Protein AF-A0A0D2VGU2-F1 (afdb_monomer_lite)

Secondary structure (DSSP, 8-state):
----------HHHHHHHHHHHHHHTT-S-GGGHHHHHHHHHHHHHHHHHHHHHHHHHHHHHHSS-HHHHHHHHHHHHT---SSHHHHHHHHHHHHHH---TTSHHHHHHHHHHHHHHHHHHHHHHHHHHHHHHHHHHHTT-HHHHHHHHHHHHHHHHHHHHHHHHHHHHHHHHHHHHHHHHHHHHHHHHHGGGHHHHHHHT--S-S-HHHIIIIIHHHHHHHHHHHHHHHHHHHHHHHHHHHHHHHHHHHHH-TTTTHHHHHHHHHHHHHHHHHHHHH---HHHHHHHHHHHHHHHHHHHHHHHHTHHHHHHTT-HHHHHHHHHHHHHHHHHHHHHHHHHHHHHHHHHHIIIIIIHHHHHHHHHHHHHHHHHHHHHHHHHHHHHTHHHHHHHHHH---TT-TTTT--HHHHHHHHHHHHHHHHHHHHHHHHHHHHHHHHHHHHHHHHHHHHHHHHHHHHHTT----TT--GGG--GGGG---EEEE-SS--EEEEEEEEE-TTS-EEEEEEEEEE-TT--EEEE--SSSSHHHHHHHHHTSS--SSSEEEE--GGGEEEE-SS----SS-HHHHHHTTS-HHHHHHTT--HHHHHHHHHHTT-HHHHHHTTSTT----HHHHS-HHHHHHHHHHHHHHH--SEEEEESTTTTS-HHHHHHHHHHHHHTT-EEEEE---GGGGGG-SEEEEE-SSS-EEEEE--HHHHHHHHHHHHHHHHHHHTHHHHHHHHHHHHHHHT---HHHHTT-----------------------------------------------------EEE-PPPP-TTTS---TTPPP-EEEEEE-GGGT-SS-EEEEE--TT-SSEEE-GGGGSTTS--GGGS-HHHHEEEEEEEE-----S-SEE-HHHHHHHHHHTT----TT-EEEEE-THHHHHHHHHHHHHHHTSS---TTSPPPPPPTT--EE-HHHHHHHHHTT-SEEEESSS-SS-TT-TT-HHHHHHHHTT-EEEES---TTPPSEEEEEEEEE---TT-S-EEEEEEEE-

Structure (mmCIF, N/CA/C/O backbone):
data_AF-A0A0D2VGU2-F1
#
_entry.id   AF-A0A0D2VGU2-F1
#
loop_
_atom_site.group_PDB
_atom_site.id
_atom_site.type_symbol
_atom_site.label_atom_id
_atom_site.label_alt_id
_atom_site.label_comp_id
_atom_site.label_asym_id
_atom_site.label_entity_id
_atom_site.label_seq_id
_atom_site.pdbx_PDB_ins_code
_atom_site.Cartn_x
_atom_site.Cartn_y
_atom_site.Cartn_z
_atom_site.occupancy
_atom_site.B_iso_or_equiv
_atom_site.auth_seq_id
_atom_site.auth_comp_id
_atom_site.auth_asym_id
_atom_site.auth_atom_id
_atom_site.pdbx_PDB_model_num
ATOM 1 N N . MET A 1 1 ? -22.601 -14.716 -42.408 1.00 27.61 1 MET A N 1
ATOM 2 C CA . MET A 1 1 ? -22.752 -15.948 -43.217 1.00 27.61 1 MET A CA 1
ATOM 3 C C . MET A 1 1 ? -21.428 -16.699 -43.242 1.00 27.61 1 MET A C 1
ATOM 5 O O . MET A 1 1 ? -20.413 -16.058 -43.013 1.00 27.61 1 MET A O 1
ATOM 9 N N . THR A 1 2 ? -21.481 -18.016 -43.488 1.00 24.22 2 THR A N 1
ATOM 10 C CA . THR A 1 2 ? -20.373 -18.913 -43.898 1.00 24.22 2 THR A CA 1
ATOM 11 C C . THR A 1 2 ? -19.020 -18.762 -43.188 1.00 24.22 2 THR A C 1
ATOM 13 O O . THR A 1 2 ? -18.230 -17.866 -43.468 1.00 24.22 2 THR A O 1
ATOM 16 N N . THR A 1 3 ? -18.720 -19.731 -42.324 1.00 30.38 3 THR A N 1
ATOM 17 C CA . THR A 1 3 ? -17.390 -19.982 -41.755 1.00 30.38 3 THR A CA 1
ATOM 18 C C . THR A 1 3 ? -16.368 -20.338 -42.834 1.00 30.38 3 THR A C 1
ATOM 20 O O . THR A 1 3 ? -16.624 -21.258 -43.609 1.00 30.38 3 THR A O 1
ATOM 23 N N . ASP A 1 4 ? -15.183 -19.726 -42.806 1.00 23.09 4 ASP A N 1
ATOM 24 C CA . ASP A 1 4 ? -14.045 -20.178 -43.614 1.00 23.09 4 ASP A CA 1
ATOM 25 C C . ASP A 1 4 ? -12.882 -20.633 -42.713 1.00 23.09 4 ASP A C 1
ATOM 27 O O . ASP A 1 4 ? -12.227 -19.847 -42.019 1.00 23.09 4 ASP A O 1
ATOM 31 N N . THR A 1 5 ? -12.675 -21.949 -42.642 1.00 28.80 5 THR A N 1
ATOM 32 C CA . THR A 1 5 ? -11.722 -22.576 -41.718 1.00 28.80 5 THR A CA 1
ATOM 33 C C . THR A 1 5 ? -10.333 -22.649 -42.341 1.00 28.80 5 THR A C 1
ATOM 35 O O . THR A 1 5 ? -9.947 -23.672 -42.915 1.00 28.80 5 THR A O 1
ATOM 38 N N . VAL A 1 6 ? -9.550 -21.576 -42.188 1.00 26.03 6 VAL A N 1
ATOM 39 C CA . VAL A 1 6 ? -8.157 -21.514 -42.660 1.00 26.03 6 VAL A CA 1
ATOM 40 C C . VAL A 1 6 ? -7.295 -22.560 -41.937 1.00 26.03 6 VAL A C 1
ATOM 42 O O . VAL A 1 6 ? -6.731 -22.322 -40.864 1.00 26.03 6 VAL A O 1
ATOM 45 N N . ARG A 1 7 ? -7.175 -23.743 -42.553 1.00 25.23 7 ARG A N 1
ATOM 46 C CA . ARG A 1 7 ? -6.260 -24.818 -42.141 1.00 25.23 7 ARG A CA 1
ATOM 47 C C . ARG A 1 7 ? -4.834 -24.253 -41.994 1.00 25.23 7 ARG A C 1
ATOM 49 O O . ARG A 1 7 ? -4.437 -23.413 -42.804 1.00 25.23 7 ARG A O 1
ATOM 56 N N . PRO A 1 8 ? -4.007 -24.739 -41.045 1.00 31.03 8 PRO A N 1
ATOM 57 C CA . PRO A 1 8 ? -2.614 -24.306 -40.879 1.00 31.03 8 PRO A CA 1
ATOM 58 C C . PRO A 1 8 ? -1.697 -24.871 -41.987 1.00 31.03 8 PRO A C 1
ATOM 60 O O . PRO A 1 8 ? -0.778 -25.652 -41.740 1.00 31.03 8 PRO A O 1
ATOM 63 N N . GLY A 1 9 ? -1.971 -24.481 -43.233 1.00 31.92 9 GLY A N 1
ATOM 64 C CA . GLY A 1 9 ? -1.325 -24.970 -44.441 1.00 31.92 9 GLY A CA 1
ATOM 65 C C . GLY A 1 9 ? 0.093 -24.433 -44.634 1.00 31.92 9 GLY A C 1
ATOM 66 O O . GLY A 1 9 ? 0.329 -23.233 -44.745 1.00 31.92 9 GLY A O 1
ATOM 67 N N . ASN A 1 10 ? 1.037 -25.363 -44.727 1.00 33.69 10 ASN A N 1
ATOM 68 C CA . ASN A 1 10 ? 2.235 -25.312 -45.568 1.00 33.69 10 ASN A CA 1
ATOM 69 C C . ASN A 1 10 ? 3.218 -24.115 -45.497 1.00 33.69 10 ASN A C 1
ATOM 71 O O . ASN A 1 10 ? 4.128 -24.042 -46.325 1.00 33.69 10 ASN A O 1
ATOM 75 N N . ARG A 1 11 ? 3.163 -23.239 -44.478 1.00 40.03 11 ARG A N 1
ATOM 76 C CA . ARG A 1 11 ? 4.191 -22.185 -44.260 1.00 40.03 11 ARG A CA 1
ATOM 77 C C . ARG A 1 11 ? 5.633 -22.730 -44.187 1.00 40.03 11 ARG A C 1
ATOM 79 O O . ARG A 1 11 ? 6.579 -22.004 -44.474 1.00 40.03 11 ARG A O 1
ATOM 86 N N . SER A 1 12 ? 5.820 -24.013 -43.861 1.00 38.97 12 SER A N 1
ATOM 87 C CA . SER A 1 12 ? 7.127 -24.684 -43.890 1.00 38.97 12 SER A CA 1
ATOM 88 C C . SER A 1 12 ? 7.652 -25.028 -45.289 1.00 38.97 12 SER A C 1
ATOM 90 O O . SER A 1 12 ? 8.868 -25.110 -45.449 1.00 38.97 12 SER A O 1
ATOM 92 N N . ALA A 1 13 ? 6.789 -25.228 -46.293 1.00 37.56 13 ALA A N 1
ATOM 93 C CA . ALA A 1 13 ? 7.238 -25.479 -47.666 1.00 37.56 13 ALA A CA 1
ATOM 94 C C . ALA A 1 13 ? 7.803 -24.206 -48.305 1.00 37.56 13 ALA A C 1
ATOM 96 O O . ALA A 1 13 ? 8.857 -24.261 -48.933 1.00 37.56 13 ALA A O 1
ATOM 97 N N . GLY A 1 14 ? 7.171 -23.051 -48.057 1.00 39.88 14 GLY A N 1
ATOM 98 C CA . GLY A 1 14 ? 7.682 -21.749 -48.498 1.00 39.88 14 GLY A CA 1
ATOM 99 C C . GLY A 1 14 ? 9.111 -21.488 -48.011 1.00 39.88 14 GLY A C 1
ATOM 100 O O . GLY A 1 14 ? 9.971 -21.140 -48.812 1.00 39.88 14 GLY A O 1
ATOM 101 N N . ALA A 1 15 ? 9.401 -21.759 -46.733 1.00 38.84 15 ALA A N 1
ATOM 102 C CA . ALA A 1 15 ? 10.747 -21.618 -46.170 1.00 38.84 15 ALA A CA 1
ATOM 103 C C . ALA A 1 15 ? 11.781 -22.574 -46.806 1.00 38.84 15 ALA A C 1
ATOM 105 O O . ALA A 1 15 ? 12.908 -22.165 -47.079 1.00 38.84 15 ALA A O 1
ATOM 106 N N . ALA A 1 16 ? 11.406 -23.828 -47.088 1.00 41.06 16 ALA A N 1
ATOM 107 C CA . ALA A 1 16 ? 12.286 -24.783 -47.770 1.00 41.06 16 ALA A CA 1
ATOM 108 C C . ALA A 1 16 ? 12.549 -24.397 -49.241 1.00 41.06 16 ALA A C 1
ATOM 110 O O . ALA A 1 16 ? 13.663 -24.564 -49.740 1.00 41.06 16 ALA A O 1
ATOM 111 N N . LEU A 1 17 ? 11.545 -23.833 -49.922 1.00 42.44 17 LEU A N 1
ATOM 112 C CA . LEU A 1 17 ? 11.673 -23.302 -51.279 1.00 42.44 17 LEU A CA 1
ATOM 113 C C . LEU A 1 17 ? 12.572 -22.053 -51.312 1.00 42.44 17 LEU A C 1
ATOM 115 O O . LEU A 1 17 ? 13.407 -21.927 -52.206 1.00 42.44 17 LEU A O 1
ATOM 119 N N . LEU A 1 18 ? 12.450 -21.170 -50.315 1.00 41.59 18 LEU A N 1
ATOM 120 C CA . LEU A 1 18 ? 13.308 -19.993 -50.140 1.00 41.59 18 LEU A CA 1
ATOM 121 C C . LEU A 1 18 ? 14.766 -20.393 -49.884 1.00 41.59 18 LEU A C 1
ATOM 123 O O . LEU A 1 18 ? 15.657 -19.856 -50.533 1.00 41.59 18 LEU A O 1
ATOM 127 N N . ALA A 1 19 ? 15.010 -21.390 -49.026 1.00 43.78 19 ALA A N 1
ATOM 128 C CA . ALA A 1 19 ? 16.350 -21.936 -48.802 1.00 43.78 19 ALA A CA 1
ATOM 129 C C . ALA A 1 19 ? 16.962 -22.525 -50.090 1.00 43.78 19 ALA A C 1
ATOM 131 O O . ALA A 1 19 ? 18.112 -22.230 -50.407 1.00 43.78 19 ALA A O 1
ATOM 132 N N . LYS A 1 20 ? 16.187 -23.285 -50.883 1.00 44.25 20 LYS A N 1
ATOM 133 C CA . LYS A 1 20 ? 16.639 -23.777 -52.200 1.00 44.25 20 LYS A CA 1
ATOM 134 C C . LYS A 1 20 ? 16.921 -22.643 -53.196 1.00 44.25 20 LYS A C 1
ATOM 136 O O . LYS A 1 20 ? 17.911 -22.723 -53.916 1.00 44.25 20 LYS A O 1
ATOM 141 N N . ARG A 1 21 ? 16.099 -21.586 -53.236 1.00 43.69 21 ARG A N 1
ATOM 142 C CA . ARG A 1 21 ? 16.325 -20.421 -54.117 1.00 43.69 21 ARG A CA 1
ATOM 143 C C . ARG A 1 21 ? 17.538 -19.584 -53.697 1.00 43.69 21 ARG A C 1
ATOM 145 O O . ARG A 1 21 ? 18.281 -19.145 -54.566 1.00 43.69 21 ARG A O 1
ATOM 152 N N . LEU A 1 22 ? 17.775 -19.418 -52.395 1.00 38.75 22 LEU A N 1
ATOM 153 C CA . LEU A 1 22 ? 18.978 -18.762 -51.869 1.00 38.75 22 LEU A CA 1
ATOM 154 C C . LEU A 1 22 ? 20.247 -19.565 -52.188 1.00 38.75 22 LEU A C 1
ATOM 156 O O . LEU A 1 22 ? 21.227 -18.978 -52.627 1.00 38.75 22 LEU A O 1
ATOM 160 N N . LEU A 1 23 ? 20.215 -20.896 -52.055 1.00 40.88 23 LEU A N 1
ATOM 161 C CA . LEU A 1 23 ? 21.324 -21.763 -52.475 1.00 40.88 23 LEU A CA 1
ATOM 162 C C . LEU A 1 23 ? 21.588 -21.683 -53.988 1.00 40.88 23 LEU A C 1
ATOM 164 O O . LEU A 1 23 ? 22.741 -21.578 -54.395 1.00 40.88 23 LEU A O 1
ATOM 168 N N . ALA A 1 24 ? 20.542 -21.664 -54.821 1.00 40.88 24 ALA A N 1
ATOM 169 C CA . ALA A 1 24 ? 20.688 -21.515 -56.272 1.00 40.88 24 ALA A CA 1
ATOM 170 C C . ALA A 1 24 ? 21.311 -20.162 -56.681 1.00 40.88 24 ALA A C 1
ATOM 172 O O . ALA A 1 24 ? 22.107 -20.108 -57.614 1.00 40.88 24 ALA A O 1
ATOM 173 N N . LEU A 1 25 ? 21.010 -19.081 -55.951 1.00 38.47 25 LEU A N 1
ATOM 174 C CA . LEU A 1 25 ? 21.585 -17.743 -56.168 1.00 38.47 25 LEU A CA 1
ATOM 175 C C . LEU A 1 25 ? 23.074 -17.616 -55.787 1.00 38.47 25 LEU A C 1
ATOM 177 O O . LEU A 1 25 ? 23.706 -16.624 -56.146 1.00 38.47 25 LEU A O 1
ATOM 181 N N . VAL A 1 26 ? 23.648 -18.601 -55.090 1.00 38.66 26 VAL A N 1
ATOM 182 C CA . VAL A 1 26 ? 25.068 -18.622 -54.678 1.00 38.66 26 VAL A CA 1
ATOM 183 C C . VAL A 1 26 ? 25.960 -19.359 -55.700 1.00 38.66 26 VAL A C 1
ATOM 185 O O . VAL A 1 26 ? 27.179 -19.387 -55.560 1.00 38.66 26 VAL A O 1
ATOM 188 N N . GLY A 1 27 ? 25.384 -19.891 -56.784 1.00 33.94 27 GLY A N 1
ATOM 189 C CA . GLY A 1 27 ? 26.057 -20.700 -57.811 1.00 33.94 27 GLY A CA 1
ATOM 190 C C . GLY A 1 27 ? 27.073 -19.999 -58.733 1.00 33.94 27 GLY A C 1
ATOM 191 O O . GLY A 1 27 ? 27.205 -20.416 -59.879 1.00 33.94 27 GLY A O 1
ATOM 192 N N . SER A 1 28 ? 27.790 -18.954 -58.297 1.00 41.56 28 SER A N 1
ATOM 193 C CA . SER A 1 28 ? 28.973 -18.450 -59.022 1.00 41.56 28 SER A CA 1
ATOM 194 C C . SER A 1 28 ? 29.969 -17.685 -58.136 1.00 41.56 28 SER A C 1
ATOM 196 O O . SER A 1 28 ? 29.587 -16.929 -57.243 1.00 41.56 28 SER A O 1
ATOM 198 N N . THR A 1 29 ? 31.262 -17.812 -58.469 1.00 38.66 29 THR A N 1
ATOM 199 C CA . THR A 1 29 ? 32.455 -17.200 -57.828 1.00 38.66 29 THR A CA 1
ATOM 200 C C . THR A 1 29 ? 32.750 -17.645 -56.377 1.00 38.66 29 THR A C 1
ATOM 202 O O . THR A 1 29 ? 32.014 -17.356 -55.437 1.00 38.66 29 THR A O 1
ATOM 205 N N . GLN A 1 30 ? 33.897 -18.313 -56.182 1.00 35.97 30 GLN A N 1
ATOM 206 C CA . GLN A 1 30 ? 34.287 -19.014 -54.941 1.00 35.97 30 GLN A CA 1
ATOM 207 C C . GLN A 1 30 ? 34.548 -18.113 -53.709 1.00 35.97 30 GLN A C 1
ATOM 209 O O . GLN A 1 30 ? 34.692 -18.622 -52.602 1.00 35.97 30 GLN A O 1
ATOM 214 N N . GLY A 1 31 ? 34.571 -16.784 -53.854 1.00 38.88 31 GLY A N 1
ATOM 215 C CA . GLY A 1 31 ? 34.934 -15.849 -52.775 1.00 38.88 31 GLY A CA 1
ATOM 216 C C . GLY A 1 31 ? 33.842 -15.522 -51.740 1.00 38.88 31 GLY A C 1
ATOM 217 O O . GLY A 1 31 ? 34.089 -14.721 -50.844 1.00 38.88 31 GLY A O 1
ATOM 218 N N . LYS A 1 32 ? 32.625 -16.077 -51.852 1.00 41.69 32 LYS A N 1
ATOM 219 C CA . LYS A 1 32 ? 31.432 -15.620 -51.091 1.00 41.69 32 LYS A CA 1
ATOM 220 C C . LYS A 1 32 ? 30.928 -16.591 -50.009 1.00 41.69 32 LYS A C 1
ATOM 222 O O . LYS A 1 32 ? 29.834 -16.417 -49.476 1.00 41.69 32 LYS A O 1
ATOM 227 N N . ILE A 1 33 ? 31.702 -17.628 -49.693 1.00 37.12 33 ILE A N 1
ATOM 228 C CA . ILE A 1 33 ? 31.207 -18.812 -48.967 1.00 37.12 33 ILE A CA 1
ATOM 229 C C . ILE A 1 33 ? 31.015 -18.562 -47.455 1.00 37.12 33 ILE A C 1
ATOM 231 O O . ILE A 1 33 ? 30.037 -19.038 -46.879 1.00 37.12 33 ILE A O 1
ATOM 235 N N . ALA A 1 34 ? 31.890 -17.781 -46.810 1.00 37.25 34 ALA A N 1
ATOM 236 C CA . ALA A 1 34 ? 31.902 -17.635 -45.349 1.00 37.25 34 ALA A CA 1
ATOM 237 C C . ALA A 1 34 ? 30.657 -16.925 -44.772 1.00 37.25 34 ALA A C 1
ATOM 239 O O . ALA A 1 34 ? 29.967 -17.470 -43.910 1.00 37.25 34 ALA A O 1
ATOM 240 N N . THR A 1 35 ? 30.332 -15.719 -45.247 1.00 38.25 35 THR A N 1
ATOM 241 C CA . THR A 1 35 ? 29.247 -14.895 -44.676 1.00 38.25 35 THR A CA 1
ATOM 242 C C . THR A 1 35 ? 27.852 -15.417 -45.020 1.00 38.25 35 THR A C 1
ATOM 244 O O . THR A 1 35 ? 26.972 -15.417 -44.158 1.00 38.25 35 THR A O 1
ATOM 247 N N . ALA A 1 36 ? 27.644 -15.927 -46.238 1.00 41.72 36 ALA A N 1
ATOM 248 C CA . ALA A 1 36 ? 26.374 -16.540 -46.632 1.00 41.72 36 ALA A CA 1
ATOM 249 C C . ALA A 1 36 ? 26.084 -17.832 -45.842 1.00 41.72 36 ALA A C 1
ATOM 251 O O . ALA A 1 36 ? 24.945 -18.059 -45.423 1.00 41.72 36 ALA A O 1
ATOM 252 N N . GLY A 1 37 ? 27.118 -18.645 -45.581 1.00 43.56 37 GLY A N 1
ATOM 253 C CA . GLY A 1 37 ? 27.012 -19.869 -44.784 1.00 43.56 37 GLY A CA 1
ATOM 254 C C . GLY A 1 37 ? 26.533 -19.613 -43.353 1.00 43.56 37 GLY A C 1
ATOM 255 O O . GLY A 1 37 ? 25.635 -20.310 -42.879 1.00 43.56 37 GLY A O 1
ATOM 256 N N . VAL A 1 38 ? 27.051 -18.572 -42.689 1.00 44.44 38 VAL A N 1
ATOM 257 C CA . VAL A 1 38 ? 26.635 -18.195 -41.324 1.00 44.44 38 VAL A CA 1
ATOM 258 C C . VAL A 1 38 ? 25.156 -17.801 -41.272 1.00 44.44 38 VAL A C 1
ATOM 260 O O . VAL A 1 38 ? 24.425 -18.307 -40.421 1.00 44.44 38 VAL A O 1
ATOM 263 N N . VAL A 1 39 ? 24.675 -16.963 -42.199 1.00 46.88 39 VAL A N 1
ATOM 264 C CA . VAL A 1 39 ? 23.255 -16.556 -42.230 1.00 46.88 39 VAL A CA 1
ATOM 265 C C . VAL A 1 39 ? 22.342 -17.763 -42.472 1.00 46.88 39 VAL A C 1
ATOM 267 O O . VAL A 1 39 ? 21.345 -17.935 -41.765 1.00 46.88 39 VAL A O 1
ATOM 270 N N . ALA A 1 40 ? 22.700 -18.642 -43.414 1.00 52.78 40 ALA A N 1
ATOM 271 C CA . ALA A 1 40 ? 21.948 -19.867 -43.681 1.00 52.78 40 ALA A CA 1
ATOM 272 C C . ALA A 1 40 ? 21.919 -20.810 -42.461 1.00 52.78 40 ALA A C 1
ATOM 274 O O . ALA A 1 40 ? 20.856 -21.334 -42.119 1.00 52.78 40 ALA A O 1
ATOM 275 N N . ALA A 1 41 ? 23.050 -20.980 -41.768 1.00 51.81 41 ALA A N 1
ATOM 276 C CA . ALA A 1 41 ? 23.155 -21.805 -40.565 1.00 51.81 41 ALA A CA 1
ATOM 277 C C . ALA A 1 41 ? 22.332 -21.243 -39.392 1.00 51.81 41 ALA A C 1
ATOM 279 O O . ALA A 1 41 ? 21.603 -21.997 -38.744 1.00 51.81 41 ALA A O 1
ATOM 280 N N . VAL A 1 42 ? 22.373 -19.926 -39.150 1.00 50.56 42 VAL A N 1
ATOM 281 C CA . VAL A 1 42 ? 21.576 -19.261 -38.102 1.00 50.56 42 VAL A CA 1
ATOM 282 C C . VAL A 1 42 ? 20.078 -19.400 -38.381 1.00 50.56 42 VAL A C 1
ATOM 284 O O . VAL A 1 42 ? 19.323 -19.806 -37.493 1.00 50.56 42 VAL A O 1
ATOM 287 N N . VAL A 1 43 ? 19.632 -19.150 -39.617 1.00 57.03 43 VAL A N 1
ATOM 288 C CA . VAL A 1 43 ? 18.220 -19.331 -40.002 1.00 57.03 43 VAL A CA 1
ATOM 289 C C . VAL A 1 43 ? 17.796 -20.798 -39.858 1.00 57.03 43 VAL A C 1
ATOM 291 O O . VAL A 1 43 ? 16.737 -21.073 -39.287 1.00 57.03 43 VAL A O 1
ATOM 294 N N . ALA A 1 44 ? 18.624 -21.755 -40.290 1.00 61.03 44 ALA A N 1
ATOM 295 C CA . ALA A 1 44 ? 18.348 -23.183 -40.132 1.00 61.03 44 ALA A CA 1
ATOM 296 C C . ALA A 1 44 ? 18.256 -23.606 -38.652 1.00 61.03 44 ALA A C 1
ATOM 298 O O . ALA A 1 44 ? 17.327 -24.328 -38.281 1.00 61.03 44 ALA A O 1
ATOM 299 N N . ALA A 1 45 ? 19.155 -23.115 -37.793 1.00 59.56 45 ALA A N 1
ATOM 300 C CA . ALA A 1 45 ? 19.149 -23.387 -36.356 1.00 59.56 45 ALA A CA 1
ATOM 301 C C . ALA A 1 45 ? 17.899 -22.815 -35.662 1.00 59.56 45 ALA A C 1
ATOM 303 O O . ALA A 1 45 ? 17.241 -23.521 -34.893 1.00 59.56 45 ALA A O 1
ATOM 304 N N . VAL A 1 46 ? 17.505 -21.575 -35.981 1.00 55.84 46 VAL A N 1
ATOM 305 C CA . VAL A 1 46 ? 16.272 -20.958 -35.456 1.00 55.84 46 VAL A CA 1
ATOM 306 C C . VAL A 1 46 ? 15.028 -21.724 -35.923 1.00 55.84 46 VAL A C 1
ATOM 308 O O . VAL A 1 46 ? 14.130 -21.988 -35.118 1.00 55.84 46 VAL A O 1
ATOM 311 N N . VAL A 1 47 ? 14.973 -22.153 -37.190 1.00 67.25 47 VAL A N 1
ATOM 312 C CA . VAL A 1 47 ? 13.865 -22.968 -37.723 1.00 67.25 47 VAL A CA 1
ATOM 313 C C . VAL A 1 47 ? 13.817 -24.361 -37.078 1.00 67.25 47 VAL A C 1
ATOM 315 O O . VAL A 1 47 ? 12.723 -24.838 -36.759 1.00 67.25 47 VAL A O 1
ATOM 318 N N . LYS A 1 48 ? 14.968 -24.996 -36.813 1.00 71.50 48 LYS A N 1
ATOM 319 C CA . LYS A 1 48 ? 15.062 -26.271 -36.078 1.00 71.50 48 LYS A CA 1
ATOM 320 C C . LYS A 1 48 ? 14.538 -26.123 -34.641 1.00 71.50 48 LYS A C 1
ATOM 322 O O . LYS A 1 48 ? 13.567 -26.796 -34.290 1.00 71.50 48 LYS A O 1
ATOM 327 N N . LYS A 1 49 ? 15.050 -25.148 -33.877 1.00 65.56 49 LYS A N 1
ATOM 328 C CA . LYS A 1 49 ? 14.611 -24.840 -32.497 1.00 65.56 49 LYS A CA 1
ATOM 329 C C . LYS A 1 49 ? 13.111 -24.502 -32.426 1.00 65.56 49 LYS A C 1
ATOM 331 O O . LYS A 1 49 ? 12.422 -24.883 -31.478 1.00 65.56 49 LYS A O 1
ATOM 336 N N . ARG A 1 50 ? 12.561 -23.827 -33.451 1.00 63.56 50 ARG A N 1
ATOM 337 C CA . ARG A 1 50 ? 11.109 -23.581 -33.591 1.00 63.56 50 ARG A CA 1
ATOM 338 C C . ARG A 1 50 ? 10.311 -24.864 -33.851 1.00 63.56 50 ARG A C 1
ATOM 340 O O . ARG A 1 50 ? 9.258 -25.031 -33.239 1.00 63.56 50 ARG A O 1
ATOM 347 N N . ARG A 1 51 ? 10.787 -25.780 -34.707 1.00 67.56 51 ARG A N 1
ATOM 348 C CA . ARG A 1 51 ? 10.140 -27.092 -34.939 1.00 67.56 51 ARG A CA 1
ATOM 349 C C . ARG A 1 51 ? 10.126 -27.958 -33.677 1.00 67.56 51 ARG A C 1
ATOM 351 O O . ARG A 1 51 ? 9.105 -28.574 -33.386 1.00 67.56 51 ARG A O 1
ATOM 358 N N . GLU A 1 52 ? 11.218 -27.972 -32.920 1.00 70.19 52 GLU A N 1
ATOM 359 C CA . GLU A 1 52 ? 11.338 -28.718 -31.659 1.00 70.19 52 GLU A CA 1
ATOM 360 C C . GLU A 1 52 ? 10.371 -28.178 -30.598 1.00 70.19 52 GLU A C 1
ATOM 362 O O . GLU A 1 52 ? 9.568 -28.937 -30.054 1.00 70.19 52 GLU A O 1
ATOM 367 N N . ARG A 1 53 ? 10.323 -26.853 -30.397 1.00 61.41 53 ARG A N 1
ATOM 368 C CA . ARG A 1 53 ? 9.319 -26.220 -29.521 1.00 61.41 53 ARG A CA 1
ATOM 369 C C . ARG A 1 53 ? 7.880 -26.456 -29.982 1.00 61.41 53 ARG A C 1
ATOM 371 O O . ARG A 1 53 ? 7.007 -26.649 -29.142 1.00 61.41 53 ARG A O 1
ATOM 378 N N . ALA A 1 54 ? 7.620 -26.476 -31.289 1.00 63.22 54 ALA A N 1
ATOM 379 C CA . ALA A 1 54 ? 6.296 -26.786 -31.825 1.00 63.22 54 ALA A CA 1
ATOM 380 C C . ALA A 1 54 ? 5.893 -28.257 -31.600 1.00 63.22 54 ALA A C 1
ATOM 382 O O . ALA A 1 54 ? 4.713 -28.523 -31.379 1.00 63.22 54 ALA A O 1
ATOM 383 N N . LYS A 1 55 ? 6.845 -29.205 -31.604 1.00 71.12 55 LYS A N 1
ATOM 384 C CA . LYS A 1 55 ? 6.604 -30.590 -31.160 1.00 71.12 55 LYS A CA 1
ATOM 385 C C . LYS A 1 55 ? 6.310 -30.646 -29.658 1.00 71.12 55 LYS A C 1
ATOM 387 O O . LYS A 1 55 ? 5.271 -31.175 -29.283 1.00 71.12 55 LYS A O 1
ATOM 392 N N . ALA A 1 56 ? 7.160 -30.049 -28.819 1.00 67.81 56 ALA A N 1
ATOM 393 C CA . ALA A 1 56 ? 6.989 -30.059 -27.362 1.00 67.81 56 ALA A CA 1
ATOM 394 C C . ALA A 1 56 ? 5.654 -29.428 -26.918 1.00 67.81 56 ALA A C 1
ATOM 396 O O . ALA A 1 56 ? 4.926 -30.007 -26.119 1.00 67.81 56 ALA A O 1
ATOM 397 N N . HIS A 1 57 ? 5.269 -28.289 -27.505 1.00 64.69 57 HIS A N 1
ATOM 398 C CA . HIS A 1 57 ? 3.977 -27.650 -27.236 1.00 64.69 57 HIS A CA 1
ATOM 399 C C . HIS A 1 57 ? 2.785 -28.489 -27.738 1.00 64.69 57 HIS A C 1
ATOM 401 O O . HIS A 1 57 ? 1.701 -28.402 -27.167 1.00 64.69 57 HIS A O 1
ATOM 407 N N . ARG A 1 58 ? 2.940 -29.302 -28.794 1.00 70.44 58 ARG A N 1
ATOM 408 C CA . ARG A 1 58 ? 1.888 -30.244 -29.222 1.00 70.44 58 ARG A CA 1
ATOM 409 C C . ARG A 1 58 ? 1.762 -31.431 -28.271 1.00 70.44 58 ARG A C 1
ATOM 411 O O . ARG A 1 58 ? 0.638 -31.797 -27.968 1.00 70.44 58 ARG A O 1
ATOM 418 N N . ALA A 1 59 ? 2.876 -31.976 -27.781 1.00 72.81 59 ALA A N 1
ATOM 419 C CA . ALA A 1 59 ? 2.863 -33.031 -26.768 1.00 72.81 59 ALA A CA 1
ATOM 420 C C . ALA A 1 59 ? 2.183 -32.547 -25.475 1.00 72.81 59 ALA A C 1
ATOM 422 O O . ALA A 1 59 ? 1.234 -33.173 -25.021 1.00 72.81 59 ALA A O 1
ATOM 423 N N . LEU A 1 60 ? 2.569 -31.368 -24.970 1.00 71.56 60 LEU A N 1
ATOM 424 C CA . LEU A 1 60 ? 1.937 -30.752 -23.797 1.00 71.56 60 LEU A CA 1
ATOM 425 C C . LEU A 1 60 ? 0.437 -30.477 -24.008 1.00 71.56 60 LEU A C 1
ATOM 427 O O . LEU A 1 60 ? -0.363 -30.711 -23.118 1.00 71.56 60 LEU A O 1
ATOM 431 N N . MET A 1 61 ? 0.024 -30.009 -25.191 1.00 66.19 61 MET A N 1
ATOM 432 C CA . MET A 1 61 ? -1.403 -29.797 -25.497 1.00 66.19 61 MET A CA 1
ATOM 433 C C . MET A 1 61 ? -2.192 -31.103 -25.681 1.00 66.19 61 MET A C 1
ATOM 435 O O . MET A 1 61 ? -3.418 -31.065 -25.646 1.00 66.19 61 MET A O 1
ATOM 439 N N . ALA A 1 62 ? -1.519 -32.239 -25.884 1.00 74.50 62 ALA A N 1
ATOM 440 C CA . ALA A 1 62 ? -2.148 -33.555 -25.942 1.00 74.50 62 ALA A CA 1
ATOM 441 C C . ALA A 1 62 ? -2.283 -34.208 -24.553 1.00 74.50 62 ALA A C 1
ATOM 443 O O . ALA A 1 62 ? -3.179 -35.025 -24.374 1.00 74.50 62 ALA A O 1
ATOM 444 N N . SER A 1 63 ? -1.445 -33.832 -23.578 1.00 73.56 63 SER A N 1
ATOM 445 C CA . SER A 1 63 ? -1.450 -34.384 -22.213 1.00 73.56 63 SER A CA 1
ATOM 446 C C . SER A 1 63 ? -2.340 -33.634 -21.210 1.00 73.56 63 SER A C 1
ATOM 448 O O . SER A 1 63 ? -2.322 -33.976 -20.035 1.00 73.56 63 SER A O 1
ATOM 450 N N . LEU A 1 64 ? -3.062 -32.596 -21.643 1.00 76.56 64 LEU A N 1
ATOM 451 C CA . LEU A 1 64 ? -3.950 -31.778 -20.803 1.00 76.56 64 LEU A CA 1
ATOM 452 C C . LEU A 1 64 ? -5.419 -32.201 -20.970 1.00 76.56 64 LEU A C 1
ATOM 454 O O . LEU A 1 64 ? -5.818 -32.638 -22.057 1.00 76.56 64 LEU A O 1
ATOM 458 N N . SER A 1 65 ? -6.238 -32.023 -19.934 1.00 81.12 65 SER A N 1
ATOM 459 C CA . SER A 1 65 ? -7.688 -32.270 -19.982 1.00 81.12 65 SER A CA 1
ATOM 460 C C . SER A 1 65 ? -8.418 -31.276 -20.902 1.00 81.12 65 SER A C 1
ATOM 462 O O . SER A 1 65 ? -7.862 -30.246 -21.296 1.00 81.12 65 SER A O 1
ATOM 464 N N . GLU A 1 66 ? -9.672 -31.559 -21.274 1.00 71.50 66 GLU A N 1
ATOM 465 C CA . GLU A 1 66 ? -10.465 -30.611 -22.078 1.00 71.50 66 GLU A CA 1
ATOM 466 C C . GLU A 1 66 ? -10.811 -29.323 -21.321 1.00 71.50 66 GLU A C 1
ATOM 468 O O . GLU A 1 66 ? -10.848 -28.254 -21.932 1.00 71.50 66 GLU A O 1
ATOM 473 N N . ASP A 1 67 ? -10.946 -29.363 -19.995 1.00 60.28 67 ASP A N 1
ATOM 474 C CA . ASP A 1 67 ? -11.180 -28.152 -19.202 1.00 60.28 67 ASP A CA 1
ATOM 475 C C . ASP A 1 67 ? -9.889 -27.349 -18.972 1.00 60.28 67 ASP A C 1
ATOM 477 O O . ASP A 1 67 ? -9.908 -26.119 -19.049 1.00 60.28 67 ASP A O 1
ATOM 481 N N . GLU A 1 68 ? -8.728 -28.005 -18.861 1.00 62.47 68 GLU A N 1
ATOM 482 C CA . GLU A 1 68 ? -7.429 -27.323 -18.940 1.00 62.47 68 GLU A CA 1
ATOM 483 C C . GLU A 1 68 ? -7.219 -26.671 -20.317 1.00 62.47 68 GLU A C 1
ATOM 485 O O . GLU A 1 68 ? -6.759 -25.526 -20.403 1.00 62.47 68 GLU A O 1
ATOM 490 N N . LYS A 1 69 ? -7.602 -27.351 -21.409 1.00 64.88 69 LYS A N 1
ATOM 491 C CA . LYS A 1 69 ? -7.583 -26.793 -22.773 1.00 64.88 69 LYS A CA 1
ATOM 492 C C . LYS A 1 69 ? -8.557 -25.617 -22.913 1.00 64.88 69 LYS A C 1
ATOM 494 O O . LYS A 1 69 ? -8.149 -24.588 -23.464 1.00 64.88 69 LYS A O 1
ATOM 499 N N . LYS A 1 70 ? -9.785 -25.695 -22.374 1.00 60.62 70 LYS A N 1
ATOM 500 C CA . LYS A 1 70 ? -10.725 -24.555 -22.282 1.00 60.62 70 LYS A CA 1
ATOM 501 C C . LYS A 1 70 ? -10.076 -23.388 -21.542 1.00 60.62 70 LYS A C 1
ATOM 503 O O . LYS A 1 70 ? -9.987 -22.302 -22.119 1.00 60.62 70 LYS A O 1
ATOM 508 N N . ALA A 1 71 ? -9.561 -23.603 -20.331 1.00 53.66 71 ALA A N 1
ATOM 509 C CA . ALA A 1 71 ? -8.940 -22.571 -19.501 1.00 53.66 71 ALA A CA 1
ATOM 510 C C . ALA A 1 71 ? -7.720 -21.924 -20.185 1.00 53.66 71 ALA A C 1
ATOM 512 O O . ALA A 1 71 ? -7.563 -20.699 -20.176 1.00 53.66 71 ALA A O 1
ATOM 513 N N . LEU A 1 72 ? -6.885 -22.717 -20.865 1.00 53.56 72 LEU A N 1
ATOM 514 C CA . LEU A 1 72 ? -5.768 -22.227 -21.678 1.00 53.56 72 LEU A CA 1
ATOM 515 C C . LEU A 1 72 ? -6.224 -21.493 -22.947 1.00 53.56 72 LEU A C 1
ATOM 517 O O . LEU A 1 72 ? -5.530 -20.573 -23.390 1.00 53.56 72 LEU A O 1
ATOM 521 N N . SER A 1 73 ? -7.380 -21.845 -23.518 1.00 51.75 73 SER A N 1
ATOM 522 C CA . SER A 1 73 ? -7.990 -21.122 -24.642 1.00 51.75 73 SER A CA 1
ATOM 523 C C . SER A 1 73 ? -8.577 -19.771 -24.207 1.00 51.75 73 SER A C 1
ATOM 525 O O . SER A 1 73 ? -8.351 -18.771 -24.889 1.00 51.75 73 SER A O 1
ATOM 527 N N . LEU A 1 74 ? -9.208 -19.701 -23.029 1.00 51.53 74 LEU A N 1
ATOM 528 C CA . LEU A 1 74 ? -9.697 -18.473 -22.391 1.00 51.53 74 LEU A CA 1
ATOM 529 C C . LEU A 1 74 ? -8.531 -17.538 -22.039 1.00 51.53 74 LEU A C 1
ATOM 531 O O . LEU A 1 74 ? -8.474 -16.408 -22.529 1.00 51.53 74 LEU A O 1
ATOM 535 N N . ARG A 1 75 ? -7.501 -18.051 -21.346 1.00 49.69 75 ARG A N 1
ATOM 536 C CA . ARG A 1 75 ? -6.217 -17.349 -21.123 1.00 49.69 75 ARG A CA 1
ATOM 537 C C . ARG A 1 75 ? -5.501 -16.937 -22.417 1.00 49.69 75 ARG A C 1
ATOM 539 O O . ARG A 1 75 ? -4.585 -16.119 -22.366 1.00 49.69 75 ARG A O 1
ATOM 546 N N . ARG A 1 76 ? -5.861 -17.505 -23.575 1.00 49.38 76 ARG A N 1
ATOM 547 C CA . ARG A 1 76 ? -5.315 -17.138 -24.892 1.00 49.38 76 ARG A CA 1
ATOM 548 C C . ARG A 1 76 ? -6.187 -16.129 -25.645 1.00 49.38 76 ARG A C 1
ATOM 550 O O . ARG A 1 76 ? -5.604 -15.336 -26.379 1.00 49.38 76 ARG A O 1
ATOM 557 N N . LYS A 1 77 ? -7.514 -16.125 -25.459 1.00 46.03 77 LYS A N 1
ATOM 558 C CA . LYS A 1 77 ? -8.408 -15.045 -25.917 1.00 46.03 77 LYS A CA 1
ATOM 559 C C . LYS A 1 77 ? -8.060 -13.733 -25.213 1.00 46.03 77 LYS A C 1
ATOM 561 O O . LYS A 1 77 ? -7.823 -12.741 -25.888 1.00 46.03 77 LYS A O 1
ATOM 566 N N . ASN A 1 78 ? -7.892 -13.762 -23.891 1.00 47.12 78 ASN A N 1
ATOM 567 C CA . ASN A 1 78 ? -7.612 -12.571 -23.080 1.00 47.12 78 ASN A CA 1
ATOM 568 C C . ASN A 1 78 ? -6.137 -12.105 -23.152 1.00 47.12 78 ASN A C 1
ATOM 570 O O . ASN A 1 78 ? -5.653 -11.419 -22.252 1.00 47.12 78 ASN A O 1
ATOM 574 N N . ARG A 1 79 ? -5.378 -12.473 -24.200 1.00 53.16 79 ARG A N 1
ATOM 575 C CA . ARG A 1 79 ? -4.012 -11.961 -24.391 1.00 53.16 79 ARG A CA 1
ATOM 576 C C . ARG A 1 79 ? -4.022 -10.620 -25.105 1.00 53.16 79 ARG A C 1
ATOM 578 O O . ARG A 1 79 ? -4.311 -10.543 -26.297 1.00 53.16 79 ARG A O 1
ATOM 585 N N . VAL A 1 80 ? -3.573 -9.598 -24.385 1.00 54.91 80 VAL A N 1
ATOM 586 C CA . VAL A 1 80 ? -3.254 -8.286 -24.945 1.00 54.91 80 VAL A CA 1
ATOM 587 C C . VAL A 1 80 ? -2.202 -8.426 -26.050 1.00 54.91 80 VAL A C 1
ATOM 589 O O . VAL A 1 80 ? -1.126 -8.990 -25.843 1.00 54.91 80 VAL A O 1
ATOM 592 N N . ALA A 1 81 ? -2.534 -7.919 -27.234 1.00 61.34 81 ALA A N 1
ATOM 593 C CA . ALA A 1 81 ? -1.682 -7.884 -28.416 1.00 61.34 81 ALA A CA 1
ATOM 594 C C . ALA A 1 81 ? -2.089 -6.700 -29.310 1.00 61.34 81 ALA A C 1
ATOM 596 O O . ALA A 1 81 ? -3.168 -6.126 -29.140 1.00 61.34 81 ALA A O 1
ATOM 597 N N . VAL A 1 82 ? -1.237 -6.349 -30.277 1.00 67.50 82 VAL A N 1
ATOM 598 C CA . VAL A 1 82 ? -1.450 -5.241 -31.226 1.00 67.50 82 VAL A CA 1
ATOM 599 C C . VAL A 1 82 ? -2.485 -5.645 -32.292 1.00 67.50 82 VAL A C 1
ATOM 601 O O . VAL A 1 82 ? -2.164 -5.914 -33.446 1.00 67.50 82 VAL A O 1
ATOM 604 N N . ASN A 1 83 ? -3.744 -5.740 -31.863 1.00 76.94 83 ASN A N 1
ATOM 605 C CA . ASN A 1 83 ? -4.906 -6.142 -32.658 1.00 76.94 83 ASN A CA 1
ATOM 606 C C . ASN A 1 83 ? -5.777 -4.921 -33.020 1.00 76.94 83 ASN A C 1
ATOM 608 O O . ASN A 1 83 ? -5.593 -3.830 -32.482 1.00 76.94 83 ASN A O 1
ATOM 612 N N . SER A 1 84 ? -6.802 -5.105 -33.859 1.00 79.06 84 SER A N 1
ATOM 613 C CA . SER A 1 84 ? -7.821 -4.071 -34.140 1.00 79.06 84 SER A CA 1
ATOM 614 C C . SER A 1 84 ? -8.489 -3.519 -32.870 1.00 79.06 84 SER A C 1
ATOM 616 O O . SER A 1 84 ? -8.798 -2.331 -32.787 1.00 79.06 84 SER A O 1
ATOM 618 N N . GLU A 1 85 ? -8.658 -4.361 -31.850 1.00 79.88 85 GLU A N 1
ATOM 619 C CA . GLU A 1 85 ? -9.180 -3.961 -30.545 1.00 79.88 85 GLU A CA 1
ATOM 620 C C . GLU A 1 85 ? -8.232 -3.024 -29.780 1.00 79.88 85 GLU A C 1
ATOM 622 O O . GLU A 1 85 ? -8.700 -2.067 -29.171 1.00 79.88 85 GLU A O 1
ATOM 627 N N . PHE A 1 86 ? -6.909 -3.223 -29.861 1.00 84.44 86 PHE A N 1
ATOM 628 C CA . PHE A 1 86 ? -5.938 -2.298 -29.262 1.00 84.44 86 PHE A CA 1
ATOM 629 C C . PHE A 1 86 ? -6.095 -0.892 -29.851 1.00 84.44 86 PHE A C 1
ATOM 631 O O . PHE A 1 86 ? -6.163 0.071 -29.093 1.00 84.44 86 PHE A O 1
ATOM 638 N N . PHE A 1 87 ? -6.248 -0.767 -31.173 1.00 88.50 87 PHE A N 1
ATOM 639 C CA . PHE A 1 87 ? -6.485 0.533 -31.808 1.00 88.50 87 PHE A CA 1
ATOM 640 C C . PHE A 1 87 ? -7.819 1.164 -31.383 1.00 88.50 87 PHE A C 1
ATOM 642 O O . PHE A 1 87 ? -7.865 2.373 -31.172 1.00 88.50 87 PHE A O 1
ATOM 649 N N . ARG A 1 88 ? -8.881 0.368 -31.177 1.00 90.50 88 ARG A N 1
ATOM 650 C CA . ARG A 1 88 ? -10.157 0.858 -30.621 1.00 90.50 88 ARG A CA 1
ATOM 651 C C . ARG A 1 88 ? -9.985 1.374 -29.186 1.00 90.50 88 ARG A C 1
ATOM 653 O O . ARG A 1 88 ? -10.402 2.495 -28.896 1.00 90.50 88 ARG A O 1
ATOM 660 N N . ARG A 1 89 ? -9.338 0.590 -28.311 1.00 91.81 89 ARG A N 1
ATOM 661 C CA . ARG A 1 89 ? -9.070 0.973 -26.914 1.00 91.81 89 ARG A CA 1
ATOM 662 C C . ARG A 1 89 ? -8.178 2.224 -26.841 1.00 91.81 89 ARG A C 1
ATOM 664 O O . ARG A 1 89 ? -8.468 3.147 -26.083 1.00 91.81 89 ARG A O 1
ATOM 671 N N . LEU A 1 90 ? -7.148 2.300 -27.688 1.00 93.06 90 LEU A N 1
ATOM 672 C CA . LEU A 1 90 ? -6.261 3.460 -27.806 1.00 93.06 90 LEU A CA 1
ATOM 673 C C . LEU A 1 90 ? -7.007 4.701 -28.310 1.00 93.06 90 LEU A C 1
ATOM 675 O O . LEU A 1 90 ? -6.832 5.772 -27.743 1.00 93.06 90 LEU A O 1
ATOM 679 N N . GLN A 1 91 ? -7.867 4.578 -29.328 1.00 93.31 91 GLN A N 1
ATOM 680 C CA . GLN A 1 91 ? -8.655 5.701 -29.851 1.00 93.31 91 GLN A CA 1
ATOM 681 C C . GLN A 1 91 ? -9.616 6.275 -28.797 1.00 93.31 91 GLN A C 1
ATOM 683 O O . GLN A 1 91 ? -9.812 7.490 -28.749 1.00 93.31 91 GLN A O 1
ATOM 688 N N . TYR A 1 92 ? -10.188 5.428 -27.937 1.00 93.94 92 TYR A N 1
ATOM 689 C CA . TYR A 1 92 ? -11.004 5.868 -26.804 1.00 93.94 92 TYR A CA 1
ATOM 690 C C . TYR A 1 92 ? -10.182 6.687 -25.794 1.00 93.94 92 TYR A C 1
ATOM 692 O O . TYR A 1 92 ? -10.547 7.825 -25.497 1.00 93.94 92 TYR A O 1
ATOM 700 N N . LEU A 1 93 ? -9.028 6.174 -25.343 1.00 94.44 93 LEU A N 1
ATOM 701 C CA . LEU A 1 93 ? -8.141 6.912 -24.430 1.00 94.44 93 LEU A CA 1
ATOM 702 C C . LEU A 1 93 ? -7.587 8.199 -25.069 1.00 94.44 93 LEU A C 1
ATOM 704 O O . LEU A 1 93 ? -7.521 9.236 -24.410 1.00 94.44 93 LEU A O 1
ATOM 708 N N . LEU A 1 94 ? -7.269 8.178 -26.367 1.00 93.00 94 LEU A N 1
ATOM 709 C CA . LEU A 1 94 ? -6.833 9.360 -27.114 1.00 93.00 94 LEU A CA 1
ATOM 710 C C . LEU A 1 94 ? -7.898 10.460 -27.161 1.00 93.00 94 LEU A C 1
ATOM 712 O O . LEU A 1 94 ? -7.522 11.622 -27.119 1.00 93.00 94 LEU A O 1
ATOM 716 N N . ARG A 1 95 ? -9.202 10.148 -27.183 1.00 92.81 95 ARG A N 1
ATOM 717 C CA . ARG A 1 95 ? -10.265 11.175 -27.098 1.00 92.81 95 ARG A CA 1
ATOM 718 C C . ARG A 1 95 ? -10.348 11.842 -25.722 1.00 92.81 95 ARG A C 1
ATOM 720 O O . ARG A 1 95 ? -10.763 12.994 -25.635 1.00 92.81 95 ARG A O 1
ATOM 727 N N . ILE A 1 96 ? -9.950 11.142 -24.657 1.00 92.25 96 ILE A N 1
ATOM 728 C CA . ILE A 1 96 ? -9.863 11.709 -23.301 1.00 92.25 96 ILE A CA 1
ATOM 729 C C . ILE A 1 96 ? -8.629 12.619 -23.205 1.00 92.25 96 ILE A C 1
ATOM 731 O O . ILE A 1 96 ? -8.728 13.746 -22.722 1.00 92.25 96 ILE A O 1
ATOM 735 N N . VAL A 1 97 ? -7.485 12.141 -23.708 1.00 93.38 97 VAL A N 1
ATOM 736 C CA . VAL A 1 97 ? -6.165 12.799 -23.649 1.00 93.38 97 VAL A CA 1
ATOM 737 C C . VAL A 1 97 ? -6.028 13.984 -24.626 1.00 93.38 97 VAL A C 1
ATOM 739 O O . VAL A 1 97 ? -5.425 15.000 -24.288 1.00 93.38 97 VAL A O 1
ATOM 742 N N . LEU A 1 98 ? -6.614 13.877 -25.819 1.00 91.75 98 LEU A N 1
ATOM 743 C CA . LEU A 1 98 ? -6.661 14.889 -26.876 1.00 91.75 98 LEU A CA 1
ATOM 744 C C . LEU A 1 98 ? -8.138 15.140 -27.251 1.00 91.75 98 LEU A C 1
ATOM 746 O O . LEU A 1 98 ? -8.657 14.506 -28.172 1.00 91.75 98 LEU A O 1
ATOM 750 N N . PRO A 1 99 ? -8.838 16.068 -26.570 1.00 85.56 99 PRO A N 1
ATOM 751 C CA . PRO A 1 99 ? -10.268 16.308 -26.793 1.00 85.56 99 PRO A CA 1
ATOM 752 C C . PRO A 1 99 ? -10.543 17.003 -28.136 1.00 85.56 99 PRO A C 1
ATOM 754 O O . PRO A 1 99 ? -11.661 16.972 -28.642 1.00 85.56 99 PRO A O 1
ATOM 757 N N . GLY A 1 100 ? -9.533 17.667 -28.705 1.00 88.94 100 GLY A N 1
ATOM 758 C CA . GLY A 1 100 ? -9.631 18.372 -29.973 1.00 88.94 100 GLY A CA 1
ATOM 759 C C . GLY A 1 100 ? -8.476 19.342 -30.216 1.00 88.94 100 GLY A C 1
ATOM 760 O O . GLY A 1 100 ? -7.780 19.773 -29.304 1.00 88.94 100 GLY A O 1
ATOM 761 N N . TRP A 1 101 ? -8.331 19.727 -31.479 1.00 85.94 101 TRP A N 1
ATOM 762 C CA . TRP A 1 101 ? -7.339 20.643 -32.053 1.00 85.94 101 TRP A CA 1
ATOM 763 C C . TRP A 1 101 ? -7.065 21.975 -31.325 1.00 85.94 101 TRP A C 1
ATOM 765 O O . TRP A 1 101 ? -5.978 22.520 -31.489 1.00 85.94 101 TRP A O 1
ATOM 775 N N . ARG A 1 102 ? -7.995 22.501 -30.514 1.00 87.19 102 ARG A N 1
ATOM 776 C CA . ARG A 1 102 ? -7.802 23.738 -29.720 1.00 87.19 102 ARG A CA 1
ATOM 777 C C . ARG A 1 102 ? -7.296 23.503 -28.286 1.00 87.19 102 ARG A C 1
ATOM 779 O O . ARG A 1 102 ? -7.249 24.443 -27.499 1.00 87.19 102 ARG A O 1
ATOM 786 N N . SER A 1 103 ? -6.964 22.268 -27.912 1.00 92.44 103 SER A N 1
ATOM 787 C CA . SER A 1 103 ? -6.518 21.943 -26.554 1.00 92.44 103 SER A CA 1
ATOM 788 C C . SER A 1 103 ? -5.031 22.267 -26.326 1.00 92.44 103 SER A C 1
ATOM 790 O O . SER A 1 103 ? -4.239 22.334 -27.269 1.00 92.44 103 SER A O 1
ATOM 792 N N . LYS A 1 104 ? -4.625 22.454 -25.060 1.00 90.62 104 LYS A N 1
ATOM 793 C CA . LYS A 1 104 ? -3.223 22.747 -24.688 1.00 90.62 104 LYS A CA 1
ATOM 794 C C . LYS A 1 104 ? -2.287 21.609 -25.115 1.00 90.62 104 LYS A C 1
ATOM 796 O O . LYS A 1 104 ? -1.170 21.835 -25.565 1.00 90.62 104 LYS A O 1
ATOM 801 N N . GLU A 1 105 ? -2.783 20.385 -25.000 1.00 92.44 105 GLU A N 1
ATOM 802 C CA . GLU A 1 105 ? -2.132 19.132 -25.364 1.00 92.44 105 GLU A CA 1
ATOM 803 C C . GLU A 1 105 ? -1.951 19.022 -26.890 1.00 92.44 105 GLU A C 1
ATOM 805 O O . GLU A 1 105 ? -0.874 18.649 -27.353 1.00 92.44 105 GLU A O 1
ATOM 810 N N . ALA A 1 106 ? -2.954 19.428 -27.680 1.00 92.12 106 ALA A N 1
ATOM 811 C CA . ALA A 1 106 ? -2.852 19.498 -29.140 1.00 92.12 106 ALA A CA 1
ATOM 812 C C . ALA A 1 106 ? -1.849 20.573 -29.605 1.00 92.12 106 ALA A C 1
ATOM 814 O O . ALA A 1 106 ? -1.068 20.327 -30.525 1.00 92.12 106 ALA A O 1
ATOM 815 N N . MET A 1 107 ? -1.806 21.734 -28.940 1.00 93.06 107 MET A N 1
ATOM 816 C CA . MET A 1 107 ? -0.806 22.775 -29.216 1.00 93.06 107 MET A CA 1
ATOM 817 C C . MET A 1 107 ? 0.623 22.300 -28.902 1.00 93.06 107 MET A C 1
ATOM 819 O O . MET A 1 107 ? 1.528 22.517 -29.708 1.00 93.06 107 MET A O 1
ATOM 823 N N . LEU A 1 108 ? 0.829 21.604 -27.776 1.00 93.69 108 LEU A N 1
ATOM 824 C CA . LEU A 1 108 ? 2.119 20.987 -27.437 1.00 93.69 108 LEU A CA 1
ATOM 825 C C . LEU A 1 108 ? 2.528 19.915 -28.458 1.00 93.69 108 LEU A C 1
ATOM 827 O O . LEU A 1 108 ? 3.691 19.869 -28.853 1.00 93.69 108 LEU A O 1
ATOM 831 N N . LEU A 1 109 ? 1.583 19.097 -28.935 1.00 93.56 109 LEU A N 1
ATOM 832 C CA . LEU A 1 109 ? 1.834 18.090 -29.969 1.00 93.56 109 LEU A CA 1
ATOM 833 C C . LEU A 1 109 ? 2.246 18.728 -31.309 1.00 93.56 109 LEU A C 1
ATOM 835 O O . LEU A 1 109 ? 3.185 18.254 -31.950 1.00 93.56 109 LEU A O 1
ATOM 839 N N . LEU A 1 110 ? 1.590 19.818 -31.722 1.00 93.00 110 LEU A N 1
ATOM 840 C CA . LEU A 1 110 ? 1.948 20.576 -32.929 1.00 93.00 110 LEU A CA 1
ATOM 841 C C . LEU A 1 110 ? 3.335 21.226 -32.812 1.00 93.00 110 LEU A C 1
ATOM 843 O O . LEU A 1 110 ? 4.120 21.156 -33.757 1.00 93.00 110 LEU A O 1
ATOM 847 N N . LEU A 1 111 ? 3.664 21.794 -31.647 1.00 94.50 111 LEU A N 1
ATOM 848 C CA . LEU A 1 111 ? 4.983 22.372 -31.376 1.00 94.50 111 LEU A CA 1
ATOM 849 C C . LEU A 1 111 ? 6.086 21.300 -31.361 1.00 94.50 111 LEU A C 1
ATOM 851 O O . LEU A 1 111 ? 7.144 21.496 -31.949 1.00 94.50 111 LEU A O 1
ATOM 855 N N . HIS A 1 112 ? 5.832 20.135 -30.759 1.00 94.00 112 HIS A N 1
ATOM 856 C CA . HIS A 1 112 ? 6.755 18.995 -30.828 1.00 94.00 112 HIS A CA 1
ATOM 857 C C . HIS A 1 112 ? 6.968 18.548 -32.279 1.00 94.00 112 HIS A C 1
ATOM 859 O O . HIS A 1 112 ? 8.101 18.382 -32.726 1.00 94.00 112 HIS A O 1
ATOM 865 N N . SER A 1 113 ? 5.882 18.450 -33.052 1.00 93.62 113 SER A N 1
ATOM 866 C CA . SER A 1 113 ? 5.916 18.061 -34.467 1.00 93.62 113 SER A CA 1
ATOM 867 C C . SER A 1 113 ? 6.768 19.002 -35.322 1.00 93.62 113 SER A C 1
ATOM 869 O O . SER A 1 113 ? 7.562 18.524 -36.133 1.00 93.62 113 SER A O 1
ATOM 871 N N . SER A 1 114 ? 6.664 20.323 -35.136 1.00 93.19 114 SER A N 1
ATOM 872 C CA . SER A 1 114 ? 7.484 21.274 -35.899 1.00 93.19 114 SER A CA 1
ATOM 873 C C . SER A 1 114 ? 8.971 21.166 -35.544 1.00 93.19 114 SER A C 1
ATOM 875 O O . SER A 1 114 ? 9.806 21.178 -36.448 1.00 93.19 114 SER A O 1
ATOM 877 N N . PHE A 1 115 ? 9.319 20.943 -34.272 1.00 93.56 115 PHE A N 1
ATOM 878 C CA . PHE A 1 115 ? 10.705 20.685 -33.865 1.00 93.56 115 PHE A CA 1
ATOM 879 C C . PHE A 1 115 ? 11.263 19.362 -34.425 1.00 93.56 115 PHE A C 1
ATOM 881 O O . PHE A 1 115 ? 12.427 19.331 -34.836 1.00 93.56 115 PHE A O 1
ATOM 888 N N . LEU A 1 116 ? 10.456 18.294 -34.522 1.00 90.00 116 LEU A N 1
ATOM 889 C CA . LEU A 1 116 ? 10.858 17.061 -35.219 1.00 90.00 116 LEU A CA 1
ATOM 890 C C . LEU A 1 116 ? 11.150 17.330 -36.708 1.00 90.00 116 LEU A C 1
ATOM 892 O O . LEU A 1 116 ? 12.193 16.907 -37.208 1.00 90.00 116 LEU A O 1
ATOM 896 N N . VAL A 1 117 ? 10.282 18.084 -37.395 1.00 90.81 117 VAL A N 1
ATOM 897 C CA . VAL A 1 117 ? 10.446 18.436 -38.818 1.00 90.81 117 VAL A CA 1
ATOM 898 C C . VAL A 1 117 ? 11.707 19.269 -39.059 1.00 90.81 117 VAL A C 1
ATOM 900 O O . VAL A 1 117 ? 12.525 18.914 -39.911 1.00 90.81 117 VAL A O 1
ATOM 903 N N . VAL A 1 118 ? 11.916 20.336 -38.278 1.00 92.44 118 VAL A N 1
ATOM 904 C CA . VAL A 1 118 ? 13.125 21.176 -38.371 1.00 92.44 118 VAL A CA 1
ATOM 905 C C . VAL A 1 118 ? 14.386 20.344 -38.110 1.00 92.44 118 VAL A C 1
ATOM 907 O O . VAL A 1 118 ? 15.391 20.524 -38.798 1.00 92.44 118 VAL A O 1
ATOM 910 N N . ARG A 1 119 ? 14.337 19.369 -37.189 1.00 89.38 119 ARG A N 1
ATOM 911 C CA . ARG A 1 119 ? 15.471 18.470 -36.937 1.00 89.38 119 ARG A CA 1
ATOM 912 C C . ARG A 1 119 ? 15.827 17.600 -38.139 1.00 89.38 119 ARG A C 1
ATOM 914 O O . ARG A 1 119 ? 17.016 17.440 -38.404 1.00 89.38 119 ARG A O 1
ATOM 921 N N . THR A 1 120 ? 14.853 17.024 -38.844 1.00 87.81 120 THR A N 1
ATOM 922 C CA . THR A 1 120 ? 15.146 16.193 -40.025 1.00 87.81 120 THR A CA 1
ATOM 923 C C . THR A 1 120 ? 15.746 17.034 -41.154 1.00 87.81 120 THR A C 1
ATOM 925 O O . THR A 1 120 ? 16.737 16.613 -41.749 1.00 87.81 120 THR A O 1
ATOM 928 N N . PHE A 1 121 ? 15.253 18.257 -41.388 1.00 89.00 121 PHE A N 1
ATOM 929 C CA . PHE A 1 121 ? 15.896 19.186 -42.329 1.00 89.00 121 PHE A CA 1
ATOM 930 C C . PHE A 1 121 ? 17.332 19.546 -41.925 1.00 89.00 121 PHE A C 1
ATOM 932 O O . PHE A 1 121 ? 18.212 19.599 -42.784 1.00 89.00 121 PHE A O 1
ATOM 939 N N . LEU A 1 122 ? 17.603 19.727 -40.630 1.00 88.38 122 LEU A N 1
ATOM 940 C CA . LEU A 1 122 ? 18.955 20.013 -40.152 1.00 88.38 122 LEU A CA 1
ATOM 941 C C . LEU A 1 122 ? 19.898 18.807 -40.312 1.00 88.38 122 LEU A C 1
ATOM 943 O O . LEU A 1 122 ? 21.047 18.985 -40.705 1.00 88.38 122 LEU A O 1
ATOM 947 N N . SER A 1 123 ? 19.410 17.580 -40.091 1.00 84.62 123 SER A N 1
ATOM 948 C CA . SER A 1 123 ? 20.167 16.351 -40.376 1.00 84.62 123 SER A CA 1
ATOM 949 C C . SER A 1 123 ? 20.489 16.187 -41.869 1.00 84.62 123 SER A C 1
ATOM 951 O O . SER A 1 123 ? 21.607 15.800 -42.196 1.00 84.62 123 SER A O 1
ATOM 953 N N . LEU A 1 124 ? 19.565 16.540 -42.773 1.00 84.06 124 LEU A N 1
ATOM 954 C CA . LEU A 1 124 ? 19.838 16.575 -44.219 1.00 84.06 124 LEU A CA 1
ATOM 955 C C . LEU A 1 124 ? 20.928 17.596 -44.576 1.00 84.06 124 LEU A C 1
ATOM 957 O O . LEU A 1 124 ? 21.795 17.308 -45.399 1.00 84.06 124 LEU A O 1
ATOM 961 N N . TYR A 1 125 ? 20.897 18.779 -43.958 1.00 87.38 125 TYR A N 1
ATOM 962 C CA . TYR A 1 125 ? 21.878 19.829 -44.230 1.00 87.38 125 TYR A CA 1
ATOM 963 C C . TYR A 1 125 ? 23.284 19.440 -43.745 1.00 87.38 125 TYR A C 1
ATOM 965 O O . TYR A 1 125 ? 24.241 19.570 -44.509 1.00 87.38 125 TYR A O 1
ATOM 973 N N . VAL A 1 126 ? 23.408 18.859 -42.544 1.00 87.25 126 VAL A N 1
ATOM 974 C CA . VAL A 1 126 ? 24.682 18.299 -42.049 1.00 87.25 126 VAL A CA 1
ATOM 975 C C . VAL A 1 126 ? 25.223 17.231 -43.006 1.00 87.25 126 VAL A C 1
ATOM 977 O O . VAL A 1 126 ? 26.367 17.342 -43.432 1.00 87.25 126 VAL A O 1
ATOM 980 N N . ALA A 1 127 ? 24.391 16.280 -43.451 1.00 82.12 127 ALA A N 1
ATOM 981 C CA . ALA A 1 127 ? 24.819 15.234 -44.386 1.00 82.12 127 ALA A CA 1
ATOM 982 C C . ALA A 1 127 ? 25.311 15.776 -45.747 1.00 82.12 127 ALA A C 1
ATOM 984 O O . ALA A 1 127 ? 26.139 15.134 -46.391 1.00 82.12 127 ALA A O 1
ATOM 985 N N . SER A 1 128 ? 24.834 16.951 -46.183 1.00 83.12 128 SER A N 1
ATOM 986 C CA . SER A 1 128 ? 25.360 17.636 -47.376 1.00 83.12 128 SER A CA 1
ATOM 987 C C . SER A 1 128 ? 26.685 18.370 -47.122 1.00 83.12 128 SER A C 1
ATOM 989 O O . SER A 1 128 ? 27.568 18.355 -47.978 1.00 83.12 128 SER A O 1
ATOM 991 N N . LEU A 1 129 ? 26.865 18.952 -45.930 1.00 85.50 129 LEU A N 1
ATOM 992 C CA . LEU A 1 129 ? 28.115 19.610 -45.534 1.00 85.50 129 LEU A CA 1
ATOM 993 C C . LEU A 1 129 ? 29.244 18.602 -45.297 1.00 85.50 129 LEU A C 1
ATOM 995 O O . LEU A 1 129 ? 30.372 18.871 -45.699 1.00 85.50 129 LEU A O 1
ATOM 999 N N . ASP A 1 130 ? 28.947 17.426 -44.735 1.00 84.69 130 ASP A N 1
ATOM 1000 C CA . ASP A 1 130 ? 29.909 16.321 -44.617 1.00 84.69 130 ASP A CA 1
ATOM 1001 C C . ASP A 1 130 ? 30.516 15.970 -45.995 1.00 84.69 130 ASP A C 1
ATOM 1003 O O . ASP A 1 130 ? 31.727 15.777 -46.122 1.00 84.69 130 ASP A O 1
ATOM 1007 N N . GLY A 1 131 ? 29.689 15.948 -47.050 1.00 82.94 131 GLY A N 1
ATOM 1008 C CA . GLY A 1 131 ? 30.132 15.747 -48.433 1.00 82.94 131 GLY A CA 1
ATOM 1009 C C . GLY A 1 131 ? 31.015 16.884 -48.960 1.00 82.94 131 GLY A C 1
ATOM 1010 O O . GLY A 1 131 ? 32.087 16.621 -49.510 1.00 82.94 131 GLY A O 1
ATOM 1011 N N . ALA A 1 132 ? 30.605 18.141 -48.754 1.00 85.06 132 ALA A N 1
ATOM 1012 C CA . ALA A 1 132 ? 31.348 19.328 -49.195 1.00 85.06 132 ALA A CA 1
ATOM 1013 C C . ALA A 1 132 ? 32.717 19.482 -48.495 1.00 85.06 132 ALA A C 1
ATOM 1015 O O . ALA A 1 132 ? 33.712 19.856 -49.125 1.00 85.06 132 ALA A O 1
ATOM 1016 N N . ILE A 1 133 ? 32.799 19.124 -47.208 1.00 87.44 133 ILE A N 1
ATOM 1017 C CA . ILE A 1 133 ? 34.055 19.072 -46.447 1.00 87.44 133 ILE A CA 1
ATOM 1018 C C . ILE A 1 133 ? 35.009 18.045 -47.074 1.00 87.44 133 ILE A C 1
ATOM 1020 O O . ILE A 1 133 ? 36.175 18.361 -47.316 1.00 87.44 133 ILE A O 1
ATOM 1024 N N . VAL A 1 134 ? 34.527 16.839 -47.408 1.00 84.94 134 VAL A N 1
ATOM 1025 C CA . VAL A 1 134 ? 35.364 15.816 -48.062 1.00 84.94 134 VAL A CA 1
ATOM 1026 C C . VAL A 1 134 ? 35.773 16.232 -49.480 1.00 84.94 134 VAL A C 1
ATOM 1028 O O . VAL A 1 134 ? 36.918 15.987 -49.863 1.00 84.94 134 VAL A O 1
ATOM 1031 N N . LYS A 1 135 ? 34.909 16.919 -50.240 1.00 84.00 135 LYS A N 1
ATOM 1032 C CA . LYS A 1 135 ? 35.281 17.515 -51.537 1.00 84.00 135 LYS A CA 1
ATOM 1033 C C . LYS A 1 135 ? 36.457 18.482 -51.399 1.00 84.00 135 LYS A C 1
ATOM 1035 O O . LYS A 1 135 ? 37.469 18.287 -52.067 1.00 84.00 135 LYS A O 1
ATOM 1040 N N . SER A 1 136 ? 36.368 19.426 -50.459 1.00 85.12 136 SER A N 1
ATOM 1041 C CA . SER A 1 136 ? 37.432 20.407 -50.187 1.00 85.12 136 SER A CA 1
ATOM 1042 C C . SER A 1 136 ? 38.769 19.737 -49.822 1.00 85.12 136 SER A C 1
ATOM 1044 O O . SER A 1 136 ? 39.833 20.226 -50.195 1.00 85.12 136 SER A O 1
ATOM 1046 N N . ILE A 1 137 ? 38.735 18.589 -49.127 1.00 85.56 137 ILE A N 1
ATOM 1047 C CA . ILE A 1 137 ? 39.929 17.782 -48.813 1.00 85.56 137 ILE A CA 1
ATOM 1048 C C . ILE A 1 137 ? 40.515 17.131 -50.079 1.00 85.56 137 ILE A C 1
ATOM 1050 O O . ILE A 1 137 ? 41.728 17.185 -50.288 1.00 85.56 137 ILE A O 1
ATOM 1054 N N . VAL A 1 138 ? 39.678 16.531 -50.934 1.00 83.75 138 VAL A N 1
ATOM 1055 C CA . VAL A 1 138 ? 40.111 15.867 -52.182 1.00 83.75 138 VAL A CA 1
ATOM 1056 C C . VAL A 1 138 ? 40.671 16.871 -53.195 1.00 83.75 138 VAL A C 1
ATOM 1058 O O . VAL A 1 138 ? 41.685 16.594 -53.836 1.00 83.75 138 VAL A O 1
ATOM 1061 N N . GLU A 1 139 ? 40.051 18.045 -53.304 1.00 85.06 139 GLU A N 1
ATOM 1062 C CA . GLU A 1 139 ? 40.462 19.140 -54.197 1.00 85.06 139 GLU A CA 1
ATOM 1063 C C . GLU A 1 139 ? 41.584 20.009 -53.588 1.00 85.06 139 GLU A C 1
ATOM 1065 O O . GLU A 1 139 ? 42.166 20.846 -54.273 1.00 85.06 139 GLU A O 1
ATOM 1070 N N . ARG A 1 140 ? 41.978 19.725 -52.333 1.00 84.19 140 ARG A N 1
ATOM 1071 C CA . ARG A 1 140 ? 43.068 20.366 -51.567 1.00 84.19 140 ARG A CA 1
ATOM 1072 C C . ARG A 1 140 ? 42.843 21.854 -51.256 1.00 84.19 140 ARG A C 1
ATOM 1074 O O . ARG A 1 140 ? 43.787 22.575 -50.923 1.00 84.19 140 ARG A O 1
ATOM 1081 N N . GLU A 1 141 ? 41.596 22.315 -51.289 1.00 88.50 141 GLU A N 1
ATOM 1082 C CA . GLU A 1 141 ? 41.221 23.706 -51.027 1.00 88.50 141 GLU A CA 1
ATOM 1083 C C . GLU A 1 141 ? 41.121 24.013 -49.523 1.00 88.50 141 GLU A C 1
ATOM 1085 O O . GLU A 1 141 ? 40.040 24.132 -48.946 1.00 88.50 141 GLU A O 1
ATOM 1090 N N . GLY A 1 142 ? 42.271 24.203 -48.867 1.00 85.31 142 GLY A N 1
ATOM 1091 C CA . GLY A 1 142 ? 42.342 24.455 -47.418 1.00 85.31 142 GLY A CA 1
ATOM 1092 C C . GLY A 1 142 ? 41.509 25.649 -46.913 1.00 85.31 142 GLY A C 1
ATOM 1093 O O . GLY A 1 142 ? 41.023 25.619 -45.783 1.00 85.31 142 GLY A O 1
ATOM 1094 N N . ARG A 1 143 ? 41.284 26.679 -47.747 1.00 89.69 143 ARG A N 1
ATOM 1095 C CA . ARG A 1 143 ? 40.392 27.811 -47.416 1.00 89.69 143 ARG A CA 1
ATOM 1096 C C . ARG A 1 143 ? 38.912 27.417 -47.443 1.00 89.69 143 ARG A C 1
ATOM 1098 O O . ARG A 1 143 ? 38.177 27.808 -46.540 1.00 89.69 143 ARG A O 1
ATOM 1105 N N . GLN A 1 144 ? 38.489 26.644 -48.444 1.00 87.56 144 GLN A N 1
ATOM 1106 C CA . GLN A 1 144 ? 37.115 26.148 -48.552 1.00 87.56 144 GLN A CA 1
ATOM 1107 C C . GLN A 1 144 ? 36.821 25.153 -47.423 1.00 87.56 144 GLN A C 1
ATOM 1109 O O . GLN A 1 144 ? 35.831 25.312 -46.715 1.00 87.56 144 GLN A O 1
ATOM 1114 N N . PHE A 1 145 ? 37.747 24.225 -47.159 1.00 90.88 145 PHE A N 1
ATOM 1115 C CA . PHE A 1 145 ? 37.671 23.291 -46.033 1.00 90.88 145 PHE A CA 1
ATOM 1116 C C . PHE A 1 145 ? 37.433 24.006 -44.693 1.00 90.88 145 PHE A C 1
ATOM 1118 O O . PHE A 1 145 ? 36.519 23.637 -43.957 1.00 90.88 145 PHE A O 1
ATOM 1125 N N . LEU A 1 146 ? 38.206 25.059 -44.390 1.00 92.38 146 LEU A N 1
ATOM 1126 C CA . LEU A 1 146 ? 38.048 25.824 -43.148 1.00 92.38 146 LEU A CA 1
ATOM 1127 C C . LEU A 1 146 ? 36.681 26.526 -43.065 1.00 92.38 146 LEU A C 1
ATOM 1129 O O . LEU A 1 146 ? 36.089 26.597 -41.987 1.00 92.38 146 LEU A O 1
ATOM 1133 N N . TRP A 1 147 ? 36.157 27.018 -44.190 1.00 92.69 147 TRP A N 1
ATOM 1134 C CA . TRP A 1 147 ? 34.838 27.649 -44.259 1.00 92.69 147 TRP A CA 1
ATOM 1135 C C . TRP A 1 147 ? 33.697 26.645 -44.039 1.00 92.69 147 TRP A C 1
ATOM 1137 O O . TRP A 1 147 ? 32.843 26.874 -43.180 1.00 92.69 147 TRP A O 1
ATOM 1147 N N . GLU A 1 148 ? 33.706 25.503 -44.732 1.00 89.25 148 GLU A N 1
ATOM 1148 C CA . GLU A 1 148 ? 32.683 24.461 -44.558 1.00 89.25 148 GLU A CA 1
ATOM 1149 C C . GLU A 1 148 ? 32.734 23.830 -43.153 1.00 89.25 148 GLU A C 1
ATOM 1151 O O . GLU A 1 148 ? 31.689 23.636 -42.528 1.00 89.25 148 GLU A O 1
ATOM 1156 N N . LEU A 1 149 ? 33.933 23.620 -42.593 1.00 90.50 149 LEU A N 1
ATOM 1157 C CA . LEU A 1 149 ? 34.112 23.185 -41.203 1.00 90.50 149 LEU A CA 1
ATOM 1158 C C . LEU A 1 149 ? 33.557 24.214 -40.201 1.00 90.50 149 LEU A C 1
ATOM 1160 O O . LEU A 1 149 ? 32.907 23.839 -39.225 1.00 90.50 149 LEU A O 1
ATOM 1164 N N . THR A 1 150 ? 33.751 25.513 -40.454 1.00 93.06 150 THR A N 1
ATOM 1165 C CA . THR A 1 150 ? 33.206 26.584 -39.600 1.00 93.06 150 THR A CA 1
ATOM 1166 C C . THR A 1 150 ? 31.673 26.591 -39.621 1.00 93.06 150 THR A C 1
ATOM 1168 O O . THR A 1 150 ? 31.052 26.702 -38.562 1.00 93.06 150 THR A O 1
ATOM 1171 N N . LYS A 1 151 ? 31.039 26.389 -40.790 1.00 92.44 151 LYS A N 1
ATOM 1172 C CA . LYS A 1 151 ? 29.574 26.211 -40.882 1.00 92.44 151 LYS A CA 1
ATOM 1173 C C . LYS A 1 151 ? 29.108 24.996 -40.081 1.00 92.44 151 LYS A C 1
ATOM 1175 O O . LYS A 1 151 ? 28.153 25.106 -39.316 1.00 92.44 151 LYS A O 1
ATOM 1180 N N . TRP A 1 152 ? 29.784 23.857 -40.241 1.00 91.38 152 TRP A N 1
ATOM 1181 C CA . TRP A 1 152 ? 29.457 22.597 -39.566 1.00 91.38 152 TRP A CA 1
ATOM 1182 C C . TRP A 1 152 ? 29.480 22.749 -38.037 1.00 91.38 152 TRP A C 1
ATOM 1184 O O . TRP A 1 152 ? 28.516 22.381 -37.364 1.00 91.38 152 TRP A O 1
ATOM 1194 N N . ILE A 1 153 ? 30.517 23.398 -37.492 1.00 92.88 153 ILE A N 1
ATOM 1195 C CA . ILE A 1 153 ? 30.612 23.718 -36.058 1.00 92.88 153 ILE A CA 1
ATOM 1196 C C . ILE A 1 153 ? 29.496 24.690 -35.639 1.00 92.88 153 ILE A C 1
ATOM 1198 O O . ILE A 1 153 ? 28.829 24.458 -34.630 1.00 92.88 153 ILE A O 1
ATOM 1202 N N . GLY A 1 154 ? 29.227 25.738 -36.426 1.00 92.62 154 GLY A N 1
ATOM 1203 C CA . GLY A 1 154 ? 28.147 26.694 -36.147 1.00 92.62 154 GLY A CA 1
ATOM 1204 C C . GLY A 1 154 ? 26.753 26.052 -36.078 1.00 92.62 154 GLY A C 1
ATOM 1205 O O . GLY A 1 154 ? 25.922 26.457 -35.267 1.00 92.62 154 GLY A O 1
ATOM 1206 N N . ILE A 1 155 ? 26.510 25.003 -36.868 1.00 93.69 155 ILE A N 1
ATOM 1207 C CA . ILE A 1 155 ? 25.248 24.241 -36.904 1.00 93.69 155 ILE A CA 1
ATOM 1208 C C . ILE A 1 155 ? 25.057 23.350 -35.666 1.00 93.69 155 ILE A C 1
ATOM 1210 O O . ILE A 1 155 ? 23.916 23.049 -35.299 1.00 93.69 155 ILE A O 1
ATOM 1214 N N . ALA A 1 156 ? 26.129 22.979 -34.959 1.00 89.25 156 ALA A N 1
ATOM 1215 C CA . ALA A 1 156 ? 26.028 22.187 -33.732 1.00 89.25 156 ALA A CA 1
ATOM 1216 C C . ALA A 1 156 ? 25.215 22.900 -32.630 1.00 89.25 156 ALA A C 1
ATOM 1218 O O . ALA A 1 156 ? 24.522 22.240 -31.851 1.00 89.25 156 ALA A O 1
ATOM 1219 N N . ILE A 1 157 ? 25.227 24.238 -32.591 1.00 90.88 157 ILE A N 1
ATOM 1220 C CA . ILE A 1 157 ? 24.487 25.044 -31.604 1.00 90.88 157 ILE A CA 1
ATOM 1221 C C . ILE A 1 157 ? 22.957 24.908 -31.786 1.00 90.88 157 ILE A C 1
ATOM 1223 O O . ILE A 1 157 ? 22.298 24.410 -30.869 1.00 90.88 157 ILE A O 1
ATOM 1227 N N . PRO A 1 158 ? 22.344 25.241 -32.944 1.00 93.44 158 PRO A N 1
ATOM 1228 C CA . PRO A 1 158 ? 20.918 24.988 -33.150 1.00 93.44 158 PRO A CA 1
ATOM 1229 C C . PRO A 1 158 ? 20.579 23.489 -33.119 1.00 93.44 158 PRO A C 1
ATOM 1231 O O . PRO A 1 158 ? 19.522 23.126 -32.604 1.00 93.44 158 PRO A O 1
ATOM 1234 N N . ALA A 1 159 ? 21.462 22.597 -33.588 1.00 89.75 159 ALA A N 1
ATOM 1235 C CA . ALA A 1 159 ? 21.213 21.152 -33.554 1.00 89.75 159 ALA A CA 1
ATOM 1236 C C . ALA A 1 159 ? 21.092 20.591 -32.126 1.00 89.75 159 ALA A C 1
ATOM 1238 O O . ALA A 1 159 ? 20.199 19.780 -31.852 1.00 89.75 159 ALA A O 1
ATOM 1239 N N . THR A 1 160 ? 21.953 21.034 -31.205 1.00 93.06 160 THR A N 1
ATOM 1240 C CA . THR A 1 160 ? 21.885 20.646 -29.787 1.00 93.06 160 THR A CA 1
ATOM 1241 C C . THR A 1 160 ? 20.673 21.266 -29.093 1.00 93.06 160 THR A C 1
ATOM 1243 O O . THR A 1 160 ? 19.956 20.539 -28.402 1.00 93.06 160 THR A O 1
ATOM 1246 N N . TYR A 1 161 ? 20.359 22.541 -29.353 1.00 95.38 161 TYR A N 1
ATOM 1247 C CA . TYR A 1 161 ? 19.135 23.184 -28.857 1.00 95.38 161 TYR A CA 1
ATOM 1248 C C . TYR A 1 161 ? 17.865 22.434 -29.292 1.00 95.38 161 TYR A C 1
ATOM 1250 O O . TYR A 1 161 ? 17.049 22.064 -28.449 1.00 95.38 161 TYR A O 1
ATOM 1258 N N . ILE A 1 162 ? 17.723 22.129 -30.587 1.00 93.94 162 ILE A N 1
ATOM 1259 C CA . ILE A 1 162 ? 16.576 21.386 -31.134 1.00 93.94 162 ILE A CA 1
ATOM 1260 C C . ILE A 1 162 ? 16.481 19.985 -30.511 1.00 93.94 162 ILE A C 1
ATOM 1262 O O . ILE A 1 162 ? 15.393 19.550 -30.137 1.00 93.94 162 ILE A O 1
ATOM 1266 N N . ASN A 1 163 ? 17.606 19.279 -30.343 1.00 90.88 163 ASN A N 1
ATOM 1267 C CA . ASN A 1 163 ? 17.626 17.972 -29.679 1.00 90.88 163 ASN A CA 1
ATOM 1268 C C . ASN A 1 163 ? 17.131 18.034 -28.223 1.00 90.88 163 ASN A C 1
ATOM 1270 O O . ASN A 1 163 ? 16.361 17.166 -27.807 1.00 90.88 163 ASN A O 1
ATOM 1274 N N . SER A 1 164 ? 17.562 19.041 -27.465 1.00 94.31 164 SER A N 1
ATOM 1275 C CA . SER A 1 164 ? 17.143 19.240 -26.075 1.00 94.31 164 SER A CA 1
ATOM 1276 C C . SER A 1 164 ? 15.681 19.682 -25.976 1.00 94.31 164 SER A C 1
ATOM 1278 O O . SER A 1 164 ? 14.945 19.160 -25.140 1.00 94.31 164 SER A O 1
ATOM 1280 N N . MET A 1 165 ? 15.227 20.565 -26.872 1.00 94.88 165 MET A N 1
ATOM 1281 C CA . MET A 1 165 ? 13.837 21.025 -26.914 1.00 94.88 165 MET A CA 1
ATOM 1282 C C . MET A 1 165 ? 12.864 19.886 -27.242 1.00 94.88 165 MET A C 1
ATOM 1284 O O . MET A 1 165 ? 11.825 19.784 -26.604 1.00 94.88 165 MET A O 1
ATOM 1288 N N . ILE A 1 166 ? 13.221 18.967 -28.148 1.00 92.94 166 ILE A N 1
ATOM 1289 C CA . ILE A 1 166 ? 12.427 17.754 -28.422 1.00 92.94 166 ILE A CA 1
ATOM 1290 C C . ILE A 1 166 ? 12.241 16.922 -27.145 1.00 92.94 166 ILE A C 1
ATOM 1292 O O . ILE A 1 166 ? 11.114 16.582 -26.802 1.00 92.94 166 ILE A O 1
ATOM 1296 N N . ARG A 1 167 ? 13.312 16.655 -26.383 1.00 92.31 167 ARG A N 1
ATOM 1297 C CA . ARG A 1 167 ? 13.213 15.904 -25.113 1.00 92.31 167 ARG A CA 1
ATOM 1298 C C . ARG A 1 167 ? 12.360 16.628 -24.064 1.00 92.31 167 ARG A C 1
ATOM 1300 O O . ARG A 1 167 ? 11.606 15.987 -23.330 1.00 92.31 167 ARG A O 1
ATOM 1307 N N . PHE A 1 168 ? 12.459 17.956 -23.999 1.00 95.44 168 PHE A N 1
ATOM 1308 C CA . PHE A 1 168 ? 11.639 18.780 -23.108 1.00 95.44 168 PHE A CA 1
ATOM 1309 C C . PHE A 1 168 ? 10.154 18.750 -23.501 1.00 95.44 168 PHE A C 1
ATOM 1311 O O . PHE A 1 168 ? 9.304 18.515 -22.643 1.00 95.44 168 PHE A O 1
ATOM 1318 N N . LEU A 1 169 ? 9.837 18.941 -24.785 1.00 94.69 169 LEU A N 1
ATOM 1319 C CA . LEU A 1 169 ? 8.467 18.934 -25.304 1.00 94.69 169 LEU A CA 1
ATOM 1320 C C . LEU A 1 169 ? 7.815 17.555 -25.165 1.00 94.69 169 LEU A C 1
ATOM 1322 O O . LEU A 1 169 ? 6.674 17.481 -24.720 1.00 94.69 169 LEU A O 1
ATOM 1326 N N . GLU A 1 170 ? 8.548 16.474 -25.432 1.00 94.56 170 GLU A N 1
ATOM 1327 C CA . GLU A 1 170 ? 8.121 15.089 -25.193 1.00 94.56 170 GLU A CA 1
ATOM 1328 C C . GLU A 1 170 ? 7.748 14.856 -23.718 1.00 94.56 170 GLU A C 1
ATOM 1330 O O . GLU A 1 170 ? 6.649 14.388 -23.413 1.00 94.56 170 GLU A O 1
ATOM 1335 N N . SER A 1 171 ? 8.612 15.284 -22.792 1.00 94.88 171 SER A N 1
ATOM 1336 C CA . SER A 1 171 ? 8.364 15.197 -21.343 1.00 94.88 171 SER A CA 1
ATOM 1337 C C . SER A 1 171 ? 7.171 16.058 -20.903 1.00 94.88 171 SER A C 1
ATOM 1339 O O . SER A 1 171 ? 6.365 15.650 -20.063 1.00 94.88 171 SER A O 1
ATOM 1341 N N . LYS A 1 172 ? 7.019 17.257 -21.483 1.00 95.38 172 LYS A N 1
ATOM 1342 C CA . LYS A 1 172 ? 5.915 18.180 -21.178 1.00 95.38 172 LYS A CA 1
ATOM 1343 C C . LYS A 1 172 ? 4.578 17.667 -21.720 1.00 95.38 172 LYS A C 1
ATOM 1345 O O . LYS A 1 172 ? 3.558 17.824 -21.050 1.00 95.38 172 LYS A O 1
ATOM 1350 N N . LEU A 1 173 ? 4.593 17.027 -22.889 1.00 95.00 173 LEU A N 1
ATOM 1351 C CA . LEU A 1 173 ? 3.452 16.361 -23.511 1.00 95.00 173 LEU A CA 1
ATOM 1352 C C . LEU A 1 173 ? 3.001 15.155 -22.675 1.00 95.00 173 LEU A C 1
ATOM 1354 O O . LEU A 1 173 ? 1.821 15.059 -22.347 1.00 95.00 173 LEU A O 1
ATOM 1358 N N . ALA A 1 174 ? 3.938 14.300 -22.246 1.00 95.25 174 ALA A N 1
ATOM 1359 C CA . ALA A 1 174 ? 3.663 13.171 -21.354 1.00 95.25 174 ALA A CA 1
ATOM 1360 C C . ALA A 1 174 ? 3.001 13.616 -20.037 1.00 95.25 174 ALA A C 1
ATOM 1362 O O . ALA A 1 174 ? 1.996 13.041 -19.612 1.00 95.25 174 ALA A O 1
ATOM 1363 N N . LEU A 1 175 ? 3.514 14.690 -19.421 1.00 95.25 175 LEU A N 1
ATOM 1364 C CA . LEU A 1 175 ? 2.924 15.277 -18.217 1.00 95.25 175 LEU A CA 1
ATOM 1365 C C . LEU A 1 175 ? 1.514 15.828 -18.474 1.00 95.25 175 LEU A C 1
ATOM 1367 O O . LEU A 1 175 ? 0.616 15.562 -17.679 1.00 95.25 175 LEU A O 1
ATOM 1371 N N . ALA A 1 176 ? 1.301 16.554 -19.576 1.00 94.88 176 ALA A N 1
ATOM 1372 C CA . ALA A 1 176 ? -0.011 17.101 -19.927 1.00 94.88 176 ALA A CA 1
ATOM 1373 C C . ALA A 1 176 ? -1.050 15.988 -20.170 1.00 94.88 176 ALA A C 1
ATOM 1375 O O . ALA A 1 176 ? -2.162 16.057 -19.644 1.00 94.88 176 ALA A O 1
ATOM 1376 N N . PHE A 1 177 ? -0.659 14.923 -20.880 1.00 95.25 177 PHE A N 1
ATOM 1377 C CA . PHE A 1 177 ? -1.475 13.720 -21.058 1.00 95.25 177 PHE A CA 1
ATOM 1378 C C . PHE A 1 177 ? -1.822 13.066 -19.712 1.00 95.25 177 PHE A C 1
ATOM 1380 O O . PHE A 1 177 ? -2.980 12.719 -19.475 1.00 95.25 177 PHE A O 1
ATOM 1387 N N . ARG A 1 178 ? -0.837 12.920 -18.810 1.00 95.44 178 ARG A N 1
ATOM 1388 C CA . ARG A 1 178 ? -1.023 12.324 -17.477 1.00 95.44 178 ARG A CA 1
ATOM 1389 C C . ARG A 1 178 ? -1.983 13.141 -16.617 1.00 95.44 178 ARG A C 1
ATOM 1391 O O . ARG A 1 178 ? -2.943 12.566 -16.123 1.00 95.44 178 ARG A O 1
ATOM 1398 N N . SER A 1 179 ? -1.767 14.449 -16.465 1.00 94.62 179 SER A N 1
ATOM 1399 C CA . SER A 1 179 ? -2.637 15.313 -15.650 1.00 94.62 179 SER A CA 1
ATOM 1400 C C . SER A 1 179 ? -4.099 15.216 -16.086 1.00 94.62 179 SER A C 1
ATOM 1402 O O . SER A 1 179 ? -4.974 15.005 -15.253 1.00 94.62 179 SER A O 1
ATOM 1404 N N . ARG A 1 180 ? -4.351 15.287 -17.399 1.00 93.81 180 ARG A N 1
ATOM 1405 C CA . ARG A 1 180 ? -5.700 15.223 -17.967 1.00 93.81 180 ARG A CA 1
ATOM 1406 C C . ARG A 1 180 ? -6.374 13.861 -17.775 1.00 93.81 180 ARG A C 1
ATOM 1408 O O . ARG A 1 180 ? -7.562 13.796 -17.465 1.00 93.81 180 ARG A O 1
ATOM 1415 N N . LEU A 1 181 ? -5.629 12.771 -17.973 1.00 94.69 181 LEU A N 1
ATOM 1416 C CA . LEU A 1 181 ? -6.165 11.419 -17.822 1.00 94.69 181 LEU A CA 1
ATOM 1417 C C . LEU A 1 181 ? -6.431 11.081 -16.348 1.00 94.69 181 LEU A C 1
ATOM 1419 O O . LEU A 1 181 ? -7.483 10.526 -16.048 1.00 94.69 181 LEU A O 1
ATOM 1423 N N . VAL A 1 182 ? -5.537 11.480 -15.436 1.00 94.56 182 VAL A N 1
ATOM 1424 C CA . VAL A 1 182 ? -5.736 11.345 -13.982 1.00 94.56 182 VAL A CA 1
ATOM 1425 C C . VAL A 1 182 ? -6.971 12.125 -13.524 1.00 94.56 182 VAL A C 1
ATOM 1427 O O . VAL A 1 182 ? -7.801 11.559 -12.823 1.00 94.56 182 VAL A O 1
ATOM 1430 N N . GLU A 1 183 ? -7.156 13.372 -13.972 1.00 94.00 183 GLU A N 1
ATOM 1431 C CA . GLU A 1 183 ? -8.341 14.174 -13.626 1.00 94.00 183 GLU A CA 1
ATOM 1432 C C . GLU A 1 183 ? -9.653 13.500 -14.074 1.00 94.00 183 GLU A C 1
ATOM 1434 O O . GLU A 1 183 ? -10.616 13.442 -13.310 1.00 94.00 183 GLU A O 1
ATOM 1439 N N . HIS A 1 184 ? -9.692 12.929 -15.287 1.00 93.31 184 HIS A N 1
ATOM 1440 C CA . HIS A 1 184 ? -10.86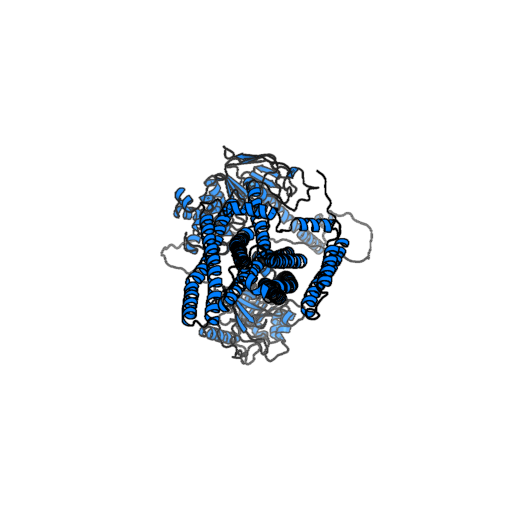2 12.178 -15.756 1.00 93.31 184 HIS A CA 1
ATOM 1441 C C . HIS A 1 184 ? -11.107 10.909 -14.928 1.00 93.31 184 HIS A C 1
ATOM 1443 O O . HIS A 1 184 ? -12.240 10.646 -14.533 1.00 93.31 184 HIS A O 1
ATOM 1449 N N . VAL A 1 185 ? -10.051 10.139 -14.651 1.00 93.25 185 VAL A N 1
ATOM 1450 C CA . VAL A 1 185 ? -10.119 8.890 -13.878 1.00 93.25 185 VAL A CA 1
ATOM 1451 C C . VAL A 1 185 ? -10.595 9.152 -12.448 1.00 93.25 185 VAL A C 1
ATOM 1453 O O . VAL A 1 185 ? -11.512 8.477 -11.991 1.00 93.25 185 VAL A O 1
ATOM 1456 N N . TYR A 1 186 ? -10.036 10.157 -11.766 1.00 93.62 186 TYR A N 1
ATOM 1457 C CA . TYR A 1 186 ? -10.432 10.534 -10.405 1.00 93.62 186 TYR A CA 1
ATOM 1458 C C . TYR A 1 186 ? -11.897 10.979 -10.351 1.00 93.62 186 TYR A C 1
ATOM 1460 O O . TYR A 1 186 ? -12.620 10.592 -9.436 1.00 93.62 186 TYR A O 1
ATOM 1468 N N . ARG A 1 187 ? -12.358 11.737 -11.357 1.00 92.94 187 ARG A N 1
ATOM 1469 C CA . ARG A 1 187 ? -13.746 12.208 -11.432 1.00 92.94 187 ARG A CA 1
ATOM 1470 C C . ARG A 1 187 ? -14.755 11.059 -11.529 1.00 92.94 187 ARG A C 1
ATOM 1472 O O . ARG A 1 187 ? -15.781 11.130 -10.869 1.00 92.94 187 ARG A O 1
ATOM 1479 N N . VAL A 1 188 ? -14.467 10.016 -12.314 1.00 91.75 188 VAL A N 1
ATOM 1480 C CA . VAL A 1 188 ? -15.340 8.825 -12.404 1.00 91.75 188 VAL A CA 1
ATOM 1481 C C . VAL A 1 188 ? -15.218 7.967 -11.137 1.00 91.75 188 VAL A C 1
ATOM 1483 O O . VAL A 1 188 ? -16.224 7.550 -10.579 1.00 91.75 188 VAL A O 1
ATOM 1486 N N . TYR A 1 189 ? -13.998 7.750 -10.634 1.00 91.88 189 TYR A N 1
ATOM 1487 C CA . TYR A 1 189 ? -13.737 6.909 -9.457 1.00 91.88 189 TYR A CA 1
ATOM 1488 C C . TYR A 1 189 ? -14.402 7.420 -8.167 1.00 91.88 189 TYR A C 1
ATOM 1490 O O . TYR A 1 189 ? -14.888 6.627 -7.361 1.00 91.88 189 TYR A O 1
ATOM 1498 N N . MET A 1 190 ? -14.445 8.742 -7.976 1.00 90.88 190 MET A N 1
ATOM 1499 C CA . MET A 1 190 ? -15.074 9.364 -6.806 1.00 90.88 190 MET A CA 1
ATOM 1500 C C . MET A 1 190 ? -16.588 9.584 -6.963 1.00 90.88 190 MET A C 1
ATOM 1502 O O . MET A 1 190 ? -17.264 9.835 -5.967 1.00 90.88 190 MET A O 1
ATOM 1506 N N . ASN A 1 191 ? -17.146 9.482 -8.176 1.00 89.81 191 ASN A N 1
ATOM 1507 C CA . ASN A 1 191 ? -18.584 9.657 -8.386 1.00 89.81 191 ASN A CA 1
ATOM 1508 C C . ASN A 1 191 ? -19.379 8.425 -7.918 1.00 89.81 191 ASN A C 1
ATOM 1510 O O . ASN A 1 191 ? -18.909 7.295 -8.036 1.00 89.81 191 ASN A O 1
ATOM 1514 N N . ASN A 1 192 ? -20.603 8.635 -7.422 1.00 85.31 192 ASN A N 1
ATOM 1515 C CA . ASN A 1 192 ? -21.570 7.580 -7.076 1.00 85.31 192 ASN A CA 1
ATOM 1516 C C . ASN A 1 192 ? -20.983 6.409 -6.241 1.00 85.31 192 ASN A C 1
ATOM 1518 O O . ASN A 1 192 ? -21.228 5.249 -6.551 1.00 85.31 192 ASN A O 1
ATOM 1522 N N . GLU A 1 193 ? -20.154 6.691 -5.225 1.00 88.06 193 GLU A N 1
ATOM 1523 C CA . GLU A 1 193 ? -19.441 5.682 -4.402 1.00 88.06 193 GLU A CA 1
ATOM 1524 C C . GLU A 1 193 ? -18.621 4.634 -5.194 1.00 88.06 193 GLU A C 1
ATOM 1526 O O . GLU A 1 193 ? -18.325 3.550 -4.683 1.00 88.06 193 GLU A O 1
ATOM 1531 N N . THR A 1 194 ? -18.231 4.932 -6.436 1.00 88.19 194 THR A N 1
ATOM 1532 C CA . THR A 1 194 ? -17.601 3.970 -7.357 1.00 88.19 194 THR A CA 1
ATOM 1533 C C . THR A 1 194 ? -16.345 3.323 -6.756 1.00 88.19 194 THR A C 1
ATOM 1535 O O . THR A 1 194 ? -16.186 2.106 -6.854 1.00 88.19 194 THR A O 1
ATOM 1538 N N . TYR A 1 195 ? -15.530 4.081 -6.014 1.00 88.75 195 TYR A N 1
ATOM 1539 C CA . TYR A 1 195 ? -14.388 3.581 -5.236 1.00 88.75 195 TYR A CA 1
ATOM 1540 C C . TYR A 1 195 ? -14.726 2.420 -4.276 1.00 88.75 195 TYR A C 1
ATOM 1542 O O . TYR A 1 195 ? -13.974 1.449 -4.198 1.00 88.75 195 TYR A O 1
ATOM 1550 N N . TYR A 1 196 ? -15.865 2.473 -3.574 1.00 87.94 196 TYR A N 1
ATOM 1551 C CA . TYR A 1 196 ? -16.316 1.398 -2.682 1.00 87.94 196 TYR A CA 1
ATOM 1552 C C . TYR A 1 196 ? -16.811 0.192 -3.485 1.00 87.94 196 TYR A C 1
ATOM 1554 O O . TYR A 1 196 ? -16.530 -0.960 -3.139 1.00 87.94 196 TYR A O 1
ATOM 1562 N N . ARG A 1 197 ? -17.558 0.460 -4.562 1.00 86.88 197 ARG A N 1
ATOM 1563 C CA . ARG A 1 197 ? -18.234 -0.565 -5.364 1.00 86.88 197 ARG A CA 1
ATOM 1564 C C . ARG A 1 197 ? -17.254 -1.401 -6.194 1.00 86.88 197 ARG A C 1
ATOM 1566 O O . ARG A 1 197 ? -17.440 -2.611 -6.281 1.00 86.88 197 ARG A O 1
ATOM 1573 N N . ILE A 1 198 ? -16.178 -0.804 -6.718 1.00 85.62 198 ILE A N 1
ATOM 1574 C CA . ILE A 1 198 ? -15.111 -1.539 -7.425 1.00 85.62 198 ILE A CA 1
ATOM 1575 C C . ILE A 1 198 ? -14.433 -2.556 -6.500 1.00 85.62 198 ILE A C 1
ATOM 1577 O O . ILE A 1 198 ? -14.198 -3.681 -6.921 1.00 85.62 198 ILE A O 1
ATOM 1581 N N . GLY A 1 199 ? -14.126 -2.179 -5.253 1.00 79.81 199 GLY A N 1
ATOM 1582 C CA . GLY A 1 199 ? -13.422 -3.065 -4.320 1.00 79.81 199 GLY A CA 1
ATOM 1583 C C . GLY A 1 199 ? -14.294 -4.171 -3.713 1.00 79.81 199 GLY A C 1
ATOM 1584 O O . GLY A 1 199 ? -13.777 -5.237 -3.388 1.00 79.81 199 GLY A O 1
ATOM 1585 N N . ASN A 1 200 ? -15.601 -3.927 -3.546 1.00 82.25 200 ASN A N 1
ATOM 1586 C CA . ASN A 1 200 ? -16.485 -4.808 -2.767 1.00 82.25 200 ASN A CA 1
ATOM 1587 C C . ASN A 1 200 ? -17.596 -5.508 -3.568 1.00 82.25 200 ASN A C 1
ATOM 1589 O O . ASN A 1 200 ? -18.124 -6.506 -3.081 1.00 82.25 200 ASN A O 1
ATOM 1593 N N . LEU A 1 201 ? -17.981 -5.003 -4.748 1.00 78.38 201 LEU A N 1
ATOM 1594 C CA . LEU A 1 201 ? -19.073 -5.562 -5.565 1.00 78.38 201 LEU A CA 1
ATOM 1595 C C . LEU A 1 201 ? -18.571 -6.161 -6.888 1.00 78.38 201 LEU A C 1
ATOM 1597 O O . LEU A 1 201 ? -19.045 -7.217 -7.302 1.00 78.38 201 LEU A O 1
ATOM 1601 N N . ASP A 1 202 ? -17.609 -5.511 -7.545 1.00 80.62 202 ASP A N 1
ATOM 1602 C CA . ASP A 1 202 ? -17.055 -5.967 -8.823 1.00 80.62 202 ASP A CA 1
ATOM 1603 C C . ASP A 1 202 ? -15.818 -6.872 -8.632 1.00 80.62 202 ASP A C 1
ATOM 1605 O O . ASP A 1 202 ? -15.051 -6.735 -7.683 1.00 80.62 202 ASP A O 1
ATOM 1609 N N . GLY A 1 203 ? -15.625 -7.845 -9.526 1.00 72.88 203 GLY A N 1
ATOM 1610 C CA . GLY A 1 203 ? -14.506 -8.796 -9.505 1.00 72.88 203 GLY A CA 1
ATOM 1611 C C . GLY A 1 203 ? -13.592 -8.718 -10.730 1.00 72.88 203 GLY A C 1
ATOM 1612 O O . GLY A 1 203 ? -12.770 -9.619 -10.954 1.00 72.88 203 GLY A O 1
ATOM 1613 N N . ARG A 1 204 ? -13.740 -7.701 -11.586 1.00 78.94 204 ARG A N 1
ATOM 1614 C CA . ARG A 1 204 ? -12.966 -7.571 -12.828 1.00 78.94 204 ARG A CA 1
ATOM 1615 C C . ARG A 1 204 ? -11.538 -7.101 -12.560 1.00 78.94 204 ARG A C 1
ATOM 1617 O O . ARG A 1 204 ? -10.621 -7.711 -13.118 1.00 78.94 204 ARG A O 1
ATOM 1624 N N . ILE A 1 205 ? -11.345 -6.136 -11.658 1.00 76.31 205 ILE A N 1
ATOM 1625 C CA . ILE A 1 205 ? -10.062 -5.463 -11.385 1.00 76.31 205 ILE A CA 1
ATOM 1626 C C . ILE A 1 205 ? -9.652 -5.648 -9.921 1.00 76.31 205 ILE A C 1
ATOM 1628 O O . ILE A 1 205 ? -10.389 -5.259 -9.029 1.00 76.31 205 ILE A O 1
ATOM 1632 N N . ALA A 1 206 ? -8.454 -6.192 -9.681 1.00 62.78 206 ALA A N 1
ATOM 1633 C CA . ALA A 1 206 ? -7.909 -6.365 -8.328 1.00 62.78 206 ALA A CA 1
ATOM 1634 C C . ALA A 1 206 ? -7.107 -5.145 -7.826 1.00 62.78 206 ALA A C 1
ATOM 1636 O O . ALA A 1 206 ? -7.226 -4.775 -6.665 1.00 62.78 206 ALA A O 1
ATOM 1637 N N . ASN A 1 207 ? -6.322 -4.503 -8.703 1.00 72.00 207 ASN A N 1
ATOM 1638 C CA . ASN A 1 207 ? -5.377 -3.434 -8.343 1.00 72.00 207 ASN A CA 1
ATOM 1639 C C . ASN A 1 207 ? -5.775 -2.110 -9.030 1.00 72.00 207 ASN A C 1
ATOM 1641 O O . ASN A 1 207 ? -5.110 -1.650 -9.967 1.00 72.00 207 ASN A O 1
ATOM 1645 N N . ALA A 1 208 ? -6.921 -1.538 -8.648 1.00 78.38 208 ALA A N 1
ATOM 1646 C CA . ALA A 1 208 ? -7.409 -0.283 -9.235 1.00 78.38 208 ALA A CA 1
ATOM 1647 C C . ALA A 1 208 ? -6.464 0.896 -8.923 1.00 78.38 208 ALA A C 1
ATOM 1649 O O . ALA A 1 208 ? -6.115 1.669 -9.813 1.00 78.38 208 ALA A O 1
ATOM 1650 N N . ASP A 1 209 ? -5.975 0.952 -7.686 1.00 79.62 209 ASP A N 1
ATOM 1651 C CA . ASP A 1 209 ? -4.953 1.860 -7.157 1.00 79.62 209 ASP A CA 1
ATOM 1652 C C . ASP A 1 209 ? -3.667 1.886 -8.010 1.00 79.62 209 ASP A C 1
ATOM 1654 O O . ASP A 1 209 ? -3.218 2.951 -8.451 1.00 79.62 209 ASP A O 1
ATOM 1658 N N . GLN A 1 210 ? -3.106 0.712 -8.320 1.00 78.62 210 GLN A N 1
ATOM 1659 C CA . GLN A 1 210 ? -1.902 0.573 -9.137 1.00 78.62 210 GLN A CA 1
ATOM 1660 C C . GLN A 1 210 ? -2.176 1.021 -10.576 1.00 78.62 210 GLN A C 1
ATOM 1662 O O . GLN A 1 210 ? -1.325 1.647 -11.215 1.00 78.62 210 GLN A O 1
ATOM 1667 N N . CYS A 1 211 ? -3.372 0.737 -11.098 1.00 81.94 211 CYS A N 1
ATOM 1668 C CA . CYS A 1 211 ? -3.729 1.144 -12.450 1.00 81.94 211 CYS A CA 1
ATOM 1669 C C . CYS A 1 211 ? -3.868 2.677 -12.562 1.00 81.94 211 CYS A C 1
ATOM 1671 O O . CYS A 1 211 ? -3.335 3.281 -13.499 1.00 81.94 211 CYS A O 1
ATOM 1673 N N . MET A 1 212 ? -4.492 3.314 -11.564 1.00 86.94 212 MET A N 1
ATOM 1674 C CA . MET A 1 212 ? -4.661 4.770 -11.465 1.00 86.94 212 MET A CA 1
ATOM 1675 C C . MET A 1 212 ? -3.332 5.522 -11.300 1.00 86.94 212 MET A C 1
ATOM 1677 O O . MET A 1 212 ? -3.168 6.605 -11.864 1.00 86.94 212 MET A O 1
ATOM 1681 N N . THR A 1 213 ? -2.385 4.968 -10.538 1.00 84.50 213 THR A N 1
ATOM 1682 C CA . THR A 1 213 ? -1.114 5.631 -10.193 1.00 84.50 213 THR A CA 1
ATOM 1683 C C . THR A 1 213 ? 0.021 5.293 -11.163 1.00 84.50 213 THR A C 1
ATOM 1685 O O . THR A 1 213 ? 0.642 6.189 -11.744 1.00 84.50 213 THR A O 1
ATOM 1688 N N . GLU A 1 214 ? 0.294 4.004 -11.369 1.00 86.56 214 GLU A N 1
ATOM 1689 C CA . GLU A 1 214 ? 1.442 3.516 -12.130 1.00 86.56 214 GLU A CA 1
ATOM 1690 C C . GLU A 1 214 ? 1.110 3.343 -13.617 1.00 86.56 214 GLU A C 1
ATOM 1692 O O . GLU A 1 214 ? 1.830 3.879 -14.463 1.00 86.56 214 GLU A O 1
ATOM 1697 N N . ASP A 1 215 ? 0.028 2.641 -13.970 1.00 88.56 215 ASP A N 1
ATOM 1698 C CA . ASP A 1 215 ? -0.252 2.329 -15.380 1.00 88.56 215 ASP A CA 1
ATOM 1699 C C . ASP A 1 215 ? -0.718 3.537 -16.193 1.00 88.56 215 ASP A C 1
ATOM 1701 O O . ASP A 1 215 ? -0.298 3.670 -17.341 1.00 88.56 215 ASP A O 1
ATOM 1705 N N . VAL A 1 216 ? -1.507 4.452 -15.620 1.00 92.81 216 VAL A N 1
ATOM 1706 C CA . VAL A 1 216 ? -1.836 5.743 -16.261 1.00 92.81 216 VAL A CA 1
ATOM 1707 C C . VAL A 1 216 ? -0.567 6.565 -16.523 1.00 92.81 216 VAL A C 1
ATOM 1709 O O . VAL A 1 216 ? -0.401 7.124 -17.609 1.00 92.81 216 VAL A O 1
ATOM 1712 N N . SER A 1 217 ? 0.367 6.599 -15.567 1.00 93.12 217 SER A N 1
ATOM 1713 C CA . SER A 1 217 ? 1.651 7.297 -15.720 1.00 93.12 217 SER A CA 1
ATOM 1714 C C . SER A 1 217 ? 2.519 6.647 -16.806 1.00 93.12 217 SER A C 1
ATOM 1716 O O . SER A 1 217 ? 2.979 7.318 -17.736 1.00 93.12 217 SER A O 1
ATOM 1718 N N . ARG A 1 218 ? 2.673 5.316 -16.757 1.00 90.94 218 ARG A N 1
ATOM 1719 C CA . ARG A 1 218 ? 3.406 4.536 -17.762 1.00 90.94 218 ARG A CA 1
ATOM 1720 C C . ARG A 1 218 ? 2.771 4.673 -19.151 1.00 90.94 218 ARG A C 1
ATOM 1722 O O . ARG A 1 218 ? 3.517 4.899 -20.100 1.00 90.94 218 ARG A O 1
ATOM 1729 N N . PHE A 1 219 ? 1.444 4.610 -19.278 1.00 93.94 219 PHE A N 1
ATOM 1730 C CA . PHE A 1 219 ? 0.709 4.815 -20.534 1.00 93.94 219 PHE A CA 1
ATOM 1731 C C . PHE A 1 219 ? 1.043 6.170 -21.166 1.00 93.94 219 PHE A C 1
ATOM 1733 O O . PHE A 1 219 ? 1.489 6.206 -22.311 1.00 93.94 219 PHE A O 1
ATOM 1740 N N . CYS A 1 220 ? 0.896 7.272 -20.423 1.00 95.06 220 CYS A N 1
ATOM 1741 C CA . CYS A 1 220 ? 1.144 8.615 -20.953 1.00 95.06 220 CYS A CA 1
ATOM 1742 C C . CYS A 1 220 ? 2.611 8.833 -21.356 1.00 95.06 220 CYS A C 1
ATOM 1744 O O . CYS A 1 220 ? 2.870 9.418 -22.410 1.00 95.06 220 CYS A O 1
ATOM 1746 N N . ASN A 1 221 ? 3.560 8.303 -20.577 1.00 94.00 221 ASN A N 1
ATOM 1747 C CA . ASN A 1 221 ? 4.986 8.357 -20.905 1.00 94.00 221 ASN A CA 1
ATOM 1748 C C . ASN A 1 221 ? 5.313 7.548 -22.175 1.00 94.00 221 ASN A C 1
ATOM 1750 O O . ASN A 1 221 ? 5.950 8.077 -23.083 1.00 94.00 221 ASN A O 1
ATOM 1754 N N . HIS A 1 222 ? 4.835 6.300 -22.285 1.00 91.94 222 HIS A N 1
ATOM 1755 C CA . HIS A 1 222 ? 5.067 5.472 -23.479 1.00 91.94 222 HIS A CA 1
ATOM 1756 C C . HIS A 1 222 ? 4.362 6.045 -24.716 1.00 91.94 222 HIS A C 1
ATOM 1758 O O . HIS A 1 222 ? 4.904 5.949 -25.810 1.00 91.94 222 HIS A O 1
ATOM 1764 N N . LEU A 1 223 ? 3.187 6.667 -24.569 1.00 93.50 223 LEU A N 1
ATOM 1765 C CA . LEU A 1 223 ? 2.456 7.289 -25.675 1.00 93.50 223 LEU A CA 1
ATOM 1766 C C . LEU A 1 223 ? 3.206 8.500 -26.257 1.00 93.50 223 LEU A C 1
ATOM 1768 O O . LEU A 1 223 ? 3.327 8.615 -27.477 1.00 93.50 223 LEU A O 1
ATOM 1772 N N . ALA A 1 224 ? 3.731 9.381 -25.401 1.00 93.19 224 ALA A N 1
ATOM 1773 C CA . ALA A 1 224 ? 4.519 10.538 -25.830 1.00 93.19 224 ALA A CA 1
ATOM 1774 C C . ALA A 1 224 ? 5.884 10.127 -26.415 1.00 93.19 224 ALA A C 1
ATOM 1776 O O . ALA A 1 224 ? 6.257 10.609 -27.488 1.00 93.19 224 ALA A O 1
ATOM 1777 N N . HIS A 1 225 ? 6.582 9.188 -25.763 1.00 91.06 225 HIS A N 1
ATOM 1778 C CA . HIS A 1 225 ? 7.843 8.628 -26.256 1.00 91.06 225 HIS A CA 1
ATOM 1779 C C . HIS A 1 225 ? 7.658 7.972 -27.625 1.00 91.06 225 HIS A C 1
ATOM 1781 O O . HIS A 1 225 ? 8.318 8.364 -28.583 1.00 91.06 225 HIS A O 1
ATOM 1787 N N . LEU A 1 226 ? 6.695 7.051 -27.763 1.00 90.44 226 LEU A N 1
ATOM 1788 C CA . LEU A 1 226 ? 6.424 6.344 -29.017 1.00 90.44 226 LEU A CA 1
ATOM 1789 C C . LEU A 1 226 ? 6.052 7.308 -30.153 1.00 90.44 226 LEU A C 1
ATOM 1791 O O . LEU A 1 226 ? 6.475 7.097 -31.287 1.00 90.44 226 LEU A O 1
ATOM 1795 N N . TYR A 1 227 ? 5.311 8.388 -29.874 1.00 90.44 227 TYR A N 1
ATOM 1796 C CA . TYR A 1 227 ? 5.049 9.422 -30.880 1.00 90.44 227 TYR A CA 1
ATOM 1797 C C . TYR A 1 227 ? 6.355 10.042 -31.403 1.00 90.44 227 TYR A C 1
ATOM 1799 O O . TYR A 1 227 ? 6.545 10.146 -32.617 1.00 90.44 227 TYR A O 1
ATOM 1807 N N . SER A 1 228 ? 7.268 10.400 -30.498 1.00 85.88 228 SER A N 1
ATOM 1808 C CA . SER A 1 228 ? 8.598 10.941 -30.808 1.00 85.88 228 SER A CA 1
ATOM 1809 C C . SER A 1 228 ? 9.473 9.929 -31.572 1.00 85.88 228 SER A C 1
ATOM 1811 O O . SER A 1 228 ? 10.051 10.249 -32.616 1.00 85.88 228 SER A O 1
ATOM 1813 N N . HIS A 1 229 ? 9.506 8.681 -31.092 1.00 84.69 229 HIS A N 1
ATOM 1814 C CA . HIS A 1 229 ? 10.311 7.571 -31.609 1.00 84.69 229 HIS A CA 1
ATOM 1815 C C . HIS A 1 229 ? 9.807 6.976 -32.931 1.00 84.69 229 HIS A C 1
ATOM 1817 O O . HIS A 1 229 ? 10.610 6.403 -33.662 1.00 84.69 229 HIS A O 1
ATOM 1823 N N . LEU A 1 230 ? 8.526 7.134 -33.280 1.00 86.06 230 LEU A N 1
ATOM 1824 C CA . LEU A 1 230 ? 7.996 6.765 -34.598 1.00 86.06 230 LEU A CA 1
ATOM 1825 C C . LEU A 1 230 ? 8.039 7.932 -35.587 1.00 86.06 230 LEU A C 1
ATOM 1827 O O . LEU A 1 230 ? 8.532 7.774 -36.705 1.00 86.06 230 LEU A O 1
ATOM 1831 N N . SER A 1 231 ? 7.522 9.103 -35.201 1.00 86.12 231 SER A N 1
ATOM 1832 C CA . SER A 1 231 ? 7.255 10.189 -36.155 1.00 86.12 231 SER A CA 1
ATOM 1833 C C . SER A 1 231 ? 8.529 10.748 -36.780 1.00 86.12 231 SER A C 1
ATOM 1835 O O . SER A 1 231 ? 8.536 11.018 -37.981 1.00 86.12 231 SER A O 1
ATOM 1837 N N . LYS A 1 232 ? 9.626 10.864 -36.010 1.00 83.56 232 LYS A N 1
ATOM 1838 C CA . LYS A 1 232 ? 10.915 11.265 -36.589 1.00 83.56 232 LYS A CA 1
ATOM 1839 C C . LYS A 1 232 ? 11.450 10.204 -37.569 1.00 83.56 232 LYS A C 1
ATOM 1841 O O . LYS A 1 232 ? 11.637 10.565 -38.725 1.00 83.56 232 LYS A O 1
ATOM 1846 N N . PRO A 1 233 ? 11.670 8.927 -37.200 1.00 84.56 233 PRO A N 1
ATOM 1847 C CA . PRO A 1 233 ? 12.182 7.935 -38.145 1.00 84.56 233 PRO A CA 1
ATOM 1848 C C . PRO A 1 233 ? 11.334 7.734 -39.406 1.00 84.56 233 PRO A C 1
ATOM 1850 O O . PRO A 1 233 ? 11.902 7.540 -40.478 1.00 84.56 233 PRO A O 1
ATOM 1853 N N . PHE A 1 234 ? 10.001 7.840 -39.333 1.00 83.38 234 PHE A N 1
ATOM 1854 C CA . PHE A 1 234 ? 9.169 7.831 -40.544 1.00 83.38 234 PHE A CA 1
ATOM 1855 C C . PHE A 1 234 ? 9.436 9.043 -41.449 1.00 83.38 234 PHE A C 1
ATOM 1857 O O . PHE A 1 234 ? 9.537 8.878 -42.666 1.00 83.38 234 PHE A O 1
ATOM 1864 N N . LEU A 1 235 ? 9.594 10.242 -40.877 1.00 84.38 235 LEU A N 1
ATOM 1865 C CA . LEU A 1 235 ? 9.943 11.449 -41.628 1.00 84.38 235 LEU A CA 1
ATOM 1866 C C . LEU A 1 235 ? 11.370 11.383 -42.198 1.00 84.38 235 LEU A C 1
ATOM 1868 O O . LEU A 1 235 ? 11.577 11.742 -43.357 1.00 84.38 235 LEU A O 1
ATOM 1872 N N . ASP A 1 236 ? 12.330 10.882 -41.417 1.00 82.25 236 ASP A N 1
ATOM 1873 C CA . ASP A 1 236 ? 13.707 10.646 -41.854 1.00 82.25 236 ASP A CA 1
ATOM 1874 C C . ASP A 1 236 ? 13.717 9.691 -43.056 1.00 82.25 236 ASP A C 1
ATOM 1876 O O . ASP A 1 236 ? 14.220 10.059 -44.111 1.00 82.25 236 ASP A O 1
ATOM 1880 N N . VAL A 1 237 ? 13.102 8.504 -42.954 1.00 78.25 237 VAL A N 1
ATOM 1881 C CA . VAL A 1 237 ? 13.041 7.527 -44.060 1.00 78.25 237 VAL A CA 1
ATOM 1882 C C . VAL A 1 237 ? 12.364 8.119 -45.298 1.00 78.25 237 VAL A C 1
ATOM 1884 O O . VAL A 1 237 ? 12.879 7.947 -46.406 1.00 78.25 237 VAL A O 1
ATOM 1887 N N . LEU A 1 238 ? 11.254 8.846 -45.135 1.00 79.56 238 LEU A N 1
ATOM 1888 C CA . LEU A 1 238 ? 10.541 9.488 -46.243 1.00 79.56 238 LEU A CA 1
ATOM 1889 C C . LEU A 1 238 ? 11.424 10.516 -46.972 1.00 79.56 238 LEU A C 1
ATOM 1891 O O . LEU A 1 238 ? 11.515 10.492 -48.202 1.00 79.56 238 LEU A O 1
ATOM 1895 N N . LEU A 1 239 ? 12.105 11.391 -46.227 1.00 79.94 239 LEU A N 1
ATOM 1896 C CA . LEU A 1 239 ? 12.922 12.462 -46.799 1.00 79.94 239 LEU A CA 1
ATOM 1897 C C . LEU A 1 239 ? 14.299 11.977 -47.290 1.00 79.94 239 LEU A C 1
ATOM 1899 O O . LEU A 1 239 ? 14.727 12.423 -48.356 1.00 79.94 239 LEU A O 1
ATOM 1903 N N . MET A 1 240 ? 14.949 11.020 -46.610 1.00 74.69 240 MET A N 1
ATOM 1904 C CA . MET A 1 240 ? 16.167 10.359 -47.111 1.00 74.69 240 MET A CA 1
ATOM 1905 C C . MET A 1 240 ? 15.874 9.657 -48.442 1.00 74.69 240 MET A C 1
ATOM 1907 O O . MET A 1 240 ? 16.606 9.843 -49.413 1.00 74.69 240 MET A O 1
ATOM 1911 N N . THR A 1 241 ? 14.774 8.895 -48.523 1.00 72.38 241 THR A N 1
ATOM 1912 C CA . THR A 1 241 ? 14.362 8.215 -49.764 1.00 72.38 241 THR A CA 1
ATOM 1913 C C . THR A 1 241 ? 14.073 9.237 -50.866 1.00 72.38 241 THR A C 1
ATOM 1915 O O . THR A 1 241 ? 14.550 9.080 -51.988 1.00 72.38 241 THR A O 1
ATOM 1918 N N . GLY A 1 242 ? 13.374 10.331 -50.543 1.00 73.44 242 GLY A N 1
ATOM 1919 C CA . GLY A 1 242 ? 13.126 11.437 -51.471 1.00 73.44 242 GLY A CA 1
ATOM 1920 C C . GLY A 1 242 ? 14.401 12.103 -52.009 1.00 73.44 242 GLY A C 1
ATOM 1921 O O . GLY A 1 242 ? 14.462 12.419 -53.199 1.00 73.44 242 GLY A O 1
ATOM 1922 N N . GLN A 1 243 ? 15.438 12.285 -51.182 1.00 73.44 243 GLN A N 1
ATOM 1923 C CA . GLN A 1 243 ? 16.731 12.808 -51.643 1.00 73.44 243 GLN A CA 1
ATOM 1924 C C . GLN A 1 243 ? 17.526 11.790 -52.466 1.00 73.44 243 GLN A C 1
ATOM 1926 O O . GLN A 1 243 ? 18.019 12.143 -53.537 1.00 73.44 243 GLN A O 1
ATOM 1931 N N . LEU A 1 244 ? 17.612 10.530 -52.029 1.00 67.69 244 LEU A N 1
ATOM 1932 C CA . LEU A 1 244 ? 18.308 9.469 -52.766 1.00 67.69 244 LEU A CA 1
ATOM 1933 C C . LEU A 1 244 ? 17.692 9.245 -54.159 1.00 67.69 244 LEU A C 1
ATOM 1935 O O . LEU A 1 244 ? 18.424 9.049 -55.129 1.00 67.69 244 LEU A O 1
ATOM 1939 N N . LEU A 1 245 ? 16.365 9.368 -54.288 1.00 65.94 245 LEU A N 1
ATOM 1940 C CA . LEU A 1 245 ? 15.673 9.376 -55.582 1.00 65.94 245 LEU A CA 1
ATOM 1941 C C . LEU A 1 245 ? 16.108 10.557 -56.465 1.00 65.94 245 LEU A C 1
ATOM 1943 O O . LEU A 1 245 ? 16.430 10.349 -57.634 1.00 65.94 245 LEU A O 1
ATOM 1947 N N . ARG A 1 246 ? 16.167 11.784 -55.925 1.00 69.06 246 ARG A N 1
ATOM 1948 C CA . ARG A 1 246 ? 16.611 12.976 -56.678 1.00 69.06 246 ARG A CA 1
ATOM 1949 C C . ARG A 1 246 ? 18.062 12.846 -57.152 1.00 69.06 246 ARG A C 1
ATOM 1951 O O . ARG A 1 246 ? 18.320 13.045 -58.337 1.00 69.06 246 ARG A O 1
ATOM 1958 N N . LEU A 1 247 ? 18.973 12.434 -56.267 1.00 64.62 247 LEU A N 1
ATOM 1959 C CA . LEU A 1 247 ? 20.386 12.198 -56.590 1.00 64.62 247 LEU A CA 1
ATOM 1960 C C . LEU A 1 247 ? 20.553 11.100 -57.657 1.00 64.62 247 LEU A C 1
ATOM 1962 O O . LEU A 1 247 ? 21.336 11.259 -58.596 1.00 64.62 247 LEU A O 1
ATOM 1966 N N . GLY A 1 248 ? 19.781 10.011 -57.560 1.00 60.34 248 GLY A N 1
ATOM 1967 C CA . GLY A 1 248 ? 19.783 8.923 -58.542 1.00 60.34 248 GLY A CA 1
ATOM 1968 C C . GLY A 1 248 ? 19.277 9.344 -59.926 1.00 60.34 248 GLY A C 1
ATOM 1969 O O . GLY A 1 248 ? 19.861 8.950 -60.936 1.00 60.34 248 GLY A O 1
ATOM 1970 N N . VAL A 1 249 ? 18.233 10.179 -59.992 1.00 59.47 249 VAL A N 1
ATOM 1971 C CA . VAL A 1 249 ? 17.737 10.755 -61.256 1.00 59.47 249 VAL A CA 1
ATOM 1972 C C . VAL A 1 249 ? 18.769 11.703 -61.871 1.00 59.47 249 VAL A C 1
ATOM 1974 O O . VAL A 1 249 ? 19.054 11.587 -63.063 1.00 59.47 249 VAL A O 1
ATOM 1977 N N . GLN A 1 250 ? 19.367 12.589 -61.066 1.00 58.75 250 GLN A N 1
ATOM 1978 C CA . GLN A 1 250 ? 20.374 13.558 -61.518 1.00 58.75 250 GLN A CA 1
ATOM 1979 C C . GLN A 1 250 ? 21.663 12.901 -62.035 1.00 58.75 250 GLN A C 1
ATOM 1981 O O . GLN A 1 250 ? 22.266 13.420 -62.965 1.00 58.75 250 GLN A O 1
ATOM 1986 N N . THR A 1 251 ? 22.085 11.771 -61.457 1.00 54.50 251 THR A N 1
ATOM 1987 C CA . THR A 1 251 ? 23.404 11.173 -61.752 1.00 54.50 251 THR A CA 1
ATOM 1988 C C . THR A 1 251 ? 23.370 10.106 -62.858 1.00 54.50 251 THR A C 1
ATOM 1990 O O . THR A 1 251 ? 24.405 9.817 -63.449 1.00 54.50 251 THR A O 1
ATOM 1993 N N . ALA A 1 252 ? 22.209 9.501 -63.150 1.00 51.41 252 ALA A N 1
ATOM 1994 C CA . ALA A 1 252 ? 22.117 8.355 -64.073 1.00 51.41 252 ALA A CA 1
ATOM 1995 C C . ALA A 1 252 ? 21.066 8.491 -65.195 1.00 51.41 252 ALA A C 1
ATOM 1997 O O . ALA A 1 252 ? 20.989 7.627 -66.071 1.00 51.41 252 ALA A O 1
ATOM 1998 N N . GLY A 1 253 ? 20.243 9.545 -65.177 1.00 51.78 253 GLY A N 1
ATOM 1999 C CA . GLY A 1 253 ? 19.153 9.736 -66.135 1.00 51.78 253 GLY A CA 1
ATOM 2000 C C . GLY A 1 253 ? 17.986 8.750 -65.956 1.00 51.78 253 GLY A C 1
ATOM 2001 O O . GLY A 1 253 ? 18.117 7.647 -65.421 1.00 51.78 253 GLY A O 1
ATOM 2002 N N . ALA A 1 254 ? 16.804 9.145 -66.438 1.00 44.09 254 ALA A N 1
ATOM 2003 C CA . ALA A 1 254 ? 15.528 8.492 -66.115 1.00 44.09 254 ALA A CA 1
ATOM 2004 C C . ALA A 1 254 ? 15.370 7.027 -66.587 1.00 44.09 254 ALA A C 1
ATOM 2006 O O . ALA A 1 254 ? 14.409 6.365 -66.200 1.00 44.09 254 ALA A O 1
ATOM 2007 N N . LYS A 1 255 ? 16.284 6.502 -67.418 1.00 47.28 255 LYS A N 1
ATOM 2008 C CA . LYS A 1 255 ? 16.237 5.115 -67.923 1.00 47.28 255 LYS A CA 1
ATOM 2009 C C . LYS A 1 255 ? 17.060 4.117 -67.096 1.00 47.28 255 LYS A C 1
ATOM 2011 O O . LYS A 1 255 ? 16.819 2.921 -67.213 1.00 47.28 255 LYS A O 1
ATOM 2016 N N . SER A 1 256 ? 17.984 4.576 -66.244 1.00 53.28 256 SER A N 1
ATOM 2017 C CA . SER A 1 256 ? 18.841 3.695 -65.426 1.00 53.28 256 SER A CA 1
ATOM 2018 C C . SER A 1 256 ? 18.420 3.614 -63.949 1.00 53.28 256 SER A C 1
ATOM 2020 O O . SER A 1 256 ? 18.918 2.768 -63.204 1.00 53.28 256 SER A O 1
ATOM 2022 N N . THR A 1 257 ? 17.506 4.480 -63.499 1.00 50.38 257 THR A N 1
ATOM 2023 C CA . THR A 1 257 ? 17.203 4.704 -62.071 1.00 50.38 257 THR A CA 1
ATOM 2024 C C . THR A 1 257 ? 16.563 3.500 -61.359 1.00 50.38 257 THR A C 1
ATOM 2026 O O . THR A 1 257 ? 16.644 3.395 -60.137 1.00 50.38 257 THR A O 1
ATOM 2029 N N . PHE A 1 258 ? 15.967 2.555 -62.095 1.00 52.03 258 PHE A N 1
ATOM 2030 C CA . PHE A 1 258 ? 15.297 1.379 -61.522 1.00 52.03 258 PHE A CA 1
ATOM 2031 C C . PHE A 1 258 ? 16.239 0.413 -60.778 1.00 52.03 258 PHE A C 1
ATOM 2033 O O . PHE A 1 258 ? 15.804 -0.234 -59.826 1.00 52.03 258 PHE A O 1
ATOM 2040 N N . GLY A 1 259 ? 17.519 0.327 -61.164 1.00 58.78 259 GLY A N 1
ATOM 2041 C CA . GLY A 1 259 ? 18.479 -0.615 -60.570 1.00 58.78 259 GLY A CA 1
ATOM 2042 C C . GLY A 1 259 ? 18.724 -0.381 -59.069 1.00 58.78 259 GLY A C 1
ATOM 2043 O O . GLY A 1 259 ? 18.413 -1.263 -58.265 1.00 58.78 259 GLY A O 1
ATOM 2044 N N . PRO A 1 260 ? 19.229 0.800 -58.657 1.00 55.06 260 PRO A N 1
ATOM 2045 C CA . PRO A 1 260 ? 19.480 1.109 -57.246 1.00 55.06 260 PRO A CA 1
ATOM 2046 C C . PRO A 1 260 ? 18.223 1.041 -56.367 1.00 55.06 260 PRO A C 1
ATOM 2048 O O . PRO A 1 260 ? 18.286 0.534 -55.248 1.00 55.06 260 PRO A O 1
ATOM 2051 N N . ILE A 1 261 ? 17.070 1.488 -56.883 1.00 56.75 261 ILE A N 1
ATOM 2052 C CA . ILE A 1 261 ? 15.784 1.432 -56.167 1.00 56.75 261 ILE A CA 1
ATOM 2053 C C . ILE A 1 261 ? 15.362 -0.026 -55.933 1.00 56.75 261 ILE A C 1
ATOM 2055 O O . ILE A 1 261 ? 14.959 -0.381 -54.825 1.00 56.75 261 ILE A O 1
ATOM 2059 N N . GLY A 1 262 ? 15.496 -0.887 -56.949 1.00 61.53 262 GLY A N 1
ATOM 2060 C CA . GLY A 1 262 ? 15.199 -2.315 -56.836 1.00 61.53 262 GLY A CA 1
ATOM 2061 C C . GLY A 1 262 ? 16.070 -3.014 -55.790 1.00 61.53 262 GLY A C 1
ATOM 2062 O O . GLY A 1 262 ? 15.552 -3.777 -54.977 1.00 61.53 262 GLY A O 1
ATOM 2063 N N . ILE A 1 263 ? 17.370 -2.703 -55.747 1.00 63.31 263 ILE A N 1
ATOM 2064 C CA . ILE A 1 263 ? 18.303 -3.245 -54.744 1.00 63.31 263 ILE A CA 1
ATOM 2065 C C . ILE A 1 263 ? 17.889 -2.825 -53.328 1.00 63.31 263 ILE A C 1
ATOM 2067 O O . ILE A 1 263 ? 17.803 -3.683 -52.450 1.00 63.31 263 ILE A O 1
ATOM 2071 N N . ALA A 1 264 ? 17.563 -1.545 -53.112 1.00 59.78 264 ALA A N 1
ATOM 2072 C CA . ALA A 1 264 ? 17.075 -1.060 -51.821 1.00 59.78 264 ALA A CA 1
ATOM 2073 C C . ALA A 1 264 ? 15.772 -1.762 -51.399 1.00 59.78 264 ALA A C 1
ATOM 2075 O O . ALA A 1 264 ? 15.684 -2.293 -50.293 1.00 59.78 264 ALA A O 1
ATOM 2076 N N . ALA A 1 265 ? 14.779 -1.833 -52.291 1.00 62.16 265 ALA A N 1
ATOM 2077 C CA . ALA A 1 265 ? 13.492 -2.470 -52.011 1.00 62.16 265 ALA A CA 1
ATOM 2078 C C . ALA A 1 265 ? 13.629 -3.973 -51.695 1.00 62.16 265 ALA A C 1
ATOM 2080 O O . ALA A 1 265 ? 12.963 -4.478 -50.789 1.00 62.16 265 ALA A O 1
ATOM 2081 N N . ILE A 1 266 ? 14.525 -4.682 -52.392 1.00 65.56 266 ILE A N 1
ATOM 2082 C CA . ILE A 1 266 ? 14.837 -6.093 -52.123 1.00 65.56 266 ILE A CA 1
ATOM 2083 C C . ILE A 1 266 ? 15.561 -6.242 -50.777 1.00 65.56 266 ILE A C 1
ATOM 2085 O O . ILE A 1 266 ? 15.171 -7.094 -49.980 1.00 65.56 266 ILE A O 1
ATOM 2089 N N . ALA A 1 267 ? 16.557 -5.402 -50.473 1.00 63.91 267 ALA A N 1
ATOM 2090 C CA . ALA A 1 267 ? 17.278 -5.444 -49.198 1.00 63.91 267 ALA A CA 1
ATOM 2091 C C . ALA A 1 267 ? 16.349 -5.182 -47.996 1.00 63.91 267 ALA A C 1
ATOM 2093 O O . ALA A 1 267 ? 16.371 -5.944 -47.024 1.00 63.91 267 ALA A O 1
ATOM 2094 N N . VAL A 1 268 ? 15.476 -4.172 -48.093 1.00 66.00 268 VAL A N 1
ATOM 2095 C CA . VAL A 1 268 ? 14.422 -3.869 -47.107 1.00 66.00 268 VAL A CA 1
ATOM 2096 C C . VAL A 1 268 ? 13.459 -5.052 -46.969 1.00 66.00 268 VAL A C 1
ATOM 2098 O O . VAL A 1 268 ? 13.245 -5.550 -45.863 1.00 66.00 268 VAL A O 1
ATOM 2101 N N . GLY A 1 269 ? 12.903 -5.540 -48.084 1.00 64.81 269 GLY A N 1
ATOM 2102 C CA . GLY A 1 269 ? 11.900 -6.608 -48.095 1.00 64.81 269 GLY A CA 1
ATOM 2103 C C . GLY A 1 269 ? 12.422 -7.939 -47.550 1.00 64.81 269 GLY A C 1
ATOM 2104 O O . GLY A 1 269 ? 11.759 -8.573 -46.726 1.00 64.81 269 GLY A O 1
ATOM 2105 N N . CYS A 1 270 ? 13.632 -8.346 -47.942 1.00 67.88 270 CYS A N 1
ATOM 2106 C CA . CYS A 1 270 ? 14.284 -9.540 -47.408 1.00 67.88 270 CYS A CA 1
ATOM 2107 C C . CYS A 1 270 ? 14.627 -9.385 -45.920 1.00 67.88 270 CYS A C 1
ATOM 2109 O O . CYS A 1 270 ? 14.353 -10.304 -45.150 1.00 67.88 270 CYS A O 1
ATOM 2111 N N . THR A 1 271 ? 15.147 -8.227 -45.492 1.00 69.00 271 THR A N 1
ATOM 2112 C CA . THR A 1 271 ? 15.423 -7.942 -44.069 1.00 69.00 271 THR A CA 1
ATOM 2113 C C . THR A 1 271 ? 14.150 -8.051 -43.228 1.00 69.00 271 THR A C 1
ATOM 2115 O O . THR A 1 271 ? 14.130 -8.773 -42.229 1.00 69.00 271 THR A O 1
ATOM 2118 N N . ALA A 1 272 ? 13.058 -7.418 -43.668 1.00 65.38 272 ALA A N 1
ATOM 2119 C CA . ALA A 1 272 ? 11.767 -7.468 -42.988 1.00 65.38 272 ALA A CA 1
ATOM 2120 C C . ALA A 1 272 ? 11.211 -8.901 -42.897 1.00 65.38 272 ALA A C 1
ATOM 2122 O O . ALA A 1 272 ? 10.790 -9.325 -41.820 1.00 65.38 272 ALA A O 1
ATOM 2123 N N . GLN A 1 273 ? 11.260 -9.682 -43.984 1.00 68.50 273 GLN A N 1
ATOM 2124 C CA . GLN A 1 273 ? 10.810 -11.081 -43.967 1.00 68.50 273 GLN A CA 1
ATOM 2125 C C . GLN A 1 273 ? 11.668 -11.962 -43.046 1.00 68.50 273 GLN A C 1
ATOM 2127 O O . GLN A 1 273 ? 11.119 -12.761 -42.287 1.00 68.50 273 GLN A O 1
ATOM 2132 N N . ILE A 1 274 ? 12.997 -11.813 -43.065 1.00 72.38 274 ILE A N 1
ATOM 2133 C CA . ILE A 1 274 ? 13.910 -12.585 -42.204 1.00 72.38 274 ILE A CA 1
ATOM 2134 C C . ILE A 1 274 ? 13.657 -12.269 -40.722 1.00 72.38 274 ILE A C 1
ATOM 2136 O O . ILE A 1 274 ? 13.554 -13.194 -39.909 1.00 72.38 274 ILE A O 1
ATOM 2140 N N . LEU A 1 275 ? 13.492 -10.992 -40.364 1.00 69.38 275 LEU A N 1
ATOM 2141 C CA . LEU A 1 275 ? 13.208 -10.586 -38.985 1.00 69.38 275 LEU A CA 1
ATOM 2142 C C . LEU A 1 275 ? 11.808 -11.028 -38.534 1.00 69.38 275 LEU A C 1
ATOM 2144 O O . LEU A 1 275 ? 11.684 -11.607 -37.457 1.00 69.38 275 LEU A O 1
ATOM 2148 N N . GLN A 1 276 ? 10.768 -10.906 -39.365 1.00 67.75 276 GLN A N 1
ATOM 2149 C CA . GLN A 1 276 ? 9.430 -11.435 -39.045 1.00 67.75 276 GLN A CA 1
ATOM 2150 C C . GLN A 1 276 ? 9.413 -12.966 -38.864 1.00 67.75 276 GLN A C 1
ATOM 2152 O O . GLN A 1 276 ? 8.712 -13.486 -37.992 1.00 67.75 276 GLN A O 1
ATOM 2157 N N . LEU A 1 277 ? 10.198 -13.712 -39.651 1.00 68.38 277 LEU A N 1
ATOM 2158 C CA . LEU A 1 277 ? 10.288 -15.174 -39.545 1.00 68.38 277 LEU A CA 1
ATOM 2159 C C . LEU A 1 277 ? 11.071 -15.646 -38.309 1.00 68.38 277 LEU A C 1
ATOM 2161 O O . LEU A 1 277 ? 10.805 -16.744 -37.807 1.00 68.38 277 LEU A O 1
ATOM 2165 N N . THR A 1 278 ? 12.011 -14.842 -37.805 1.00 71.00 278 THR A N 1
ATOM 2166 C CA . THR A 1 278 ? 12.876 -15.189 -36.662 1.00 71.00 278 THR A CA 1
ATOM 2167 C C . THR A 1 278 ? 12.410 -14.602 -35.327 1.00 71.00 278 THR A C 1
ATOM 2169 O O . THR A 1 278 ? 12.604 -15.262 -34.301 1.00 71.00 278 THR A O 1
ATOM 2172 N N . SER A 1 279 ? 11.718 -13.456 -35.331 1.00 66.19 279 SER A N 1
ATOM 2173 C CA . SER A 1 279 ? 11.272 -12.701 -34.146 1.00 66.19 279 SER A CA 1
ATOM 2174 C C . SER A 1 279 ? 10.496 -13.556 -33.126 1.00 66.19 279 SER A C 1
ATOM 2176 O O . SER A 1 279 ? 9.439 -14.113 -33.463 1.00 66.19 279 SER A O 1
ATOM 2178 N N . PRO A 1 280 ? 11.022 -13.739 -31.897 1.00 69.50 280 PRO A N 1
ATOM 2179 C CA . PRO A 1 280 ? 10.327 -14.406 -30.797 1.00 69.50 280 PRO A CA 1
ATOM 2180 C C . PRO A 1 280 ? 8.974 -13.755 -30.444 1.00 69.50 280 PRO A C 1
ATOM 2182 O O . PRO A 1 280 ? 8.761 -12.575 -30.714 1.00 69.50 280 PRO A O 1
ATOM 2185 N N . PRO A 1 281 ? 8.055 -14.475 -29.770 1.00 68.88 281 PRO A N 1
ATOM 2186 C CA . PRO A 1 281 ? 6.784 -13.919 -29.303 1.00 68.88 281 PRO A CA 1
ATOM 2187 C C . PRO A 1 281 ? 6.984 -13.017 -28.067 1.00 68.88 281 PRO A C 1
ATOM 2189 O O . PRO A 1 281 ? 6.465 -13.306 -26.986 1.00 68.88 281 PRO A O 1
ATOM 2192 N N . PHE A 1 282 ? 7.748 -11.928 -28.213 1.00 67.12 282 PHE A N 1
ATOM 2193 C CA . PHE A 1 282 ? 8.152 -11.040 -27.118 1.00 67.12 282 PHE A CA 1
ATOM 2194 C C . PHE A 1 282 ? 6.964 -10.517 -26.305 1.00 67.12 282 PHE A C 1
ATOM 2196 O O . PHE A 1 282 ? 7.034 -10.544 -25.083 1.00 67.12 282 PHE A O 1
ATOM 2203 N N . GLY A 1 283 ? 5.846 -10.154 -26.944 1.00 60.09 283 GLY A N 1
ATOM 2204 C CA . GLY A 1 283 ? 4.639 -9.708 -26.235 1.00 60.09 283 GLY A CA 1
ATOM 2205 C C . GLY A 1 283 ? 4.068 -10.738 -25.256 1.00 60.09 283 GLY A C 1
ATOM 2206 O O . GLY A 1 283 ? 3.642 -10.364 -24.168 1.00 60.09 283 GLY A O 1
ATOM 2207 N N . LYS A 1 284 ? 4.150 -12.043 -25.569 1.00 65.44 284 LYS A N 1
ATOM 2208 C CA . LYS A 1 284 ? 3.803 -13.089 -24.593 1.00 65.44 284 LYS A CA 1
ATOM 2209 C C . LYS A 1 284 ? 4.791 -13.068 -23.427 1.00 65.44 284 LYS A C 1
ATOM 2211 O O . LYS A 1 284 ? 4.368 -13.062 -22.281 1.00 65.44 284 LYS A O 1
ATOM 2216 N N . LEU A 1 285 ? 6.093 -13.057 -23.716 1.00 70.44 285 LEU A N 1
ATOM 2217 C CA . LEU A 1 285 ? 7.127 -13.133 -22.681 1.00 70.44 285 LEU A CA 1
ATOM 2218 C C . LEU A 1 285 ? 7.092 -11.924 -21.729 1.00 70.44 285 LEU A C 1
ATOM 2220 O O . LEU A 1 285 ? 7.275 -12.106 -20.529 1.00 70.44 285 LEU A O 1
ATOM 2224 N N . VAL A 1 286 ? 6.813 -10.725 -22.251 1.00 65.88 286 VAL A N 1
ATOM 2225 C CA . VAL A 1 286 ? 6.662 -9.479 -21.480 1.00 65.88 286 VAL A CA 1
ATOM 2226 C C . VAL A 1 286 ? 5.360 -9.470 -20.671 1.00 65.88 286 VAL A C 1
ATOM 2228 O O . VAL A 1 286 ? 5.382 -9.072 -19.510 1.00 65.88 286 VAL A O 1
ATOM 2231 N N . ALA A 1 287 ? 4.244 -9.976 -21.210 1.00 61.12 287 ALA A N 1
ATOM 2232 C CA . ALA A 1 287 ? 3.012 -10.151 -20.431 1.00 61.12 287 ALA A CA 1
ATOM 2233 C C . ALA A 1 287 ? 3.194 -11.172 -19.288 1.00 61.12 287 ALA A C 1
ATOM 2235 O O . ALA A 1 287 ? 2.826 -10.902 -18.146 1.00 61.12 287 ALA A O 1
ATOM 2236 N N . ASP A 1 288 ? 3.839 -12.309 -19.575 1.00 70.44 288 ASP A N 1
ATOM 2237 C CA . ASP A 1 288 ? 4.198 -13.325 -18.580 1.00 70.44 288 ASP A CA 1
ATOM 2238 C C . ASP A 1 288 ? 5.195 -12.763 -17.525 1.00 70.44 288 ASP A C 1
ATOM 2240 O O . ASP A 1 288 ? 5.179 -13.209 -16.380 1.00 70.44 288 ASP A O 1
ATOM 2244 N N . GLN A 1 289 ? 6.042 -11.776 -17.870 1.00 78.25 289 GLN A N 1
ATOM 2245 C CA . GLN A 1 289 ? 6.914 -11.051 -16.925 1.00 78.25 289 GLN A CA 1
ATOM 2246 C C . GLN A 1 289 ? 6.114 -10.096 -16.032 1.00 78.25 289 GLN A C 1
ATOM 2248 O O . GLN A 1 289 ? 6.241 -10.167 -14.812 1.00 78.25 289 GLN A O 1
ATOM 2253 N N . ALA A 1 290 ? 5.278 -9.232 -16.617 1.00 66.62 290 ALA A N 1
ATOM 2254 C CA . ALA A 1 290 ? 4.466 -8.266 -15.874 1.00 66.62 290 ALA A CA 1
ATOM 2255 C C . ALA A 1 290 ? 3.521 -8.957 -14.873 1.00 66.62 290 ALA A C 1
ATOM 2257 O O . ALA A 1 290 ? 3.342 -8.482 -13.756 1.00 66.62 290 ALA A O 1
ATOM 2258 N N . SER A 1 291 ? 2.992 -10.132 -15.234 1.00 73.50 291 SER A N 1
ATOM 2259 C CA . SER A 1 291 ? 2.192 -10.964 -14.329 1.00 73.50 291 SER A CA 1
ATOM 2260 C C . SER A 1 291 ? 2.976 -11.477 -13.111 1.00 73.50 291 SER A C 1
ATOM 2262 O O . SER A 1 291 ? 2.380 -11.649 -12.051 1.00 73.50 291 SER A O 1
ATOM 2264 N N . ARG A 1 292 ? 4.287 -11.738 -13.238 1.00 82.50 292 ARG A N 1
ATOM 2265 C CA . ARG A 1 292 ? 5.143 -12.184 -12.120 1.00 82.50 292 ARG A CA 1
ATOM 2266 C C . ARG A 1 292 ? 5.626 -11.016 -11.257 1.00 82.50 292 ARG A C 1
ATOM 2268 O O . ARG A 1 292 ? 5.685 -11.167 -10.044 1.00 82.50 292 ARG A O 1
ATOM 2275 N N . ASP A 1 293 ? 5.902 -9.862 -11.868 1.00 78.00 293 ASP A N 1
ATOM 2276 C CA . ASP A 1 293 ? 6.192 -8.598 -11.167 1.00 78.00 293 ASP A CA 1
ATOM 2277 C C . ASP A 1 293 ? 4.997 -8.182 -10.286 1.00 78.00 293 ASP A C 1
ATOM 2279 O O . ASP A 1 293 ? 5.143 -8.004 -9.079 1.00 78.00 293 ASP A O 1
ATOM 2283 N N . GLY A 1 294 ? 3.780 -8.175 -10.847 1.00 71.88 294 GLY A N 1
ATOM 2284 C CA . GLY A 1 294 ? 2.549 -7.925 -10.086 1.00 71.88 294 GLY A CA 1
ATOM 2285 C C . GLY A 1 294 ? 2.328 -8.902 -8.923 1.00 71.88 294 GLY A C 1
ATOM 2286 O O . GLY A 1 294 ? 1.949 -8.479 -7.835 1.00 71.88 294 GLY A O 1
ATOM 2287 N N . HIS A 1 295 ? 2.618 -10.195 -9.110 1.00 80.38 295 HIS A N 1
ATOM 2288 C CA . HIS A 1 295 ? 2.489 -11.186 -8.035 1.00 80.38 295 HIS A CA 1
ATOM 2289 C C . HIS A 1 295 ? 3.510 -10.978 -6.901 1.00 80.38 295 HIS A C 1
ATOM 2291 O O . HIS A 1 295 ? 3.133 -11.051 -5.735 1.00 80.38 295 HIS A O 1
ATOM 2297 N N . LEU A 1 296 ? 4.772 -10.666 -7.217 1.00 86.75 296 LEU A N 1
ATOM 2298 C CA . LEU A 1 296 ? 5.791 -10.349 -6.208 1.00 86.75 296 LEU A CA 1
ATOM 2299 C C . LEU A 1 296 ? 5.390 -9.127 -5.364 1.00 86.75 296 LEU A C 1
ATOM 2301 O O . LEU A 1 296 ? 5.485 -9.161 -4.138 1.00 86.75 296 LEU A O 1
ATOM 2305 N N . ARG A 1 297 ? 4.882 -8.074 -6.013 1.00 80.19 297 ARG A N 1
ATOM 2306 C CA . ARG A 1 297 ? 4.375 -6.870 -5.334 1.00 80.19 297 ARG A CA 1
ATOM 2307 C C . ARG A 1 297 ? 3.163 -7.162 -4.454 1.00 80.19 297 ARG A C 1
ATOM 2309 O O . ARG A 1 297 ? 3.087 -6.626 -3.358 1.00 80.19 297 ARG A O 1
ATOM 2316 N N . TYR A 1 298 ? 2.252 -8.032 -4.895 1.00 82.56 298 TYR A N 1
ATOM 2317 C CA . TYR A 1 298 ? 1.117 -8.480 -4.083 1.00 82.56 298 TYR A CA 1
ATOM 2318 C C . TYR A 1 298 ? 1.573 -9.187 -2.794 1.00 82.56 298 TYR A C 1
ATOM 2320 O O . TYR A 1 298 ? 1.053 -8.878 -1.724 1.00 82.56 298 TYR A O 1
ATOM 2328 N N . VAL A 1 299 ? 2.582 -10.069 -2.861 1.00 86.31 299 VAL A N 1
ATOM 2329 C CA . VAL A 1 299 ? 3.138 -10.723 -1.657 1.00 86.31 299 VAL A CA 1
ATOM 2330 C C . VAL A 1 299 ? 3.780 -9.692 -0.718 1.00 86.31 299 VAL A C 1
ATOM 2332 O O . VAL A 1 299 ? 3.509 -9.727 0.479 1.00 86.31 299 VAL A O 1
ATOM 2335 N N . HIS A 1 300 ? 4.546 -8.727 -1.243 1.00 89.06 300 HIS A N 1
ATOM 2336 C CA . HIS A 1 300 ? 5.070 -7.612 -0.438 1.00 89.06 300 HIS A CA 1
ATOM 2337 C C . HIS A 1 300 ? 3.962 -6.761 0.198 1.00 89.06 300 HIS A C 1
ATOM 2339 O O . HIS A 1 300 ? 4.054 -6.437 1.378 1.00 89.06 300 HIS A O 1
ATOM 2345 N N . SER A 1 301 ? 2.911 -6.417 -0.553 1.00 82.19 301 SER A N 1
ATOM 2346 C CA . SER A 1 301 ? 1.789 -5.629 -0.035 1.00 82.19 301 SER A CA 1
ATOM 2347 C C . SER A 1 301 ? 1.074 -6.365 1.093 1.00 82.19 301 SER A C 1
ATOM 2349 O O . SER A 1 301 ? 0.820 -5.762 2.126 1.00 82.19 301 SER A O 1
ATOM 2351 N N . ARG A 1 302 ? 0.810 -7.670 0.934 1.00 88.56 302 ARG A N 1
ATOM 2352 C CA . ARG A 1 302 ? 0.203 -8.505 1.981 1.00 88.56 302 ARG A CA 1
ATOM 2353 C C . ARG A 1 302 ? 1.057 -8.535 3.250 1.00 88.56 302 ARG A C 1
ATOM 2355 O O . ARG A 1 302 ? 0.503 -8.426 4.336 1.00 88.56 302 ARG A O 1
ATOM 2362 N N . LEU A 1 303 ? 2.380 -8.663 3.110 1.00 88.50 303 LEU A N 1
ATOM 2363 C CA . LEU A 1 303 ? 3.309 -8.640 4.244 1.00 88.50 303 LEU A CA 1
ATOM 2364 C C . LEU A 1 303 ? 3.236 -7.299 4.985 1.00 88.50 303 LEU A C 1
ATOM 2366 O O . LEU A 1 303 ? 3.145 -7.299 6.202 1.00 88.50 303 LEU A O 1
ATOM 2370 N N . ILE A 1 304 ? 3.207 -6.172 4.265 1.00 84.44 304 ILE A N 1
ATOM 2371 C CA . ILE A 1 304 ? 3.079 -4.834 4.869 1.00 84.44 304 ILE A CA 1
ATOM 2372 C C . ILE A 1 304 ? 1.715 -4.659 5.556 1.00 84.44 304 ILE A C 1
ATOM 2374 O O . ILE A 1 304 ? 1.661 -4.170 6.678 1.00 84.44 304 ILE A O 1
ATOM 2378 N N . THR A 1 305 ? 0.618 -5.080 4.915 1.00 78.94 305 THR A N 1
ATOM 2379 C CA . THR A 1 305 ? -0.749 -4.964 5.459 1.00 78.94 305 THR A CA 1
ATOM 2380 C C . THR A 1 305 ? -0.976 -5.798 6.723 1.00 78.94 305 THR A C 1
ATOM 2382 O O . THR A 1 305 ? -1.837 -5.431 7.513 1.00 78.94 305 THR A O 1
ATOM 2385 N N . HIS A 1 306 ? -0.212 -6.878 6.915 1.00 87.75 306 HIS A N 1
ATOM 2386 C CA . HIS A 1 306 ? -0.314 -7.771 8.075 1.00 87.75 306 HIS A CA 1
ATOM 2387 C C . HIS A 1 306 ? 0.988 -7.843 8.889 1.00 87.75 306 HIS A C 1
ATOM 2389 O O . HIS A 1 306 ? 1.298 -8.870 9.494 1.00 87.75 306 HIS A O 1
ATOM 2395 N N . ALA A 1 307 ? 1.812 -6.790 8.840 1.00 85.75 307 ALA A N 1
ATOM 2396 C CA . ALA A 1 307 ? 3.157 -6.811 9.416 1.00 85.75 307 ALA A CA 1
ATOM 2397 C C . ALA A 1 307 ? 3.142 -7.026 10.938 1.00 85.75 307 ALA A C 1
ATOM 2399 O O . ALA A 1 307 ? 4.023 -7.702 11.467 1.00 85.75 307 ALA A O 1
ATOM 2400 N N . GLU A 1 308 ? 2.129 -6.489 11.620 1.00 82.69 308 GLU A N 1
ATOM 2401 C CA . GLU A 1 308 ? 1.927 -6.631 13.061 1.00 82.69 308 GLU A CA 1
ATOM 2402 C C . GLU A 1 308 ? 1.517 -8.067 13.424 1.00 82.69 308 GLU A C 1
ATOM 2404 O O . GLU A 1 308 ? 2.167 -8.696 14.259 1.00 82.69 308 GLU A O 1
ATOM 2409 N N . GLU A 1 309 ? 0.525 -8.650 12.741 1.00 90.12 309 GLU A N 1
ATOM 2410 C CA . GLU A 1 309 ? 0.114 -10.041 12.974 1.00 90.12 309 GLU A CA 1
ATOM 2411 C C . GLU A 1 309 ? 1.241 -11.032 12.632 1.00 90.12 309 GLU A C 1
ATOM 2413 O O . GLU A 1 309 ? 1.499 -11.972 13.382 1.00 90.12 309 GLU A O 1
ATOM 2418 N N . ILE A 1 310 ? 1.958 -10.811 11.523 1.00 88.12 310 ILE A N 1
ATOM 2419 C CA . ILE A 1 310 ? 3.107 -11.637 11.116 1.00 88.12 310 ILE A CA 1
ATOM 2420 C C . ILE A 1 310 ? 4.235 -11.552 12.156 1.00 88.12 310 ILE A C 1
ATOM 2422 O O . ILE A 1 310 ? 4.876 -12.571 12.425 1.00 88.12 310 ILE A O 1
ATOM 2426 N N . ALA A 1 311 ? 4.465 -10.381 12.760 1.00 88.00 311 ALA A N 1
ATOM 2427 C CA . ALA A 1 311 ? 5.433 -10.215 13.841 1.00 88.00 311 ALA A CA 1
ATOM 2428 C C . ALA A 1 311 ? 4.985 -10.929 15.128 1.00 88.00 311 ALA A C 1
ATOM 2430 O O . ALA A 1 311 ? 5.776 -11.684 15.693 1.00 88.00 311 ALA A O 1
ATOM 2431 N N . PHE A 1 312 ? 3.720 -10.778 15.545 1.00 85.12 312 PHE A N 1
ATOM 2432 C CA . PHE A 1 312 ? 3.161 -11.483 16.708 1.00 85.12 312 PHE A CA 1
ATOM 2433 C C . PHE A 1 312 ? 3.239 -13.013 16.579 1.00 85.12 312 PHE A C 1
ATOM 2435 O O . PHE A 1 312 ? 3.505 -13.693 17.567 1.00 85.12 312 PHE A O 1
ATOM 2442 N N . TYR A 1 313 ? 3.052 -13.563 15.374 1.00 90.50 313 TYR A N 1
ATOM 2443 C CA . TYR A 1 313 ? 3.177 -15.004 15.117 1.00 90.50 313 TYR A CA 1
ATOM 2444 C C . TYR A 1 313 ? 4.610 -15.483 14.810 1.00 90.50 313 TYR A C 1
ATOM 2446 O O . TYR A 1 313 ? 4.805 -16.678 14.586 1.00 90.50 313 TYR A O 1
ATOM 2454 N N . GLY A 1 314 ? 5.612 -14.597 14.742 1.00 91.06 314 GLY A N 1
ATOM 2455 C CA . GLY A 1 314 ? 6.976 -14.971 14.339 1.00 91.06 314 GLY A CA 1
ATOM 2456 C C . GLY A 1 314 ? 7.060 -15.555 12.917 1.00 91.06 314 GLY A C 1
ATOM 2457 O O . GLY A 1 314 ? 7.853 -16.457 12.651 1.00 91.06 314 GLY A O 1
ATOM 2458 N N . GLY A 1 315 ? 6.217 -15.080 11.993 1.00 92.69 315 GLY A N 1
ATOM 2459 C CA . GLY A 1 315 ? 6.031 -15.652 10.651 1.00 92.69 315 GLY A CA 1
ATOM 2460 C C . GLY A 1 315 ? 7.127 -15.332 9.620 1.00 92.69 315 GLY A C 1
ATOM 2461 O O . GLY A 1 315 ? 6.969 -15.662 8.440 1.00 92.69 315 GLY A O 1
ATOM 2462 N N . ASP A 1 316 ? 8.228 -14.699 10.032 1.00 93.06 316 ASP A N 1
ATOM 2463 C CA . ASP A 1 316 ? 9.267 -14.122 9.165 1.00 93.06 316 ASP A CA 1
ATOM 2464 C C . ASP A 1 316 ? 9.840 -15.131 8.149 1.00 93.06 316 ASP A C 1
ATOM 2466 O O . ASP A 1 316 ? 9.894 -14.861 6.945 1.00 93.06 316 ASP A O 1
ATOM 2470 N N . LYS A 1 317 ? 10.189 -16.337 8.615 1.00 94.81 317 LYS A N 1
ATOM 2471 C CA . LYS A 1 317 ? 10.780 -17.418 7.809 1.00 94.81 317 LYS A CA 1
ATOM 2472 C C . LYS A 1 317 ? 9.825 -17.919 6.725 1.00 94.81 317 LYS A C 1
ATOM 2474 O O . LYS A 1 317 ? 10.261 -18.269 5.625 1.00 94.81 317 LYS A O 1
ATOM 2479 N N . ILE A 1 318 ? 8.523 -17.942 7.015 1.00 94.12 318 ILE A N 1
ATOM 2480 C CA . ILE A 1 318 ? 7.483 -18.394 6.083 1.00 94.12 318 ILE A CA 1
ATOM 2481 C C . ILE A 1 318 ? 7.240 -17.337 5.001 1.00 94.12 318 ILE A C 1
ATOM 2483 O O . ILE A 1 318 ? 7.240 -17.666 3.810 1.00 94.12 318 ILE A O 1
ATOM 2487 N N . GLU A 1 319 ? 7.121 -16.068 5.388 1.00 95.19 319 GLU A N 1
ATOM 2488 C CA . GLU A 1 319 ? 6.903 -14.959 4.455 1.00 95.19 319 GLU A CA 1
ATOM 2489 C C . GLU A 1 319 ? 8.132 -14.677 3.578 1.00 95.19 319 GLU A C 1
ATOM 2491 O O . GLU A 1 319 ? 7.995 -14.520 2.360 1.00 95.19 319 GLU A O 1
ATOM 2496 N N . MET A 1 320 ? 9.345 -14.764 4.136 1.00 95.81 320 MET A N 1
ATOM 2497 C CA . MET A 1 320 ? 10.592 -14.801 3.361 1.00 95.81 320 MET A CA 1
ATOM 2498 C C . MET A 1 320 ? 10.584 -15.962 2.352 1.00 95.81 320 MET A C 1
ATOM 2500 O O . MET A 1 320 ? 10.958 -15.792 1.188 1.00 95.81 320 MET A O 1
ATOM 2504 N N . GLY A 1 321 ? 10.080 -17.132 2.757 1.00 94.75 321 GLY A N 1
ATOM 2505 C CA . GLY A 1 321 ? 9.886 -18.287 1.884 1.00 94.75 321 GLY A CA 1
ATOM 2506 C C . GLY A 1 321 ? 8.919 -18.035 0.719 1.00 94.75 321 GLY A C 1
ATOM 2507 O O . GLY A 1 321 ? 9.148 -18.555 -0.377 1.00 94.75 321 GLY A O 1
ATOM 2508 N N . TYR A 1 322 ? 7.863 -17.236 0.904 1.00 93.81 322 TYR A N 1
ATOM 2509 C CA . TYR A 1 322 ? 6.959 -16.826 -0.181 1.00 93.81 322 TYR A CA 1
ATOM 2510 C C . TYR A 1 322 ? 7.588 -15.766 -1.096 1.00 93.81 322 TYR A C 1
ATOM 2512 O O . TYR A 1 322 ? 7.551 -15.925 -2.322 1.00 93.81 322 TYR A O 1
ATOM 2520 N N . LEU A 1 323 ? 8.229 -14.739 -0.529 1.00 94.75 323 LEU A N 1
ATOM 2521 C CA . LEU A 1 323 ? 8.931 -13.696 -1.286 1.00 94.75 323 LEU A CA 1
ATOM 2522 C C . LEU A 1 323 ? 10.046 -14.274 -2.166 1.00 94.75 323 LEU A C 1
ATOM 2524 O O . LEU A 1 323 ? 10.108 -13.974 -3.361 1.00 94.75 323 LEU A O 1
ATOM 2528 N N . ALA A 1 324 ? 10.877 -15.166 -1.619 1.00 96.25 324 ALA A N 1
ATOM 2529 C CA . ALA A 1 324 ? 11.946 -15.825 -2.362 1.00 96.25 324 ALA A CA 1
ATOM 2530 C C . ALA A 1 324 ? 11.407 -16.628 -3.561 1.00 96.25 324 ALA A C 1
ATOM 2532 O O . ALA A 1 324 ? 11.945 -16.518 -4.665 1.00 96.25 324 ALA A O 1
ATOM 2533 N N . LYS A 1 325 ? 10.305 -17.375 -3.386 1.00 95.19 325 LYS A N 1
ATOM 2534 C CA . LYS A 1 325 ? 9.641 -18.120 -4.475 1.00 95.19 325 LYS A CA 1
ATOM 2535 C C . LYS A 1 325 ? 9.111 -17.178 -5.563 1.00 95.19 325 LYS A C 1
ATOM 2537 O O . LYS A 1 325 ? 9.356 -17.418 -6.749 1.00 95.19 325 LYS A O 1
ATOM 2542 N N . ALA A 1 326 ? 8.433 -16.092 -5.183 1.00 90.38 326 ALA A N 1
ATOM 2543 C CA . ALA A 1 326 ? 7.904 -15.106 -6.127 1.00 90.38 326 ALA A CA 1
ATOM 2544 C C . ALA A 1 326 ? 9.026 -14.389 -6.908 1.00 90.38 326 ALA A C 1
ATOM 2546 O O . ALA A 1 326 ? 8.947 -14.251 -8.134 1.00 90.38 326 ALA A O 1
ATOM 2547 N N . TYR A 1 327 ? 10.116 -14.011 -6.233 1.00 96.31 327 TYR A N 1
ATOM 2548 C CA . TYR A 1 327 ? 11.268 -13.369 -6.865 1.00 96.31 327 TYR A CA 1
ATOM 2549 C C . TYR A 1 327 ? 12.032 -14.321 -7.799 1.00 96.31 327 TYR A C 1
ATOM 2551 O O . TYR A 1 327 ? 12.313 -13.962 -8.944 1.00 96.31 327 TYR A O 1
ATOM 2559 N N . GLN A 1 328 ? 12.289 -15.569 -7.393 1.00 95.44 328 GLN A N 1
ATOM 2560 C CA . GLN A 1 328 ? 12.898 -16.585 -8.268 1.00 95.44 328 GLN A CA 1
ATOM 2561 C C . GLN A 1 328 ? 12.030 -16.872 -9.509 1.00 95.44 328 GLN A C 1
ATOM 2563 O O . GLN A 1 328 ? 12.547 -17.025 -10.626 1.00 95.44 328 GLN A O 1
ATOM 2568 N N . ALA A 1 329 ? 10.700 -16.870 -9.361 1.00 89.75 329 ALA A N 1
ATOM 2569 C CA . ALA A 1 329 ? 9.787 -16.955 -10.495 1.00 89.75 329 ALA A CA 1
ATOM 2570 C C . ALA A 1 329 ? 9.952 -15.756 -11.450 1.00 89.75 329 ALA A C 1
ATOM 2572 O O . ALA A 1 329 ? 10.022 -15.958 -12.666 1.00 89.75 329 ALA A O 1
ATOM 2573 N N . LEU A 1 330 ? 10.079 -14.523 -10.955 1.00 90.94 330 LEU A N 1
ATOM 2574 C CA . LEU A 1 330 ? 10.349 -13.352 -11.800 1.00 90.94 330 LEU A CA 1
ATOM 2575 C C . LEU A 1 330 ? 11.726 -13.438 -12.493 1.00 90.94 330 LEU A C 1
ATOM 2577 O O . LEU A 1 330 ? 11.814 -13.300 -13.717 1.00 90.94 330 LEU A O 1
ATOM 2581 N N . VAL A 1 331 ? 12.788 -13.756 -11.746 1.00 93.62 331 VAL A N 1
ATOM 2582 C CA . VAL A 1 331 ? 14.171 -13.876 -12.249 1.00 93.62 331 VAL A CA 1
ATOM 2583 C C . VAL A 1 331 ? 14.299 -14.946 -13.340 1.00 93.62 331 VAL A C 1
ATOM 2585 O O . VAL A 1 331 ? 14.973 -14.723 -14.350 1.00 93.62 331 VAL A O 1
ATOM 2588 N N . SER A 1 332 ? 13.625 -16.094 -13.204 1.00 91.25 332 SER A N 1
ATOM 2589 C CA . SER A 1 332 ? 13.632 -17.138 -14.245 1.00 91.25 332 SER A CA 1
ATOM 2590 C C . SER A 1 332 ? 12.988 -16.675 -15.562 1.00 91.25 332 SER A C 1
ATOM 2592 O O . SER A 1 332 ? 13.480 -17.019 -16.640 1.00 91.25 332 SER A O 1
ATOM 2594 N N . GLN A 1 333 ? 11.948 -15.833 -15.501 1.00 90.31 333 GLN A N 1
ATOM 2595 C CA . GLN A 1 333 ? 11.299 -15.257 -16.684 1.00 90.31 333 GLN A CA 1
ATOM 2596 C C . GLN A 1 333 ? 12.171 -14.189 -17.360 1.00 90.31 333 GLN A C 1
ATOM 2598 O O . GLN A 1 333 ? 12.296 -14.182 -18.586 1.00 90.31 333 GLN A O 1
ATOM 2603 N N . ILE A 1 334 ? 12.821 -13.323 -16.578 1.00 85.19 334 ILE A N 1
ATOM 2604 C CA . ILE A 1 334 ? 13.750 -12.304 -17.095 1.00 85.19 334 ILE A CA 1
ATOM 2605 C C . ILE A 1 334 ? 14.941 -12.976 -17.800 1.00 85.19 334 ILE A C 1
ATOM 2607 O O . ILE A 1 334 ? 15.273 -12.630 -18.935 1.00 85.19 334 ILE A O 1
ATOM 2611 N N . ASN A 1 335 ? 15.516 -14.022 -17.197 1.00 90.31 335 ASN A N 1
ATOM 2612 C CA . ASN A 1 335 ? 16.591 -14.805 -17.813 1.00 90.31 335 ASN A CA 1
ATOM 2613 C C . ASN A 1 335 ? 16.157 -15.522 -19.106 1.00 90.31 335 ASN A C 1
ATOM 2615 O O . ASN A 1 335 ? 16.941 -15.605 -20.056 1.00 90.31 335 ASN A O 1
ATOM 2619 N N . LEU A 1 336 ? 14.910 -16.005 -19.190 1.00 85.25 336 LEU A N 1
ATOM 2620 C CA . LEU A 1 336 ? 14.350 -16.551 -20.432 1.00 85.25 336 LEU A CA 1
ATOM 2621 C C . LEU A 1 336 ? 14.253 -15.477 -21.532 1.00 85.25 336 LEU A C 1
ATOM 2623 O O . LEU A 1 336 ? 14.614 -15.746 -22.680 1.00 85.25 336 LEU A O 1
ATOM 2627 N N . ILE A 1 337 ? 13.819 -14.260 -21.185 1.00 78.94 337 ILE A N 1
ATOM 2628 C CA . ILE A 1 337 ? 13.740 -13.122 -22.116 1.00 78.94 337 ILE A CA 1
ATOM 2629 C C . ILE A 1 337 ? 15.126 -12.742 -22.639 1.00 78.94 337 ILE A C 1
ATOM 2631 O O . ILE A 1 337 ? 15.286 -12.584 -23.849 1.00 78.94 337 ILE A O 1
ATOM 2635 N N . TYR A 1 338 ? 16.136 -12.640 -21.771 1.00 83.69 338 TYR A N 1
ATOM 2636 C CA . TYR A 1 338 ? 17.504 -12.312 -22.185 1.00 83.69 338 TYR A CA 1
ATOM 2637 C C . TYR A 1 338 ? 18.092 -13.375 -23.125 1.00 83.69 338 TYR A C 1
ATOM 2639 O O . TYR A 1 338 ? 18.576 -13.033 -24.206 1.00 83.69 338 TYR A O 1
ATOM 2647 N N . ARG A 1 339 ? 17.961 -14.667 -22.784 1.00 84.00 339 ARG A N 1
ATOM 2648 C CA . ARG A 1 339 ? 18.448 -15.788 -23.615 1.00 84.00 339 ARG A CA 1
ATOM 2649 C C . ARG A 1 339 ? 17.814 -15.832 -25.010 1.00 84.00 339 ARG A C 1
ATOM 2651 O O . ARG A 1 339 ? 18.477 -16.227 -25.965 1.00 84.00 339 ARG A O 1
ATOM 2658 N N . GLU A 1 340 ? 16.550 -15.431 -25.149 1.00 77.94 340 GLU A N 1
ATOM 2659 C CA . GLU A 1 340 ? 15.872 -15.367 -26.453 1.00 77.94 340 GLU A CA 1
ATOM 2660 C C . GLU A 1 340 ? 16.113 -14.042 -27.198 1.00 77.94 340 GLU A C 1
ATOM 2662 O O . GLU A 1 340 ? 16.098 -14.032 -28.429 1.00 77.94 340 GLU A O 1
ATOM 2667 N N . ARG A 1 341 ? 16.384 -12.936 -26.487 1.00 80.69 341 ARG A N 1
ATOM 2668 C CA . ARG A 1 341 ? 16.689 -11.628 -27.092 1.00 80.69 341 ARG A CA 1
ATOM 2669 C C . ARG A 1 341 ? 18.043 -11.615 -27.804 1.00 80.69 341 ARG A C 1
ATOM 2671 O O . ARG A 1 341 ? 18.109 -11.069 -28.900 1.00 80.69 341 ARG A O 1
ATOM 2678 N N . ILE A 1 342 ? 19.088 -12.215 -27.224 1.00 80.06 342 ILE A N 1
ATOM 2679 C CA . ILE A 1 342 ? 20.470 -12.147 -27.750 1.00 80.06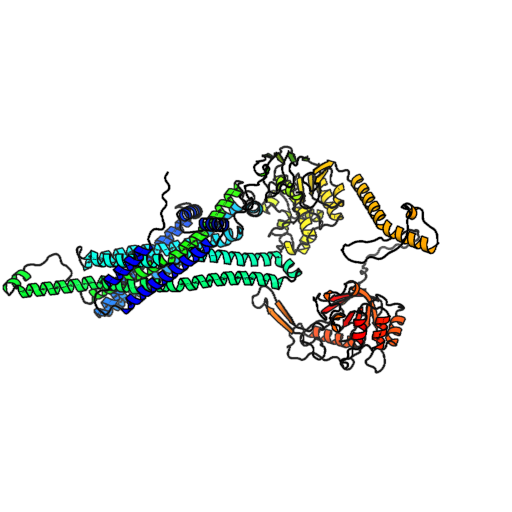 342 ILE A CA 1
ATOM 2680 C C . ILE A 1 342 ? 20.543 -12.561 -29.229 1.00 80.06 342 ILE A C 1
ATOM 2682 O O . ILE A 1 342 ? 21.001 -11.781 -30.060 1.00 80.06 342 ILE A O 1
ATOM 2686 N N . LEU A 1 343 ? 20.027 -13.744 -29.582 1.00 77.88 343 LEU A N 1
ATOM 2687 C CA . LEU A 1 343 ? 20.088 -14.257 -30.960 1.00 77.88 343 LEU A CA 1
ATOM 2688 C C . LEU A 1 343 ? 19.289 -13.407 -31.961 1.00 77.88 343 LEU A C 1
ATOM 2690 O O . LEU A 1 343 ? 19.681 -13.306 -33.121 1.00 77.88 343 LEU A O 1
ATOM 2694 N N . TYR A 1 344 ? 18.180 -12.801 -31.524 1.00 79.12 344 TYR A N 1
ATOM 2695 C CA . TYR A 1 344 ? 17.394 -11.897 -32.363 1.00 79.12 344 TYR A CA 1
ATOM 2696 C C . TYR A 1 344 ? 18.142 -10.577 -32.601 1.00 79.12 344 TYR A C 1
ATOM 2698 O O . TYR A 1 344 ? 18.316 -10.181 -33.750 1.00 79.12 344 TYR A O 1
ATOM 2706 N N . VAL A 1 345 ? 18.659 -9.948 -31.539 1.00 77.81 345 VAL A N 1
ATOM 2707 C CA . VAL A 1 345 ? 19.390 -8.672 -31.632 1.00 77.81 345 VAL A CA 1
ATOM 2708 C C . VAL A 1 345 ? 20.681 -8.825 -32.440 1.00 77.81 345 VAL A C 1
ATOM 2710 O O . VAL A 1 345 ? 20.987 -7.959 -33.250 1.00 77.81 345 VAL A O 1
ATOM 2713 N N . MET A 1 346 ? 21.411 -9.939 -32.312 1.00 79.62 346 MET A N 1
ATOM 2714 C CA . MET A 1 346 ? 22.588 -10.203 -33.156 1.00 79.62 346 MET A CA 1
ATOM 2715 C C . MET A 1 346 ? 22.237 -10.255 -34.652 1.00 79.62 346 MET A C 1
ATOM 2717 O O . MET A 1 346 ? 22.970 -9.704 -35.472 1.00 79.62 346 MET A O 1
ATOM 2721 N N . LEU A 1 347 ? 21.114 -10.885 -35.016 1.00 79.38 347 LEU A N 1
ATOM 2722 C CA . LEU A 1 347 ? 20.645 -10.957 -36.404 1.00 79.38 347 LEU A CA 1
ATOM 2723 C C . LEU A 1 347 ? 20.144 -9.595 -36.914 1.00 79.38 347 LEU A C 1
ATOM 2725 O O . LEU A 1 347 ? 20.443 -9.214 -38.042 1.00 79.38 347 LEU A O 1
ATOM 2729 N N . GLU A 1 348 ? 19.412 -8.859 -36.080 1.00 77.06 348 GLU A N 1
ATOM 2730 C CA . GLU A 1 348 ? 18.917 -7.506 -36.353 1.00 77.06 348 GLU A CA 1
ATOM 2731 C C . GLU A 1 348 ? 20.072 -6.531 -36.613 1.00 77.06 348 GLU A C 1
ATOM 2733 O O . GLU A 1 348 ? 20.139 -5.936 -37.687 1.00 77.06 348 GLU A O 1
ATOM 2738 N N . GLN A 1 349 ? 21.045 -6.459 -35.701 1.00 77.31 349 GLN A N 1
ATOM 2739 C CA . GLN A 1 349 ? 22.246 -5.632 -35.849 1.00 77.31 349 GLN A CA 1
ATOM 2740 C C . GLN A 1 349 ? 23.081 -6.038 -37.076 1.00 77.31 349 GLN A C 1
ATOM 2742 O O . GLN A 1 349 ? 23.572 -5.170 -37.798 1.00 77.31 349 GLN A O 1
ATOM 2747 N N . PHE A 1 350 ? 23.210 -7.341 -37.364 1.00 80.12 350 PHE A N 1
ATOM 2748 C CA . PHE A 1 350 ? 23.917 -7.810 -38.560 1.00 80.12 350 PHE A CA 1
ATOM 2749 C C . PHE A 1 350 ? 23.263 -7.305 -39.857 1.00 80.12 350 PHE A C 1
ATOM 2751 O O . PHE A 1 350 ? 23.945 -6.776 -40.741 1.00 80.12 350 PHE A O 1
ATOM 2758 N N . LEU A 1 351 ? 21.936 -7.435 -39.964 1.00 74.06 351 LEU A N 1
ATOM 2759 C CA . LEU A 1 351 ? 21.184 -6.996 -41.139 1.00 74.06 351 LEU A CA 1
ATOM 2760 C C . LEU A 1 351 ? 21.217 -5.464 -41.284 1.00 74.06 351 LEU A C 1
ATOM 2762 O O . LEU A 1 351 ? 21.576 -4.972 -42.356 1.00 74.06 351 LEU A O 1
ATOM 2766 N N . MET A 1 352 ? 20.915 -4.718 -40.216 1.00 70.94 352 MET A N 1
ATOM 2767 C CA . MET A 1 352 ? 20.811 -3.252 -40.267 1.00 70.94 352 MET A CA 1
ATOM 2768 C C . MET A 1 352 ? 22.157 -2.543 -40.456 1.00 70.94 352 MET A C 1
ATOM 2770 O O . MET A 1 352 ? 22.198 -1.516 -41.126 1.00 70.94 352 MET A O 1
ATOM 2774 N N . LYS A 1 353 ? 23.271 -3.072 -39.925 1.00 71.50 353 LYS A N 1
ATOM 2775 C CA . LYS A 1 353 ? 24.574 -2.376 -39.995 1.00 71.50 353 LYS A CA 1
ATOM 2776 C C . LYS A 1 353 ? 25.468 -2.857 -41.131 1.00 71.50 353 LYS A C 1
ATOM 2778 O O . LYS A 1 353 ? 26.109 -2.034 -41.781 1.00 71.50 353 LYS A O 1
ATOM 2783 N N . TYR A 1 354 ? 25.486 -4.156 -41.433 1.00 75.69 354 TYR A N 1
ATOM 2784 C CA . TYR A 1 354 ? 26.398 -4.703 -42.446 1.00 75.69 354 TYR A CA 1
ATOM 2785 C C . TYR A 1 354 ? 25.711 -4.941 -43.792 1.00 75.69 354 TYR A C 1
ATOM 2787 O O . TYR A 1 354 ? 26.232 -4.509 -44.820 1.00 75.69 354 TYR A O 1
ATOM 2795 N N . VAL A 1 355 ? 24.528 -5.569 -43.814 1.00 72.12 355 VAL A N 1
ATOM 2796 C CA . VAL A 1 355 ? 23.840 -5.885 -45.083 1.00 72.12 355 VAL A CA 1
ATOM 2797 C C . VAL A 1 355 ? 23.287 -4.626 -45.758 1.00 72.12 355 VAL A C 1
ATOM 2799 O O . VAL A 1 355 ? 23.442 -4.475 -46.971 1.00 72.12 355 VAL A O 1
ATOM 2802 N N . TRP A 1 356 ? 22.725 -3.682 -44.998 1.00 69.88 356 TRP A N 1
ATOM 2803 C CA . TRP A 1 356 ? 22.321 -2.372 -45.531 1.00 69.88 356 TRP A CA 1
ATOM 2804 C C . TRP A 1 356 ? 23.508 -1.544 -46.038 1.00 69.88 356 TRP A C 1
ATOM 2806 O O . TRP A 1 356 ? 23.451 -1.035 -47.154 1.00 69.88 356 TRP A O 1
ATOM 2816 N N . SER A 1 357 ? 24.604 -1.458 -45.277 1.00 67.06 357 SER A N 1
ATOM 2817 C CA . SER A 1 357 ? 25.808 -0.717 -45.690 1.00 67.06 357 SER A CA 1
ATOM 2818 C C . SER A 1 357 ? 26.414 -1.287 -46.981 1.00 67.06 357 SER A C 1
ATOM 2820 O O . SER A 1 357 ? 26.674 -0.544 -47.929 1.00 67.06 357 SER A O 1
ATOM 2822 N N . ALA A 1 358 ? 26.522 -2.618 -47.089 1.00 69.94 358 ALA A N 1
ATOM 2823 C CA . ALA A 1 358 ? 26.948 -3.290 -48.318 1.00 69.94 358 ALA A CA 1
ATOM 2824 C C . ALA A 1 358 ? 25.973 -3.064 -49.491 1.00 69.94 358 ALA A C 1
ATOM 2826 O O . ALA A 1 358 ? 26.410 -2.828 -50.620 1.00 69.94 358 ALA A O 1
ATOM 2827 N N . SER A 1 359 ? 24.658 -3.081 -49.236 1.00 66.38 359 SER A N 1
ATOM 2828 C CA . SER A 1 359 ? 23.637 -2.775 -50.252 1.00 66.38 359 SER A CA 1
ATOM 2829 C C . SER A 1 359 ? 23.771 -1.337 -50.761 1.00 66.38 359 SER A C 1
ATOM 2831 O O . SER A 1 359 ? 23.737 -1.111 -51.968 1.00 66.38 359 SER A O 1
ATOM 2833 N N . GLY A 1 360 ? 24.021 -0.381 -49.861 1.00 63.53 360 GLY A N 1
ATOM 2834 C CA . GLY A 1 360 ? 24.283 1.018 -50.190 1.00 63.53 360 GLY A CA 1
ATOM 2835 C C . GLY A 1 360 ? 25.541 1.219 -51.039 1.00 63.53 360 GLY A C 1
ATOM 2836 O O . GLY A 1 360 ? 25.505 1.945 -52.031 1.00 63.53 360 GLY A O 1
ATOM 2837 N N . MET A 1 361 ? 26.630 0.509 -50.726 1.00 66.25 361 MET A N 1
ATOM 2838 C CA . MET A 1 361 ? 27.825 0.492 -51.582 1.00 66.25 361 MET A CA 1
ATOM 2839 C C . MET A 1 361 ? 27.504 -0.052 -52.982 1.00 66.25 361 MET A C 1
ATOM 2841 O O . MET A 1 361 ? 27.923 0.542 -53.973 1.00 66.25 361 MET A O 1
ATOM 2845 N N . CYS A 1 362 ? 26.709 -1.123 -53.087 1.00 64.69 362 CYS A N 1
ATOM 2846 C CA . CYS A 1 362 ? 26.284 -1.673 -54.379 1.00 64.69 362 CYS A CA 1
ATOM 2847 C C . CYS A 1 362 ? 25.401 -0.695 -55.176 1.00 64.69 362 CYS A C 1
ATOM 2849 O O . CYS A 1 362 ? 25.588 -0.561 -56.385 1.00 64.69 362 CYS A O 1
ATOM 2851 N N . MET A 1 363 ? 24.484 0.023 -54.515 1.00 61.09 363 MET A N 1
ATOM 2852 C CA . MET A 1 363 ? 23.614 1.028 -55.147 1.00 61.09 363 MET A CA 1
ATOM 2853 C C . MET A 1 363 ? 24.395 2.157 -55.831 1.00 61.09 363 MET A C 1
ATOM 2855 O O . MET A 1 363 ? 23.941 2.652 -56.860 1.00 61.09 363 MET A O 1
ATOM 2859 N N . ILE A 1 364 ? 25.550 2.553 -55.282 1.00 60.09 364 ILE A N 1
ATOM 2860 C CA . ILE A 1 364 ? 26.403 3.613 -55.845 1.00 60.09 364 ILE A CA 1
ATOM 2861 C C . ILE A 1 364 ? 27.422 3.031 -56.843 1.00 60.09 364 ILE A C 1
ATOM 2863 O O . ILE A 1 364 ? 27.663 3.615 -57.899 1.00 60.09 364 ILE A O 1
ATOM 2867 N N . ALA A 1 365 ? 27.992 1.858 -56.548 1.00 62.12 365 ALA A N 1
ATOM 2868 C CA . ALA A 1 365 ? 28.999 1.225 -57.398 1.00 62.12 365 ALA A CA 1
ATOM 2869 C C . ALA A 1 365 ? 28.435 0.725 -58.737 1.00 62.12 365 ALA A C 1
ATOM 2871 O O . ALA A 1 365 ? 29.109 0.845 -59.756 1.00 62.12 365 ALA A O 1
ATOM 2872 N N . ILE A 1 366 ? 27.210 0.184 -58.770 1.00 65.25 366 ILE A N 1
ATOM 2873 C CA . ILE A 1 366 ? 26.641 -0.399 -59.997 1.00 65.25 366 ILE A CA 1
ATOM 2874 C C . ILE A 1 366 ? 26.467 0.648 -61.115 1.00 65.25 366 ILE A C 1
ATOM 2876 O O . ILE A 1 366 ? 26.965 0.387 -62.209 1.00 65.25 366 ILE A O 1
ATOM 2880 N N . PRO A 1 367 ? 25.873 1.840 -60.889 1.00 57.84 367 PRO A N 1
ATOM 2881 C CA . PRO A 1 367 ? 25.838 2.901 -61.901 1.00 57.84 367 PRO A CA 1
ATOM 2882 C C . PRO A 1 367 ? 27.229 3.366 -62.361 1.00 57.84 367 PRO A C 1
ATOM 2884 O O . PRO A 1 367 ? 27.431 3.581 -63.554 1.00 57.84 367 PRO A O 1
ATOM 2887 N N . ALA A 1 368 ? 28.199 3.478 -61.445 1.00 58.66 368 ALA A N 1
ATOM 2888 C CA . ALA A 1 368 ? 29.560 3.928 -61.760 1.00 58.66 368 ALA A CA 1
ATOM 2889 C C . ALA A 1 368 ? 30.385 2.892 -62.553 1.00 58.66 368 ALA A C 1
ATOM 2891 O O . ALA A 1 368 ? 31.224 3.254 -63.378 1.00 58.66 368 ALA A O 1
ATOM 2892 N N . LEU A 1 369 ? 30.144 1.598 -62.327 1.00 59.75 369 LEU A N 1
ATOM 2893 C CA . LEU A 1 369 ? 30.745 0.511 -63.104 1.00 59.75 369 LEU A CA 1
ATOM 2894 C C . LEU A 1 369 ? 30.041 0.334 -64.456 1.00 59.75 369 LEU A C 1
ATOM 2896 O O . LEU A 1 369 ? 30.709 0.109 -65.464 1.00 59.75 369 LEU A O 1
ATOM 2900 N N . ALA A 1 370 ? 28.714 0.488 -64.500 1.00 58.25 370 ALA A N 1
ATOM 2901 C CA . ALA A 1 370 ? 27.939 0.427 -65.737 1.00 58.25 370 ALA A CA 1
ATOM 2902 C C . ALA A 1 370 ? 28.292 1.574 -66.697 1.00 58.25 370 ALA A C 1
ATOM 2904 O O . ALA A 1 370 ? 28.450 1.331 -67.892 1.00 58.25 370 ALA A O 1
ATOM 2905 N N . SER A 1 371 ? 28.487 2.801 -66.198 1.00 55.97 371 SER A N 1
ATOM 2906 C CA . SER A 1 371 ? 28.927 3.920 -67.041 1.00 55.97 371 SER A CA 1
ATOM 2907 C C . SER A 1 371 ? 30.334 3.696 -67.601 1.00 55.97 371 SER A C 1
ATOM 2909 O O . SER A 1 371 ? 30.540 3.906 -68.794 1.00 55.97 371 SER A O 1
ATOM 2911 N N . LYS A 1 372 ? 31.280 3.172 -66.803 1.00 55.22 372 LYS A N 1
ATOM 2912 C CA . LYS A 1 372 ? 32.610 2.765 -67.295 1.00 55.22 372 LYS A CA 1
ATOM 2913 C C . LYS A 1 372 ? 32.515 1.688 -68.382 1.00 55.22 372 LYS A C 1
ATOM 2915 O O . LYS A 1 372 ? 33.152 1.838 -69.419 1.00 55.22 372 LYS A O 1
ATOM 2920 N N . ALA A 1 373 ? 31.683 0.664 -68.191 1.00 54.84 373 ALA A N 1
ATOM 2921 C CA . ALA A 1 373 ? 31.480 -0.389 -69.187 1.00 54.84 373 ALA A CA 1
ATOM 2922 C C . ALA A 1 373 ? 30.858 0.145 -70.493 1.00 54.84 373 ALA A C 1
ATOM 2924 O O . ALA A 1 373 ? 31.297 -0.234 -71.576 1.00 54.84 373 ALA A O 1
ATOM 2925 N N . MET A 1 374 ? 29.889 1.069 -70.416 1.00 54.84 374 MET A N 1
ATOM 2926 C CA . MET A 1 374 ? 29.339 1.729 -71.608 1.00 54.84 374 MET A CA 1
ATOM 2927 C C . MET A 1 374 ? 30.378 2.601 -72.323 1.00 54.84 374 MET A C 1
ATOM 2929 O O . MET A 1 374 ? 30.420 2.599 -73.549 1.00 54.84 374 MET A O 1
ATOM 2933 N N . LEU A 1 375 ? 31.247 3.296 -71.584 1.00 53.62 375 LEU A N 1
ATOM 2934 C CA . LEU A 1 375 ? 32.336 4.094 -72.158 1.00 53.62 375 LEU A CA 1
ATOM 2935 C C . LEU A 1 375 ? 33.393 3.221 -72.843 1.00 53.62 375 LEU A C 1
ATOM 2937 O O . LEU A 1 375 ? 33.833 3.551 -73.940 1.00 53.62 375 LEU A O 1
ATOM 2941 N N . GLU A 1 376 ? 33.758 2.086 -72.247 1.00 58.22 376 GLU A N 1
ATOM 2942 C CA . GLU A 1 376 ? 34.659 1.101 -72.860 1.00 58.22 376 GLU A CA 1
ATOM 2943 C C . GLU A 1 376 ? 34.029 0.474 -74.113 1.00 58.22 376 GLU A C 1
ATOM 2945 O O . GLU A 1 376 ? 34.700 0.332 -75.135 1.00 58.22 376 GLU A O 1
ATOM 2950 N N . GLN A 1 377 ? 32.721 0.197 -74.091 1.00 57.19 377 GLN A N 1
ATOM 2951 C CA . GLN A 1 377 ? 31.977 -0.291 -75.254 1.00 57.19 377 GLN A CA 1
ATOM 2952 C C . GLN A 1 377 ? 31.863 0.764 -76.372 1.00 57.19 377 GLN A C 1
ATOM 2954 O O . GLN A 1 377 ? 31.999 0.424 -77.547 1.00 57.19 377 GLN A O 1
ATOM 2959 N N . GLN A 1 378 ? 31.666 2.044 -76.035 1.00 52.06 378 GLN A N 1
ATOM 2960 C CA . GLN A 1 378 ? 31.654 3.145 -77.007 1.00 52.06 378 GLN A CA 1
ATOM 2961 C C . GLN A 1 378 ? 33.050 3.430 -77.578 1.00 52.06 378 GLN A C 1
ATOM 2963 O O . GLN A 1 378 ? 33.171 3.666 -78.778 1.00 52.06 378 GLN A O 1
ATOM 2968 N N . ALA A 1 379 ? 34.107 3.347 -76.765 1.00 53.22 379 ALA A N 1
ATOM 2969 C CA . ALA A 1 379 ? 35.489 3.472 -77.227 1.00 53.22 379 ALA A CA 1
ATOM 2970 C C . ALA A 1 379 ? 35.879 2.319 -78.170 1.00 53.22 379 ALA A C 1
ATOM 2972 O O . ALA A 1 379 ? 36.468 2.562 -79.223 1.00 53.22 379 ALA A O 1
ATOM 2973 N N . ALA A 1 380 ? 35.486 1.081 -77.849 1.00 56.34 380 ALA A N 1
ATOM 2974 C CA . ALA A 1 380 ? 35.681 -0.074 -78.726 1.00 56.34 380 ALA A CA 1
ATOM 2975 C C . ALA A 1 380 ? 34.903 0.061 -80.050 1.00 56.34 380 ALA A C 1
ATOM 2977 O O . ALA A 1 380 ? 35.451 -0.215 -81.116 1.00 56.34 380 ALA A O 1
ATOM 2978 N N . ALA A 1 381 ? 33.656 0.546 -80.005 1.00 54.59 381 ALA A N 1
ATOM 2979 C CA . ALA A 1 381 ? 32.861 0.809 -81.206 1.00 54.59 381 ALA A CA 1
ATOM 2980 C C . ALA A 1 381 ? 33.463 1.926 -82.081 1.00 54.59 381 ALA A C 1
ATOM 2982 O O . ALA A 1 381 ? 33.483 1.800 -83.304 1.00 54.59 381 ALA A O 1
ATOM 2983 N N . ALA A 1 382 ? 34.002 2.989 -81.473 1.00 50.69 382 ALA A N 1
ATOM 2984 C CA . ALA A 1 382 ? 34.695 4.057 -82.192 1.00 50.69 382 ALA A CA 1
ATOM 2985 C C . ALA A 1 382 ? 36.005 3.567 -82.837 1.00 50.69 382 ALA A C 1
ATOM 2987 O O . ALA A 1 382 ? 36.276 3.891 -83.992 1.00 50.69 382 ALA A O 1
ATOM 2988 N N . ALA A 1 383 ? 36.783 2.734 -82.135 1.00 54.47 383 ALA A N 1
ATOM 2989 C CA . ALA A 1 383 ? 38.001 2.126 -82.674 1.00 54.47 383 ALA A CA 1
ATOM 2990 C C . ALA A 1 383 ? 37.719 1.194 -83.870 1.00 54.47 383 ALA A C 1
ATOM 2992 O O . ALA A 1 383 ? 38.499 1.157 -84.820 1.00 54.47 383 ALA A O 1
ATOM 2993 N N . ALA A 1 384 ? 36.584 0.487 -83.862 1.00 55.62 384 ALA A N 1
ATOM 2994 C CA . ALA A 1 384 ? 36.164 -0.390 -84.956 1.00 55.62 384 ALA A CA 1
ATOM 2995 C C . ALA A 1 384 ? 35.669 0.354 -86.218 1.00 55.62 384 ALA A C 1
ATOM 2997 O O . ALA A 1 384 ? 35.574 -0.257 -87.281 1.00 55.62 384 ALA A O 1
ATOM 2998 N N . ALA A 1 385 ? 35.355 1.653 -86.131 1.00 53.00 385 ALA A N 1
ATOM 2999 C CA . ALA A 1 385 ? 34.742 2.422 -87.224 1.00 53.00 385 ALA A CA 1
ATOM 3000 C C . ALA A 1 385 ? 35.740 3.021 -88.242 1.00 53.00 385 ALA A C 1
ATOM 3002 O O . ALA A 1 385 ? 35.326 3.553 -89.274 1.00 53.00 385 ALA A O 1
ATOM 3003 N N . GLY A 1 386 ? 37.048 2.949 -87.969 1.00 51.16 386 GLY A N 1
ATOM 3004 C CA . GLY A 1 386 ? 38.099 3.466 -88.852 1.00 51.16 386 GLY A CA 1
ATOM 3005 C C . GLY A 1 386 ? 38.128 4.998 -88.996 1.00 51.16 386 GLY A C 1
ATOM 3006 O O . GLY A 1 386 ? 37.317 5.731 -88.428 1.00 51.16 386 GLY A O 1
ATOM 3007 N N . ALA A 1 387 ? 39.087 5.505 -89.779 1.00 49.88 387 ALA A N 1
ATOM 3008 C CA . ALA A 1 387 ? 39.386 6.941 -89.858 1.00 49.88 387 ALA A CA 1
ATOM 3009 C C . ALA A 1 387 ? 38.211 7.814 -90.352 1.00 49.88 387 ALA A C 1
ATOM 3011 O O . ALA A 1 387 ? 38.076 8.957 -89.918 1.00 49.88 387 ALA A O 1
ATOM 3012 N N . GLY A 1 388 ? 37.325 7.278 -91.201 1.00 48.62 388 GLY A N 1
ATOM 3013 C CA . GLY A 1 388 ? 36.113 7.983 -91.642 1.00 48.62 388 GLY A CA 1
ATOM 3014 C C . GLY A 1 388 ? 35.073 8.175 -90.528 1.00 48.62 388 GLY A C 1
ATOM 3015 O O . GLY A 1 388 ? 34.373 9.187 -90.505 1.00 48.62 388 GLY A O 1
ATOM 3016 N N . GLY A 1 389 ? 35.004 7.250 -89.563 1.00 47.62 389 GLY A N 1
ATOM 3017 C CA . GLY A 1 389 ? 34.077 7.332 -88.431 1.00 47.62 389 GLY A CA 1
ATOM 3018 C C . GLY A 1 389 ? 34.411 8.456 -87.445 1.00 47.62 389 GLY A C 1
ATOM 3019 O O . GLY A 1 389 ? 33.504 9.025 -86.839 1.00 47.62 389 GLY A O 1
ATOM 3020 N N . ALA A 1 390 ? 35.689 8.832 -87.323 1.00 43.62 390 ALA A N 1
ATOM 3021 C CA . ALA A 1 390 ? 36.142 9.859 -86.382 1.00 43.62 390 ALA A CA 1
ATOM 3022 C C . ALA A 1 390 ? 35.526 11.245 -86.662 1.00 43.62 390 ALA A C 1
ATOM 3024 O O . ALA A 1 390 ? 35.113 11.937 -85.731 1.00 43.62 390 ALA A O 1
ATOM 3025 N N . ALA A 1 391 ? 35.396 11.628 -87.938 1.00 41.72 391 ALA A N 1
ATOM 3026 C CA . ALA A 1 391 ? 34.773 12.894 -88.328 1.00 41.72 391 ALA A CA 1
ATOM 3027 C C . ALA A 1 391 ? 33.258 12.912 -88.043 1.00 41.72 391 ALA A C 1
ATOM 3029 O O . ALA A 1 391 ? 32.731 13.907 -87.545 1.00 41.72 391 ALA A O 1
ATOM 3030 N N . ALA A 1 392 ? 32.563 11.796 -88.293 1.00 43.88 392 ALA A N 1
ATOM 3031 C CA . ALA A 1 392 ? 31.136 11.665 -87.999 1.00 43.88 392 ALA A CA 1
ATOM 3032 C C . ALA A 1 392 ? 30.857 11.697 -86.484 1.00 43.88 392 ALA A C 1
ATOM 3034 O O . ALA A 1 392 ? 29.968 12.423 -86.038 1.00 43.88 392 ALA A O 1
ATOM 3035 N N . ALA A 1 393 ? 31.662 10.984 -85.688 1.00 46.16 393 ALA A N 1
ATOM 3036 C CA . ALA A 1 393 ? 31.557 10.964 -84.229 1.00 46.16 393 ALA A CA 1
ATOM 3037 C C . ALA A 1 393 ? 31.838 12.338 -83.587 1.00 46.16 393 ALA A C 1
ATOM 3039 O O . ALA A 1 393 ? 31.209 12.689 -82.589 1.00 46.16 393 ALA A O 1
ATOM 3040 N N . ALA A 1 394 ? 32.738 13.137 -84.173 1.00 44.72 394 ALA A N 1
ATOM 3041 C CA . ALA A 1 394 ? 32.993 14.513 -83.741 1.00 44.72 394 ALA A CA 1
ATOM 3042 C C . ALA A 1 394 ? 31.845 15.484 -84.096 1.00 44.72 394 ALA A C 1
ATOM 3044 O O . ALA A 1 394 ? 31.607 16.448 -83.367 1.00 44.72 394 ALA A O 1
ATOM 3045 N N . ALA A 1 395 ? 31.121 15.233 -85.193 1.00 41.19 395 ALA A N 1
ATOM 3046 C CA . ALA A 1 395 ? 29.989 16.054 -85.624 1.00 41.19 395 ALA A CA 1
ATOM 3047 C C . ALA A 1 395 ? 28.699 15.768 -84.828 1.00 41.19 395 ALA A C 1
ATOM 3049 O O . ALA A 1 395 ? 27.926 16.687 -84.545 1.00 41.19 395 ALA A O 1
ATOM 3050 N N . SER A 1 396 ? 28.465 14.516 -84.421 1.00 41.38 396 SER A N 1
ATOM 3051 C CA . SER A 1 396 ? 27.274 14.114 -83.665 1.00 41.38 396 SER A CA 1
ATOM 3052 C C . SER A 1 396 ? 27.363 14.472 -82.172 1.00 41.38 396 SER A C 1
ATOM 3054 O O . SER A 1 396 ? 27.471 13.587 -81.323 1.00 41.38 396 SER A O 1
ATOM 3056 N N . LYS A 1 397 ? 27.280 15.765 -81.824 1.00 35.12 397 LYS A N 1
ATOM 3057 C CA . LYS A 1 397 ? 27.087 16.204 -80.426 1.00 35.12 397 LYS A CA 1
ATOM 3058 C C . LYS A 1 397 ? 25.791 15.598 -79.852 1.00 35.12 397 LYS A C 1
ATOM 3060 O O . LYS A 1 397 ? 24.715 15.986 -80.310 1.00 35.12 397 LYS A O 1
ATOM 3065 N N . PRO A 1 398 ? 25.835 14.737 -78.815 1.00 33.62 398 PRO A N 1
ATOM 3066 C CA . PRO A 1 398 ? 24.632 14.251 -78.152 1.00 33.62 398 PRO A CA 1
ATOM 3067 C C . PRO A 1 398 ? 24.150 15.330 -77.175 1.00 33.62 398 PRO A C 1
ATOM 3069 O O . PRO A 1 398 ? 24.586 15.396 -76.024 1.00 33.62 398 PRO A O 1
ATOM 3072 N N . SER A 1 399 ? 23.254 16.203 -77.632 1.00 32.59 399 SER A N 1
ATOM 3073 C CA . SER A 1 399 ? 22.685 17.329 -76.872 1.00 32.59 399 SER A CA 1
ATOM 3074 C C . SER A 1 399 ? 21.679 16.898 -75.785 1.00 32.59 399 SER A C 1
ATOM 3076 O O . SER A 1 399 ? 20.622 17.501 -75.619 1.00 32.59 399 SER A O 1
ATOM 3078 N N . SER A 1 400 ? 22.006 15.849 -75.023 1.00 34.62 400 SER A N 1
ATOM 3079 C CA . SER A 1 400 ? 21.172 15.318 -73.935 1.00 34.62 400 SER A CA 1
ATOM 3080 C C . SER A 1 400 ? 21.935 14.588 -72.813 1.00 34.62 400 SER A C 1
ATOM 3082 O O . SER A 1 400 ? 21.297 13.915 -72.006 1.00 34.62 400 SER A O 1
ATOM 3084 N N . VAL A 1 401 ? 23.273 14.676 -72.742 1.00 37.69 401 VAL A N 1
ATOM 3085 C CA . VAL A 1 401 ? 24.075 14.059 -71.658 1.00 37.69 401 VAL A CA 1
ATOM 3086 C C . VAL A 1 401 ? 25.014 15.087 -71.016 1.00 37.69 401 VAL A C 1
ATOM 3088 O O . VAL A 1 401 ? 26.222 15.099 -71.242 1.00 37.69 401 VAL A O 1
ATOM 3091 N N . GLN A 1 402 ? 24.446 15.965 -70.185 1.00 33.81 402 GLN A N 1
ATOM 3092 C CA . GLN A 1 402 ? 25.229 16.703 -69.189 1.00 33.81 402 GLN A CA 1
ATOM 3093 C C . GLN A 1 402 ? 25.716 15.707 -68.124 1.00 33.81 402 GLN A C 1
ATOM 3095 O O . GLN A 1 402 ? 24.915 14.952 -67.580 1.00 33.81 402 GLN A O 1
ATOM 3100 N N . GLY A 1 403 ? 27.026 15.676 -67.862 1.00 37.12 403 GLY A N 1
ATOM 3101 C CA . GLY A 1 403 ? 27.650 14.736 -66.916 1.00 37.12 403 GLY A CA 1
ATOM 3102 C C . GLY A 1 403 ? 29.152 14.528 -67.142 1.00 37.12 403 GLY A C 1
ATOM 3103 O O . GLY A 1 403 ? 29.891 14.245 -66.202 1.00 37.12 403 GLY A O 1
ATOM 3104 N N . PHE A 1 404 ? 29.648 14.755 -68.365 1.00 31.25 404 PHE A N 1
ATOM 3105 C CA . PHE A 1 404 ? 31.089 14.792 -68.647 1.00 31.25 404 PHE A CA 1
ATOM 3106 C C . PHE A 1 404 ? 31.718 16.137 -68.252 1.00 31.25 404 PHE A C 1
ATOM 3108 O O . PHE A 1 404 ? 32.073 16.962 -69.088 1.00 31.25 404 PHE A O 1
ATOM 3115 N N . GLY A 1 405 ? 31.828 16.334 -66.939 1.00 38.97 405 GLY A N 1
ATOM 3116 C CA . GLY A 1 405 ? 32.531 17.455 -66.309 1.00 38.97 405 GLY A CA 1
ATOM 3117 C C . GLY A 1 405 ? 32.914 17.221 -64.842 1.00 38.97 405 GLY A C 1
ATOM 3118 O O . GLY A 1 405 ? 33.626 18.042 -64.278 1.00 38.97 405 GLY A O 1
ATOM 3119 N N . GLU A 1 406 ? 32.476 16.116 -64.224 1.00 54.31 406 GLU A N 1
ATOM 3120 C CA . GLU A 1 406 ? 32.553 15.952 -62.768 1.00 54.31 406 GLU A CA 1
ATOM 3121 C C . GLU A 1 406 ? 33.957 15.595 -62.259 1.00 54.31 406 GLU A C 1
ATOM 3123 O O . GLU A 1 406 ? 34.574 14.585 -62.644 1.00 54.31 406 GLU A O 1
ATOM 3128 N N . THR A 1 407 ? 34.448 16.416 -61.330 1.00 60.88 407 THR A N 1
ATOM 3129 C CA . THR A 1 407 ? 35.786 16.281 -60.743 1.00 60.88 407 THR A CA 1
ATOM 3130 C C . THR A 1 407 ? 35.932 14.987 -59.923 1.00 60.88 407 THR A C 1
ATOM 3132 O O . THR A 1 407 ? 34.988 14.214 -59.709 1.00 60.88 407 THR A O 1
ATOM 3135 N N . ALA A 1 408 ? 37.149 14.709 -59.448 1.00 66.31 408 ALA A N 1
ATOM 3136 C CA . ALA A 1 408 ? 37.351 13.679 -58.426 1.00 66.31 408 ALA A CA 1
ATOM 3137 C C . ALA A 1 408 ? 36.690 14.069 -57.086 1.00 66.31 408 ALA A C 1
ATOM 3139 O O . ALA A 1 408 ? 36.193 13.194 -56.372 1.00 66.31 408 ALA A O 1
ATOM 3140 N N . GLY A 1 409 ? 36.630 15.371 -56.777 1.00 65.25 409 GLY A N 1
ATOM 3141 C CA . GLY A 1 409 ? 35.930 15.908 -55.615 1.00 65.25 409 GLY A CA 1
ATOM 3142 C C . GLY A 1 409 ? 34.426 15.660 -55.682 1.00 65.25 409 GLY A C 1
ATOM 3143 O O . GLY A 1 409 ? 33.885 15.050 -54.772 1.00 65.25 409 GLY A O 1
ATOM 3144 N N . GLU A 1 410 ? 33.760 16.010 -56.783 1.00 66.62 410 GLU A N 1
ATOM 3145 C CA . GLU A 1 410 ? 32.299 15.887 -56.958 1.00 66.62 410 GLU A CA 1
ATOM 3146 C C . GLU A 1 410 ? 31.792 14.447 -56.916 1.00 66.62 410 GLU A C 1
ATOM 3148 O O . GLU A 1 410 ? 30.763 14.147 -56.306 1.00 66.62 410 GLU A O 1
ATOM 3153 N N . ARG A 1 411 ? 32.546 13.515 -57.504 1.00 68.19 411 ARG A N 1
ATOM 3154 C CA . ARG A 1 411 ? 32.222 12.087 -57.393 1.00 68.19 411 ARG A CA 1
ATOM 3155 C C . ARG A 1 411 ? 32.409 11.565 -55.966 1.00 68.19 411 ARG A C 1
ATOM 3157 O O . ARG A 1 411 ? 31.657 10.684 -55.548 1.00 68.19 411 ARG A O 1
ATOM 3164 N N . THR A 1 412 ? 33.342 12.134 -55.200 1.00 70.69 412 THR A N 1
ATOM 3165 C CA . THR A 1 412 ? 33.530 11.801 -53.777 1.00 70.69 412 THR A CA 1
ATOM 3166 C C . THR A 1 412 ? 32.469 12.466 -52.891 1.00 70.69 412 THR A C 1
ATOM 3168 O O . THR A 1 412 ? 31.938 11.812 -51.999 1.00 70.69 412 THR A O 1
ATOM 3171 N N . GLU A 1 413 ? 32.090 13.714 -53.179 1.00 74.00 413 GLU A N 1
ATOM 3172 C CA . GLU A 1 413 ? 31.006 14.472 -52.540 1.00 74.00 413 GLU A CA 1
ATOM 3173 C C . GLU A 1 413 ? 29.699 13.674 -52.588 1.00 74.00 413 GLU A C 1
ATOM 3175 O O . GLU A 1 413 ? 29.147 13.296 -51.554 1.00 74.00 413 GLU A O 1
ATOM 3180 N N . LYS A 1 414 ? 29.254 13.316 -53.801 1.00 69.19 414 LYS A N 1
ATOM 3181 C CA . LYS A 1 414 ? 28.033 12.531 -54.023 1.00 69.19 414 LYS A CA 1
ATOM 3182 C C . LYS A 1 414 ? 28.096 11.160 -53.349 1.00 69.19 414 LYS A C 1
ATOM 3184 O O . LYS A 1 414 ? 27.094 10.721 -52.786 1.00 69.19 414 LYS A O 1
ATOM 3189 N N . PHE A 1 415 ? 29.255 10.494 -53.372 1.00 71.19 415 PHE A N 1
ATOM 3190 C CA . PHE A 1 415 ? 29.458 9.212 -52.692 1.00 71.19 415 PHE A CA 1
ATOM 3191 C C . PHE A 1 415 ? 29.313 9.338 -51.166 1.00 71.19 415 PHE A C 1
ATOM 3193 O O . PHE A 1 415 ? 28.601 8.538 -50.557 1.00 71.19 415 PHE A O 1
ATOM 3200 N N . MET A 1 416 ? 29.942 10.343 -50.546 1.00 73.25 416 MET A N 1
ATOM 3201 C CA . MET A 1 416 ? 29.892 10.542 -49.093 1.00 73.25 416 MET A CA 1
ATOM 3202 C C . MET A 1 416 ? 28.511 11.001 -48.622 1.00 73.25 416 MET A C 1
ATOM 3204 O O . MET A 1 416 ? 27.987 10.428 -47.666 1.00 73.25 416 MET A O 1
ATOM 3208 N N . THR A 1 417 ? 27.873 11.932 -49.334 1.00 73.56 417 THR A N 1
ATOM 3209 C CA . THR A 1 417 ? 26.494 12.356 -49.050 1.00 73.56 417 THR A CA 1
ATOM 3210 C C . THR A 1 417 ? 25.527 11.175 -49.171 1.00 73.56 417 THR A C 1
ATOM 3212 O O . THR A 1 417 ? 24.771 10.904 -48.239 1.00 73.56 417 THR A O 1
ATOM 3215 N N . ALA A 1 418 ? 25.591 10.388 -50.254 1.00 69.56 418 ALA A N 1
ATOM 3216 C CA . ALA A 1 418 ? 24.744 9.201 -50.410 1.00 69.56 418 ALA A CA 1
ATOM 3217 C C . ALA A 1 418 ? 24.996 8.153 -49.309 1.00 69.56 418 ALA A C 1
ATOM 3219 O O . ALA A 1 418 ? 24.039 7.612 -48.753 1.00 69.56 418 ALA A O 1
ATOM 3220 N N . ARG A 1 419 ? 26.260 7.906 -48.935 1.00 72.44 419 ARG A N 1
ATOM 3221 C CA . ARG A 1 419 ? 26.637 7.032 -47.809 1.00 72.44 419 ARG A CA 1
ATOM 3222 C C . ARG A 1 419 ? 26.058 7.527 -46.476 1.00 72.44 419 ARG A C 1
ATOM 3224 O O . ARG A 1 419 ? 25.533 6.711 -45.720 1.00 72.44 419 ARG A O 1
ATOM 3231 N N . SER A 1 420 ? 26.131 8.829 -46.193 1.00 74.81 420 SER A N 1
ATOM 3232 C CA . SER A 1 420 ? 25.612 9.436 -44.956 1.00 74.81 420 SER A CA 1
ATOM 3233 C C . SER A 1 420 ? 24.080 9.349 -44.878 1.00 74.81 420 SER A C 1
ATOM 3235 O O . SER A 1 420 ? 23.527 8.880 -43.878 1.00 74.81 420 SER A O 1
ATOM 3237 N N . LEU A 1 421 ? 23.383 9.665 -45.978 1.00 74.56 421 LEU A N 1
ATOM 3238 C CA . LEU A 1 421 ? 21.928 9.504 -46.106 1.00 74.56 421 LEU A CA 1
ATOM 3239 C C . LEU A 1 421 ? 21.488 8.038 -45.927 1.00 74.56 421 LEU A C 1
ATOM 3241 O O . LEU A 1 421 ? 20.511 7.771 -45.229 1.00 74.56 421 LEU A O 1
ATOM 3245 N N . LEU A 1 422 ? 22.217 7.080 -46.511 1.00 71.69 422 LEU A N 1
ATOM 3246 C CA . LEU A 1 422 ? 21.929 5.645 -46.382 1.00 71.69 422 LEU A CA 1
ATOM 3247 C C . LEU A 1 422 ? 22.169 5.119 -44.958 1.00 71.69 422 LEU A C 1
ATOM 3249 O O . LEU A 1 422 ? 21.364 4.328 -44.468 1.00 71.69 422 LEU A O 1
ATOM 3253 N N . SER A 1 423 ? 23.217 5.585 -44.269 1.00 71.62 423 SER A N 1
ATOM 3254 C CA . SER A 1 423 ? 23.447 5.256 -42.854 1.00 71.62 423 SER A CA 1
ATOM 3255 C C . SER A 1 423 ? 22.341 5.831 -41.962 1.00 71.62 423 SER A C 1
ATOM 3257 O O . SER A 1 423 ? 21.804 5.128 -41.111 1.00 71.62 423 SER A O 1
ATOM 3259 N N . THR A 1 424 ? 21.935 7.080 -42.210 1.00 75.62 424 THR A N 1
ATOM 3260 C CA . THR A 1 424 ? 20.843 7.748 -41.481 1.00 75.62 424 THR A CA 1
ATOM 3261 C C . THR A 1 424 ? 19.501 7.036 -41.697 1.00 75.62 424 THR A C 1
ATOM 3263 O O . THR A 1 424 ? 18.722 6.871 -40.758 1.00 75.62 424 THR A O 1
ATOM 3266 N N . ALA A 1 425 ? 19.235 6.555 -42.917 1.00 73.38 425 ALA A N 1
ATOM 3267 C CA . ALA A 1 425 ? 18.049 5.759 -43.227 1.00 73.38 425 ALA A CA 1
ATOM 3268 C C . ALA A 1 425 ? 18.065 4.376 -42.544 1.00 73.38 425 ALA A C 1
ATOM 3270 O O . ALA A 1 425 ? 17.022 3.931 -42.064 1.00 73.38 425 ALA A O 1
ATOM 3271 N N . ALA A 1 426 ? 19.227 3.718 -42.453 1.00 71.56 426 ALA A N 1
ATOM 3272 C CA . ALA A 1 426 ? 19.376 2.454 -41.728 1.00 71.56 426 ALA A CA 1
ATOM 3273 C C . ALA A 1 426 ? 19.112 2.632 -40.220 1.00 71.56 426 ALA A C 1
ATOM 3275 O O . ALA A 1 426 ? 18.295 1.906 -39.657 1.00 71.56 426 ALA A O 1
ATOM 3276 N N . ASP A 1 427 ? 19.703 3.657 -39.593 1.00 75.62 427 ASP A N 1
ATOM 3277 C CA . ASP A 1 427 ? 19.460 4.014 -38.185 1.00 75.62 427 ASP A CA 1
ATOM 3278 C C . ASP A 1 427 ? 17.981 4.335 -37.906 1.00 75.62 427 ASP A C 1
ATOM 3280 O O . ASP A 1 427 ? 17.457 4.024 -36.832 1.00 75.62 427 ASP A O 1
ATOM 3284 N N . ALA A 1 428 ? 17.286 4.964 -38.858 1.00 78.56 428 ALA A N 1
ATOM 3285 C CA . ALA A 1 428 ? 15.856 5.234 -38.754 1.00 78.56 428 ALA A CA 1
ATOM 3286 C C . ALA A 1 428 ? 15.020 3.940 -38.849 1.00 78.56 428 ALA A C 1
ATOM 3288 O O . ALA A 1 428 ? 14.105 3.737 -38.050 1.00 78.56 428 ALA A O 1
ATOM 3289 N N . VAL A 1 429 ? 15.359 3.015 -39.752 1.00 73.00 429 VAL A N 1
ATOM 3290 C CA . VAL A 1 429 ? 14.677 1.710 -39.848 1.00 73.00 429 VAL A CA 1
ATOM 3291 C C . VAL A 1 429 ? 14.979 0.805 -38.643 1.00 73.00 429 VAL A C 1
ATOM 3293 O O . VAL A 1 429 ? 14.072 0.117 -38.174 1.00 73.00 429 VAL A O 1
ATOM 3296 N N . GLU A 1 430 ? 16.185 0.855 -38.065 1.00 72.94 430 GLU A N 1
ATOM 3297 C CA . GLU A 1 430 ? 16.523 0.174 -36.801 1.00 72.94 430 GLU A CA 1
ATOM 3298 C C . GLU A 1 430 ? 15.626 0.666 -35.646 1.00 72.94 430 GLU A C 1
ATOM 3300 O O . GLU A 1 430 ? 15.103 -0.143 -34.872 1.00 72.94 430 GLU A O 1
ATOM 3305 N N . ARG A 1 431 ? 15.345 1.978 -35.572 1.00 78.25 431 ARG A N 1
ATOM 3306 C CA . ARG A 1 431 ? 14.394 2.560 -34.601 1.00 78.25 431 ARG A CA 1
ATOM 3307 C C . ARG A 1 431 ? 12.954 2.106 -34.850 1.00 78.25 431 ARG A C 1
ATOM 3309 O O . ARG A 1 431 ? 12.282 1.694 -33.910 1.00 78.25 431 ARG A O 1
ATOM 3316 N N . ILE A 1 432 ? 12.488 2.103 -36.103 1.00 78.25 432 ILE A N 1
ATOM 3317 C CA . ILE A 1 432 ? 11.130 1.635 -36.445 1.00 78.25 432 ILE A CA 1
ATOM 3318 C C . ILE A 1 432 ? 10.954 0.150 -36.083 1.00 78.25 432 ILE A C 1
ATOM 3320 O O . ILE A 1 432 ? 9.925 -0.219 -35.520 1.00 78.25 432 ILE A O 1
ATOM 3324 N N . MET A 1 433 ? 11.955 -0.699 -36.327 1.00 68.38 433 MET A N 1
ATOM 3325 C CA . MET A 1 433 ? 11.884 -2.125 -35.978 1.00 68.38 433 MET A CA 1
ATOM 3326 C C . MET A 1 433 ? 11.940 -2.369 -34.463 1.00 68.38 433 MET A C 1
ATOM 3328 O O . MET A 1 433 ? 11.118 -3.121 -33.933 1.00 68.38 433 MET A O 1
ATOM 3332 N N . SER A 1 434 ? 12.839 -1.693 -33.744 1.00 68.50 434 SER A N 1
ATOM 3333 C CA . SER A 1 434 ? 12.946 -1.824 -32.281 1.00 68.50 434 SER A CA 1
ATOM 3334 C C . SER A 1 434 ? 11.734 -1.244 -31.533 1.00 68.50 434 SER A C 1
ATOM 3336 O O . SER A 1 434 ? 11.313 -1.818 -30.522 1.00 68.50 434 SER A O 1
ATOM 3338 N N . SER A 1 435 ? 11.083 -0.206 -32.075 1.00 75.25 435 SER A N 1
ATOM 3339 C CA . SER A 1 435 ? 9.847 0.373 -31.521 1.00 75.25 435 SER A CA 1
ATOM 3340 C C . SER A 1 435 ? 8.677 -0.619 -31.431 1.00 75.25 435 SER A C 1
ATOM 3342 O O . SER A 1 435 ? 7.764 -0.408 -30.636 1.00 75.25 435 SER A O 1
ATOM 3344 N N . TYR A 1 436 ? 8.702 -1.754 -32.146 1.00 69.50 436 TYR A N 1
ATOM 3345 C CA . TYR A 1 436 ? 7.695 -2.815 -31.988 1.00 69.50 436 TYR A CA 1
ATOM 3346 C C . TYR A 1 436 ? 7.573 -3.302 -30.529 1.00 69.50 436 TYR A C 1
ATOM 3348 O O . TYR A 1 436 ? 6.478 -3.648 -30.073 1.00 69.50 436 TYR A O 1
ATOM 3356 N N . LYS A 1 437 ? 8.678 -3.278 -29.766 1.00 67.62 437 LYS A N 1
ATOM 3357 C CA . LYS A 1 437 ? 8.664 -3.517 -28.314 1.00 67.62 437 LYS A CA 1
ATOM 3358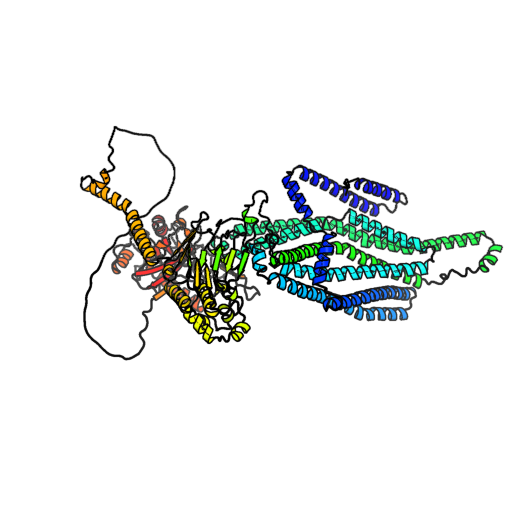 C C . LYS A 1 437 ? 7.836 -2.450 -27.589 1.00 67.62 437 LYS A C 1
ATOM 3360 O O . LYS A 1 437 ? 6.940 -2.810 -26.832 1.00 67.62 437 LYS A O 1
ATOM 3365 N N . GLU A 1 438 ? 8.099 -1.172 -27.861 1.00 76.81 438 GLU A N 1
ATOM 3366 C CA . GLU A 1 438 ? 7.393 -0.031 -27.262 1.00 76.81 438 GLU A CA 1
ATOM 3367 C C . GLU A 1 438 ? 5.889 -0.057 -27.586 1.00 76.81 438 GLU A C 1
ATOM 3369 O O . GLU A 1 438 ? 5.070 0.114 -26.688 1.00 76.81 438 GLU A O 1
ATOM 3374 N N . VAL A 1 439 ? 5.504 -0.366 -28.834 1.00 80.88 439 VAL A N 1
ATOM 3375 C CA . VAL A 1 439 ? 4.092 -0.548 -29.240 1.00 80.88 439 VAL A CA 1
ATOM 3376 C C . VAL A 1 439 ? 3.438 -1.701 -28.469 1.00 80.88 439 VAL A C 1
ATOM 3378 O O . VAL A 1 439 ? 2.285 -1.601 -28.050 1.00 80.88 439 VAL A O 1
ATOM 3381 N N . THR A 1 440 ? 4.166 -2.800 -28.254 1.00 72.19 440 THR A N 1
ATOM 3382 C CA . THR A 1 440 ? 3.663 -3.973 -27.519 1.00 72.19 440 THR A CA 1
ATOM 3383 C C . THR A 1 440 ? 3.493 -3.679 -26.023 1.00 72.19 440 THR A C 1
ATOM 3385 O O . THR A 1 440 ? 2.513 -4.109 -25.414 1.00 72.19 440 THR A O 1
ATOM 3388 N N . GLU A 1 441 ? 4.411 -2.917 -25.428 1.00 74.38 441 GLU A N 1
ATOM 3389 C CA . GLU A 1 441 ? 4.322 -2.456 -24.038 1.00 74.38 441 GLU A CA 1
ATOM 3390 C C . GLU A 1 441 ? 3.194 -1.425 -23.870 1.00 74.38 441 GLU A C 1
ATOM 3392 O O . GLU A 1 441 ? 2.365 -1.573 -22.969 1.00 74.38 441 GLU A O 1
ATOM 3397 N N . LEU A 1 442 ? 3.068 -0.466 -24.798 1.00 84.75 442 LEU A N 1
ATOM 3398 C CA . LEU A 1 442 ? 1.947 0.474 -24.858 1.00 84.75 442 LEU A CA 1
ATOM 3399 C C . LEU A 1 442 ? 0.604 -0.252 -24.987 1.00 84.75 442 LEU A C 1
ATOM 3401 O O . LEU A 1 442 ? -0.344 0.141 -24.312 1.00 84.75 442 LEU A O 1
ATOM 3405 N N . ALA A 1 443 ? 0.503 -1.318 -25.788 1.00 80.88 443 ALA A N 1
ATOM 3406 C CA . ALA A 1 443 ? -0.713 -2.129 -25.864 1.00 80.88 443 ALA A CA 1
ATOM 3407 C C . ALA A 1 443 ? -1.075 -2.747 -24.503 1.00 80.88 443 ALA A C 1
ATOM 3409 O O . ALA A 1 443 ? -2.245 -2.725 -24.121 1.00 80.88 443 ALA A O 1
ATOM 3410 N N . GLY A 1 444 ? -0.073 -3.204 -23.742 1.00 76.88 444 GLY A N 1
ATOM 3411 C CA . GLY A 1 444 ? -0.215 -3.659 -22.357 1.00 76.88 444 GLY A CA 1
ATOM 3412 C C . GLY A 1 444 ? -0.861 -2.617 -21.438 1.00 76.88 444 GLY A C 1
ATOM 3413 O O . GLY A 1 444 ? -1.856 -2.922 -20.780 1.00 76.88 444 GLY A O 1
ATOM 3414 N N . TYR A 1 445 ? -0.327 -1.391 -21.414 1.00 84.44 445 TYR A N 1
ATOM 3415 C CA . TYR A 1 445 ? -0.877 -0.299 -20.597 1.00 84.44 445 TYR A CA 1
ATOM 3416 C C . TYR A 1 445 ? -2.244 0.178 -21.109 1.00 84.44 445 TYR A C 1
ATOM 3418 O O . TYR A 1 445 ? -3.174 0.335 -20.324 1.00 84.44 445 TYR A O 1
ATOM 3426 N N . THR A 1 446 ? -2.403 0.317 -22.430 1.00 89.44 446 THR A N 1
ATOM 3427 C CA . THR A 1 446 ? -3.668 0.691 -23.093 1.00 89.44 446 THR A CA 1
ATOM 3428 C C . THR A 1 446 ? -4.798 -0.258 -22.711 1.00 89.44 446 THR A C 1
ATOM 3430 O O . THR A 1 446 ? -5.913 0.189 -22.459 1.00 89.44 446 THR A O 1
ATOM 3433 N N . ALA A 1 447 ? -4.525 -1.566 -22.661 1.00 83.56 447 ALA A N 1
ATOM 3434 C CA . ALA A 1 447 ? -5.526 -2.555 -22.292 1.00 83.56 447 ALA A CA 1
ATOM 3435 C C . ALA A 1 447 ? -6.019 -2.355 -20.854 1.00 83.56 447 ALA A C 1
ATOM 3437 O O . ALA A 1 447 ? -7.229 -2.245 -20.679 1.00 83.56 447 ALA A O 1
ATOM 3438 N N . ARG A 1 448 ? -5.104 -2.237 -19.876 1.00 83.50 448 ARG A N 1
ATOM 3439 C CA . ARG A 1 448 ? -5.442 -2.087 -18.447 1.00 83.50 448 ARG A CA 1
ATOM 3440 C C . ARG A 1 448 ? -6.088 -0.740 -18.130 1.00 83.50 448 ARG A C 1
ATOM 3442 O O . ARG A 1 448 ? -7.133 -0.710 -17.494 1.00 83.50 448 ARG A O 1
ATOM 3449 N N . VAL A 1 449 ? -5.537 0.361 -18.646 1.00 90.69 449 VAL A N 1
ATOM 3450 C CA . VAL A 1 449 ? -6.094 1.711 -18.437 1.00 90.69 449 VAL A CA 1
ATOM 3451 C C . VAL A 1 449 ? -7.471 1.856 -19.095 1.00 90.69 449 VAL A C 1
ATOM 3453 O O . VAL A 1 449 ? -8.354 2.492 -18.526 1.00 90.69 449 VAL A O 1
ATOM 3456 N N . HIS A 1 450 ? -7.704 1.236 -20.259 1.00 92.06 450 HIS A N 1
ATOM 3457 C CA . HIS A 1 450 ? -9.052 1.178 -20.830 1.00 92.06 450 HIS A CA 1
ATOM 3458 C C . HIS A 1 450 ? -9.988 0.321 -19.979 1.00 92.06 450 HIS A C 1
ATOM 3460 O O . HIS A 1 450 ? -11.094 0.761 -19.702 1.00 92.06 450 HIS A O 1
ATOM 3466 N N . GLU A 1 451 ? -9.567 -0.887 -19.595 1.00 88.25 451 GLU A N 1
ATOM 3467 C CA . GLU A 1 451 ? -10.356 -1.833 -18.793 1.00 88.25 451 GLU A CA 1
ATOM 3468 C C . GLU A 1 451 ? -10.816 -1.189 -17.479 1.00 88.25 451 GLU A C 1
ATOM 3470 O O . GLU A 1 451 ? -12.010 -1.198 -17.191 1.00 88.25 451 GLU A O 1
ATOM 3475 N N . MET A 1 452 ? -9.909 -0.487 -16.793 1.00 90.81 452 MET A N 1
ATOM 3476 C CA . MET A 1 452 ? -10.194 0.397 -15.660 1.00 90.81 452 MET A CA 1
ATOM 3477 C C . MET A 1 452 ? -11.272 1.440 -15.974 1.00 90.81 452 MET A C 1
ATOM 3479 O O . MET A 1 452 ? -12.305 1.464 -15.311 1.00 90.81 452 MET A O 1
ATOM 3483 N N . VAL A 1 453 ? -11.088 2.272 -17.004 1.00 91.62 453 VAL A N 1
ATOM 3484 C CA . VAL A 1 453 ? -12.056 3.338 -17.328 1.00 91.62 453 VAL A CA 1
ATOM 3485 C C . VAL A 1 453 ? -13.412 2.789 -17.811 1.00 91.62 453 VAL A C 1
ATOM 3487 O O . VAL A 1 453 ? -14.416 3.478 -17.644 1.00 91.62 453 VAL A O 1
ATOM 3490 N N . SER A 1 454 ? -13.480 1.582 -18.386 1.00 90.69 454 SER A N 1
ATOM 3491 C CA . SER A 1 454 ? -14.761 0.911 -18.670 1.00 90.69 454 SER A CA 1
ATOM 3492 C C . SER A 1 454 ? -15.426 0.386 -17.399 1.00 90.69 454 SER A C 1
ATOM 3494 O O . SER A 1 454 ? -16.542 0.798 -17.113 1.00 90.69 454 SER A O 1
ATOM 3496 N N . VAL A 1 455 ? -14.729 -0.414 -16.581 1.00 88.81 455 VAL A N 1
ATOM 3497 C CA . VAL A 1 455 ? -15.298 -0.995 -15.349 1.00 88.81 455 VAL A CA 1
ATOM 3498 C C . VAL A 1 455 ? -15.771 0.098 -14.392 1.00 88.81 455 VAL A C 1
ATOM 3500 O O . VAL A 1 455 ? -16.841 -0.030 -13.809 1.00 88.81 455 VAL A O 1
ATOM 3503 N N . PHE A 1 456 ? -15.036 1.209 -14.278 1.00 91.06 456 PHE A N 1
ATOM 3504 C CA . PHE A 1 456 ? -15.447 2.341 -13.442 1.00 91.06 456 PHE A CA 1
ATOM 3505 C C . PHE A 1 456 ? -16.791 2.935 -13.908 1.00 91.06 456 PHE A C 1
ATOM 3507 O O . PHE A 1 456 ? -17.604 3.299 -13.069 1.00 91.06 456 PHE A O 1
ATOM 3514 N N . LYS A 1 457 ? -17.054 2.993 -15.223 1.00 89.50 457 LYS A N 1
ATOM 3515 C CA . LYS A 1 457 ? -18.318 3.505 -15.791 1.00 89.50 457 LYS A CA 1
ATOM 3516 C C . LYS A 1 457 ? -19.458 2.494 -15.722 1.00 89.50 457 LYS A C 1
ATOM 3518 O O . LYS A 1 457 ? -20.596 2.873 -15.456 1.00 89.50 457 LYS A O 1
ATOM 3523 N N . ASP A 1 458 ? -19.155 1.215 -15.916 1.00 87.88 458 ASP A N 1
ATOM 3524 C CA . ASP A 1 458 ? -20.123 0.136 -15.725 1.00 87.88 458 ASP A CA 1
ATOM 3525 C C . ASP A 1 458 ? -20.633 0.166 -14.270 1.00 87.88 458 ASP A C 1
ATOM 3527 O O . ASP A 1 458 ? -21.838 0.260 -14.038 1.00 87.88 458 ASP A O 1
ATOM 3531 N N 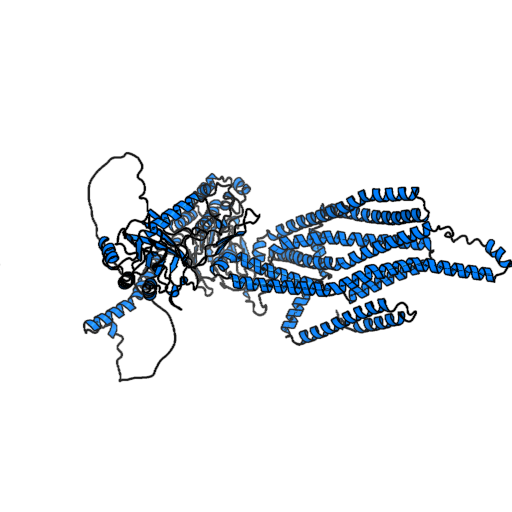. VAL A 1 459 ? -19.714 0.238 -13.300 1.00 86.31 459 VAL A N 1
ATOM 3532 C CA . VAL A 1 459 ? -19.997 0.334 -11.858 1.00 86.31 459 VAL A CA 1
ATOM 3533 C C . VAL A 1 459 ? -20.697 1.648 -11.472 1.00 86.31 459 VAL A C 1
ATOM 3535 O O . VAL A 1 459 ? -21.642 1.623 -10.680 1.00 86.31 459 VAL A O 1
ATOM 3538 N N . GLU A 1 460 ? -20.298 2.785 -12.056 1.00 83.62 460 GLU A N 1
ATOM 3539 C CA . GLU A 1 460 ? -20.980 4.087 -11.911 1.00 83.62 460 GLU A CA 1
ATOM 3540 C C . GLU A 1 460 ? -22.454 4.001 -12.351 1.00 83.62 460 GLU A C 1
ATOM 3542 O O . GLU A 1 460 ? -23.324 4.591 -11.706 1.00 83.62 460 GLU A O 1
ATOM 3547 N N . SER A 1 461 ? -22.735 3.218 -13.403 1.00 81.94 461 SER A N 1
ATOM 3548 C CA . SER A 1 461 ? -24.080 2.950 -13.937 1.00 81.94 461 SER A CA 1
ATOM 3549 C C . SER A 1 461 ? -24.846 1.811 -13.242 1.00 81.94 461 SER A C 1
ATOM 3551 O O . SER A 1 461 ? -25.972 1.518 -13.638 1.00 81.94 461 SER A O 1
ATOM 3553 N N . GLY A 1 462 ? -24.266 1.170 -12.219 1.00 75.25 462 GLY A N 1
ATOM 3554 C CA . GLY A 1 462 ? -24.898 0.082 -11.460 1.00 75.25 462 GLY A CA 1
ATOM 3555 C C . GLY A 1 462 ? -24.740 -1.328 -12.048 1.00 75.25 462 GLY A C 1
ATOM 3556 O O . GLY A 1 462 ? -25.408 -2.247 -11.583 1.00 75.25 462 GLY A O 1
ATOM 3557 N N . HIS A 1 463 ? -23.865 -1.523 -13.040 1.00 79.38 463 HIS A N 1
ATOM 3558 C CA . HIS A 1 463 ? -23.556 -2.836 -13.612 1.00 79.38 463 HIS A CA 1
ATOM 3559 C C . HIS A 1 463 ? -22.308 -3.438 -12.947 1.00 79.38 463 HIS A C 1
ATOM 3561 O O . HIS A 1 463 ? -21.198 -2.918 -13.093 1.00 79.38 463 HIS A O 1
ATOM 3567 N N . PHE A 1 464 ? -22.484 -4.560 -12.245 1.00 79.50 464 PHE A N 1
ATOM 3568 C CA . PHE A 1 464 ? -21.427 -5.268 -11.514 1.00 79.50 464 PHE A CA 1
ATOM 3569 C C . PHE A 1 464 ? -21.187 -6.656 -12.127 1.00 79.50 464 PHE A C 1
ATOM 3571 O O . PHE A 1 464 ? -22.141 -7.396 -12.359 1.00 79.50 464 PHE A O 1
ATOM 3578 N N . GLU A 1 465 ? -19.928 -7.046 -12.348 1.00 70.69 465 GLU A N 1
ATOM 3579 C CA . GLU A 1 465 ? -19.579 -8.419 -12.749 1.00 70.69 465 GLU A CA 1
ATOM 3580 C C . GLU A 1 465 ? -18.632 -9.057 -11.729 1.00 70.69 465 GLU A C 1
ATOM 3582 O O . GLU A 1 465 ? -17.556 -8.520 -11.451 1.00 70.69 465 GLU A O 1
ATOM 3587 N N . ARG A 1 466 ? -18.961 -10.256 -11.228 1.00 66.94 466 ARG A N 1
ATOM 3588 C CA . ARG A 1 466 ? -18.096 -10.990 -10.293 1.00 66.94 466 ARG A CA 1
ATOM 3589 C C . ARG A 1 466 ? -17.805 -12.409 -10.778 1.00 66.94 466 ARG A C 1
ATOM 3591 O O . ARG A 1 466 ? -18.702 -13.212 -10.996 1.00 66.94 466 ARG A O 1
ATOM 3598 N N . LYS A 1 467 ? -16.514 -12.734 -10.915 1.00 55.84 467 LYS A N 1
ATOM 3599 C CA . LYS A 1 467 ? -15.987 -13.973 -11.534 1.00 55.84 467 LYS A CA 1
ATOM 3600 C C . LYS A 1 467 ? -16.192 -15.265 -10.712 1.00 55.84 467 LYS A C 1
ATOM 3602 O O . LYS A 1 467 ? -15.514 -16.247 -10.990 1.00 55.84 467 LYS A O 1
ATOM 3607 N N . SER A 1 468 ? -17.038 -15.247 -9.680 1.00 47.88 468 SER A N 1
ATOM 3608 C CA . SER A 1 468 ? -17.156 -16.326 -8.682 1.00 47.88 468 SER A CA 1
ATOM 3609 C C . SER A 1 468 ? -18.508 -17.045 -8.686 1.00 47.88 468 SER A C 1
ATOM 3611 O O . SER A 1 468 ? -18.715 -17.929 -7.862 1.00 47.88 468 SER A O 1
ATOM 3613 N N . LEU A 1 469 ? -19.426 -16.660 -9.576 1.00 48.25 469 LEU A N 1
ATOM 3614 C CA . LEU A 1 469 ? -20.713 -17.326 -9.745 1.00 48.25 469 LEU A CA 1
ATOM 3615 C C . LEU A 1 469 ? -20.615 -18.311 -10.912 1.00 48.25 469 LEU A C 1
ATOM 3617 O O . LEU A 1 469 ? -20.617 -17.900 -12.075 1.00 48.25 469 LEU A O 1
ATOM 3621 N N . ASP A 1 470 ? -20.554 -19.607 -10.602 1.00 42.12 470 ASP A N 1
ATOM 3622 C CA . ASP A 1 470 ? -20.849 -20.651 -11.582 1.00 42.12 470 ASP A CA 1
ATOM 3623 C C . ASP A 1 470 ? -22.342 -20.560 -11.929 1.00 42.12 470 ASP A C 1
ATOM 3625 O O . ASP A 1 470 ? -23.223 -20.928 -11.152 1.00 42.12 470 ASP A O 1
ATOM 3629 N N . VAL A 1 471 ? -22.615 -19.991 -13.107 1.00 49.72 471 VAL A N 1
ATOM 3630 C CA . VAL A 1 471 ? -23.935 -19.478 -13.530 1.00 49.72 471 VAL A CA 1
ATOM 3631 C C . VAL A 1 471 ? -25.033 -20.556 -13.551 1.00 49.72 471 VAL A C 1
ATOM 3633 O O . VAL A 1 471 ? -26.217 -20.234 -13.540 1.00 49.72 471 VAL A O 1
ATOM 3636 N N . GLU A 1 472 ? -24.657 -21.834 -13.531 1.00 44.75 472 GLU A N 1
ATOM 3637 C CA . GLU A 1 472 ? -25.569 -22.982 -13.560 1.00 44.75 472 GLU A CA 1
ATOM 3638 C C . GLU A 1 472 ? -26.334 -23.213 -12.234 1.00 44.75 472 GLU A C 1
ATOM 3640 O O . GLU A 1 472 ? -27.295 -23.977 -12.239 1.00 44.75 472 GLU A O 1
ATOM 3645 N N . HIS A 1 473 ? -25.962 -22.552 -11.122 1.00 47.59 473 HIS A N 1
ATOM 3646 C CA . HIS A 1 473 ? -26.579 -22.750 -9.791 1.00 47.59 473 HIS A CA 1
ATOM 3647 C C . HIS A 1 473 ? -26.958 -21.453 -9.032 1.00 47.59 473 HIS A C 1
ATOM 3649 O O . HIS A 1 473 ? -27.117 -21.471 -7.812 1.00 47.59 473 HIS A O 1
ATOM 3655 N N . ALA A 1 474 ? -27.116 -20.313 -9.712 1.00 53.97 474 ALA A N 1
ATOM 3656 C CA . ALA A 1 474 ? -27.502 -19.054 -9.057 1.00 53.97 474 ALA A CA 1
ATOM 3657 C C . ALA A 1 474 ? -28.956 -19.081 -8.514 1.00 53.97 474 ALA A C 1
ATOM 3659 O O . ALA A 1 474 ? -29.887 -19.346 -9.276 1.00 53.97 474 ALA A O 1
ATOM 3660 N N . ASP A 1 475 ? -29.162 -18.763 -7.223 1.00 57.84 475 ASP A N 1
ATOM 3661 C CA . ASP A 1 475 ? -30.503 -18.642 -6.608 1.00 57.84 475 ASP A CA 1
ATOM 3662 C C . ASP A 1 475 ? -31.334 -17.578 -7.373 1.00 57.84 475 ASP A C 1
ATOM 3664 O O . ASP A 1 475 ? -30.814 -16.486 -7.632 1.00 57.84 475 ASP A O 1
ATOM 3668 N N . PRO A 1 476 ? -32.605 -17.847 -7.746 1.00 60.34 476 PRO A N 1
ATOM 3669 C CA . PRO A 1 476 ? -33.459 -16.900 -8.472 1.00 60.34 476 PRO A CA 1
ATOM 3670 C C . PRO A 1 476 ? -33.570 -15.504 -7.844 1.00 60.34 476 PRO A C 1
ATOM 3672 O O . PRO A 1 476 ? -33.779 -14.531 -8.569 1.00 60.34 476 PRO A O 1
ATOM 3675 N N . ILE A 1 477 ? -33.383 -15.380 -6.523 1.00 61.81 477 ILE A N 1
ATOM 3676 C CA . ILE A 1 477 ? -33.339 -14.093 -5.810 1.00 61.81 477 ILE A CA 1
ATOM 3677 C C . ILE A 1 477 ? -32.269 -13.158 -6.404 1.00 61.81 477 ILE A C 1
ATOM 3679 O O . ILE A 1 477 ? -32.481 -11.951 -6.458 1.00 61.81 477 ILE A O 1
ATOM 3683 N N . LEU A 1 478 ? -31.157 -13.694 -6.919 1.00 60.06 478 LEU A N 1
ATOM 3684 C CA . LEU A 1 478 ? -30.047 -12.922 -7.497 1.00 60.06 478 LEU A CA 1
ATOM 3685 C C . LEU A 1 478 ? -30.381 -12.246 -8.841 1.00 60.06 478 LEU A C 1
ATOM 3687 O O . LEU A 1 478 ? -29.583 -11.448 -9.330 1.00 60.06 478 LEU A O 1
ATOM 3691 N N . GLN A 1 479 ? -31.527 -12.565 -9.453 1.00 59.69 479 GLN A N 1
ATOM 3692 C CA . GLN A 1 479 ? -31.954 -12.016 -10.750 1.00 59.69 479 GLN A CA 1
ATOM 3693 C C . GLN A 1 479 ? -32.982 -10.879 -10.624 1.00 59.69 479 GLN A C 1
ATOM 3695 O O . GLN A 1 479 ? -33.337 -10.261 -11.628 1.00 59.69 479 GLN A O 1
ATOM 3700 N N . GLY A 1 480 ? -33.485 -10.608 -9.416 1.00 61.38 480 GLY A N 1
ATOM 3701 C CA . GLY A 1 480 ? -34.469 -9.556 -9.177 1.00 61.38 480 GLY A CA 1
ATOM 3702 C C . GLY A 1 480 ? -33.859 -8.153 -9.068 1.00 61.38 480 GLY A C 1
ATOM 3703 O O . GLY A 1 480 ? -32.674 -7.971 -8.786 1.00 61.38 480 GLY A O 1
ATOM 3704 N N . THR A 1 481 ? -34.703 -7.139 -9.260 1.00 69.88 481 THR A N 1
ATOM 3705 C CA . THR A 1 481 ? -34.369 -5.721 -9.056 1.00 69.88 481 THR A CA 1
ATOM 3706 C C . THR A 1 481 ? -35.355 -5.109 -8.067 1.00 69.88 481 THR A C 1
ATOM 3708 O O . THR A 1 481 ? -36.544 -5.011 -8.373 1.00 69.88 481 THR A O 1
ATOM 3711 N N . GLY A 1 482 ? -34.883 -4.699 -6.889 1.00 78.62 482 GLY A N 1
ATOM 3712 C CA . GLY A 1 482 ? -35.703 -3.984 -5.908 1.00 78.62 482 GLY A CA 1
ATOM 3713 C C . GLY A 1 482 ? -35.838 -2.490 -6.223 1.00 78.62 482 GLY A C 1
ATOM 3714 O O . GLY A 1 482 ? -35.030 -1.918 -6.958 1.00 78.62 482 GLY A O 1
ATOM 3715 N N . THR A 1 483 ? -36.836 -1.834 -5.631 1.00 84.19 483 THR A N 1
ATOM 3716 C CA . THR A 1 483 ? -37.099 -0.392 -5.807 1.00 84.19 483 THR A CA 1
ATOM 3717 C C . THR A 1 483 ? -36.738 0.425 -4.566 1.00 84.19 483 THR A C 1
ATOM 3719 O O . THR A 1 483 ? -37.165 0.100 -3.460 1.00 84.19 483 THR A O 1
ATOM 3722 N N . VAL A 1 484 ? -35.974 1.511 -4.735 1.00 85.44 484 VAL A N 1
ATOM 3723 C CA . VAL A 1 484 ? -35.681 2.482 -3.662 1.00 85.44 484 VAL A CA 1
ATOM 3724 C C . VAL A 1 484 ? -36.589 3.701 -3.820 1.00 85.44 484 VAL A C 1
ATOM 3726 O O . VAL A 1 484 ? -36.671 4.269 -4.907 1.00 85.44 484 VAL A O 1
ATOM 3729 N N . ILE A 1 485 ? -37.236 4.115 -2.733 1.00 88.12 485 ILE A N 1
ATOM 3730 C CA . ILE A 1 485 ? -38.126 5.277 -2.655 1.00 88.12 485 ILE A CA 1
ATOM 3731 C C . ILE A 1 485 ? -37.567 6.241 -1.599 1.00 88.12 485 ILE A C 1
ATOM 3733 O O . ILE A 1 485 ? -37.269 5.832 -0.473 1.00 88.12 485 ILE A O 1
ATOM 3737 N N . GLU A 1 486 ? -37.425 7.524 -1.940 1.00 85.62 486 GLU A N 1
ATOM 3738 C CA . GLU A 1 486 ? -37.142 8.555 -0.935 1.00 85.62 486 GLU A CA 1
ATOM 3739 C C . GLU A 1 486 ? -38.428 8.907 -0.177 1.00 85.62 486 GLU A C 1
ATOM 3741 O O . GLU A 1 486 ? -39.459 9.211 -0.775 1.00 85.62 486 GLU A O 1
ATOM 3746 N N . SER A 1 487 ? -38.372 8.850 1.151 1.00 83.19 487 SER A N 1
ATOM 3747 C CA . SER A 1 487 ? -39.469 9.236 2.031 1.00 83.19 487 SER A CA 1
ATOM 3748 C C . SER A 1 487 ? -39.555 10.754 2.161 1.00 83.19 487 SER A C 1
ATOM 3750 O O . SER A 1 487 ? -38.539 11.429 2.333 1.00 83.19 487 SER A O 1
ATOM 3752 N N . HIS A 1 488 ? -40.780 11.275 2.140 1.00 75.12 488 HIS A N 1
ATOM 3753 C CA . HIS A 1 488 ? -41.071 12.664 2.492 1.00 75.12 488 HIS A CA 1
ATOM 3754 C C . HIS A 1 488 ? -41.297 12.861 4.000 1.00 75.12 488 HIS A C 1
ATOM 3756 O O . HIS A 1 488 ? -41.008 13.940 4.509 1.00 75.12 488 HIS A O 1
ATOM 3762 N N . ASP A 1 489 ? -41.730 11.815 4.710 1.00 79.69 489 ASP A N 1
ATOM 3763 C CA . ASP A 1 489 ? -42.109 11.851 6.132 1.00 79.69 489 ASP A CA 1
ATOM 3764 C C . ASP A 1 489 ? -40.987 11.334 7.061 1.00 79.69 489 ASP A C 1
ATOM 3766 O O . ASP A 1 489 ? -41.246 10.884 8.176 1.00 79.69 489 ASP A O 1
ATOM 3770 N N . ASP A 1 490 ? -39.737 11.326 6.575 1.00 81.06 490 ASP A N 1
ATOM 3771 C CA . ASP A 1 490 ? -38.564 10.736 7.242 1.00 81.06 490 ASP A CA 1
ATOM 3772 C C . ASP A 1 490 ? -38.815 9.287 7.746 1.00 81.06 490 ASP A C 1
ATOM 3774 O O . ASP A 1 490 ? -38.318 8.867 8.790 1.00 81.06 490 ASP A O 1
ATOM 3778 N N . LEU A 1 491 ? -39.569 8.478 6.990 1.00 89.88 491 LEU A N 1
ATOM 3779 C CA . LEU A 1 491 ? -39.846 7.069 7.302 1.00 89.88 491 LEU A CA 1
ATOM 3780 C C . LEU A 1 491 ? -38.753 6.129 6.766 1.00 89.88 491 LEU A C 1
ATOM 3782 O O . LEU A 1 491 ? -38.394 6.198 5.587 1.00 89.88 491 LEU A O 1
ATOM 3786 N N . VAL A 1 492 ? -38.304 5.179 7.595 1.00 91.62 492 VAL A N 1
ATOM 3787 C CA . VAL A 1 492 ? -37.521 4.009 7.163 1.00 91.62 492 VAL A CA 1
ATOM 3788 C C . VAL A 1 492 ? -38.441 2.787 7.134 1.00 91.62 492 VAL A C 1
ATOM 3790 O O . VAL A 1 492 ? -38.907 2.334 8.176 1.00 91.62 492 VAL A O 1
ATOM 3793 N N . LYS A 1 493 ? -38.685 2.213 5.953 1.00 93.38 493 LYS A N 1
ATOM 3794 C CA . LYS A 1 493 ? -39.436 0.960 5.794 1.00 93.38 493 LYS A CA 1
ATOM 3795 C C . LYS A 1 493 ? -38.725 0.025 4.819 1.00 93.38 493 LYS A C 1
ATOM 3797 O O . LYS A 1 493 ? -38.421 0.408 3.690 1.00 93.38 493 LYS A O 1
ATOM 3802 N N . LEU A 1 494 ? -38.521 -1.216 5.247 1.00 93.19 494 LEU A N 1
ATOM 3803 C CA . LEU A 1 494 ? -38.153 -2.330 4.380 1.00 93.19 494 LEU A CA 1
ATOM 3804 C C . LEU A 1 494 ? -39.420 -3.143 4.108 1.00 93.19 494 LEU A C 1
ATOM 3806 O O . LEU A 1 494 ? -40.153 -3.472 5.041 1.00 93.19 494 LEU A O 1
ATOM 3810 N N . ASP A 1 495 ? -39.675 -3.461 2.844 1.00 92.75 495 ASP A N 1
ATOM 3811 C CA . ASP A 1 495 ? -40.800 -4.292 2.422 1.00 92.75 495 ASP A CA 1
ATOM 3812 C C . ASP A 1 495 ? -40.283 -5.437 1.545 1.00 92.75 495 ASP A C 1
ATOM 3814 O O . ASP A 1 495 ? -39.866 -5.226 0.405 1.00 92.75 495 ASP A O 1
ATOM 3818 N N . ASN A 1 496 ? -40.257 -6.643 2.110 1.00 90.75 496 ASN A N 1
ATOM 3819 C CA . ASN A 1 496 ? -39.839 -7.890 1.472 1.00 90.75 496 ASN A CA 1
ATOM 3820 C C . ASN A 1 496 ? -38.445 -7.864 0.807 1.00 90.75 496 ASN A C 1
ATOM 3822 O O . ASN A 1 496 ? -38.257 -8.381 -0.296 1.00 90.75 496 ASN A O 1
ATOM 3826 N N . ILE A 1 497 ? -37.451 -7.264 1.472 1.00 90.50 497 ILE A N 1
ATOM 3827 C CA . ILE A 1 497 ? -36.092 -7.124 0.925 1.00 90.50 497 ILE A CA 1
ATOM 3828 C C . ILE A 1 497 ? -35.237 -8.364 1.250 1.00 90.50 497 ILE A C 1
ATOM 3830 O O . ILE A 1 497 ? -35.060 -8.669 2.431 1.00 90.50 497 ILE A O 1
ATOM 3834 N N . PRO A 1 498 ? -34.637 -9.053 0.262 1.00 90.44 498 PRO A N 1
ATOM 3835 C CA . PRO A 1 498 ? -33.631 -10.079 0.519 1.00 90.44 498 PRO A CA 1
ATOM 3836 C C . PRO A 1 498 ? -32.290 -9.436 0.913 1.00 90.44 498 PRO A C 1
ATOM 3838 O O . PRO A 1 498 ? -31.785 -8.548 0.221 1.00 90.44 498 PRO A O 1
ATOM 3841 N N . VAL A 1 499 ? -31.675 -9.903 2.003 1.00 88.69 499 VAL A N 1
ATOM 3842 C CA . VAL A 1 499 ? -30.324 -9.480 2.409 1.00 88.69 499 VAL A CA 1
ATOM 3843 C C . VAL A 1 499 ? -29.317 -10.457 1.816 1.00 88.69 499 VAL A C 1
ATOM 3845 O O . VAL A 1 499 ? -29.170 -11.575 2.303 1.00 88.69 499 VAL A O 1
ATOM 3848 N N . VAL A 1 500 ? -28.619 -10.031 0.765 1.00 86.94 500 VAL A N 1
ATOM 3849 C CA . VAL A 1 500 ? -27.651 -10.850 0.018 1.00 86.94 500 VAL A CA 1
ATOM 3850 C C . VAL A 1 500 ? -26.251 -10.250 0.153 1.00 86.94 500 VAL A C 1
ATOM 3852 O O . VAL A 1 500 ? -26.097 -9.029 0.084 1.00 86.94 500 VAL A O 1
ATOM 3855 N N . THR A 1 501 ? -25.218 -11.074 0.342 1.00 84.56 501 THR A N 1
ATOM 3856 C CA . THR A 1 501 ? -23.824 -10.608 0.265 1.00 84.56 501 THR A CA 1
ATOM 3857 C C . THR A 1 501 ? -23.423 -10.310 -1.184 1.00 84.56 501 THR A C 1
ATOM 3859 O O . THR A 1 501 ? -23.957 -10.905 -2.121 1.00 84.56 501 THR A O 1
ATOM 3862 N N . PRO A 1 502 ? -22.383 -9.492 -1.412 1.00 75.31 502 PRO A N 1
ATOM 3863 C CA . PRO A 1 502 ? -21.776 -9.360 -2.732 1.00 75.31 502 PRO A CA 1
ATOM 3864 C C . PRO A 1 502 ? -21.206 -10.668 -3.307 1.00 75.31 502 PRO A C 1
ATOM 3866 O O . PRO A 1 502 ? -20.815 -10.686 -4.474 1.00 75.31 502 PRO A O 1
ATOM 3869 N N . ASN A 1 503 ? -21.065 -11.744 -2.516 1.00 72.75 503 ASN A N 1
ATOM 3870 C CA . ASN A 1 503 ? -20.629 -13.057 -3.013 1.00 72.75 503 ASN A CA 1
ATOM 3871 C C . ASN A 1 503 ? -21.783 -13.836 -3.671 1.00 72.75 503 ASN A C 1
ATOM 3873 O O . ASN A 1 503 ? -21.513 -14.744 -4.450 1.00 72.75 503 ASN A O 1
ATOM 3877 N N . GLY A 1 504 ? -23.036 -13.478 -3.362 1.00 74.50 504 GLY A N 1
ATOM 3878 C CA . GLY A 1 504 ? -24.240 -14.238 -3.708 1.00 74.50 504 GLY A CA 1
ATOM 3879 C C . GLY A 1 504 ? -24.872 -14.986 -2.525 1.00 74.50 504 GLY A C 1
ATOM 3880 O O . GLY A 1 504 ? -25.915 -15.608 -2.706 1.00 74.50 504 GLY A O 1
ATOM 3881 N N . ASP A 1 505 ? -24.292 -14.916 -1.319 1.00 82.56 505 ASP A N 1
ATOM 3882 C CA . ASP A 1 505 ? -24.827 -15.611 -0.140 1.00 82.56 505 ASP A CA 1
ATOM 3883 C C . ASP A 1 505 ? -26.111 -14.910 0.341 1.00 82.56 505 ASP A C 1
ATOM 3885 O O . ASP A 1 505 ? -26.078 -13.739 0.733 1.00 82.56 505 ASP A O 1
ATOM 3889 N N . VAL A 1 506 ? -27.250 -15.606 0.339 1.00 86.06 506 VAL A N 1
ATOM 3890 C CA . VAL A 1 506 ? -28.515 -15.073 0.874 1.00 86.06 506 VAL A CA 1
ATOM 3891 C C . VAL A 1 506 ? -28.514 -15.225 2.397 1.00 86.06 506 VAL A C 1
ATOM 3893 O O . VAL A 1 506 ? -28.687 -16.326 2.910 1.00 86.06 506 VAL A O 1
ATOM 3896 N N . LEU A 1 507 ? -28.323 -14.118 3.120 1.00 88.50 507 LEU A N 1
ATOM 3897 C CA . LEU A 1 507 ? -28.298 -14.087 4.589 1.00 88.50 507 LEU A CA 1
ATOM 3898 C C . LEU A 1 507 ? -29.704 -14.069 5.198 1.00 88.50 507 LEU A C 1
ATOM 3900 O O . LEU A 1 507 ? -29.915 -14.639 6.259 1.00 88.50 507 LEU A O 1
ATOM 3904 N N . VAL A 1 508 ? -30.657 -13.396 4.542 1.00 89.38 508 VAL A N 1
ATOM 3905 C CA . VAL A 1 508 ? -32.073 -13.321 4.947 1.00 89.38 508 VAL A CA 1
ATOM 3906 C C . VAL A 1 508 ? -32.924 -13.305 3.680 1.00 89.38 508 VAL A C 1
ATOM 3908 O O . VAL A 1 508 ? -32.693 -12.472 2.802 1.00 89.38 508 VAL A O 1
ATOM 3911 N N . ARG A 1 509 ? -33.906 -14.209 3.560 1.00 86.69 509 ARG A N 1
ATOM 3912 C CA . ARG A 1 509 ? -34.699 -14.355 2.318 1.00 86.69 509 ARG A CA 1
ATOM 3913 C C . ARG A 1 509 ? -35.718 -13.234 2.090 1.00 86.69 509 ARG A C 1
ATOM 3915 O O . ARG A 1 509 ? -35.971 -12.881 0.945 1.00 86.69 509 ARG A O 1
ATOM 3922 N N . SER A 1 510 ? -36.292 -12.682 3.156 1.00 90.00 510 SER A N 1
ATOM 3923 C CA . SER A 1 510 ? -37.190 -11.523 3.112 1.00 90.00 510 SER A CA 1
ATOM 3924 C C . SER A 1 510 ? -37.158 -10.810 4.462 1.00 90.00 510 SER A C 1
ATOM 3926 O O . SER A 1 510 ? -37.440 -11.428 5.484 1.00 90.00 510 SER A O 1
ATOM 3928 N N . LEU A 1 511 ? -36.802 -9.526 4.471 1.00 91.81 511 LEU A N 1
ATOM 3929 C CA . LEU A 1 511 ? -36.737 -8.667 5.650 1.00 91.81 511 LEU A CA 1
ATOM 3930 C C . LEU A 1 511 ? -37.749 -7.525 5.495 1.00 91.81 511 LEU A C 1
ATOM 3932 O O . LEU A 1 511 ? -37.689 -6.768 4.523 1.00 91.81 511 LEU A O 1
ATOM 3936 N N . SER A 1 512 ? -38.679 -7.418 6.448 1.00 93.75 512 SER A N 1
ATOM 3937 C CA . SER A 1 512 ? -39.765 -6.432 6.438 1.00 93.75 512 SER A CA 1
ATOM 3938 C C . SER A 1 512 ? -39.951 -5.813 7.823 1.00 93.75 512 SER A C 1
ATOM 3940 O O . SER A 1 512 ? -40.270 -6.519 8.776 1.00 93.75 512 SER A O 1
ATOM 3942 N N . PHE A 1 513 ? -39.759 -4.500 7.946 1.00 93.56 513 PHE A N 1
ATOM 3943 C CA . PHE A 1 513 ? -40.042 -3.745 9.173 1.00 93.56 513 PHE A CA 1
ATOM 3944 C C . PHE A 1 513 ? -40.169 -2.242 8.882 1.00 93.56 513 PHE A C 1
ATOM 3946 O O . PHE A 1 513 ? -39.712 -1.757 7.845 1.00 93.56 513 PHE A O 1
ATOM 3953 N N . GLU A 1 514 ? -40.778 -1.501 9.808 1.00 93.62 514 GLU A N 1
ATOM 3954 C CA . GLU A 1 514 ? -41.015 -0.057 9.714 1.00 93.62 514 GLU A CA 1
ATOM 3955 C C . GLU A 1 514 ? -40.489 0.651 10.972 1.00 93.62 514 GLU A C 1
ATOM 3957 O O . GLU A 1 514 ? -40.782 0.225 12.088 1.00 93.62 514 GLU A O 1
ATOM 3962 N N . ILE A 1 515 ? -39.720 1.727 10.786 1.00 93.56 515 ILE A N 1
ATOM 3963 C CA . ILE A 1 515 ? -39.181 2.601 11.834 1.00 93.56 515 ILE A CA 1
ATOM 3964 C C . ILE A 1 515 ? -39.552 4.047 11.494 1.00 93.56 515 ILE A C 1
ATOM 3966 O O . ILE A 1 515 ? -39.232 4.555 10.416 1.00 93.56 515 ILE A O 1
ATOM 3970 N N . ARG A 1 516 ? -40.220 4.707 12.439 1.00 91.81 516 ARG A N 1
ATOM 3971 C CA . ARG A 1 516 ? -40.600 6.125 12.393 1.00 91.81 516 ARG A CA 1
ATOM 3972 C C . ARG A 1 516 ? -39.637 6.955 13.255 1.00 91.81 516 ARG A C 1
ATOM 3974 O O . ARG A 1 516 ? -38.937 6.380 14.095 1.00 91.81 516 ARG A O 1
ATOM 3981 N N . PRO A 1 517 ? -39.619 8.293 13.121 1.00 90.31 517 PRO A N 1
ATOM 3982 C CA . PRO A 1 517 ? -38.857 9.147 14.025 1.00 90.31 517 PRO A CA 1
ATOM 3983 C C . PRO A 1 517 ? -39.150 8.833 15.501 1.00 90.31 517 PRO A C 1
ATOM 3985 O O . PRO A 1 517 ? -40.288 8.551 15.876 1.00 90.31 517 PRO A O 1
ATOM 3988 N N . HIS A 1 518 ? -38.104 8.848 16.330 1.00 88.44 518 HIS A N 1
ATOM 3989 C CA . HIS A 1 518 ? -38.099 8.456 17.750 1.00 88.44 518 HIS A CA 1
ATOM 3990 C C . HIS A 1 518 ? -38.338 6.958 18.060 1.00 88.44 518 HIS A C 1
ATOM 3992 O O . HIS A 1 518 ? -38.209 6.557 19.219 1.00 88.44 518 HIS A O 1
ATOM 3998 N N . MET A 1 519 ? -38.578 6.085 17.070 1.00 93.12 519 MET A N 1
ATOM 3999 C CA . MET A 1 519 ? -38.542 4.626 17.278 1.00 93.12 519 MET A CA 1
ATOM 4000 C C . MET A 1 519 ? -37.089 4.129 17.320 1.00 93.12 519 MET A C 1
ATOM 4002 O O . MET A 1 519 ? -36.519 3.694 16.323 1.00 93.12 519 MET A O 1
ATOM 4006 N N . HIS A 1 520 ? -36.461 4.199 18.493 1.00 95.06 520 HIS A N 1
ATOM 4007 C CA . HIS A 1 520 ? -35.096 3.704 18.693 1.00 95.06 520 HIS A CA 1
ATOM 4008 C C . HIS A 1 520 ? -35.055 2.165 18.587 1.00 95.06 520 HIS A C 1
ATOM 4010 O O . HIS A 1 520 ? -35.710 1.482 19.382 1.00 95.06 520 HIS A O 1
ATOM 4016 N N . LEU A 1 521 ? -34.274 1.625 17.649 1.00 95.44 521 LEU A N 1
ATOM 4017 C CA . LEU A 1 521 ? -34.163 0.203 17.318 1.00 95.44 521 LEU A CA 1
ATOM 4018 C C . LEU A 1 521 ? -32.832 -0.399 17.785 1.00 95.44 521 LEU A C 1
ATOM 4020 O O . LEU A 1 521 ? -31.761 0.021 17.349 1.00 95.44 521 LEU A O 1
ATOM 4024 N N . LEU A 1 522 ? -32.909 -1.451 18.594 1.00 94.94 522 LEU A N 1
ATOM 4025 C CA . LEU A 1 522 ? -31.786 -2.328 18.905 1.00 94.94 522 LEU A CA 1
ATOM 4026 C C . LEU A 1 522 ? -31.737 -3.492 17.905 1.00 94.94 522 LEU A C 1
ATOM 4028 O O . LEU A 1 522 ? -32.753 -4.139 17.664 1.00 94.94 522 LEU A O 1
ATOM 4032 N N . ILE A 1 523 ? -30.561 -3.798 17.362 1.00 94.81 523 ILE A N 1
ATOM 4033 C CA . ILE A 1 523 ? -30.331 -4.902 16.425 1.00 94.81 523 ILE A CA 1
ATOM 4034 C C . ILE A 1 523 ? -29.357 -5.906 17.050 1.00 94.81 523 ILE A C 1
ATOM 4036 O O . ILE A 1 523 ? -28.251 -5.550 17.462 1.00 94.81 523 ILE A O 1
ATOM 4040 N N . THR A 1 524 ? -29.754 -7.178 17.109 1.00 92.19 524 THR A N 1
ATOM 4041 C CA . THR A 1 524 ? -28.962 -8.255 17.719 1.00 92.19 524 THR A CA 1
ATOM 4042 C C . THR A 1 524 ? -29.138 -9.591 16.983 1.00 92.19 524 THR A C 1
ATOM 4044 O O . THR A 1 524 ? -29.961 -9.707 16.078 1.00 92.19 524 THR A O 1
ATOM 4047 N N . GLY A 1 525 ? -28.339 -10.594 17.344 1.00 90.38 525 GLY A N 1
ATOM 4048 C CA . GLY A 1 525 ? -28.283 -11.909 16.687 1.00 90.38 525 GLY A CA 1
ATOM 4049 C C . GLY A 1 525 ? -26.838 -12.379 16.466 1.00 90.38 525 GLY A C 1
ATOM 4050 O O . GLY A 1 525 ? -25.914 -11.606 16.749 1.00 90.38 525 GLY A O 1
ATOM 4051 N N . PRO A 1 526 ? -26.607 -13.614 15.981 1.00 87.44 526 PRO A N 1
ATOM 4052 C CA . PRO A 1 526 ? -25.266 -14.195 15.841 1.00 87.44 526 PRO A CA 1
ATOM 4053 C C . PRO A 1 526 ? -24.297 -13.410 14.941 1.00 87.44 526 PRO A C 1
ATOM 4055 O O . PRO A 1 526 ? -24.646 -12.428 14.277 1.00 87.44 526 PRO A O 1
ATOM 4058 N N . ASN A 1 527 ? -23.042 -13.845 14.891 1.00 86.94 527 ASN A N 1
ATOM 4059 C CA . ASN A 1 527 ? -22.086 -13.312 13.920 1.00 86.94 527 ASN A CA 1
ATOM 4060 C C . ASN A 1 527 ? -22.387 -13.873 12.519 1.00 86.94 527 ASN A C 1
ATOM 4062 O O . ASN A 1 527 ? -22.894 -14.979 12.381 1.00 86.94 527 ASN A O 1
ATOM 4066 N N . GLY A 1 528 ? -22.152 -13.074 11.475 1.00 82.94 528 GLY A N 1
ATOM 4067 C CA . GLY A 1 528 ? -22.454 -13.442 10.082 1.00 82.94 528 GLY A CA 1
ATOM 4068 C C . GLY A 1 528 ? -23.903 -13.218 9.613 1.00 82.94 528 GLY A C 1
ATOM 4069 O O . GLY A 1 528 ? -24.092 -12.926 8.437 1.00 82.94 528 GLY A O 1
ATOM 4070 N N . CYS A 1 529 ? -24.911 -13.228 10.498 1.00 87.62 529 CYS A N 1
ATOM 4071 C CA . CYS A 1 529 ? -26.352 -13.219 10.145 1.00 87.62 529 CYS A CA 1
ATOM 4072 C C . CYS A 1 529 ? -26.918 -11.965 9.425 1.00 87.62 529 CYS A C 1
ATOM 4074 O O . CYS A 1 529 ? -28.126 -11.839 9.262 1.00 87.62 529 CYS A O 1
ATOM 4076 N N . GLY A 1 530 ? -26.082 -11.014 8.994 1.00 86.44 530 GLY A N 1
ATOM 4077 C CA . GLY A 1 530 ? -26.520 -9.876 8.174 1.00 86.44 530 GLY A CA 1
ATOM 4078 C C . GLY A 1 530 ? -26.823 -8.562 8.905 1.00 86.44 530 GLY A C 1
ATOM 4079 O O . GLY A 1 530 ? -27.275 -7.620 8.253 1.00 86.44 530 GLY A O 1
ATOM 4080 N N . LYS A 1 531 ? -26.502 -8.438 10.204 1.00 91.50 531 LYS A N 1
ATOM 4081 C CA . LYS A 1 531 ? -26.665 -7.195 10.999 1.00 91.50 531 LYS A CA 1
ATOM 4082 C C . LYS A 1 531 ? -26.118 -5.950 10.268 1.00 91.50 531 LYS A C 1
ATOM 4084 O O . LYS A 1 531 ? -26.883 -5.124 9.774 1.00 91.50 531 LYS A O 1
ATOM 4089 N N . SER A 1 532 ? -24.799 -5.872 10.076 1.00 91.00 532 SER A N 1
ATOM 4090 C CA . SER A 1 532 ? -24.134 -4.767 9.363 1.00 91.00 532 SER A CA 1
ATOM 4091 C C . SER A 1 532 ? -24.427 -4.752 7.853 1.00 91.00 532 SER A C 1
ATOM 4093 O O . SER A 1 532 ? -24.311 -3.716 7.202 1.00 91.00 532 SER A O 1
ATOM 4095 N N . SER A 1 533 ? -24.838 -5.883 7.266 1.00 91.38 533 SER A N 1
ATOM 4096 C CA . SER A 1 533 ? -25.302 -5.953 5.869 1.00 91.38 533 SER A CA 1
ATOM 4097 C C . SER A 1 533 ? -26.605 -5.171 5.670 1.00 91.38 533 SER A C 1
ATOM 4099 O O . SER A 1 533 ? -26.747 -4.457 4.679 1.00 91.38 533 SER A O 1
ATOM 4101 N N . THR A 1 534 ? -27.508 -5.211 6.653 1.00 90.88 534 THR A N 1
ATOM 4102 C CA . THR A 1 534 ? -28.746 -4.414 6.672 1.00 90.88 534 THR A CA 1
ATOM 4103 C C . THR A 1 534 ? -28.433 -2.913 6.659 1.00 90.88 534 THR A C 1
ATOM 4105 O O . THR A 1 534 ? -29.048 -2.159 5.908 1.00 90.88 534 THR A O 1
ATOM 4108 N N . PHE A 1 535 ? -27.405 -2.466 7.391 1.00 92.38 535 PHE A N 1
ATOM 4109 C CA . PHE A 1 535 ? -26.935 -1.076 7.327 1.00 92.38 535 PHE A CA 1
ATOM 4110 C C . PHE A 1 535 ? -26.303 -0.699 5.978 1.00 92.38 535 PHE A C 1
ATOM 4112 O O . PHE A 1 535 ? -26.510 0.419 5.504 1.00 92.38 535 PHE A O 1
ATOM 4119 N N . ARG A 1 536 ? -25.600 -1.620 5.303 1.00 90.75 536 ARG A N 1
ATOM 4120 C CA . ARG A 1 536 ? -25.067 -1.381 3.945 1.00 90.75 536 ARG A CA 1
ATOM 4121 C C . ARG A 1 536 ? -26.180 -1.233 2.903 1.00 90.75 536 ARG A C 1
ATOM 4123 O O . ARG A 1 536 ? -26.038 -0.410 1.999 1.00 90.75 536 ARG A O 1
ATOM 4130 N N . LEU A 1 537 ? -27.296 -1.949 3.061 1.00 89.56 537 LEU A N 1
ATOM 4131 C CA . LEU A 1 537 ? -28.509 -1.753 2.257 1.00 89.56 537 LEU A CA 1
ATOM 4132 C C . LEU A 1 537 ? -29.184 -0.408 2.574 1.00 89.56 537 LEU A C 1
ATOM 4134 O O . LEU A 1 537 ? -29.431 0.372 1.659 1.00 89.56 537 LEU A O 1
ATOM 4138 N N . LEU A 1 538 ? -29.395 -0.074 3.855 1.00 89.00 538 LEU A N 1
ATOM 4139 C CA . LEU A 1 538 ? -29.999 1.206 4.263 1.00 89.00 538 LEU A CA 1
ATOM 4140 C C . LEU A 1 538 ? -29.191 2.430 3.792 1.00 89.00 538 LEU A C 1
ATOM 4142 O O . LEU A 1 538 ? -29.772 3.392 3.286 1.00 89.00 538 LEU A O 1
ATOM 4146 N N . GLY A 1 539 ? -27.857 2.382 3.872 1.00 86.06 539 GLY A N 1
ATOM 4147 C CA . GLY A 1 539 ? -26.969 3.406 3.304 1.00 86.06 539 GLY A CA 1
ATOM 4148 C C . GLY A 1 539 ? -26.955 3.433 1.766 1.00 86.06 539 GLY A C 1
ATOM 4149 O O . GLY A 1 539 ? -26.655 4.463 1.151 1.00 86.06 539 GLY A O 1
ATOM 4150 N N . GLY A 1 540 ? -27.365 2.347 1.106 1.00 85.69 540 GLY A N 1
ATOM 4151 C CA . GLY A 1 540 ? -27.304 2.180 -0.351 1.00 85.69 540 GLY A CA 1
ATOM 4152 C C . GLY A 1 540 ? -25.889 1.910 -0.870 1.00 85.69 540 GLY A C 1
ATOM 4153 O O . GLY A 1 540 ? -25.572 2.285 -1.993 1.00 85.69 540 GLY A O 1
ATOM 4154 N N . LEU A 1 541 ? -25.032 1.309 -0.039 1.00 86.44 541 LEU A N 1
ATOM 4155 C CA . LEU A 1 541 ? -23.714 0.807 -0.440 1.00 86.44 541 LEU A CA 1
ATOM 4156 C C . LEU A 1 541 ? -23.826 -0.525 -1.195 1.00 86.44 541 LEU A C 1
ATOM 4158 O O . LEU A 1 541 ? -22.978 -0.827 -2.033 1.00 86.44 541 LEU A O 1
ATOM 4162 N N . TRP A 1 542 ? -24.853 -1.322 -0.884 1.00 87.00 542 TRP A N 1
ATOM 4163 C CA . TRP A 1 542 ? -25.200 -2.565 -1.580 1.00 87.00 542 TRP A CA 1
ATOM 4164 C C . TRP A 1 542 ? -26.509 -2.378 -2.371 1.00 87.00 542 TRP A C 1
ATOM 4166 O O . TRP A 1 542 ? -27.401 -1.674 -1.888 1.00 87.00 542 TRP A O 1
ATOM 4176 N N . PRO A 1 543 ? -26.646 -2.985 -3.566 1.00 83.25 543 PRO A N 1
ATOM 4177 C CA . PRO A 1 543 ? -27.893 -2.976 -4.328 1.00 83.25 543 PRO A CA 1
ATOM 4178 C C . PRO A 1 543 ? -28.963 -3.862 -3.670 1.00 83.25 543 PRO A C 1
ATOM 4180 O O . PRO A 1 543 ? -28.644 -4.791 -2.929 1.00 83.25 543 PRO A O 1
ATOM 4183 N N . ILE A 1 544 ? -30.236 -3.598 -3.979 1.00 85.38 544 ILE A N 1
ATOM 4184 C CA . ILE A 1 544 ? -31.373 -4.433 -3.564 1.00 85.38 544 ILE A CA 1
ATOM 4185 C C . ILE A 1 544 ? -31.820 -5.349 -4.708 1.00 85.38 544 ILE A C 1
ATOM 4187 O O . ILE A 1 544 ? -32.205 -4.885 -5.779 1.00 85.38 544 ILE A O 1
ATOM 4191 N N . TYR A 1 545 ? -31.808 -6.658 -4.456 1.00 80.56 545 TYR A N 1
ATOM 4192 C CA . TYR A 1 545 ? -32.202 -7.694 -5.423 1.00 80.56 545 TYR A CA 1
ATOM 4193 C C . TYR A 1 545 ? -33.708 -8.023 -5.391 1.00 80.56 545 TYR A C 1
ATOM 4195 O O . TYR A 1 545 ? -34.191 -8.888 -6.111 1.00 80.56 545 TYR A O 1
ATOM 4203 N N . GLY A 1 546 ? -34.482 -7.334 -4.553 1.00 84.44 546 GLY A N 1
ATOM 4204 C CA . GLY A 1 546 ? -35.926 -7.509 -4.443 1.00 84.44 546 GLY A CA 1
ATOM 4205 C C . GLY A 1 546 ? -36.532 -6.583 -3.394 1.00 84.44 546 GLY A C 1
ATOM 4206 O O . GLY A 1 546 ? -35.807 -5.872 -2.693 1.00 84.44 546 GLY A O 1
ATOM 4207 N N . GLY A 1 547 ? -37.860 -6.602 -3.296 1.00 88.00 547 GLY A N 1
ATOM 4208 C CA . GLY A 1 547 ? -38.607 -5.782 -2.346 1.00 88.00 547 GLY A CA 1
ATOM 4209 C C . GLY A 1 547 ? -38.579 -4.280 -2.649 1.00 88.00 547 GLY A C 1
ATOM 4210 O O . GLY A 1 547 ? -38.145 -3.834 -3.715 1.00 88.00 547 GLY A O 1
ATOM 4211 N N . THR A 1 548 ? -39.061 -3.491 -1.690 1.00 92.00 548 THR A N 1
ATOM 4212 C CA . THR A 1 548 ? -39.030 -2.023 -1.718 1.00 92.00 548 THR A CA 1
ATOM 4213 C C . THR A 1 548 ? -38.345 -1.474 -0.472 1.00 92.00 548 THR A C 1
ATOM 4215 O O . THR A 1 548 ? -38.703 -1.831 0.650 1.00 92.00 548 THR A O 1
ATOM 4218 N N . LEU A 1 549 ? -37.385 -0.569 -0.674 1.00 92.12 549 LEU A N 1
ATOM 4219 C CA . LEU A 1 549 ? -36.738 0.209 0.380 1.00 92.12 549 LEU A CA 1
ATOM 4220 C C . LEU A 1 549 ? -37.252 1.648 0.356 1.00 92.12 549 LEU A C 1
ATOM 4222 O O . LEU A 1 549 ? -36.852 2.427 -0.507 1.00 92.12 549 LEU A O 1
ATOM 4226 N N . THR A 1 550 ? -38.063 2.024 1.339 1.00 92.44 550 THR A N 1
ATOM 4227 C CA . THR A 1 550 ? -38.395 3.428 1.606 1.00 92.44 550 THR A CA 1
ATOM 4228 C C . THR A 1 550 ? -37.447 3.961 2.677 1.00 92.44 550 THR A C 1
ATOM 4230 O O . THR A 1 550 ? -37.323 3.358 3.744 1.00 92.44 550 THR A O 1
ATOM 4233 N N . ARG A 1 551 ? -36.757 5.076 2.416 1.00 90.88 551 ARG A N 1
ATOM 4234 C CA . ARG A 1 551 ? -35.817 5.682 3.379 1.00 90.88 551 ARG A CA 1
ATOM 4235 C C . ARG A 1 551 ? -35.790 7.214 3.294 1.00 90.88 551 ARG A C 1
ATOM 4237 O O . ARG A 1 551 ? -36.071 7.744 2.221 1.00 90.88 551 ARG A O 1
ATOM 4244 N N . PRO A 1 552 ? -35.394 7.931 4.361 1.00 89.94 552 PRO A N 1
ATOM 4245 C CA . PRO A 1 552 ? -35.093 9.360 4.305 1.00 89.94 552 PRO A CA 1
ATOM 4246 C C . PRO A 1 552 ? -34.037 9.715 3.252 1.00 89.94 552 PRO A C 1
ATOM 4248 O O . PRO A 1 552 ? -33.280 8.864 2.771 1.00 89.94 552 PRO A O 1
ATOM 4251 N N . LYS A 1 553 ? -33.918 11.012 2.957 1.00 87.25 553 LYS A N 1
ATOM 4252 C CA . LYS A 1 553 ? -32.790 11.544 2.181 1.00 87.25 553 LYS A CA 1
ATOM 4253 C C . LYS A 1 553 ? -31.467 11.222 2.869 1.00 87.25 553 LYS A C 1
ATOM 4255 O O . LYS A 1 553 ? -31.362 11.294 4.092 1.00 87.25 553 LYS A O 1
ATOM 4260 N N . ARG A 1 554 ? -30.418 10.962 2.081 1.00 83.81 554 ARG A N 1
ATOM 4261 C CA . ARG A 1 554 ? -29.068 10.655 2.597 1.00 83.81 554 ARG A CA 1
ATOM 4262 C C . ARG A 1 554 ? -28.492 11.732 3.530 1.00 83.81 554 ARG A C 1
ATOM 4264 O O . ARG A 1 554 ? -27.713 11.390 4.404 1.00 83.81 554 ARG A O 1
ATOM 4271 N N . SER A 1 555 ? -28.903 12.996 3.398 1.00 85.00 555 SER A N 1
ATOM 4272 C CA . SER A 1 555 ? -28.550 14.087 4.325 1.00 85.00 555 SER A CA 1
ATOM 4273 C C . SER A 1 555 ? -29.103 13.911 5.744 1.00 85.00 555 SER A C 1
ATOM 4275 O O . SER A 1 555 ? -28.535 14.440 6.693 1.00 85.00 555 SER A O 1
ATOM 4277 N N . ASN A 1 556 ? -30.210 13.180 5.892 1.00 89.62 556 ASN A N 1
ATOM 4278 C CA . ASN A 1 556 ? -30.943 13.008 7.147 1.00 89.62 556 ASN A CA 1
ATOM 4279 C C . ASN A 1 556 ? -30.508 11.728 7.891 1.00 89.62 556 ASN A C 1
ATOM 4281 O O . ASN A 1 556 ? -31.071 11.397 8.935 1.00 89.62 556 ASN A O 1
ATOM 4285 N N . MET A 1 557 ? -29.522 10.996 7.359 1.00 91.38 557 MET A N 1
ATOM 4286 C CA . MET A 1 557 ? -29.020 9.728 7.889 1.00 91.38 557 MET A CA 1
ATOM 4287 C C . MET A 1 557 ? -27.499 9.795 8.054 1.00 91.38 557 MET A C 1
ATOM 4289 O O . MET A 1 557 ? -26.788 10.093 7.098 1.00 91.38 557 MET A O 1
ATOM 4293 N N . PHE A 1 558 ? -26.980 9.453 9.233 1.00 94.44 558 PHE A N 1
ATOM 4294 C CA . PHE A 1 558 ? -25.538 9.341 9.474 1.00 94.44 558 PHE A CA 1
ATOM 4295 C C . PHE A 1 558 ? -25.167 7.912 9.874 1.00 94.44 558 PHE A C 1
ATOM 4297 O O . PHE A 1 558 ? -25.900 7.259 10.616 1.00 94.44 558 PHE A O 1
ATOM 4304 N N . TYR A 1 559 ? -24.029 7.418 9.386 1.00 93.75 559 TYR A N 1
ATOM 4305 C CA . TYR A 1 559 ? -23.567 6.049 9.618 1.00 93.75 559 TYR A CA 1
ATOM 4306 C C . TYR A 1 559 ? -22.221 6.045 10.343 1.00 93.75 559 TYR A C 1
ATOM 4308 O O . TYR A 1 559 ? -21.254 6.629 9.851 1.00 93.75 559 TYR A O 1
ATOM 4316 N N . ILE A 1 560 ? -22.150 5.353 11.483 1.00 94.81 560 ILE A N 1
ATOM 4317 C CA . ILE A 1 560 ? -20.898 5.091 12.196 1.00 94.81 560 ILE A CA 1
ATOM 4318 C C . ILE A 1 560 ? -20.533 3.606 12.025 1.00 94.81 560 ILE A C 1
ATOM 4320 O O . ILE A 1 560 ? -21.247 2.747 12.550 1.00 94.81 560 ILE A O 1
ATOM 4324 N N . PRO A 1 561 ? -19.442 3.283 11.303 1.00 92.31 561 PRO A N 1
ATOM 4325 C CA . PRO A 1 561 ? -18.986 1.909 11.107 1.00 92.31 561 PRO A CA 1
ATOM 4326 C C . PRO A 1 561 ? -18.286 1.322 12.343 1.00 92.31 561 PRO A C 1
ATOM 4328 O O . PRO A 1 561 ? -17.601 2.036 13.076 1.00 92.31 561 PRO A O 1
ATOM 4331 N N . GLN A 1 562 ? -18.337 -0.009 12.466 1.00 89.56 562 GLN A N 1
ATOM 4332 C CA . GLN A 1 562 ? -17.634 -0.814 13.482 1.00 89.56 562 GLN A CA 1
ATOM 4333 C C . GLN A 1 562 ? -16.129 -0.516 13.582 1.00 89.56 562 GLN A C 1
ATOM 4335 O O . GLN A 1 562 ? -15.561 -0.524 14.674 1.00 89.56 562 GLN A O 1
ATOM 4340 N N . ARG A 1 563 ? -15.477 -0.225 12.448 1.00 87.25 563 ARG A N 1
ATOM 4341 C CA . ARG A 1 563 ? -14.094 0.268 12.385 1.00 87.25 563 ARG A CA 1
ATOM 4342 C C . ARG A 1 563 ? -14.120 1.771 12.069 1.00 87.25 563 ARG A C 1
ATOM 4344 O O . ARG A 1 563 ? -14.431 2.112 10.925 1.00 87.25 563 ARG A O 1
ATOM 4351 N N . PRO A 1 564 ? -13.817 2.669 13.027 1.00 88.50 564 PRO A N 1
ATOM 4352 C CA . PRO A 1 564 ? -13.840 4.109 12.781 1.00 88.50 564 PRO A CA 1
ATOM 4353 C C . PRO A 1 564 ? -12.827 4.527 11.710 1.00 88.50 564 PRO A C 1
ATOM 4355 O O . PRO A 1 564 ? -11.645 4.209 11.804 1.00 88.50 564 PRO A O 1
ATOM 4358 N N . TYR A 1 565 ? -13.289 5.281 10.712 1.00 91.56 565 TYR A N 1
ATOM 4359 C CA . TYR A 1 565 ? -12.424 5.942 9.733 1.00 91.56 565 TYR A CA 1
ATOM 4360 C C . TYR A 1 565 ? -11.918 7.286 10.274 1.00 91.56 565 TYR A C 1
ATOM 4362 O O . TYR A 1 565 ? -12.679 8.034 10.893 1.00 91.56 565 TYR A O 1
ATOM 4370 N N . LEU A 1 566 ? -10.664 7.626 9.990 1.00 92.12 566 LEU A N 1
ATOM 4371 C CA . LEU A 1 566 ? -10.040 8.911 10.308 1.00 92.12 566 LEU A CA 1
ATOM 4372 C C . LEU A 1 566 ? -9.457 9.484 9.014 1.00 92.12 566 LEU A C 1
ATOM 4374 O O . LEU A 1 566 ? -8.942 8.733 8.187 1.00 92.12 566 LEU A O 1
ATOM 4378 N N . SER A 1 567 ? -9.600 10.791 8.802 1.00 91.12 567 SER A N 1
ATOM 4379 C CA . SER A 1 567 ? -9.082 11.443 7.595 1.00 91.12 567 SER A CA 1
ATOM 4380 C C . SER A 1 567 ? -7.591 11.762 7.752 1.00 91.12 567 SER A C 1
ATOM 4382 O O . SER A 1 567 ? -7.069 11.790 8.863 1.00 91.12 567 SER A O 1
ATOM 4384 N N . LEU A 1 568 ? -6.904 12.067 6.650 1.00 89.56 568 LEU A N 1
ATOM 4385 C CA . LEU A 1 568 ? -5.510 12.544 6.673 1.00 89.56 568 LEU A CA 1
ATOM 4386 C C . LEU A 1 568 ? -5.386 14.042 7.044 1.00 89.56 568 LEU A C 1
ATOM 4388 O O . LEU A 1 568 ? -4.324 14.633 6.867 1.00 89.56 568 LEU A O 1
ATOM 4392 N N . GLY A 1 569 ? -6.488 14.670 7.467 1.00 90.25 569 GLY A N 1
ATOM 4393 C CA . GLY A 1 569 ? -6.570 16.095 7.784 1.00 90.25 569 GLY A CA 1
ATOM 4394 C C . GLY A 1 569 ? -6.164 16.435 9.218 1.00 90.25 569 GLY A C 1
ATOM 4395 O O . GLY A 1 569 ? -5.691 15.587 9.976 1.00 90.25 569 GLY A O 1
ATOM 4396 N N . ASN A 1 570 ? -6.386 17.686 9.607 1.00 93.81 570 ASN A N 1
ATOM 4397 C CA . ASN A 1 570 ? -6.168 18.161 10.974 1.00 93.81 570 ASN A CA 1
ATOM 4398 C C . ASN A 1 570 ? -7.245 17.667 11.968 1.00 93.81 570 ASN A C 1
ATOM 4400 O O . ASN A 1 570 ? -8.223 17.016 11.589 1.00 93.81 570 ASN A O 1
ATOM 4404 N N . LEU A 1 571 ? -7.080 17.972 13.261 1.00 93.81 571 LEU A N 1
ATOM 4405 C CA . LEU A 1 571 ? -8.023 17.551 14.308 1.00 93.81 571 LEU A CA 1
ATOM 4406 C C . LEU A 1 571 ? -9.444 18.108 14.094 1.00 93.81 571 LEU A C 1
ATOM 4408 O O . LEU A 1 571 ? -10.424 17.412 14.366 1.00 93.81 571 LEU A O 1
ATOM 4412 N N . ARG A 1 572 ? -9.579 19.329 13.559 1.00 94.88 572 ARG A N 1
ATOM 4413 C CA . ARG A 1 572 ? -10.880 19.923 13.198 1.00 94.88 572 ARG A CA 1
ATOM 4414 C C . ARG A 1 572 ? -11.575 19.101 12.112 1.00 94.88 572 ARG A C 1
ATOM 4416 O O . ARG A 1 572 ? -12.742 18.737 12.255 1.00 94.88 572 ARG A O 1
ATOM 4423 N N . GLU A 1 573 ? -10.826 18.729 11.076 1.00 94.88 573 GLU A N 1
ATOM 4424 C CA . GLU A 1 573 ? -11.265 17.868 9.974 1.00 94.88 573 GLU A CA 1
ATOM 4425 C C . GLU A 1 573 ? -11.636 16.448 10.441 1.00 94.88 573 GLU A C 1
ATOM 4427 O O . GLU A 1 573 ? -12.477 15.808 9.808 1.00 94.88 573 GLU A O 1
ATOM 4432 N N . GLN A 1 574 ? -11.123 15.968 11.584 1.00 94.75 574 GLN A N 1
ATOM 4433 C CA . GLN A 1 574 ? -11.617 14.724 12.192 1.00 94.75 574 GLN A CA 1
ATOM 4434 C C . GLN A 1 574 ? -13.039 14.840 12.745 1.00 94.75 574 GLN A C 1
ATOM 4436 O O . GLN A 1 574 ? -13.760 13.842 12.711 1.00 94.75 574 GLN A O 1
ATOM 4441 N N . VAL A 1 575 ? -13.452 16.005 13.254 1.00 95.12 575 VAL A N 1
ATOM 4442 C CA . VAL A 1 575 ? -14.764 16.196 13.905 1.00 95.12 575 VAL A CA 1
ATOM 4443 C C . VAL A 1 575 ? -15.855 16.586 12.907 1.00 95.12 575 VAL A C 1
ATOM 4445 O O . VAL A 1 575 ? -16.990 16.140 13.054 1.00 95.12 575 VAL A O 1
ATOM 4448 N N . ILE A 1 576 ? -15.526 17.367 11.874 1.00 95.50 576 ILE A N 1
ATOM 4449 C CA . ILE A 1 576 ? -16.519 17.847 10.894 1.00 95.50 576 ILE A CA 1
ATOM 4450 C C . ILE A 1 576 ? -16.784 16.868 9.739 1.00 95.50 576 ILE A C 1
ATOM 4452 O O . ILE A 1 576 ? -17.828 16.958 9.093 1.00 95.50 576 ILE A O 1
ATOM 4456 N N . TYR A 1 577 ? -15.892 15.901 9.486 1.00 95.12 577 TYR A N 1
ATOM 4457 C CA . TYR A 1 577 ? -16.019 14.939 8.381 1.00 95.12 577 TYR A CA 1
ATOM 4458 C C . TYR A 1 577 ? -17.433 14.312 8.295 1.00 95.12 577 TYR A C 1
ATOM 4460 O O . TYR A 1 577 ? -17.931 13.811 9.311 1.00 95.12 577 TYR A O 1
ATOM 4468 N N . PRO A 1 578 ? -18.091 14.287 7.114 1.00 92.75 578 PRO A N 1
ATOM 4469 C CA . PRO A 1 578 ? -17.535 14.543 5.777 1.00 92.75 578 PRO A CA 1
ATOM 4470 C C . PRO A 1 578 ? -17.578 15.998 5.256 1.00 92.75 578 PRO A C 1
ATOM 4472 O O . PRO A 1 578 ? -17.279 16.189 4.081 1.00 92.75 578 PRO A O 1
ATOM 4475 N N . ASP A 1 579 ? -17.923 17.003 6.069 1.00 94.56 579 ASP A N 1
ATOM 4476 C CA . ASP A 1 579 ? -17.835 18.422 5.659 1.00 94.56 579 ASP A CA 1
ATOM 4477 C C . ASP A 1 579 ? -16.384 18.861 5.387 1.00 94.56 579 ASP A C 1
ATOM 4479 O O . ASP A 1 579 ? -15.450 18.344 6.010 1.00 94.56 579 ASP A O 1
ATOM 4483 N N . THR A 1 580 ? -16.198 19.892 4.553 1.00 93.75 580 THR A N 1
ATOM 4484 C CA . THR A 1 580 ? -14.950 20.679 4.537 1.00 93.75 580 THR A CA 1
ATOM 4485 C C . THR A 1 580 ? -14.977 21.833 5.552 1.00 93.75 580 THR A C 1
ATOM 4487 O O . THR A 1 580 ? -16.006 22.168 6.145 1.00 93.75 580 THR A O 1
ATOM 4490 N N . VAL A 1 581 ? -13.834 22.502 5.745 1.00 92.06 581 VAL A N 1
ATOM 4491 C CA . VAL A 1 581 ? -13.742 23.706 6.593 1.00 92.06 581 VAL A CA 1
ATOM 4492 C C . VAL A 1 581 ? -14.570 24.872 6.017 1.00 92.06 581 VAL A C 1
ATOM 4494 O O . VAL A 1 581 ? -15.074 25.709 6.770 1.00 92.06 581 VAL A O 1
ATOM 4497 N N . GLU A 1 582 ? -14.767 24.929 4.698 1.00 93.62 582 GLU A N 1
ATOM 4498 C CA . GLU A 1 582 ? -15.688 25.864 4.041 1.00 93.62 582 GLU A CA 1
ATOM 4499 C C . GLU A 1 582 ? -17.150 25.551 4.386 1.00 93.62 582 GLU A C 1
ATOM 4501 O O . GLU A 1 582 ? -17.884 26.471 4.752 1.00 93.62 582 GLU A O 1
ATOM 4506 N N . ASP A 1 583 ? -17.560 24.277 4.348 1.00 94.12 583 ASP A N 1
ATOM 4507 C CA . ASP A 1 583 ? -18.916 23.853 4.727 1.00 94.12 583 ASP A CA 1
ATOM 4508 C C . ASP A 1 583 ? -19.208 24.157 6.205 1.00 94.12 583 ASP A C 1
ATOM 4510 O O . ASP A 1 583 ? -20.269 24.690 6.534 1.00 94.12 583 ASP A O 1
ATOM 4514 N N . MET A 1 584 ? -18.244 23.902 7.098 1.00 94.00 584 MET A N 1
ATOM 4515 C CA . MET A 1 584 ? -18.338 24.240 8.525 1.00 94.00 584 MET A CA 1
ATOM 4516 C C . MET A 1 584 ? -18.604 25.737 8.744 1.00 94.00 584 MET A C 1
ATOM 4518 O O . MET A 1 584 ? -19.484 26.117 9.525 1.00 94.00 584 MET A O 1
ATOM 4522 N N . ARG A 1 585 ? -17.872 26.593 8.019 1.00 92.12 585 ARG A N 1
ATOM 4523 C CA . ARG A 1 585 ? -18.040 28.054 8.054 1.00 92.12 585 ARG A CA 1
ATOM 4524 C C . ARG A 1 585 ? -19.378 28.482 7.447 1.00 92.12 585 ARG A C 1
ATOM 4526 O O . ARG A 1 585 ? -20.038 29.351 8.010 1.00 92.12 585 ARG A O 1
ATOM 4533 N N . ALA A 1 586 ? -19.821 27.847 6.360 1.00 93.69 586 ALA A N 1
ATOM 4534 C CA . ALA A 1 586 ? -21.130 28.093 5.749 1.00 93.69 586 ALA A CA 1
ATOM 4535 C C . ALA A 1 586 ? -22.299 27.680 6.666 1.00 93.69 586 ALA A C 1
ATOM 4537 O O . ALA A 1 586 ? -23.324 28.360 6.703 1.00 93.69 586 ALA A O 1
ATOM 4538 N N . LYS A 1 587 ? -22.126 26.622 7.471 1.00 92.44 587 LYS A N 1
ATOM 4539 C CA . LYS A 1 587 ? -23.047 26.203 8.546 1.00 92.44 587 LYS A CA 1
ATOM 4540 C C . LYS A 1 587 ? -22.956 27.076 9.811 1.00 92.44 587 LYS A C 1
ATOM 4542 O O . LYS A 1 587 ? -23.637 26.783 10.794 1.00 92.44 587 LYS A O 1
ATOM 4547 N N . GLY A 1 588 ? -22.127 28.125 9.816 1.00 91.31 588 GLY A N 1
ATOM 4548 C CA . GLY A 1 588 ? -21.977 29.052 10.942 1.00 91.31 588 GLY A CA 1
ATOM 4549 C C . GLY A 1 588 ? -21.401 28.411 12.208 1.00 91.31 588 GLY A C 1
ATOM 4550 O O . GLY A 1 588 ? -21.700 28.869 13.310 1.00 91.31 588 GLY A O 1
ATOM 4551 N N . ARG A 1 589 ? -20.624 27.327 12.077 1.00 93.00 589 ARG A N 1
ATOM 4552 C CA . ARG A 1 589 ? -19.976 26.653 13.211 1.00 93.00 589 ARG A CA 1
ATOM 4553 C C . ARG A 1 589 ? -18.579 27.226 13.448 1.00 93.00 589 ARG A C 1
ATOM 4555 O O . ARG A 1 589 ? -17.886 27.604 12.505 1.00 93.00 589 ARG A O 1
ATOM 4562 N N . THR A 1 590 ? -18.177 27.270 14.713 1.00 94.12 590 THR A N 1
ATOM 4563 C CA . THR A 1 590 ? -16.878 27.776 15.175 1.00 94.12 590 THR A CA 1
ATOM 4564 C C . THR A 1 590 ? -16.172 26.728 16.034 1.00 94.12 590 THR A C 1
ATOM 4566 O O . THR A 1 590 ? -16.790 25.746 16.454 1.00 94.12 590 THR A O 1
ATOM 4569 N N . ASP A 1 591 ? -14.886 26.926 16.317 1.00 93.31 591 ASP A N 1
ATOM 4570 C CA . ASP A 1 591 ? -14.093 25.966 17.091 1.00 93.31 591 ASP A CA 1
ATOM 4571 C C . ASP A 1 591 ? -14.619 25.817 18.537 1.00 93.31 591 ASP A C 1
ATOM 4573 O O . ASP A 1 591 ? -14.561 24.724 19.094 1.00 93.31 591 ASP A O 1
ATOM 4577 N N . GLU A 1 592 ? -15.265 26.838 19.116 1.00 93.88 592 GLU A N 1
ATOM 4578 C CA . GLU A 1 592 ? -15.942 26.743 20.423 1.00 93.88 592 GLU A CA 1
ATOM 4579 C C . GLU A 1 592 ? -17.169 25.811 20.389 1.00 93.88 592 GLU A C 1
ATOM 4581 O O . GLU A 1 592 ? -17.453 25.114 21.366 1.00 93.88 592 GLU A O 1
ATOM 4586 N N . PHE A 1 593 ? -17.891 25.747 19.261 1.00 94.81 593 PHE A N 1
ATOM 4587 C CA . PHE A 1 593 ? -18.963 24.760 19.075 1.00 94.81 593 PHE A CA 1
ATOM 4588 C C . PHE A 1 593 ? -18.389 23.339 18.997 1.00 94.81 593 PHE A C 1
ATOM 4590 O O . PHE A 1 593 ? -18.970 22.408 19.558 1.00 94.81 593 PHE A O 1
ATOM 4597 N N . LEU A 1 594 ? -17.229 23.172 18.353 1.00 95.31 594 LEU A N 1
ATOM 4598 C CA . LEU A 1 594 ? -16.535 21.885 18.282 1.00 95.31 594 LEU A CA 1
ATOM 4599 C C . LEU A 1 594 ? -15.954 21.463 19.640 1.00 95.31 594 LEU A C 1
ATOM 4601 O O . LEU A 1 594 ? -16.019 20.281 19.975 1.00 95.31 594 LEU A O 1
ATOM 4605 N N . GLU A 1 595 ? -15.467 22.398 20.464 1.00 94.88 595 GLU A N 1
ATOM 4606 C CA . GLU A 1 595 ? -15.102 22.114 21.860 1.00 94.88 595 GLU A CA 1
ATOM 4607 C C . GLU A 1 595 ? -16.326 21.670 22.669 1.00 94.88 595 GLU A C 1
ATOM 4609 O O . GLU A 1 595 ? -16.249 20.684 23.401 1.00 94.88 595 GLU A O 1
ATOM 4614 N N . GLY A 1 596 ? -17.480 22.324 22.488 1.00 94.50 596 GLY A N 1
ATOM 4615 C CA . GLY A 1 596 ? -18.754 21.882 23.064 1.00 94.50 596 GLY A CA 1
ATOM 4616 C C . GLY A 1 596 ? -19.092 20.429 22.706 1.00 94.50 596 GLY A C 1
ATOM 4617 O O . GLY A 1 596 ? -19.382 19.628 23.594 1.00 94.50 596 GLY A O 1
ATOM 4618 N N . VAL A 1 597 ? -18.971 20.064 21.426 1.00 95.19 597 VAL A N 1
ATOM 4619 C CA . VAL A 1 597 ? -19.179 18.689 20.936 1.00 95.19 597 VAL A CA 1
ATOM 4620 C C . VAL A 1 597 ? -18.155 17.703 21.518 1.00 95.19 597 VAL A C 1
ATOM 4622 O O . VAL A 1 597 ? -18.543 16.627 21.978 1.00 95.19 597 VAL A O 1
ATOM 4625 N N . LEU A 1 598 ? -16.862 18.049 21.558 1.00 95.81 598 LEU A N 1
ATOM 4626 C CA . LEU A 1 598 ? -15.830 17.181 22.142 1.00 95.81 598 LEU A CA 1
ATOM 4627 C C . LEU A 1 598 ? -15.977 17.013 23.658 1.00 95.81 598 LEU A C 1
ATOM 4629 O O . LEU A 1 598 ? -15.612 15.962 24.185 1.00 95.81 598 LEU A O 1
ATOM 4633 N N . ASN A 1 599 ? -16.530 17.997 24.365 1.00 94.62 599 ASN A N 1
ATOM 4634 C CA . ASN A 1 599 ? -16.814 17.878 25.793 1.00 94.62 599 ASN A CA 1
ATOM 4635 C C . ASN A 1 599 ? -17.948 16.876 26.077 1.00 94.62 599 ASN A C 1
ATOM 4637 O O . ASN A 1 599 ? -17.846 16.141 27.051 1.00 94.62 599 ASN A O 1
ATOM 4641 N N . VAL A 1 600 ? -18.961 16.758 25.206 1.00 93.50 600 VAL A N 1
ATOM 4642 C CA . VAL A 1 600 ? -20.037 15.746 25.338 1.00 93.50 600 VAL A CA 1
ATOM 4643 C C . VAL A 1 600 ? -19.520 14.308 25.172 1.00 93.50 600 VAL A C 1
ATOM 4645 O O . VAL A 1 600 ? -20.053 13.384 25.783 1.00 93.50 600 VAL A O 1
ATOM 4648 N N . VAL A 1 601 ? -18.474 14.098 24.367 1.00 95.12 601 VAL A N 1
ATOM 4649 C CA . VAL A 1 601 ? -17.829 12.780 24.185 1.00 95.12 601 VAL A CA 1
ATOM 4650 C C . VAL A 1 601 ? -16.576 12.592 25.057 1.00 95.12 601 VAL A C 1
ATOM 4652 O O . VAL A 1 601 ? -15.775 11.690 24.806 1.00 95.12 601 VAL A O 1
ATOM 4655 N N . ASN A 1 602 ? -16.375 13.441 26.071 1.00 94.69 602 ASN A N 1
ATOM 4656 C CA . ASN A 1 602 ? -15.222 13.423 26.979 1.00 94.69 602 ASN A CA 1
ATOM 4657 C C . ASN A 1 602 ? -13.861 13.361 26.242 1.00 94.69 602 ASN A C 1
ATOM 4659 O O . ASN A 1 602 ? -12.983 12.577 26.599 1.00 94.69 602 ASN A O 1
ATOM 4663 N N . LEU A 1 603 ? -13.693 14.174 25.190 1.00 95.44 603 LEU A N 1
ATOM 4664 C CA . LEU A 1 603 ? -12.468 14.311 24.381 1.00 95.44 603 LEU A CA 1
ATOM 4665 C C . LEU A 1 603 ? -11.854 15.723 24.391 1.00 95.44 603 LEU A C 1
ATOM 4667 O O . LEU A 1 603 ? -10.834 15.939 23.741 1.00 95.44 603 LEU A O 1
ATOM 4671 N N . GLY A 1 604 ? -12.401 16.686 25.143 1.00 92.25 604 GLY A N 1
ATOM 4672 C CA . GLY A 1 604 ? -11.877 18.064 25.195 1.00 92.25 604 GLY A CA 1
ATOM 4673 C C . GLY A 1 604 ? -10.398 18.193 25.614 1.00 92.25 604 GLY A C 1
ATOM 4674 O O . GLY A 1 604 ? -9.755 19.202 25.327 1.00 92.25 604 GLY A O 1
ATOM 4675 N N . TYR A 1 605 ? -9.814 17.162 26.241 1.00 93.69 605 TYR A N 1
ATOM 4676 C CA . TYR A 1 605 ? -8.375 17.108 26.528 1.00 93.69 605 TYR A CA 1
ATOM 4677 C C . TYR A 1 605 ? -7.511 16.869 25.276 1.00 93.69 605 TYR A C 1
ATOM 4679 O O . TYR A 1 605 ? -6.368 17.323 25.248 1.00 93.69 605 TYR A O 1
ATOM 4687 N N . VAL A 1 606 ? -8.031 16.196 24.239 1.00 93.25 606 VAL A N 1
ATOM 4688 C CA . VAL A 1 606 ? -7.274 15.824 23.027 1.00 93.25 606 VAL A CA 1
ATOM 4689 C C . VAL A 1 606 ? -6.801 17.073 22.286 1.00 93.25 606 VAL A C 1
ATOM 4691 O O . VAL A 1 606 ? -5.629 17.163 21.942 1.00 93.25 606 VAL A O 1
ATOM 4694 N N . VAL A 1 607 ? -7.655 18.097 22.159 1.00 92.88 607 VAL A N 1
ATOM 4695 C CA . VAL A 1 607 ? -7.297 19.386 21.531 1.00 92.88 607 VAL A CA 1
ATOM 4696 C C . VAL A 1 607 ? -6.040 19.996 22.164 1.00 92.88 607 VAL A C 1
ATOM 4698 O O . VAL A 1 607 ? -5.190 20.534 21.463 1.00 92.88 607 VAL A O 1
ATOM 4701 N N . LYS A 1 608 ? -5.881 19.869 23.487 1.00 91.94 608 LYS A N 1
ATOM 4702 C CA . LYS A 1 608 ? -4.720 20.396 24.224 1.00 91.94 608 LYS A CA 1
ATOM 4703 C C . LYS A 1 608 ? -3.524 19.439 24.222 1.00 91.94 608 LYS A C 1
ATOM 4705 O O . LYS A 1 608 ? -2.394 19.912 24.257 1.00 91.94 608 LYS A O 1
ATOM 4710 N N . ARG A 1 609 ? -3.763 18.123 24.168 1.00 93.56 609 ARG A N 1
ATOM 4711 C CA . ARG A 1 609 ? -2.723 17.080 24.095 1.00 93.56 609 ARG A CA 1
ATOM 4712 C C . ARG A 1 609 ? -1.979 17.104 22.757 1.00 93.56 609 ARG A C 1
ATOM 4714 O O . ARG A 1 609 ? -0.767 16.941 22.740 1.00 93.56 609 ARG A O 1
ATOM 4721 N N . GLU A 1 610 ? -2.707 17.325 21.665 1.00 90.94 610 GLU A N 1
ATOM 4722 C CA . GLU A 1 610 ? -2.220 17.143 20.289 1.00 90.94 610 GLU A CA 1
ATOM 4723 C C . GLU A 1 610 ? -1.671 18.424 19.635 1.00 90.94 610 GLU A C 1
ATOM 4725 O O . GLU A 1 610 ? -1.136 18.366 18.533 1.00 90.94 610 GLU A O 1
ATOM 4730 N N . GLY A 1 611 ? -1.776 19.581 20.301 1.00 86.75 611 GLY A N 1
ATOM 4731 C CA . GLY A 1 611 ? -1.260 20.864 19.795 1.00 86.75 611 GLY A CA 1
ATOM 4732 C C . GLY A 1 611 ? -2.293 21.790 19.136 1.00 86.75 611 GLY A C 1
ATOM 4733 O O . GLY A 1 611 ? -1.906 22.771 18.505 1.00 86.75 611 GLY A O 1
ATOM 4734 N N . GLY A 1 612 ? -3.591 21.529 19.309 1.00 92.44 612 GLY A N 1
ATOM 4735 C CA . GLY A 1 612 ? -4.690 22.387 18.853 1.00 92.44 612 GLY A CA 1
ATOM 4736 C C . GLY A 1 612 ? -5.496 21.822 17.680 1.00 92.44 612 GLY A C 1
ATOM 4737 O O . GLY A 1 612 ? -5.239 20.732 17.175 1.00 92.44 612 GLY A O 1
ATOM 4738 N N . TRP A 1 613 ? -6.495 22.587 17.236 1.00 93.56 613 TRP A N 1
ATOM 4739 C CA . TRP A 1 613 ? -7.413 22.203 16.154 1.00 93.56 613 TRP A CA 1
ATOM 4740 C C . TRP A 1 613 ? -6.739 22.012 14.787 1.00 93.56 613 TRP A C 1
ATOM 4742 O O . TRP A 1 613 ? -7.205 21.208 13.980 1.00 93.56 613 TRP A O 1
ATOM 4752 N N . ASP A 1 614 ? -5.636 22.723 14.551 1.00 92.50 614 ASP A N 1
ATOM 4753 C CA . ASP A 1 614 ? -4.849 22.702 13.312 1.00 92.50 614 ASP A CA 1
ATOM 4754 C C . ASP A 1 614 ? -3.658 21.725 13.352 1.00 92.50 614 ASP A C 1
ATOM 4756 O O . ASP A 1 614 ? -2.884 21.660 12.397 1.00 92.50 614 ASP A O 1
ATOM 4760 N N . ALA A 1 615 ? -3.506 20.945 14.431 1.00 91.38 615 ALA A N 1
ATOM 4761 C CA . ALA A 1 615 ? -2.529 19.860 14.496 1.00 91.38 615 ALA A CA 1
ATOM 4762 C C . ALA A 1 615 ? -2.802 18.805 13.411 1.00 91.38 615 ALA A C 1
ATOM 4764 O O . ALA A 1 615 ? -3.962 18.531 13.105 1.00 91.38 615 ALA A O 1
ATOM 4765 N N . ILE A 1 616 ? -1.749 18.194 12.858 1.00 92.00 616 ILE A N 1
ATOM 4766 C CA . ILE A 1 616 ? -1.821 17.114 11.861 1.00 92.00 616 ILE A CA 1
ATOM 4767 C C . ILE A 1 616 ? -0.890 15.990 12.324 1.00 92.00 616 ILE A C 1
ATOM 4769 O O . ILE A 1 616 ? 0.328 16.124 12.234 1.00 92.00 616 ILE A O 1
ATOM 4773 N N . ASN A 1 617 ? -1.480 14.894 12.797 1.00 89.62 617 ASN A N 1
ATOM 4774 C CA . ASN A 1 617 ? -0.795 13.697 13.286 1.00 89.62 617 ASN A CA 1
ATOM 4775 C C . ASN A 1 617 ? -1.302 12.462 12.523 1.00 89.62 617 ASN A C 1
ATOM 4777 O O . ASN A 1 617 ? -2.340 12.532 11.861 1.00 89.62 617 ASN A O 1
ATOM 4781 N N . ASP A 1 618 ? -0.626 11.313 12.643 1.00 87.94 618 ASP A N 1
ATOM 4782 C CA . ASP A 1 618 ? -1.254 10.051 12.235 1.00 87.94 618 ASP A CA 1
ATOM 4783 C C . ASP A 1 618 ? -2.289 9.635 13.288 1.00 87.94 618 ASP A C 1
ATOM 4785 O O . ASP A 1 618 ? -2.000 8.961 14.280 1.00 87.94 618 ASP A O 1
ATOM 4789 N N . TRP A 1 619 ? -3.523 10.087 13.081 1.00 91.19 619 TRP A N 1
ATOM 4790 C CA . TRP A 1 619 ? -4.645 9.825 13.978 1.00 91.19 619 TRP A CA 1
ATOM 4791 C C . TRP A 1 619 ? -4.965 8.339 14.127 1.00 91.19 619 TRP A C 1
ATOM 4793 O O . TRP A 1 619 ? -5.634 7.968 15.095 1.00 91.19 619 TRP A O 1
ATOM 4803 N N . HIS A 1 620 ? -4.520 7.484 13.199 1.00 86.62 620 HIS A N 1
ATOM 4804 C CA . HIS A 1 620 ? -4.707 6.052 13.351 1.00 86.62 620 HIS A CA 1
ATOM 4805 C C . HIS A 1 620 ? -3.868 5.500 14.509 1.00 86.62 620 HIS A C 1
ATOM 4807 O O . HIS A 1 620 ? -4.376 4.678 15.270 1.00 86.62 620 HIS A O 1
ATOM 4813 N N . ASP A 1 621 ? -2.648 5.984 14.708 1.00 85.19 621 ASP A N 1
ATOM 4814 C CA . ASP A 1 621 ? -1.749 5.413 15.717 1.00 85.19 621 ASP A CA 1
ATOM 4815 C C . ASP A 1 621 ? -1.696 6.269 16.997 1.00 85.19 621 ASP A C 1
ATOM 4817 O O . ASP A 1 621 ? -1.430 5.760 18.084 1.00 85.19 621 ASP A O 1
ATOM 4821 N N . VAL A 1 622 ? -2.046 7.558 16.899 1.00 89.44 622 VAL A N 1
ATOM 4822 C CA . VAL A 1 622 ? -2.083 8.510 18.027 1.00 89.44 622 VAL A CA 1
ATOM 4823 C C . VAL A 1 622 ? -3.373 8.436 18.862 1.00 89.44 622 VAL A C 1
ATOM 4825 O O . VAL A 1 622 ? -3.354 8.741 20.058 1.00 89.44 622 VAL A O 1
ATOM 4828 N N . LEU A 1 623 ? -4.509 8.037 18.276 1.00 92.00 623 LEU A N 1
ATOM 4829 C CA . LEU A 1 623 ? -5.774 7.898 19.011 1.00 92.00 623 LEU A CA 1
ATOM 4830 C C . LEU A 1 623 ? -6.005 6.448 19.446 1.00 92.00 623 LEU A C 1
ATOM 4832 O O . LEU A 1 623 ? -6.076 5.541 18.618 1.00 92.00 623 LEU A O 1
ATOM 4836 N N . SER A 1 624 ? -6.234 6.228 20.741 1.00 92.25 624 SER A N 1
ATOM 4837 C CA . SER A 1 624 ? -6.639 4.913 21.257 1.00 92.25 624 SER A CA 1
ATOM 4838 C C . SER A 1 624 ? -7.997 4.479 20.683 1.00 92.25 624 SER A C 1
ATOM 4840 O O . SER A 1 624 ? -8.839 5.312 20.347 1.00 92.25 624 SER A O 1
ATOM 4842 N N . GLY A 1 625 ? -8.267 3.170 20.596 1.00 89.56 625 GLY A N 1
ATOM 4843 C CA . GLY A 1 625 ? -9.500 2.648 19.976 1.00 89.56 625 GLY A CA 1
ATOM 4844 C C . GLY A 1 625 ? -10.803 3.247 20.536 1.00 89.56 625 GLY A C 1
ATOM 4845 O O . GLY A 1 625 ? -11.728 3.542 19.776 1.00 89.56 625 GLY A O 1
ATOM 4846 N N . GLY A 1 626 ? -10.846 3.518 21.846 1.00 92.88 626 GLY A N 1
ATOM 4847 C CA . GLY A 1 626 ? -11.960 4.217 22.488 1.00 92.88 626 GLY A CA 1
ATOM 4848 C C . GLY A 1 626 ? -12.061 5.700 22.106 1.00 92.88 626 GLY A C 1
ATOM 4849 O O . GLY A 1 626 ? -13.167 6.211 21.959 1.00 92.88 626 GLY A O 1
ATOM 4850 N N . GLU A 1 627 ? -10.943 6.400 21.896 1.00 95.06 627 GLU A N 1
ATOM 4851 C CA . GLU A 1 627 ? -10.937 7.774 21.367 1.00 95.06 627 GLU A CA 1
ATOM 4852 C C . GLU A 1 627 ? -11.394 7.807 19.901 1.00 95.06 627 GLU A C 1
ATOM 4854 O O . GLU A 1 627 ? -12.240 8.634 19.560 1.00 95.06 627 GLU A O 1
ATOM 4859 N N . LYS A 1 628 ? -10.943 6.861 19.057 1.00 95.12 628 LYS A N 1
ATOM 4860 C CA . LYS A 1 628 ? -11.411 6.722 17.660 1.00 95.12 628 LYS A CA 1
ATOM 4861 C C . LYS A 1 628 ? -12.939 6.577 17.586 1.00 95.12 628 LYS A C 1
ATOM 4863 O O . LYS A 1 628 ? -13.588 7.218 16.760 1.00 95.12 628 LYS A O 1
ATOM 4868 N N . GLN A 1 629 ? -13.522 5.761 18.467 1.00 95.06 629 GLN A N 1
ATOM 4869 C CA . GLN A 1 629 ? -14.975 5.581 18.569 1.00 95.06 629 GLN A CA 1
ATOM 4870 C C . GLN A 1 629 ? -15.698 6.847 19.062 1.00 95.06 629 GLN A C 1
ATOM 4872 O O . GLN A 1 629 ? -16.716 7.238 18.487 1.00 95.06 629 GLN A O 1
ATOM 4877 N N . ARG A 1 630 ? -15.145 7.551 20.060 1.00 95.69 630 ARG A N 1
ATOM 4878 C CA . ARG A 1 630 ? -15.712 8.816 20.564 1.00 95.69 630 ARG A CA 1
ATOM 4879 C C . ARG A 1 630 ? -15.622 9.967 19.545 1.00 95.69 630 ARG A C 1
ATOM 4881 O O . ARG A 1 630 ? -16.560 10.756 19.467 1.00 95.69 630 ARG A O 1
ATOM 4888 N N . ILE A 1 631 ? -14.601 10.009 18.680 1.00 95.81 631 ILE A N 1
ATOM 4889 C CA . ILE A 1 631 ? -14.560 10.903 17.500 1.00 95.81 631 ILE A CA 1
ATOM 4890 C C . ILE A 1 631 ? -15.690 10.575 16.507 1.00 95.81 631 ILE A C 1
ATOM 4892 O O . ILE A 1 631 ? -16.304 11.484 15.948 1.00 95.81 631 ILE A O 1
ATOM 4896 N N . GLY A 1 632 ? -16.032 9.294 16.328 1.00 95.19 632 GLY A N 1
ATOM 4897 C CA . GLY A 1 632 ? -17.209 8.888 15.552 1.00 95.19 632 GLY A CA 1
ATOM 4898 C C . GLY A 1 632 ? -18.508 9.506 16.087 1.00 95.19 632 GLY A C 1
ATOM 4899 O O . GLY A 1 632 ? -19.280 10.078 15.318 1.00 95.19 632 GLY A O 1
ATOM 4900 N N . MET A 1 633 ? -18.717 9.456 17.407 1.00 95.56 633 MET A N 1
ATOM 4901 C CA . MET A 1 633 ? -19.877 10.082 18.061 1.00 95.56 633 MET A CA 1
ATOM 4902 C C . MET A 1 633 ? -19.831 11.620 18.007 1.00 95.56 633 MET A C 1
ATOM 4904 O O . MET A 1 633 ? -20.873 12.251 17.838 1.00 95.56 633 MET A O 1
ATOM 4908 N N . ALA A 1 634 ? -18.644 12.236 18.054 1.00 96.12 634 ALA A N 1
ATOM 4909 C CA . ALA A 1 634 ? -18.490 13.683 17.881 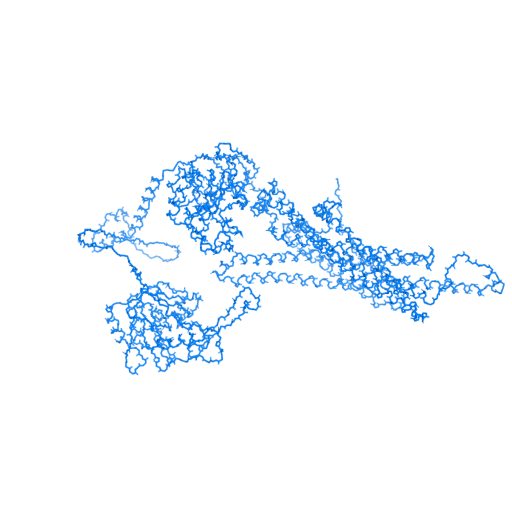1.00 96.12 634 ALA A CA 1
ATOM 4910 C C . ALA A 1 634 ? -19.018 14.156 16.513 1.00 96.12 634 ALA A C 1
ATOM 4912 O O . ALA A 1 634 ? -19.786 15.118 16.448 1.00 96.12 634 ALA A O 1
ATOM 4913 N N . ARG A 1 635 ? -18.699 13.432 15.427 1.00 96.00 635 ARG A N 1
ATOM 4914 C CA . ARG A 1 635 ? -19.248 13.713 14.085 1.00 96.00 635 ARG A CA 1
ATOM 4915 C C . ARG A 1 635 ? -20.774 13.652 14.071 1.00 96.00 635 ARG A C 1
ATOM 4917 O O . ARG A 1 635 ? -21.415 14.533 13.506 1.00 96.00 635 ARG A O 1
ATOM 4924 N N . LEU A 1 636 ? -21.365 12.644 14.717 1.00 95.94 636 LEU A N 1
ATOM 4925 C CA . LEU A 1 636 ? -22.821 12.500 14.792 1.00 95.94 636 LEU A CA 1
ATOM 4926 C C . LEU A 1 636 ? -23.487 13.722 15.447 1.00 95.94 636 LEU A C 1
ATOM 4928 O O . LEU A 1 636 ? -24.502 14.204 14.945 1.00 95.94 636 LEU A O 1
ATOM 4932 N N . PHE A 1 637 ? -22.911 14.241 16.534 1.00 95.88 637 PHE A N 1
ATOM 4933 C CA . PHE A 1 637 ? -23.438 15.418 17.235 1.00 95.88 637 PHE A CA 1
ATOM 4934 C C . PHE A 1 637 ? -23.190 16.729 16.478 1.00 95.88 637 PHE A C 1
ATOM 4936 O O . PHE A 1 637 ? -24.035 17.624 16.524 1.00 95.88 637 PHE A O 1
ATOM 4943 N N . TYR A 1 638 ? -22.085 16.831 15.734 1.00 95.44 638 TYR A N 1
ATOM 4944 C CA . TYR A 1 638 ? -21.821 17.954 14.831 1.00 95.44 638 TYR A CA 1
ATOM 4945 C C . TYR A 1 638 ? -22.829 18.010 13.662 1.00 95.44 638 TYR A C 1
ATOM 4947 O O . TYR A 1 638 ? -23.384 19.078 13.384 1.00 95.44 638 TYR A O 1
ATOM 4955 N N . HIS A 1 639 ? -23.107 16.871 13.009 1.00 94.38 639 HIS A N 1
ATOM 4956 C CA . HIS A 1 639 ? -24.017 16.794 11.852 1.00 94.38 639 HIS A CA 1
ATOM 4957 C C . HIS A 1 639 ? -25.503 16.804 12.218 1.00 94.38 639 HIS A C 1
ATOM 4959 O O . HIS A 1 639 ? -26.302 17.350 11.462 1.00 94.38 639 HIS A O 1
ATOM 4965 N N . LYS A 1 640 ? -25.873 16.220 13.365 1.00 94.06 640 LYS A N 1
ATOM 4966 C CA . LYS A 1 640 ? -27.248 16.138 13.889 1.00 94.06 640 LYS A CA 1
ATOM 4967 C C . LYS A 1 640 ? -28.300 15.642 12.855 1.00 94.06 640 LYS A C 1
ATOM 4969 O O . LYS A 1 640 ? -29.217 16.388 12.505 1.00 94.06 640 LYS A O 1
ATOM 4974 N N . PRO A 1 641 ? -28.194 14.390 12.370 1.00 94.50 641 PRO A N 1
ATOM 4975 C CA . PRO A 1 641 ? -29.162 13.783 11.446 1.00 94.50 641 PRO A CA 1
ATOM 4976 C C . PRO A 1 641 ? -30.509 13.458 12.121 1.00 94.50 641 PRO A C 1
ATOM 4978 O O . PRO A 1 641 ? -30.585 13.351 13.344 1.00 94.50 641 PRO A O 1
ATOM 4981 N N . SER A 1 642 ? -31.546 13.163 11.330 1.00 93.06 642 SER A N 1
ATOM 4982 C CA . SER A 1 642 ? -32.788 12.544 11.831 1.00 93.06 642 SER A CA 1
ATOM 4983 C C . SER A 1 642 ? -32.560 11.105 12.325 1.00 93.06 642 SER A C 1
ATOM 4985 O O . SER A 1 642 ? -33.183 10.676 13.299 1.00 93.06 642 SER A O 1
ATOM 4987 N N . TYR A 1 643 ? -31.647 10.368 11.675 1.00 94.62 643 TYR A N 1
ATOM 4988 C CA . TYR A 1 643 ? -31.307 8.974 11.984 1.00 94.62 643 TYR A CA 1
ATOM 4989 C C . TYR A 1 643 ? -29.799 8.739 12.126 1.00 94.62 643 TYR A C 1
ATOM 4991 O O . TYR A 1 643 ? -29.011 9.150 11.273 1.00 94.62 643 TYR A O 1
ATOM 4999 N N . ALA A 1 644 ? -29.414 7.975 13.148 1.00 95.62 644 ALA A N 1
ATOM 5000 C CA . ALA A 1 644 ? -28.083 7.396 13.302 1.00 95.62 644 ALA A CA 1
ATOM 5001 C C . ALA A 1 644 ? -28.128 5.877 13.104 1.00 95.62 644 ALA A C 1
ATOM 5003 O O . ALA A 1 644 ? -28.933 5.192 13.736 1.00 95.62 644 ALA A O 1
ATOM 5004 N N . LEU A 1 645 ? -27.240 5.351 12.262 1.00 95.44 645 LEU A N 1
ATOM 5005 C CA . LEU A 1 645 ? -26.993 3.920 12.095 1.00 95.44 645 LEU A CA 1
ATOM 5006 C C . LEU A 1 645 ? -25.641 3.600 12.747 1.00 95.44 645 LEU A C 1
ATOM 5008 O O . LEU A 1 645 ? -24.600 4.070 12.284 1.00 95.44 645 LEU A O 1
ATOM 5012 N N . LEU A 1 646 ? -25.674 2.846 13.844 1.00 95.62 646 LEU A N 1
ATOM 5013 C CA . LEU A 1 646 ? -24.570 2.666 14.787 1.00 95.62 646 LEU A CA 1
ATOM 5014 C C . LEU A 1 646 ? -24.132 1.194 14.816 1.00 95.62 646 LEU A C 1
ATOM 5016 O O . LEU A 1 646 ? -24.759 0.361 15.471 1.00 95.62 646 LEU A O 1
ATOM 5020 N N . ASP A 1 647 ? -23.073 0.858 14.080 1.00 94.56 647 ASP A N 1
ATOM 5021 C CA . ASP A 1 647 ? -22.563 -0.514 13.944 1.00 94.56 647 ASP A CA 1
ATOM 5022 C C . ASP A 1 647 ? -21.502 -0.781 15.028 1.00 94.56 647 ASP A C 1
ATOM 5024 O O . ASP A 1 647 ? -20.340 -0.444 14.845 1.00 94.56 647 ASP A O 1
ATOM 5028 N N . GLU A 1 648 ? -21.902 -1.293 16.200 1.00 92.06 648 GLU A N 1
ATOM 5029 C CA . GLU A 1 648 ? -21.027 -1.632 17.350 1.00 92.06 648 GLU A CA 1
ATOM 5030 C C . GLU A 1 648 ? -20.069 -0.512 17.829 1.00 92.06 648 GLU A C 1
ATOM 5032 O O . GLU A 1 648 ? -19.049 -0.766 18.476 1.00 92.06 648 GLU A O 1
ATOM 5037 N N . CYS A 1 649 ? -20.408 0.749 17.553 1.00 91.56 649 CYS A N 1
ATOM 5038 C CA . CYS A 1 649 ? -19.499 1.899 17.609 1.00 91.56 649 CYS A CA 1
ATOM 5039 C C . CYS A 1 649 ? -19.050 2.368 19.010 1.00 91.56 649 CYS A C 1
ATOM 5041 O O . CYS A 1 649 ? -18.435 3.426 19.121 1.00 91.56 649 CYS A O 1
ATOM 5043 N N . THR A 1 650 ? -19.362 1.624 20.073 1.00 92.69 650 THR A N 1
ATOM 5044 C CA . THR A 1 650 ? -18.964 1.904 21.468 1.00 92.69 650 THR A CA 1
ATOM 5045 C C . THR A 1 650 ? -18.311 0.706 22.168 1.00 92.69 650 THR A C 1
ATOM 5047 O O . THR A 1 650 ? -18.105 0.735 23.381 1.00 92.69 650 THR A O 1
ATOM 5050 N N . SER A 1 651 ? -17.952 -0.350 21.429 1.00 89.31 651 SER A N 1
ATOM 5051 C CA . SER A 1 651 ? -17.338 -1.575 21.968 1.00 89.31 651 SER A CA 1
ATOM 5052 C C . SER A 1 651 ? -16.033 -1.359 22.756 1.00 89.31 651 SER A C 1
ATOM 5054 O O . SER A 1 651 ? -15.753 -2.132 23.668 1.00 89.31 651 SER A O 1
ATOM 5056 N N . ALA A 1 652 ? -15.281 -0.293 22.466 1.00 88.56 652 ALA A N 1
ATOM 5057 C CA . ALA A 1 652 ? -14.059 0.118 23.166 1.00 88.56 652 ALA A CA 1
ATOM 5058 C C . ALA A 1 652 ? -14.271 1.336 24.098 1.00 88.56 652 ALA A C 1
ATOM 5060 O O . ALA A 1 652 ? -13.313 2.022 24.460 1.00 88.56 652 ALA A O 1
ATOM 5061 N N . VAL A 1 653 ? -15.521 1.637 24.476 1.00 91.94 653 VAL A N 1
ATOM 5062 C CA . VAL A 1 653 ? -15.887 2.760 25.357 1.00 91.94 653 VAL A CA 1
ATOM 5063 C C . VAL A 1 653 ? -16.475 2.246 26.679 1.00 91.94 653 VAL A C 1
ATOM 5065 O O . VAL A 1 653 ? -17.191 1.239 26.725 1.00 91.94 653 VAL A O 1
ATOM 5068 N N . SER A 1 654 ? -16.165 2.937 27.776 1.00 91.50 654 SER A N 1
ATOM 5069 C CA . SER A 1 654 ? -16.693 2.647 29.110 1.00 91.50 654 SER A CA 1
ATOM 5070 C C . SER A 1 654 ? -18.205 2.915 29.202 1.00 91.50 654 SER A C 1
ATOM 5072 O O . SER A 1 654 ? -18.764 3.718 28.455 1.00 91.50 654 SER A O 1
ATOM 5074 N N . ILE A 1 655 ? -18.891 2.191 30.093 1.00 90.69 655 ILE A N 1
ATOM 5075 C CA . ILE A 1 655 ? -20.366 2.126 30.148 1.00 90.69 655 ILE A CA 1
ATOM 5076 C C . ILE A 1 655 ? -20.997 3.471 30.562 1.00 90.69 655 ILE A C 1
ATOM 5078 O O . ILE A 1 655 ? -22.109 3.799 30.149 1.00 90.69 655 ILE A O 1
ATOM 5082 N N . ASP A 1 656 ? -20.279 4.266 31.352 1.00 88.50 656 ASP A N 1
ATOM 5083 C CA . ASP A 1 656 ? -20.663 5.611 31.781 1.00 88.50 656 ASP A CA 1
ATOM 5084 C C . ASP A 1 656 ? -20.683 6.605 30.607 1.00 88.50 656 ASP A C 1
ATOM 5086 O O . ASP A 1 656 ? -21.704 7.255 30.371 1.00 88.50 656 ASP A O 1
ATOM 5090 N N . VAL A 1 657 ? -19.602 6.667 29.822 1.00 91.69 657 VAL A N 1
ATOM 5091 C CA . VAL A 1 657 ? -19.490 7.558 28.655 1.00 91.69 657 VAL A CA 1
ATOM 5092 C C . VAL A 1 657 ? -20.378 7.069 27.510 1.00 91.69 657 VAL A C 1
ATOM 5094 O O . VAL A 1 657 ? -21.032 7.875 26.853 1.00 91.69 657 VAL A O 1
ATOM 5097 N N . GLU A 1 658 ? -20.489 5.751 27.308 1.00 94.44 658 GLU A N 1
ATOM 5098 C CA . GLU A 1 658 ? -21.493 5.154 26.418 1.00 94.44 658 GLU A CA 1
ATOM 5099 C C . GLU A 1 658 ? -22.906 5.636 26.780 1.00 94.44 658 GLU A C 1
ATOM 5101 O O . GLU A 1 658 ? -23.635 6.120 25.912 1.00 94.44 658 GLU A O 1
ATOM 5106 N N . GLY A 1 659 ? -23.276 5.572 28.063 1.00 92.62 659 GLY A N 1
ATOM 5107 C CA . GLY A 1 659 ? -24.581 6.023 28.536 1.00 92.62 659 GLY A CA 1
ATOM 5108 C C . GLY A 1 659 ? -24.832 7.518 28.323 1.00 92.62 659 GLY A C 1
ATOM 5109 O O . GLY A 1 659 ? -25.926 7.893 27.903 1.00 92.62 659 GLY A O 1
ATOM 5110 N N . GLN A 1 660 ? -23.825 8.363 28.563 1.00 93.94 660 GLN A N 1
ATOM 5111 C CA . GLN A 1 660 ? -23.906 9.813 28.339 1.00 93.94 660 GLN A CA 1
ATOM 5112 C C . GLN A 1 660 ? -24.118 10.146 26.855 1.00 93.94 660 GLN A C 1
ATOM 5114 O O . GLN A 1 660 ? -25.033 10.899 26.519 1.00 93.94 660 GLN A O 1
ATOM 5119 N N . MET A 1 661 ? -23.335 9.537 25.957 1.00 95.38 661 MET A N 1
ATOM 5120 C CA . MET A 1 661 ? -23.450 9.770 24.513 1.00 95.38 661 MET A CA 1
ATOM 5121 C C . MET A 1 661 ? -24.803 9.303 23.955 1.00 95.38 661 MET A C 1
ATOM 5123 O O . MET A 1 661 ? -25.414 10.015 23.157 1.00 95.38 661 MET A O 1
ATOM 5127 N N . TYR A 1 662 ? -25.300 8.136 24.381 1.00 95.88 662 TYR A N 1
ATOM 5128 C CA . TYR A 1 662 ? -26.604 7.636 23.932 1.00 95.88 662 TYR A CA 1
ATOM 5129 C C . TYR A 1 662 ? -27.770 8.471 24.466 1.00 95.88 662 TYR A C 1
ATOM 5131 O O . TYR A 1 662 ? -28.714 8.715 23.716 1.00 95.88 662 TYR A O 1
ATOM 5139 N N . GLN A 1 663 ? -27.707 8.956 25.711 1.00 94.81 663 GLN A N 1
ATOM 5140 C CA . GLN A 1 663 ? -28.732 9.861 26.233 1.00 94.81 663 GLN A CA 1
ATOM 5141 C C . GLN A 1 663 ? -28.732 11.191 25.467 1.00 94.81 663 GLN A C 1
ATOM 5143 O O . GLN A 1 663 ? -29.771 11.578 24.938 1.00 94.81 663 GLN A O 1
ATOM 5148 N N . HIS A 1 664 ? -27.564 11.821 25.289 1.00 95.75 664 HIS A N 1
ATOM 5149 C CA . HIS A 1 664 ? -27.453 13.086 24.558 1.00 95.75 664 HIS A CA 1
ATOM 5150 C C . HIS A 1 664 ? -27.984 12.988 23.119 1.00 95.75 664 HIS A C 1
ATOM 5152 O O . HIS A 1 664 ? -28.670 13.894 22.649 1.00 95.75 664 HIS A O 1
ATOM 5158 N N . ALA A 1 665 ? -27.729 11.869 22.429 1.00 96.00 665 ALA A N 1
ATOM 5159 C CA . ALA A 1 665 ? -28.262 11.627 21.088 1.00 96.00 665 ALA A CA 1
ATOM 5160 C C . ALA A 1 665 ? -29.804 11.652 21.054 1.00 96.00 665 ALA A C 1
ATOM 5162 O O . ALA A 1 665 ? -30.391 12.211 20.124 1.00 96.00 665 ALA A O 1
ATOM 5163 N N . LYS A 1 666 ? -30.459 11.094 22.084 1.00 94.31 666 LYS A N 1
ATOM 5164 C CA . LYS A 1 666 ? -31.921 11.143 22.248 1.00 94.31 666 LYS A CA 1
ATOM 5165 C C . LYS A 1 666 ? -32.398 12.551 22.599 1.00 94.31 666 LYS A C 1
ATOM 5167 O O . LYS A 1 666 ? -33.353 13.020 21.986 1.00 94.31 666 LYS A O 1
ATOM 5172 N N . ASP A 1 667 ? -31.713 13.233 23.516 1.00 94.44 667 ASP A N 1
ATOM 5173 C CA . ASP A 1 667 ? -32.071 14.580 23.986 1.00 94.44 667 ASP A CA 1
ATOM 5174 C C . ASP A 1 667 ? -32.055 15.617 22.852 1.00 94.44 667 ASP A C 1
ATOM 5176 O O . ASP A 1 667 ? -32.914 16.497 22.793 1.00 94.44 667 ASP A O 1
ATOM 5180 N N . ILE A 1 668 ? -31.110 15.499 21.909 1.00 94.00 668 ILE A N 1
ATOM 5181 C CA . ILE A 1 668 ? -31.064 16.369 20.723 1.00 94.00 668 ILE A CA 1
ATOM 5182 C C . ILE A 1 668 ? -32.002 15.906 19.591 1.00 94.00 668 ILE A C 1
ATOM 5184 O O . ILE A 1 668 ? -32.158 16.644 18.616 1.00 94.00 668 ILE A O 1
ATOM 5188 N N . GLY A 1 669 ? -32.667 14.753 19.728 1.00 93.00 669 GLY A N 1
ATOM 5189 C CA . GLY A 1 669 ? -33.750 14.285 18.853 1.00 93.00 669 GLY A CA 1
ATOM 5190 C C . GLY A 1 669 ? -33.377 13.241 17.791 1.00 93.00 669 GLY A C 1
ATOM 5191 O O . GLY A 1 669 ? -34.173 13.020 16.882 1.00 93.00 669 GLY A O 1
ATOM 5192 N N . ILE A 1 670 ? -32.203 12.605 17.869 1.00 95.81 670 ILE A N 1
ATOM 5193 C CA . ILE A 1 670 ? -31.739 11.641 16.855 1.00 95.81 670 ILE A CA 1
ATOM 5194 C C . ILE A 1 670 ? -32.393 10.269 17.074 1.00 95.81 670 ILE A C 1
ATOM 5196 O O . ILE A 1 670 ? -32.321 9.692 18.161 1.00 95.81 670 ILE A O 1
ATOM 5200 N N . THR A 1 671 ? -32.977 9.697 16.020 1.00 95.88 671 THR A N 1
ATOM 5201 C CA . THR A 1 671 ? -33.506 8.324 16.040 1.00 95.88 671 THR A CA 1
ATOM 5202 C C . THR A 1 671 ? -32.357 7.327 15.886 1.00 95.88 671 THR A C 1
ATOM 5204 O O . THR A 1 671 ? -31.538 7.454 14.978 1.00 95.88 671 THR A O 1
ATOM 5207 N N . LEU A 1 672 ? -32.266 6.338 16.778 1.00 96.06 672 LEU A N 1
ATOM 5208 C CA . LEU A 1 672 ? -31.096 5.453 16.883 1.00 96.06 672 LEU A CA 1
ATOM 5209 C C . LEU A 1 672 ? -31.409 4.059 16.341 1.00 96.06 672 LEU A C 1
ATOM 5211 O O . LEU A 1 672 ? -32.349 3.428 16.816 1.00 96.06 672 LEU A O 1
ATOM 5215 N N . LEU A 1 673 ? -30.617 3.574 15.386 1.00 96.06 673 LEU A N 1
ATOM 5216 C CA . LEU A 1 673 ? -30.590 2.181 14.941 1.00 96.06 673 LEU A CA 1
ATOM 5217 C C . LEU A 1 673 ? -29.217 1.610 15.315 1.00 96.06 673 LEU A C 1
ATOM 5219 O O . LEU A 1 673 ? -28.218 1.979 14.699 1.00 96.06 673 LEU A O 1
ATOM 5223 N N . THR A 1 674 ? -29.150 0.711 16.297 1.00 95.88 674 THR A N 1
ATOM 5224 C CA . THR A 1 674 ? -27.877 0.254 16.882 1.00 95.88 674 THR A CA 1
ATOM 5225 C C . THR A 1 674 ? -27.700 -1.255 16.789 1.00 95.88 674 THR A C 1
ATOM 5227 O O . THR A 1 674 ? -28.461 -2.003 17.397 1.00 95.88 674 THR A O 1
ATOM 5230 N N . VAL A 1 675 ? -26.639 -1.710 16.119 1.00 95.19 675 VAL A N 1
ATOM 5231 C CA . VAL A 1 675 ? -26.142 -3.091 16.235 1.00 95.19 675 VAL A CA 1
ATOM 5232 C C . VAL A 1 675 ? -25.249 -3.180 17.467 1.00 95.19 675 VAL A C 1
ATOM 5234 O O . VAL A 1 675 ? -24.257 -2.460 17.566 1.00 95.19 675 VAL A O 1
ATOM 5237 N N . THR A 1 676 ? -25.598 -4.047 18.420 1.00 91.06 676 THR A N 1
ATOM 5238 C CA . THR A 1 676 ? -24.771 -4.289 19.611 1.00 91.06 676 THR A CA 1
ATOM 5239 C C . THR A 1 676 ? -25.138 -5.588 20.332 1.00 91.06 676 THR A C 1
ATOM 5241 O O . THR A 1 676 ? -26.257 -6.101 20.242 1.00 91.06 676 THR A O 1
ATOM 5244 N N . HIS A 1 677 ? -24.181 -6.087 21.111 1.00 86.81 677 HIS A N 1
ATOM 5245 C CA . HIS A 1 677 ? -24.355 -7.182 22.063 1.00 86.81 677 HIS A CA 1
ATOM 5246 C C . HIS A 1 677 ? -24.366 -6.709 23.534 1.00 86.81 677 HIS A C 1
ATOM 5248 O O . HIS A 1 677 ? -24.624 -7.514 24.430 1.00 86.81 677 HIS A O 1
ATOM 5254 N N . ARG A 1 678 ? -24.106 -5.418 23.814 1.00 87.62 678 ARG A N 1
ATOM 5255 C CA . ARG A 1 678 ? -24.003 -4.890 25.190 1.00 87.62 678 ARG A CA 1
ATOM 5256 C C . ARG A 1 678 ? -25.390 -4.672 25.826 1.00 87.62 678 ARG A C 1
ATOM 5258 O O . ARG A 1 678 ? -26.181 -3.905 25.272 1.00 87.62 678 ARG A O 1
ATOM 5265 N N . PRO A 1 679 ? -25.690 -5.251 27.009 1.00 85.38 679 PRO A N 1
ATOM 5266 C CA . PRO A 1 679 ? -26.961 -5.011 27.703 1.00 85.38 679 PRO A CA 1
ATOM 5267 C C . PRO A 1 679 ? -27.159 -3.562 28.166 1.00 85.38 679 PRO A C 1
ATOM 5269 O O . PRO A 1 679 ? -28.285 -3.076 28.194 1.00 85.38 679 PRO A O 1
ATOM 5272 N N . SER A 1 680 ? -26.070 -2.843 28.470 1.00 87.12 680 SER A N 1
ATOM 5273 C CA . SER A 1 680 ? -26.059 -1.427 28.888 1.00 87.12 680 SER A CA 1
ATOM 5274 C C . SER A 1 680 ? -26.895 -0.503 27.996 1.00 87.12 680 SER A C 1
ATOM 5276 O O . SER A 1 680 ? -27.455 0.483 28.481 1.00 87.12 680 SER A O 1
ATOM 5278 N N . LEU A 1 681 ? -27.001 -0.841 26.709 1.00 90.69 681 LEU A N 1
ATOM 5279 C CA . LEU A 1 681 ? -27.696 -0.059 25.695 1.00 90.69 681 LEU A CA 1
ATOM 5280 C C . LEU A 1 681 ? -29.200 -0.353 25.586 1.00 90.69 681 LEU A C 1
ATOM 5282 O O . LEU A 1 681 ? -29.914 0.428 24.956 1.00 90.69 681 LEU A O 1
ATOM 5286 N N . TRP A 1 682 ? -29.718 -1.422 26.204 1.00 89.88 682 TRP A N 1
ATOM 5287 C CA . TRP A 1 682 ? -31.131 -1.820 26.079 1.00 89.88 682 TRP A CA 1
ATOM 5288 C C . TRP A 1 682 ? -32.089 -0.708 26.525 1.00 89.88 682 TRP A C 1
ATOM 5290 O O . TRP A 1 682 ? -33.020 -0.380 25.798 1.00 89.88 682 TRP A O 1
ATOM 5300 N N . LYS A 1 683 ? -31.790 -0.043 27.648 1.00 89.62 683 LYS A N 1
ATOM 5301 C CA . LYS A 1 683 ? -32.588 1.059 28.226 1.00 89.62 683 LYS A CA 1
ATOM 5302 C C . LYS A 1 683 ? -32.750 2.300 27.331 1.00 89.62 683 LYS A C 1
ATOM 5304 O O . LYS A 1 683 ? -33.604 3.139 27.600 1.00 89.62 683 LYS A O 1
ATOM 5309 N N . PHE A 1 684 ? -31.922 2.457 26.295 1.00 91.44 684 PHE A N 1
ATOM 5310 C CA . PHE A 1 684 ? -32.035 3.582 25.360 1.00 91.44 684 PHE A CA 1
ATOM 5311 C C . PHE A 1 684 ? -32.960 3.282 24.176 1.00 91.44 684 PHE A C 1
ATOM 5313 O O . PHE A 1 684 ? -33.433 4.223 23.534 1.00 91.44 684 PHE A O 1
ATOM 5320 N N . HIS A 1 685 ? -33.250 2.006 23.914 1.00 94.56 685 HIS A N 1
ATOM 5321 C CA . HIS A 1 685 ? -33.997 1.548 22.748 1.00 94.56 685 HIS A CA 1
ATOM 5322 C C . HIS A 1 685 ? -35.442 1.176 23.107 1.00 94.56 685 HIS A C 1
ATOM 5324 O O . HIS A 1 685 ? -35.768 0.923 24.261 1.00 94.56 685 HIS A O 1
ATOM 5330 N N . THR A 1 686 ? -36.315 1.191 22.102 1.00 93.25 686 THR A N 1
ATOM 5331 C CA . THR A 1 686 ? -37.771 0.967 22.225 1.00 93.25 686 THR A CA 1
ATOM 5332 C C . THR A 1 686 ? -38.232 -0.295 21.503 1.00 93.25 686 THR A C 1
ATOM 5334 O O . THR A 1 686 ? -39.242 -0.884 21.865 1.00 93.25 686 THR A O 1
ATOM 5337 N N . HIS A 1 687 ? -37.482 -0.709 20.481 1.00 94.44 687 HIS A N 1
ATOM 5338 C CA . HIS A 1 687 ? -37.778 -1.839 19.613 1.00 94.44 687 HIS A CA 1
ATOM 5339 C C . HIS A 1 687 ? -36.552 -2.741 19.487 1.00 94.44 687 HIS A C 1
ATOM 5341 O O . HIS A 1 687 ? -35.413 -2.292 19.644 1.00 94.44 687 HIS A O 1
ATOM 5347 N N . LEU A 1 688 ? -36.790 -4.010 19.173 1.00 93.38 688 LEU A N 1
ATOM 5348 C CA . LEU A 1 688 ? -35.789 -5.047 18.985 1.00 93.38 688 LEU A CA 1
ATOM 5349 C C . LEU A 1 688 ? -35.977 -5.720 17.622 1.00 93.38 688 LEU A C 1
ATOM 5351 O O . LEU A 1 688 ? -37.045 -6.253 17.332 1.00 93.38 688 LEU A O 1
ATOM 5355 N N . LEU A 1 689 ? -34.904 -5.765 16.835 1.00 94.06 689 LEU A N 1
ATOM 5356 C CA . LEU A 1 689 ? -34.737 -6.657 15.692 1.00 94.06 689 LEU A CA 1
ATOM 5357 C C . LEU A 1 689 ? -33.708 -7.729 16.071 1.00 94.06 689 LEU A C 1
ATOM 5359 O O . LEU A 1 689 ? -32.516 -7.445 16.204 1.00 94.06 689 LEU A O 1
ATOM 5363 N N . GLN A 1 690 ? -34.169 -8.959 16.275 1.00 92.50 690 GLN A N 1
ATOM 5364 C CA . GLN A 1 690 ? -33.329 -10.103 16.622 1.00 92.50 690 GLN A CA 1
ATOM 5365 C C . GLN A 1 690 ? -33.285 -11.089 15.450 1.00 92.50 690 GLN A C 1
ATOM 5367 O O . GLN A 1 690 ? -34.296 -11.712 15.135 1.00 92.50 690 GLN A O 1
ATOM 5372 N N . PHE A 1 691 ? -32.120 -11.235 14.822 1.00 92.19 691 PHE A N 1
ATOM 5373 C CA . PHE A 1 691 ? -31.852 -12.285 13.834 1.00 92.19 691 PHE A CA 1
ATOM 5374 C C . PHE A 1 691 ? -31.574 -13.621 14.537 1.00 92.19 691 PHE A C 1
ATOM 5376 O O . PHE A 1 691 ? -30.927 -13.638 15.589 1.00 92.19 691 PHE A O 1
ATOM 5383 N N . ASP A 1 692 ? -32.038 -14.729 13.957 1.00 87.50 692 ASP A N 1
ATOM 5384 C CA . ASP A 1 692 ? -31.797 -16.083 14.485 1.00 87.50 692 ASP A CA 1
ATOM 5385 C C . ASP A 1 692 ? -30.421 -16.645 14.092 1.00 87.50 692 ASP A C 1
ATOM 5387 O O . ASP A 1 692 ? -29.747 -17.238 14.928 1.00 87.50 692 ASP A O 1
ATOM 5391 N N . GLY A 1 693 ? -29.977 -16.388 12.859 1.00 82.94 693 GLY A N 1
ATOM 5392 C CA . GLY A 1 693 ? -28.753 -16.941 12.270 1.00 82.94 693 GLY A CA 1
ATOM 5393 C C . GLY A 1 693 ? -28.994 -17.998 11.187 1.00 82.94 693 GLY A C 1
ATOM 5394 O O . GLY A 1 693 ? -28.062 -18.312 10.453 1.00 82.94 693 GLY A O 1
ATOM 5395 N N . GLU A 1 694 ? -30.229 -18.482 11.038 1.00 84.38 694 GLU A N 1
ATOM 5396 C CA . GLU A 1 694 ? -30.645 -19.481 10.037 1.00 84.38 694 GLU A CA 1
ATOM 5397 C C . GLU A 1 694 ? -31.385 -18.847 8.841 1.00 84.38 694 GLU A C 1
ATOM 5399 O O . GLU A 1 694 ? -31.677 -19.512 7.847 1.00 84.38 694 GLU A O 1
ATOM 5404 N N . GLY A 1 695 ? -31.643 -17.537 8.908 1.00 80.62 695 GLY A N 1
ATOM 5405 C CA . GLY A 1 695 ? -32.150 -16.717 7.804 1.00 80.62 695 GLY A CA 1
ATOM 5406 C C . GLY A 1 695 ? -33.493 -16.042 8.079 1.00 80.62 695 GLY A C 1
ATOM 5407 O O . GLY A 1 695 ? -34.069 -15.443 7.163 1.00 80.62 695 GLY A O 1
ATOM 5408 N N . GLY A 1 696 ? -33.986 -16.130 9.316 1.00 86.88 696 GLY A N 1
ATOM 5409 C CA . GLY A 1 696 ? -35.156 -15.422 9.813 1.00 86.88 696 GLY A CA 1
ATOM 5410 C C . GLY A 1 696 ? -34.803 -14.300 10.798 1.00 86.88 696 GLY A C 1
ATOM 5411 O O . GLY A 1 696 ? -33.643 -13.958 11.059 1.00 86.88 696 GLY A O 1
ATOM 5412 N N . TYR A 1 697 ? -35.850 -13.656 11.306 1.00 92.94 697 TYR A N 1
ATOM 5413 C CA . TYR A 1 697 ? -35.758 -12.548 12.248 1.00 92.94 697 TYR A CA 1
ATOM 5414 C C . TYR A 1 697 ? -37.055 -12.418 13.049 1.00 92.94 697 TYR A C 1
ATOM 5416 O O . TYR A 1 697 ? -38.133 -12.820 12.607 1.00 92.94 697 TYR A O 1
ATOM 5424 N N . LYS A 1 698 ? -36.955 -11.782 14.215 1.00 91.81 698 LYS A N 1
ATOM 5425 C CA . LYS A 1 698 ? -38.086 -11.331 15.023 1.00 91.81 698 LYS A CA 1
ATOM 5426 C C . LYS A 1 698 ? -37.983 -9.825 15.239 1.00 91.81 698 LYS A C 1
ATOM 5428 O O . LYS A 1 698 ? -36.948 -9.338 15.690 1.00 91.81 698 LYS A O 1
ATOM 5433 N N . PHE A 1 699 ? -39.065 -9.112 14.947 1.00 93.00 699 PHE A N 1
ATOM 5434 C CA . PHE A 1 699 ? -39.239 -7.696 15.259 1.00 93.00 699 PHE A CA 1
ATOM 5435 C C . PHE A 1 699 ? -40.302 -7.547 16.356 1.00 93.00 699 PHE A C 1
ATOM 5437 O O . PHE A 1 699 ? -41.368 -8.156 16.259 1.00 93.00 699 PHE A O 1
ATOM 5444 N N . SER A 1 700 ? -40.013 -6.785 17.411 1.00 92.06 700 SER A N 1
ATOM 5445 C CA . SER A 1 700 ? -40.968 -6.482 18.487 1.00 92.06 700 SER A CA 1
ATOM 5446 C C . SER A 1 700 ? -40.615 -5.185 19.214 1.00 92.06 700 SER A C 1
ATOM 5448 O O . SER A 1 700 ? -39.506 -4.669 19.077 1.00 92.06 700 SER A O 1
ATOM 5450 N N . GLU A 1 701 ? -41.521 -4.695 20.056 1.00 90.25 701 GLU A N 1
ATOM 5451 C CA . GLU A 1 701 ? -41.166 -3.753 21.123 1.00 90.25 701 GLU A CA 1
ATOM 5452 C C . GLU A 1 701 ? -40.166 -4.397 22.111 1.00 90.25 701 GLU A C 1
ATOM 5454 O O . GLU A 1 701 ? -40.031 -5.628 22.180 1.00 90.25 701 GLU A O 1
ATOM 5459 N N . LEU A 1 702 ? -39.426 -3.559 22.842 1.00 86.75 702 LEU A N 1
ATOM 5460 C CA . LEU A 1 702 ? -38.384 -3.953 23.790 1.00 86.75 702 LEU A CA 1
ATOM 5461 C C . LEU A 1 702 ? -38.751 -3.517 25.214 1.00 86.75 702 LEU A C 1
ATOM 5463 O O . LEU A 1 702 ? -38.453 -2.397 25.626 1.00 86.75 702 LEU A O 1
ATOM 5467 N N . ASP A 1 703 ? -39.300 -4.440 26.006 1.00 83.50 703 ASP A N 1
ATOM 5468 C CA . ASP A 1 703 ? -39.278 -4.307 27.465 1.00 83.50 703 ASP A CA 1
ATOM 5469 C C . ASP A 1 703 ? -37.845 -4.559 27.960 1.00 83.50 703 ASP A C 1
ATOM 5471 O O . ASP A 1 703 ? -37.406 -5.698 28.146 1.00 83.50 703 ASP A O 1
ATOM 5475 N N . ALA A 1 704 ? -37.082 -3.476 28.120 1.00 75.62 704 ALA A N 1
ATOM 5476 C CA . ALA A 1 704 ? -35.720 -3.545 28.635 1.00 75.62 704 ALA A CA 1
ATOM 5477 C C . ALA A 1 704 ? -35.684 -4.066 30.083 1.00 75.62 704 ALA A C 1
ATOM 5479 O O . ALA A 1 704 ? -34.771 -4.810 30.432 1.00 75.62 704 ALA A O 1
ATOM 5480 N N . THR A 1 705 ? -36.674 -3.709 30.907 1.00 72.50 705 THR A N 1
ATOM 5481 C CA . THR A 1 705 ? -36.775 -4.080 32.325 1.00 72.50 705 THR A CA 1
ATOM 5482 C C . THR A 1 705 ? -36.982 -5.580 32.517 1.00 72.50 705 THR A C 1
ATOM 5484 O O . THR A 1 705 ? -36.151 -6.218 33.164 1.00 72.50 705 THR A O 1
ATOM 5487 N N . ALA A 1 706 ? -38.000 -6.172 31.886 1.00 73.81 706 ALA A N 1
ATOM 5488 C CA . ALA A 1 706 ? -38.229 -7.616 31.944 1.00 73.81 706 ALA A CA 1
ATOM 5489 C C . ALA A 1 706 ? -37.089 -8.406 31.281 1.00 73.81 706 ALA A C 1
ATOM 5491 O O . ALA A 1 706 ? -36.722 -9.483 31.747 1.00 73.81 706 ALA A O 1
ATOM 5492 N N . ARG A 1 707 ? -36.468 -7.877 30.214 1.00 76.25 707 ARG A N 1
ATOM 5493 C CA . ARG A 1 707 ? -35.315 -8.540 29.579 1.00 76.25 707 ARG A CA 1
ATOM 5494 C C . ARG A 1 707 ? -34.062 -8.517 30.462 1.00 76.25 707 ARG A C 1
ATOM 5496 O O . ARG A 1 707 ? -33.266 -9.451 30.378 1.00 76.25 707 ARG A O 1
ATOM 5503 N N . PHE A 1 708 ? -33.880 -7.491 31.298 1.00 74.88 708 PHE A N 1
ATOM 5504 C CA . PHE A 1 708 ? -32.833 -7.479 32.323 1.00 74.88 708 PHE A CA 1
ATOM 5505 C C . PHE A 1 708 ? -33.117 -8.513 33.416 1.00 74.88 708 PHE A C 1
ATOM 5507 O O . PHE A 1 708 ? -32.263 -9.372 33.630 1.00 74.88 708 PHE A O 1
ATOM 5514 N N . SER A 1 709 ? -34.307 -8.504 34.030 1.00 73.94 709 SER A N 1
ATOM 5515 C CA . SER A 1 709 ? -34.632 -9.442 35.116 1.00 73.94 709 SER A CA 1
ATOM 5516 C C . SER A 1 709 ? -34.580 -10.902 34.660 1.00 73.94 709 SER A C 1
ATOM 5518 O O . SER A 1 709 ? -33.946 -11.711 35.323 1.00 73.94 709 SER A O 1
ATOM 5520 N N . LEU A 1 710 ? -35.124 -11.233 33.482 1.00 78.62 710 LEU A N 1
ATOM 5521 C CA . LEU A 1 710 ? -35.050 -12.588 32.911 1.00 78.62 710 LEU A CA 1
ATOM 5522 C C . LEU A 1 710 ? -33.612 -13.024 32.581 1.00 78.62 710 LEU A C 1
ATOM 5524 O O . LEU A 1 710 ? -33.310 -14.216 32.592 1.00 78.62 710 LEU A O 1
ATOM 5528 N N . LYS A 1 711 ? -32.705 -12.086 32.264 1.00 77.00 711 LYS A N 1
ATOM 5529 C CA . LYS A 1 711 ? -31.286 -12.413 32.047 1.00 77.00 711 LYS A CA 1
ATOM 5530 C C . LYS A 1 711 ? -30.541 -12.608 33.369 1.00 77.00 711 LYS A C 1
ATOM 5532 O O . LYS A 1 711 ? -29.656 -13.457 33.432 1.00 77.00 711 LYS A O 1
ATOM 5537 N N . GLU A 1 712 ? -30.881 -11.836 34.393 1.00 77.38 712 GLU A N 1
ATOM 5538 C CA . GLU A 1 712 ? -30.325 -11.977 35.738 1.00 77.38 712 GLU A CA 1
ATOM 5539 C C . GLU A 1 712 ? -30.794 -13.287 36.389 1.00 77.38 712 GLU A C 1
ATOM 5541 O O . GLU A 1 712 ? -29.958 -14.079 36.809 1.00 77.38 712 GLU A O 1
ATOM 5546 N N . GLU A 1 713 ? -32.094 -13.589 36.325 1.00 79.69 713 GLU A N 1
ATOM 5547 C CA . GLU A 1 713 ? -32.694 -14.874 36.706 1.00 79.69 713 GLU A CA 1
ATOM 5548 C C . GLU A 1 713 ? -32.040 -16.046 35.959 1.00 79.69 713 GLU A C 1
ATOM 5550 O O . GLU A 1 713 ? -31.582 -16.997 36.591 1.00 79.69 713 GLU A O 1
ATOM 5555 N N . LYS A 1 714 ? -31.889 -15.960 34.625 1.00 81.38 714 LYS A N 1
ATOM 5556 C CA . LYS A 1 714 ? -31.157 -16.979 33.852 1.00 81.38 714 LYS A CA 1
ATOM 5557 C C . LYS A 1 714 ? -29.726 -17.162 34.366 1.00 81.38 714 LYS A C 1
ATOM 5559 O O . LYS A 1 714 ? -29.300 -18.295 34.548 1.00 81.38 714 LYS A O 1
ATOM 5564 N N . SER A 1 715 ? -28.995 -16.073 34.611 1.00 77.62 715 SER A N 1
ATOM 5565 C CA . SER A 1 715 ? -27.608 -16.141 35.087 1.00 77.62 715 SER A CA 1
ATOM 5566 C C . SER A 1 715 ? -27.499 -16.714 36.504 1.00 77.62 715 SER A C 1
ATOM 5568 O O . SER A 1 715 ? -26.512 -17.380 36.805 1.00 77.62 715 SER A O 1
ATOM 5570 N N . GLN A 1 716 ? -28.494 -16.474 37.363 1.00 81.19 716 GLN A N 1
ATOM 5571 C CA . GLN A 1 716 ? -28.588 -17.077 38.694 1.00 81.19 716 GLN A CA 1
ATOM 5572 C C . GLN A 1 716 ? -28.897 -18.576 38.604 1.00 81.19 716 GLN A C 1
ATOM 5574 O O . GLN A 1 716 ? -28.272 -19.360 39.308 1.00 81.19 716 GLN A O 1
ATOM 5579 N N . LEU A 1 717 ? -29.804 -18.989 37.712 1.00 80.06 717 LEU A N 1
ATOM 5580 C CA . LEU A 1 717 ? -30.115 -20.401 37.473 1.00 80.06 717 LEU A CA 1
ATOM 5581 C C . LEU A 1 717 ? -28.925 -21.156 36.861 1.00 80.06 717 LEU A C 1
ATOM 5583 O O . LEU A 1 717 ? -28.629 -22.265 37.292 1.00 80.06 717 LEU A O 1
ATOM 5587 N N . GLU A 1 718 ? -28.201 -20.559 35.911 1.00 81.62 718 GLU A N 1
ATOM 5588 C CA . GLU A 1 718 ? -26.978 -21.149 35.343 1.00 81.62 718 GLU A CA 1
ATOM 5589 C C . GLU A 1 718 ? -25.894 -21.342 36.417 1.00 81.62 718 GLU A C 1
ATOM 5591 O O . GLU A 1 718 ? -25.353 -22.439 36.531 1.00 81.62 718 GLU A O 1
ATOM 5596 N N . ALA A 1 719 ? -25.668 -20.343 37.280 1.00 78.62 719 ALA A N 1
ATOM 5597 C CA . ALA A 1 719 ? -24.737 -20.442 38.411 1.00 78.62 719 ALA A CA 1
ATOM 5598 C C . ALA A 1 719 ? -25.226 -21.349 39.565 1.00 78.62 719 ALA A C 1
ATOM 5600 O O . ALA A 1 719 ? -24.439 -21.759 40.411 1.00 78.62 719 ALA A O 1
ATOM 5601 N N . GLN A 1 720 ? -26.521 -21.669 39.638 1.00 79.75 720 GLN A N 1
ATOM 5602 C CA . GLN A 1 720 ? -27.035 -22.694 40.555 1.00 79.75 720 GLN A CA 1
ATOM 5603 C C . GLN A 1 720 ? -26.861 -24.105 39.982 1.00 79.75 720 GLN A C 1
ATOM 5605 O O . GLN A 1 720 ? -26.693 -25.053 40.747 1.00 79.75 720 GLN A O 1
ATOM 5610 N N . LEU A 1 721 ? -26.886 -24.255 38.654 1.00 79.00 721 LEU A N 1
ATOM 5611 C CA . LEU A 1 721 ? -26.695 -25.530 37.962 1.00 79.00 721 LEU A CA 1
ATOM 5612 C C . LEU A 1 721 ? -25.218 -25.970 37.952 1.00 79.00 721 LEU A C 1
ATOM 5614 O O . LEU A 1 721 ? -24.963 -27.160 38.159 1.00 79.00 721 LEU A O 1
ATOM 5618 N N . SER A 1 722 ? -24.259 -25.043 37.800 1.00 77.62 722 SER A N 1
ATOM 5619 C CA . SER A 1 722 ? -22.804 -25.317 37.869 1.00 77.62 722 SER A CA 1
ATOM 5620 C C . SER A 1 722 ? -22.361 -25.926 39.206 1.00 77.62 722 SER A C 1
ATOM 5622 O O . SER A 1 722 ? -21.479 -26.785 39.244 1.00 77.62 722 SER A O 1
ATOM 5624 N N . GLY A 1 723 ? -23.013 -25.551 40.311 1.00 77.56 723 GLY A N 1
ATOM 5625 C CA . GLY A 1 723 ? -22.695 -26.046 41.653 1.00 77.56 723 GLY A CA 1
ATOM 5626 C C . GLY A 1 723 ? -23.189 -27.459 41.975 1.00 77.56 723 GLY A C 1
ATOM 5627 O O . GLY A 1 723 ? -22.643 -28.116 42.872 1.00 77.56 723 GLY A O 1
ATOM 5628 N N . ILE A 1 724 ? -24.191 -27.973 41.249 1.00 83.62 724 ILE A N 1
ATOM 5629 C CA . ILE A 1 724 ? -24.831 -29.268 41.553 1.00 83.62 724 ILE A CA 1
ATOM 5630 C C . ILE A 1 724 ? -23.830 -30.444 41.557 1.00 83.62 724 ILE A C 1
ATOM 5632 O O . ILE A 1 724 ? -23.887 -31.239 42.500 1.00 83.62 724 ILE A O 1
ATOM 5636 N N . PRO A 1 725 ? -22.884 -30.584 40.604 1.00 79.19 725 PRO A N 1
ATOM 5637 C CA . PRO A 1 725 ? -21.892 -31.660 40.623 1.00 79.19 725 PRO A CA 1
ATOM 5638 C C . PRO A 1 725 ? -21.019 -31.677 41.887 1.00 79.19 725 PRO A C 1
ATOM 5640 O O . PRO A 1 725 ? -20.839 -32.745 42.485 1.00 79.19 725 PRO A O 1
ATOM 5643 N N . LYS A 1 726 ? -20.530 -30.515 42.356 1.00 78.94 726 LYS A N 1
ATOM 5644 C CA . LYS A 1 726 ? -19.780 -30.428 43.626 1.00 78.94 726 LYS A CA 1
ATOM 5645 C C . LYS A 1 726 ? -20.675 -30.726 44.826 1.00 78.94 726 LYS A C 1
ATOM 5647 O O . LYS A 1 726 ? -20.261 -31.491 45.696 1.00 78.94 726 LYS A O 1
ATOM 5652 N N . ALA A 1 727 ? -21.894 -30.182 44.863 1.00 77.25 727 ALA A N 1
ATOM 5653 C CA . ALA A 1 727 ? -22.843 -30.435 45.947 1.00 77.25 727 ALA A CA 1
ATOM 5654 C C . ALA A 1 727 ? -23.174 -31.933 46.075 1.00 77.25 727 ALA A C 1
ATOM 5656 O O . ALA A 1 727 ? -23.106 -32.488 47.171 1.00 77.25 727 ALA A O 1
ATOM 5657 N N . GLN A 1 728 ? -23.428 -32.623 44.957 1.00 81.00 728 GLN A N 1
ATOM 5658 C CA . GLN A 1 728 ? -23.624 -34.074 44.940 1.00 81.00 728 GLN A CA 1
ATOM 5659 C C . GLN A 1 728 ? -22.366 -34.844 45.357 1.00 81.00 728 GLN A C 1
ATOM 5661 O O . GLN A 1 728 ? -22.473 -35.831 46.083 1.00 81.00 728 GLN A O 1
ATOM 5666 N N . SER A 1 729 ? -21.174 -34.421 44.920 1.00 78.31 729 SER A N 1
ATOM 5667 C CA . SER A 1 729 ? -19.922 -35.079 45.311 1.00 78.31 729 SER A CA 1
ATOM 5668 C C . SER A 1 729 ? -19.670 -34.962 46.817 1.00 78.31 729 SER A C 1
ATOM 5670 O O . SER A 1 729 ? -19.362 -35.961 47.466 1.00 78.31 729 SER A O 1
ATOM 5672 N N . ARG A 1 730 ? -19.882 -33.771 47.392 1.00 82.00 730 ARG A N 1
ATOM 5673 C CA . ARG A 1 730 ? -19.763 -33.534 48.836 1.00 82.00 730 ARG A CA 1
ATOM 5674 C C . ARG A 1 730 ? -20.845 -34.266 49.632 1.00 82.00 730 ARG A C 1
ATOM 5676 O O . ARG A 1 730 ? -20.559 -34.755 50.719 1.00 82.00 730 ARG A O 1
ATOM 5683 N N . LEU A 1 731 ? -22.060 -34.395 49.095 1.00 79.69 731 LEU A N 1
ATOM 5684 C CA . LEU A 1 731 ? -23.126 -35.180 49.722 1.00 79.69 731 LEU A CA 1
ATOM 5685 C C . LEU A 1 731 ? -22.771 -36.675 49.777 1.00 79.69 731 LEU A C 1
ATOM 5687 O O . LEU A 1 731 ? -22.939 -37.285 50.826 1.00 79.69 731 LEU A O 1
ATOM 5691 N N . ARG A 1 732 ? -22.204 -37.250 48.703 1.00 78.00 732 ARG A N 1
ATOM 5692 C CA . ARG A 1 732 ? -21.698 -38.641 48.704 1.00 78.00 732 ARG A CA 1
ATOM 5693 C C . ARG A 1 732 ? -20.596 -38.848 49.746 1.00 78.00 732 ARG A C 1
ATOM 5695 O O . ARG A 1 732 ? -20.626 -39.838 50.468 1.00 78.00 732 ARG A O 1
ATOM 5702 N N . GLU A 1 733 ? -19.654 -37.908 49.844 1.00 80.06 733 GLU A N 1
ATOM 5703 C CA . GLU A 1 733 ? -18.579 -37.933 50.845 1.00 80.06 733 GLU A CA 1
ATOM 5704 C C . GLU A 1 733 ? -19.137 -37.898 52.280 1.00 80.06 733 GLU A C 1
ATOM 5706 O O . GLU A 1 733 ? -18.726 -38.689 53.125 1.00 80.06 733 GLU A O 1
ATOM 5711 N N . LEU A 1 734 ? -20.118 -37.030 52.552 1.00 78.06 734 LEU A N 1
ATOM 5712 C CA . LEU A 1 734 ? -20.768 -36.932 53.863 1.00 78.06 734 LEU A CA 1
ATOM 5713 C C . LEU A 1 734 ? -21.570 -38.196 54.210 1.00 78.06 734 LEU A C 1
ATOM 5715 O O . LEU A 1 734 ? -21.420 -38.705 55.317 1.00 78.06 734 LEU A O 1
ATOM 5719 N N . CYS A 1 735 ? -22.339 -38.753 53.268 1.00 79.56 735 CYS A N 1
ATOM 5720 C CA . CYS A 1 735 ? -23.004 -40.052 53.431 1.00 79.56 735 CYS A CA 1
ATOM 5721 C C . CYS A 1 735 ? -22.003 -41.164 53.787 1.00 79.56 735 CYS A C 1
ATOM 5723 O O . CYS A 1 735 ? -22.233 -41.935 54.717 1.00 79.56 735 CYS A O 1
ATOM 5725 N N . GLN A 1 736 ? -20.855 -41.209 53.101 1.00 77.06 736 GLN A N 1
ATOM 5726 C CA . GLN A 1 736 ? -19.802 -42.198 53.349 1.00 77.06 736 GLN A CA 1
ATOM 5727 C C . GLN A 1 736 ? -19.106 -42.019 54.712 1.00 77.06 736 GLN A C 1
ATOM 5729 O O . GLN A 1 736 ? -18.679 -43.008 55.306 1.00 77.06 736 GLN A O 1
ATOM 5734 N N . LEU A 1 737 ? -18.995 -40.785 55.216 1.00 78.69 737 LEU A N 1
ATOM 5735 C CA . LEU A 1 737 ? -18.416 -40.480 56.532 1.00 78.69 737 LEU A CA 1
ATOM 5736 C C . LEU A 1 737 ? -19.391 -40.713 57.698 1.00 78.69 737 LEU A C 1
ATOM 5738 O O . LEU A 1 737 ? -18.943 -41.031 58.799 1.00 78.69 737 LEU A O 1
ATOM 5742 N N . LEU A 1 738 ? -20.697 -40.545 57.472 1.00 76.31 738 LEU A N 1
ATOM 5743 C CA . LEU A 1 738 ? -21.742 -40.692 58.494 1.00 76.31 738 LEU A CA 1
ATOM 5744 C C . LEU A 1 738 ? -22.352 -42.103 58.541 1.00 76.31 738 LEU A C 1
ATOM 5746 O O . LEU A 1 738 ? -22.863 -42.507 59.582 1.00 76.31 738 LEU A O 1
ATOM 5750 N N . GLY A 1 739 ? -22.278 -42.864 57.444 1.00 67.56 739 GLY A N 1
ATOM 5751 C CA . GLY A 1 739 ? -22.936 -44.169 57.318 1.00 67.56 739 GLY A CA 1
ATOM 5752 C C . GLY A 1 739 ? -24.441 -44.073 57.034 1.00 67.56 739 GLY A C 1
ATOM 5753 O O . GLY A 1 739 ? -25.177 -45.003 57.354 1.00 67.56 739 GLY A O 1
ATOM 5754 N N . GLU A 1 740 ? -24.891 -42.956 56.456 1.00 78.94 740 GLU A N 1
ATOM 5755 C CA . GLU A 1 740 ? -26.300 -42.652 56.175 1.00 78.94 740 GLU A CA 1
ATOM 5756 C C . GLU A 1 740 ? -26.544 -42.514 54.663 1.00 78.94 740 GLU A C 1
ATOM 5758 O O . GLU A 1 740 ? -25.883 -41.717 53.994 1.00 78.94 740 GLU A O 1
ATOM 5763 N N . ASP A 1 741 ? -27.521 -43.245 54.121 1.00 61.19 741 ASP A N 1
ATOM 5764 C CA . ASP A 1 741 ? -27.936 -43.129 52.717 1.00 61.19 741 ASP A CA 1
ATOM 5765 C C . ASP A 1 741 ? -28.839 -41.899 52.491 1.00 61.19 741 ASP A C 1
ATOM 5767 O O . ASP A 1 741 ? -29.741 -41.605 53.278 1.00 61.19 741 ASP A O 1
ATOM 5771 N N . SER A 1 742 ? -28.630 -41.171 51.386 1.00 64.56 742 SER A N 1
ATOM 5772 C CA . SER A 1 742 ? -29.434 -39.987 51.044 1.00 64.56 742 SER A CA 1
ATOM 5773 C C . SER A 1 742 ? -30.479 -40.288 49.973 1.00 64.56 742 SER A C 1
ATOM 5775 O O . SER A 1 742 ? -30.140 -40.647 48.846 1.00 64.56 742 SER A O 1
ATOM 5777 N N . VAL A 1 743 ? -31.751 -40.010 50.273 1.00 63.94 743 VAL A N 1
ATOM 5778 C CA . VAL A 1 743 ? -32.889 -40.156 49.341 1.00 63.94 743 VAL A CA 1
ATOM 5779 C C . VAL A 1 743 ? -32.692 -39.359 48.037 1.00 63.94 743 VAL A C 1
ATOM 5781 O O . VAL A 1 743 ? -33.145 -39.786 46.977 1.00 63.94 743 VAL A O 1
ATOM 5784 N N . LEU A 1 744 ? -31.963 -38.236 48.080 1.00 62.56 744 LEU A N 1
ATOM 5785 C CA . LEU A 1 744 ? -31.638 -37.421 46.898 1.00 62.56 744 LEU A CA 1
ATOM 5786 C C . LEU A 1 744 ? -30.577 -38.059 45.980 1.00 62.56 744 LEU A C 1
ATOM 5788 O O . LEU A 1 744 ? -30.456 -37.660 44.825 1.00 62.56 744 LEU A O 1
ATOM 5792 N N . LEU A 1 745 ? -29.824 -39.043 46.478 1.00 60.41 745 LEU A N 1
ATOM 5793 C CA . LEU A 1 745 ? -28.884 -39.861 45.703 1.00 60.41 745 LEU A CA 1
ATOM 5794 C C . LEU A 1 745 ? -29.489 -41.234 45.350 1.00 60.41 745 LEU A C 1
ATOM 5796 O O . LEU A 1 745 ? -29.242 -41.752 44.264 1.00 60.41 745 LEU A O 1
ATOM 5800 N N . GLU A 1 746 ? -30.321 -41.802 46.228 1.00 48.91 746 GLU A N 1
ATOM 5801 C CA . GLU A 1 746 ? -30.989 -43.095 46.021 1.00 48.91 746 GLU A CA 1
ATOM 5802 C C . GLU A 1 746 ? -32.231 -43.037 45.115 1.00 48.91 746 GLU A C 1
ATOM 5804 O O . GLU A 1 746 ? -32.666 -44.073 44.612 1.00 48.91 746 GLU A O 1
ATOM 5809 N N . GLY A 1 747 ? -32.772 -41.848 44.820 1.00 42.78 747 GLY A N 1
ATOM 5810 C CA . GLY A 1 747 ? -33.918 -41.663 43.914 1.00 42.78 747 GLY A CA 1
ATOM 5811 C C . GLY A 1 747 ? -33.726 -42.182 42.475 1.00 42.78 747 GLY A C 1
ATOM 5812 O O . GLY A 1 747 ? -34.695 -42.254 41.724 1.00 42.78 747 GLY A O 1
ATOM 5813 N N . GLY A 1 748 ? -32.506 -42.578 42.089 1.00 38.72 748 GLY A N 1
ATOM 5814 C CA . GLY A 1 748 ? -32.194 -43.300 40.844 1.00 38.72 748 GLY A CA 1
ATOM 5815 C C . GLY A 1 748 ? -32.160 -44.836 40.970 1.00 38.72 748 GLY A C 1
ATOM 5816 O O . GLY A 1 748 ? -31.624 -45.514 40.093 1.00 38.72 748 GLY A O 1
ATOM 5817 N N . GLY A 1 749 ? -32.655 -45.405 42.072 1.00 32.22 749 GLY A N 1
ATOM 5818 C CA . GLY A 1 749 ? -32.449 -46.805 42.453 1.00 32.22 749 GLY A CA 1
ATOM 5819 C C . GLY A 1 749 ? -33.317 -47.851 41.740 1.00 32.22 749 GLY A C 1
ATOM 5820 O O . GLY A 1 749 ? -34.284 -48.345 42.314 1.00 32.22 749 GLY A O 1
ATOM 5821 N N . ALA A 1 750 ? -32.895 -48.311 40.558 1.00 28.53 750 ALA A N 1
ATOM 5822 C CA . ALA A 1 750 ? -33.347 -49.580 39.968 1.00 28.53 750 ALA A CA 1
ATOM 5823 C C . ALA A 1 750 ? -32.273 -50.682 40.137 1.00 28.53 750 ALA A C 1
ATOM 5825 O O . ALA A 1 750 ? -31.466 -50.941 39.244 1.00 28.53 750 ALA A O 1
ATOM 5826 N N . ARG A 1 751 ? -32.239 -51.319 41.316 1.00 30.30 751 ARG A N 1
ATOM 5827 C CA . ARG A 1 751 ? -31.371 -52.473 41.654 1.00 30.30 751 ARG A CA 1
ATOM 5828 C C . ARG A 1 751 ? -32.095 -53.810 41.345 1.00 30.30 751 ARG A C 1
ATOM 5830 O O . ARG A 1 751 ? -33.324 -53.814 41.324 1.00 30.30 751 ARG A O 1
ATOM 5837 N N . PRO A 1 752 ? -31.415 -54.978 41.343 1.00 45.69 752 PRO A N 1
ATOM 5838 C CA . PRO A 1 752 ? -30.102 -55.314 40.756 1.00 45.69 752 PRO A CA 1
ATOM 5839 C C . PRO A 1 752 ? -30.127 -56.685 40.017 1.00 45.69 752 PRO A C 1
ATOM 5841 O O . PRO A 1 752 ? -31.131 -57.382 40.071 1.00 45.69 752 PRO A O 1
ATOM 5844 N N . HIS A 1 753 ? -28.998 -57.159 39.456 1.00 26.38 753 HIS A N 1
ATOM 5845 C CA . HIS A 1 753 ? -28.611 -58.587 39.565 1.00 26.38 753 HIS A CA 1
ATOM 5846 C C . HIS A 1 753 ? -27.111 -58.863 39.277 1.00 26.38 753 HIS A C 1
ATOM 5848 O O . HIS A 1 753 ? -26.570 -58.450 38.259 1.00 26.38 753 HIS A O 1
ATOM 5854 N N . SER A 1 754 ? -26.472 -59.593 40.204 1.00 26.91 754 SER A N 1
ATOM 5855 C CA . SER A 1 754 ? -25.268 -60.453 40.079 1.00 26.91 754 SER A CA 1
ATOM 5856 C C . SER A 1 754 ? -24.050 -60.048 39.207 1.00 26.91 754 SER A C 1
ATOM 5858 O O . SER A 1 754 ? -23.987 -60.337 38.018 1.00 26.91 754 SER A O 1
ATOM 5860 N N . SER A 1 755 ? -22.996 -59.603 39.905 1.00 25.95 755 SER A N 1
ATOM 5861 C CA . SER A 1 755 ? -21.604 -60.118 39.850 1.00 25.95 755 SER A CA 1
ATOM 5862 C C . SER A 1 755 ? -20.786 -60.198 38.535 1.00 25.95 755 SER A C 1
ATOM 5864 O O . SER A 1 755 ? -20.940 -61.114 37.736 1.00 25.95 755 SER A O 1
ATOM 5866 N N . ALA A 1 756 ? -19.703 -59.410 38.538 1.00 27.25 756 ALA A N 1
ATOM 5867 C CA . ALA A 1 756 ? -18.312 -59.848 38.308 1.00 27.25 756 ALA A CA 1
ATOM 5868 C C . ALA A 1 756 ? -17.774 -60.166 36.880 1.00 27.25 756 ALA A C 1
ATOM 5870 O O . ALA A 1 756 ? -17.532 -61.315 36.529 1.00 27.25 756 ALA A O 1
ATOM 5871 N N . ALA A 1 757 ? -17.319 -59.089 36.221 1.00 26.58 757 ALA A N 1
ATOM 5872 C CA . ALA A 1 757 ? -15.881 -58.775 36.036 1.00 26.58 757 ALA A CA 1
ATOM 5873 C C . ALA A 1 757 ? -15.107 -59.135 34.731 1.00 26.58 757 ALA A C 1
ATOM 5875 O O . ALA A 1 757 ? -15.210 -60.213 34.164 1.00 26.58 757 ALA A O 1
ATOM 5876 N N . VAL A 1 758 ? -14.208 -58.193 34.387 1.00 27.89 758 VAL A N 1
ATOM 5877 C CA . VAL A 1 758 ? -13.036 -58.230 33.472 1.00 27.89 758 VAL A CA 1
ATOM 5878 C C . VAL A 1 758 ? -13.258 -58.391 31.952 1.00 27.89 758 VAL A C 1
ATOM 5880 O O . VAL A 1 758 ? -13.151 -59.485 31.411 1.00 27.89 758 VAL A O 1
ATOM 5883 N N . VAL A 1 759 ? -13.330 -57.250 31.245 1.00 26.67 759 VAL A N 1
ATOM 5884 C CA . VAL A 1 759 ? -12.664 -57.005 29.938 1.00 26.67 759 VAL A CA 1
ATOM 5885 C C . VAL A 1 759 ? -12.072 -55.575 29.959 1.00 26.67 759 VAL A C 1
ATOM 5887 O O . VAL A 1 759 ? -12.449 -54.764 30.806 1.00 26.67 759 VAL A O 1
ATOM 5890 N N . SER A 1 760 ? -11.096 -55.276 29.097 1.00 25.47 760 SER A N 1
ATOM 5891 C CA . SER A 1 760 ? -10.150 -54.156 29.218 1.00 25.47 760 SER A CA 1
ATOM 5892 C C . SER A 1 760 ? -10.302 -53.005 28.200 1.00 25.47 760 SER A C 1
ATOM 5894 O O . SER A 1 760 ? -10.401 -53.248 27.003 1.00 25.47 760 SER A O 1
ATOM 5896 N N . SER A 1 761 ? -10.126 -51.771 28.699 1.00 25.66 761 SER A N 1
ATOM 5897 C CA . SER A 1 761 ? -9.314 -50.663 28.131 1.00 25.66 761 SER A CA 1
ATOM 5898 C C . SER A 1 761 ? -9.580 -50.038 26.733 1.00 25.66 761 SER A C 1
ATOM 5900 O O . SER A 1 761 ? -9.342 -50.689 25.723 1.00 25.66 761 SER A O 1
ATOM 5902 N N . ILE A 1 762 ? -9.726 -48.690 26.736 1.00 24.25 762 ILE A N 1
ATOM 5903 C CA . ILE A 1 762 ? -9.057 -47.696 25.835 1.00 24.25 762 ILE A CA 1
ATOM 5904 C C . ILE A 1 762 ? -9.570 -47.574 24.366 1.00 24.25 762 ILE A C 1
ATOM 5906 O O . ILE A 1 762 ? -9.708 -48.597 23.703 1.00 24.25 762 ILE A O 1
ATOM 5910 N N . PRO A 1 763 ? -9.706 -46.357 23.759 1.00 43.16 763 PRO A N 1
ATOM 5911 C CA . PRO A 1 763 ? -9.891 -44.991 24.312 1.00 43.16 763 PRO A CA 1
ATOM 5912 C C . PRO A 1 763 ? -10.903 -44.075 23.552 1.00 43.16 763 PRO A C 1
ATOM 5914 O O . PRO A 1 763 ? -11.191 -44.290 22.378 1.00 43.16 763 PRO A O 1
ATOM 5917 N N . SER A 1 764 ? -11.289 -42.932 24.144 1.00 23.94 764 SER A N 1
ATOM 5918 C CA . SER A 1 764 ? -11.492 -41.657 23.408 1.00 23.94 764 SER A CA 1
ATOM 5919 C C . SER A 1 764 ? -11.526 -40.437 24.347 1.00 23.94 764 SER A C 1
ATOM 5921 O O . SER A 1 764 ? -11.795 -40.572 25.536 1.00 23.94 764 SER A O 1
ATOM 5923 N N . SER A 1 765 ? -11.249 -39.249 23.808 1.00 26.20 765 SER A N 1
ATOM 5924 C CA . SER A 1 765 ? -11.155 -37.951 24.503 1.00 26.20 765 SER A CA 1
ATOM 5925 C C . SER A 1 765 ? -12.473 -37.164 24.575 1.00 26.20 765 SER A C 1
ATOM 5927 O O . SER A 1 765 ? -13.178 -37.147 23.568 1.00 26.20 765 SER A O 1
ATOM 5929 N N . ALA A 1 766 ? -12.692 -36.384 25.647 1.00 25.58 766 ALA A N 1
ATOM 5930 C CA . ALA A 1 766 ? -13.030 -34.943 25.580 1.00 25.58 766 ALA A CA 1
ATOM 5931 C C . ALA A 1 766 ? -13.121 -34.276 26.980 1.00 25.58 766 ALA A C 1
ATOM 5933 O O . ALA A 1 766 ? -13.683 -34.867 27.890 1.00 25.58 766 ALA A O 1
ATOM 5934 N N . ALA A 1 767 ? -12.514 -33.084 27.074 1.00 28.33 767 ALA A N 1
ATOM 5935 C CA . ALA A 1 767 ? -12.866 -31.819 27.757 1.00 28.33 767 ALA A CA 1
ATOM 5936 C C . ALA A 1 767 ? -13.834 -31.705 28.979 1.00 28.33 767 ALA A C 1
ATOM 5938 O O . ALA A 1 767 ? -14.762 -32.490 29.137 1.00 28.33 767 ALA A O 1
ATOM 5939 N N . ASP A 1 768 ? -13.634 -30.596 29.722 1.00 27.05 768 ASP A N 1
ATOM 5940 C CA . ASP A 1 768 ? -14.581 -29.841 30.586 1.00 27.05 768 ASP A CA 1
ATOM 5941 C C . ASP A 1 768 ? -15.053 -30.513 31.923 1.00 27.05 768 ASP A C 1
ATOM 5943 O O . ASP A 1 768 ? -15.094 -31.736 32.033 1.00 27.05 768 ASP A O 1
ATOM 5947 N N . ASP A 1 769 ? -15.381 -29.818 33.033 1.00 28.34 769 ASP A N 1
ATOM 5948 C CA . ASP A 1 769 ? -15.327 -28.372 33.351 1.00 28.34 769 ASP A CA 1
ATOM 5949 C C . ASP A 1 769 ? -15.277 -28.057 34.882 1.00 28.34 769 ASP A C 1
ATOM 5951 O O . ASP A 1 769 ? -15.598 -28.910 35.713 1.00 28.34 769 ASP A O 1
ATOM 5955 N N . GLU A 1 770 ? -14.975 -26.791 35.216 1.00 29.06 770 GLU A N 1
ATOM 5956 C CA . GLU A 1 770 ? -15.420 -26.016 36.406 1.00 29.06 770 GLU A CA 1
ATOM 5957 C C . GLU A 1 770 ? -15.085 -26.526 37.856 1.00 29.06 770 GLU A C 1
ATOM 5959 O O . GLU A 1 770 ? -14.259 -27.416 38.044 1.00 29.06 770 GLU A O 1
ATOM 5964 N N . VAL A 1 771 ? -15.526 -25.956 39.002 1.00 24.22 771 VAL A N 1
ATOM 5965 C CA . VAL A 1 771 ? -16.735 -25.155 39.347 1.00 24.22 771 VAL A CA 1
ATOM 5966 C C . VAL A 1 771 ? -16.512 -24.184 40.544 1.00 24.22 771 VAL A C 1
ATOM 5968 O O . VAL A 1 771 ? -15.542 -24.333 41.288 1.00 24.22 771 VAL A O 1
ATOM 5971 N N . ASP A 1 772 ? -17.443 -23.240 40.736 1.00 25.77 772 ASP A N 1
ATOM 5972 C CA . ASP A 1 772 ? -17.891 -22.432 41.903 1.00 25.77 772 ASP A CA 1
ATOM 5973 C C . ASP A 1 772 ? -16.997 -21.950 43.071 1.00 25.77 772 ASP A C 1
ATOM 5975 O O . ASP A 1 772 ? -16.174 -22.663 43.658 1.00 25.77 772 ASP A O 1
ATOM 5979 N N . ALA A 1 773 ? -17.389 -20.739 43.503 1.00 36.59 773 ALA A N 1
ATOM 5980 C CA . ALA A 1 773 ? -17.058 -19.993 44.721 1.00 36.59 773 ALA A CA 1
ATOM 5981 C C . ALA A 1 773 ? -18.060 -20.213 45.891 1.00 36.59 773 ALA A C 1
ATOM 5983 O O . ALA A 1 773 ? -18.961 -21.044 45.826 1.00 36.59 773 ALA A O 1
ATOM 5984 N N . THR A 1 774 ? -17.929 -19.431 46.973 1.00 26.03 774 THR A N 1
ATOM 5985 C CA . THR A 1 774 ? -19.007 -19.064 47.930 1.00 26.03 774 THR A CA 1
ATOM 5986 C C . THR A 1 774 ? -18.539 -17.898 48.826 1.00 26.03 774 THR A C 1
ATOM 5988 O O . THR A 1 774 ? -17.343 -17.626 48.903 1.00 26.03 774 THR A O 1
ATOM 5991 N N . GLY A 1 775 ? -19.452 -17.188 49.503 1.00 27.86 775 GLY A N 1
ATOM 5992 C CA . GLY A 1 775 ? -19.138 -16.090 50.443 1.00 27.86 775 GLY A CA 1
ATOM 5993 C C . GLY A 1 775 ? -20.397 -15.521 51.119 1.00 27.86 775 GLY A C 1
ATOM 5994 O O . GLY A 1 775 ? -21.476 -15.885 50.674 1.00 27.86 775 GLY A O 1
ATOM 5995 N N . HIS A 1 776 ? -20.258 -14.688 52.168 1.00 27.67 776 HIS A N 1
ATOM 5996 C CA . HIS A 1 776 ? -21.263 -13.923 52.976 1.00 27.67 776 HIS A CA 1
ATOM 5997 C C . HIS A 1 776 ? -20.476 -13.185 54.117 1.00 27.67 776 HIS A C 1
ATOM 5999 O O . HIS A 1 776 ? -19.334 -13.572 54.358 1.00 27.67 776 HIS A O 1
ATOM 6005 N N . SER A 1 777 ? -20.941 -12.204 54.918 1.00 24.80 777 SER A N 1
ATOM 6006 C CA . SER A 1 777 ? -21.952 -11.121 54.793 1.00 24.80 777 SER A CA 1
ATOM 6007 C C . SER A 1 777 ? -21.925 -10.191 56.049 1.00 24.80 777 SER A C 1
ATOM 6009 O O . SER A 1 777 ? -21.856 -10.711 57.154 1.00 24.80 777 SER A O 1
ATOM 6011 N N . GLU A 1 778 ? -22.042 -8.863 55.868 1.00 26.86 778 GLU A N 1
ATOM 6012 C CA . GLU A 1 778 ? -22.553 -7.789 56.785 1.00 26.86 778 GLU A CA 1
ATOM 6013 C C . GLU A 1 778 ? -22.134 -7.607 58.281 1.00 26.86 778 GLU A C 1
ATOM 6015 O O . GLU A 1 778 ? -22.155 -8.527 59.092 1.00 26.86 778 GLU A O 1
ATOM 6020 N N . SER A 1 779 ? -21.902 -6.339 58.693 1.00 21.89 779 SER A N 1
ATOM 6021 C CA . SER A 1 779 ? -22.409 -5.674 59.938 1.00 21.89 779 SER A CA 1
ATOM 6022 C C . SER A 1 779 ? -21.941 -4.191 60.047 1.00 21.89 779 SER A C 1
ATOM 6024 O O . SER A 1 779 ? -21.137 -3.745 59.227 1.00 21.89 779 SER A O 1
ATOM 6026 N N . THR A 1 780 ? -22.499 -3.382 60.973 1.00 25.52 780 THR A N 1
ATOM 6027 C CA . THR A 1 780 ? -22.570 -1.891 60.879 1.00 25.52 780 THR A CA 1
ATOM 6028 C C . THR A 1 780 ? -22.340 -1.089 62.192 1.00 25.52 780 THR A C 1
ATOM 6030 O O . THR A 1 780 ? -22.242 -1.677 63.260 1.00 25.52 780 THR A O 1
ATOM 6033 N N . GLU A 1 781 ? -22.359 0.263 62.086 1.00 26.34 781 GLU A N 1
ATOM 6034 C CA . GLU A 1 781 ? -22.372 1.325 63.146 1.00 26.34 781 GLU A CA 1
ATOM 6035 C C . GLU A 1 781 ? -20.993 1.699 63.775 1.00 26.34 781 GLU A C 1
ATOM 6037 O O . GLU A 1 781 ? -20.196 0.823 64.077 1.00 26.34 781 GLU A O 1
ATOM 6042 N N . ALA A 1 782 ? -20.494 2.957 63.810 1.00 26.14 782 ALA A N 1
ATOM 6043 C CA . ALA A 1 782 ? -20.947 4.281 64.330 1.00 26.14 782 ALA A CA 1
ATOM 6044 C C . ALA A 1 782 ? -20.617 4.495 65.841 1.00 26.14 782 ALA A C 1
ATOM 6046 O O . ALA A 1 782 ? -20.773 3.575 66.627 1.00 26.14 782 ALA A O 1
ATOM 6047 N N . THR A 1 783 ? -20.151 5.643 66.384 1.00 26.05 783 THR A N 1
ATOM 6048 C CA . THR A 1 783 ? -19.825 7.019 65.885 1.00 26.05 783 THR A CA 1
ATOM 6049 C C . THR A 1 783 ? -18.610 7.595 66.711 1.00 26.05 783 THR A C 1
ATOM 6051 O O . THR A 1 783 ? -17.891 6.784 67.273 1.00 26.05 783 THR A O 1
ATOM 6054 N N . THR A 1 784 ? -18.201 8.876 66.915 1.00 26.12 784 THR A N 1
ATOM 6055 C CA . THR A 1 784 ? -18.772 10.256 66.835 1.00 26.12 784 THR A CA 1
ATOM 6056 C C . THR A 1 784 ? -17.671 11.370 66.922 1.00 26.12 784 THR A C 1
ATOM 6058 O O . THR A 1 784 ? -16.568 11.098 67.375 1.00 26.12 784 THR A O 1
ATOM 6061 N N . LYS A 1 785 ? -18.050 12.650 66.688 1.00 28.88 785 LYS A N 1
ATOM 6062 C CA . LYS A 1 785 ? -17.532 13.937 67.273 1.00 28.88 785 LYS A CA 1
ATOM 6063 C C . LYS A 1 785 ? -16.218 14.637 66.800 1.00 28.88 785 LYS A C 1
ATOM 6065 O O . LYS A 1 785 ? -15.135 14.400 67.309 1.00 28.88 785 LYS A O 1
ATOM 6070 N N . ASN A 1 786 ? -16.459 15.741 66.070 1.00 26.94 786 ASN A N 1
ATOM 6071 C CA . ASN A 1 786 ? -15.952 17.126 66.257 1.00 26.94 786 ASN A CA 1
ATOM 6072 C C . ASN A 1 786 ? -14.483 17.542 65.990 1.00 26.94 786 ASN A C 1
ATOM 6074 O O . ASN A 1 786 ? -13.573 17.219 66.740 1.00 26.94 786 ASN A O 1
ATOM 6078 N N . GLY A 1 787 ? -14.323 18.510 65.068 1.00 25.56 787 GLY A N 1
ATOM 6079 C CA . GLY A 1 787 ? -13.156 19.409 64.979 1.00 25.56 787 GLY A CA 1
ATOM 6080 C C . GLY A 1 787 ? -13.136 20.280 63.708 1.00 25.56 787 GLY A C 1
ATOM 6081 O O . GLY A 1 787 ? -12.658 19.839 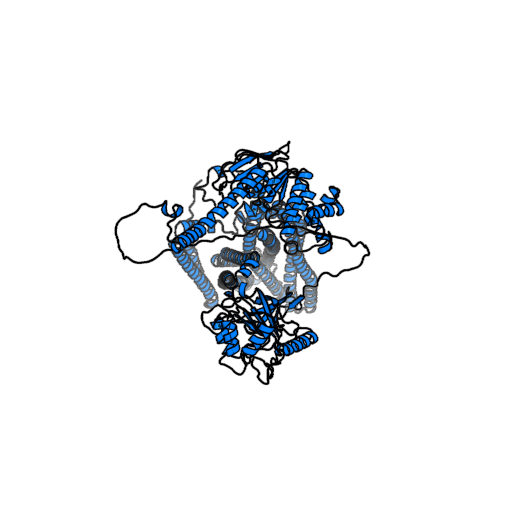62.670 1.00 25.56 787 GLY A O 1
ATOM 6082 N N . LYS A 1 788 ? -13.654 21.521 63.749 1.00 31.73 788 LYS A N 1
ATOM 6083 C CA . LYS A 1 788 ? -13.599 22.460 62.601 1.00 31.73 788 LYS A CA 1
ATOM 6084 C C . LYS A 1 788 ? -12.298 23.270 62.593 1.00 31.73 788 LYS A C 1
ATOM 6086 O O . LYS A 1 788 ? -12.076 24.022 63.536 1.00 31.73 788 LYS A O 1
ATOM 6091 N N . GLN A 1 789 ? -11.607 23.321 61.452 1.00 27.08 789 GLN A N 1
ATOM 6092 C CA . GLN A 1 789 ? -11.042 24.576 60.927 1.00 27.08 789 GLN A CA 1
ATOM 6093 C C . GLN A 1 789 ? -10.774 24.485 59.414 1.00 27.08 789 GLN A C 1
ATOM 6095 O O . GLN A 1 789 ? -10.370 23.442 58.910 1.00 27.08 789 GLN A O 1
ATOM 6100 N N . LYS A 1 790 ? -11.012 25.583 58.681 1.00 40.47 790 LYS A N 1
ATOM 6101 C CA . LYS A 1 790 ? -10.593 25.749 57.279 1.00 40.47 790 LYS A CA 1
ATOM 6102 C C . LYS A 1 790 ? -9.345 26.631 57.235 1.00 40.47 790 LYS A C 1
ATOM 6104 O O . LYS A 1 790 ? -9.407 27.778 57.663 1.00 40.47 790 LYS A O 1
ATOM 6109 N N . SER A 1 791 ? -8.269 26.129 56.643 1.00 26.55 791 SER A N 1
ATOM 6110 C CA . SER A 1 791 ? -7.162 26.921 56.098 1.00 26.55 791 SER A CA 1
ATOM 6111 C C . SER A 1 791 ? -6.501 26.101 54.989 1.00 26.55 791 SER A C 1
ATOM 6113 O O . SER A 1 791 ? -6.423 24.879 55.102 1.00 26.55 791 SER A O 1
ATOM 6115 N N . GLY A 1 792 ? -6.112 26.736 53.884 1.00 39.12 792 GLY A N 1
ATOM 6116 C CA . GLY A 1 792 ? -5.691 26.028 52.675 1.00 39.12 792 GLY A CA 1
ATOM 6117 C C . GLY A 1 792 ? -4.177 25.973 52.499 1.00 39.12 792 GLY A C 1
ATOM 6118 O O . GLY A 1 792 ? -3.552 27.012 52.298 1.00 39.12 792 GLY A O 1
ATOM 6119 N N . ARG A 1 793 ? -3.603 24.763 52.471 1.00 29.06 793 ARG A N 1
ATOM 6120 C CA . ARG A 1 793 ? -2.375 24.448 51.719 1.00 29.06 793 ARG A CA 1
ATOM 6121 C C . ARG A 1 793 ? -2.193 22.937 51.547 1.00 29.06 793 ARG A C 1
ATOM 6123 O O . ARG A 1 793 ? -2.772 22.153 52.287 1.00 29.06 793 ARG A O 1
ATOM 6130 N N . SER A 1 794 ? -1.396 22.596 50.535 1.00 38.12 794 SER A N 1
ATOM 6131 C CA . SER A 1 794 ? -0.954 21.260 50.114 1.00 38.12 794 SER A CA 1
ATOM 6132 C C . SER A 1 794 ? -0.939 20.166 51.194 1.00 38.12 794 SER A C 1
ATOM 6134 O O . SER A 1 794 ? -0.315 20.326 52.245 1.00 38.12 794 SER A O 1
ATOM 6136 N N . ARG A 1 795 ? -1.495 18.999 50.851 1.00 31.61 795 ARG A N 1
ATOM 6137 C CA . ARG A 1 795 ? -0.960 17.705 51.288 1.00 31.61 795 ARG A CA 1
ATOM 6138 C C . ARG A 1 795 ? -0.584 16.905 50.048 1.00 31.61 795 ARG A C 1
ATOM 6140 O O . ARG A 1 795 ? -1.347 16.880 49.087 1.00 31.61 795 ARG A O 1
ATOM 6147 N N . ALA A 1 796 ? 0.604 16.309 50.082 1.00 38.19 796 ALA A N 1
ATOM 6148 C CA . ALA A 1 796 ? 1.075 15.423 49.030 1.00 38.19 796 ALA A CA 1
ATOM 6149 C C . ALA A 1 796 ? 0.242 14.137 49.007 1.00 38.19 796 ALA A C 1
ATOM 6151 O O . ALA A 1 796 ? -0.198 13.666 50.059 1.00 38.19 796 ALA A O 1
ATOM 6152 N N . ASP A 1 797 ? 0.068 13.583 47.812 1.00 37.50 797 ASP A N 1
ATOM 6153 C CA . ASP A 1 797 ? -0.385 12.207 47.651 1.00 37.50 797 ASP A CA 1
ATOM 6154 C C . ASP A 1 797 ? 0.709 11.246 48.151 1.00 37.50 797 ASP A C 1
ATOM 6156 O O . ASP A 1 797 ? 1.899 11.585 48.127 1.00 37.50 797 ASP A O 1
ATOM 6160 N N . ALA A 1 798 ? 0.327 10.072 48.652 1.00 40.44 798 ALA A N 1
ATOM 6161 C CA . ALA A 1 798 ? 1.282 9.138 49.240 1.00 40.44 798 ALA A CA 1
ATOM 6162 C C . ALA A 1 798 ? 2.142 8.506 48.133 1.00 40.44 798 ALA A C 1
ATOM 6164 O O . ALA A 1 798 ? 1.642 7.783 47.273 1.00 40.44 798 ALA A O 1
ATOM 6165 N N . SER A 1 799 ? 3.445 8.795 48.135 1.00 46.03 799 SER A N 1
ATOM 6166 C CA . SER A 1 799 ? 4.356 8.389 47.064 1.00 46.03 799 SER A CA 1
ATOM 6167 C C . SER A 1 799 ? 4.588 6.875 47.053 1.00 46.03 799 SER A C 1
ATOM 6169 O O . SER A 1 799 ? 5.482 6.384 47.744 1.00 46.03 799 SER A O 1
ATOM 6171 N N . ARG A 1 800 ? 3.808 6.157 46.237 1.00 67.44 800 ARG A N 1
ATOM 6172 C CA . ARG A 1 800 ? 4.044 4.753 45.872 1.00 67.44 800 ARG A CA 1
ATOM 6173 C C . ARG A 1 800 ? 5.465 4.604 45.326 1.00 67.44 800 ARG A C 1
ATOM 6175 O O . ARG A 1 800 ? 5.834 5.281 44.363 1.00 67.44 800 ARG A O 1
ATOM 6182 N N . ILE A 1 801 ? 6.266 3.751 45.953 1.00 81.69 801 ILE A N 1
ATOM 6183 C CA . ILE A 1 801 ? 7.681 3.573 45.624 1.00 81.69 801 ILE A CA 1
ATOM 6184 C C . ILE A 1 801 ? 7.780 2.454 44.595 1.00 81.69 801 ILE A C 1
ATOM 6186 O O . ILE A 1 801 ? 7.351 1.335 44.856 1.00 81.69 801 ILE A O 1
ATOM 6190 N N . VAL A 1 802 ? 8.369 2.750 43.437 1.00 91.06 802 VAL A N 1
ATOM 6191 C CA . VAL A 1 802 ? 8.643 1.774 42.375 1.00 91.06 802 VAL A CA 1
ATOM 6192 C C . VAL A 1 802 ? 10.145 1.769 42.111 1.00 91.06 802 VAL A C 1
ATOM 6194 O O . VAL A 1 802 ? 10.725 2.817 41.823 1.00 91.06 802 VAL A O 1
ATOM 6197 N N . LEU A 1 803 ? 10.772 0.600 42.228 1.00 92.75 803 LEU A N 1
ATOM 6198 C CA . LEU A 1 803 ? 12.204 0.390 42.033 1.00 92.75 803 LEU A CA 1
ATOM 6199 C C . LEU A 1 803 ? 12.422 -0.583 40.876 1.00 92.75 803 LEU A C 1
ATOM 6201 O O . LEU A 1 803 ? 11.988 -1.731 40.935 1.00 92.75 803 LEU A O 1
ATOM 6205 N N . ASP A 1 804 ? 13.122 -0.132 39.840 1.00 92.94 804 ASP A N 1
ATOM 6206 C CA . ASP A 1 804 ? 13.721 -1.030 38.854 1.00 92.94 804 ASP A CA 1
ATOM 6207 C C . ASP A 1 804 ? 14.991 -1.623 39.473 1.00 92.94 804 ASP A C 1
ATOM 6209 O O . ASP A 1 804 ? 15.894 -0.879 39.867 1.00 92.94 804 ASP A O 1
ATOM 6213 N N . VAL A 1 805 ? 15.023 -2.946 39.615 1.00 93.62 805 VAL A N 1
ATOM 6214 C CA . VAL A 1 805 ? 16.130 -3.694 40.227 1.00 93.62 805 VAL A CA 1
ATOM 6215 C C . VAL A 1 805 ? 16.882 -4.539 39.195 1.00 93.62 805 VAL A C 1
ATOM 6217 O O . VAL A 1 805 ? 17.655 -5.414 39.576 1.00 93.62 805 VAL A O 1
ATOM 6220 N N . SER A 1 806 ? 16.688 -4.275 37.898 1.00 92.75 806 SER A N 1
ATOM 6221 C CA . SER A 1 806 ? 17.469 -4.901 36.826 1.00 92.75 806 SER A CA 1
ATOM 6222 C C . SER A 1 806 ? 18.751 -4.131 36.480 1.00 92.75 806 SER A C 1
ATOM 6224 O O . SER A 1 806 ? 18.830 -2.907 36.622 1.00 92.75 806 SER A O 1
ATOM 6226 N N . LEU A 1 807 ? 19.776 -4.851 36.019 1.00 87.56 807 LEU A N 1
ATOM 6227 C CA . LEU A 1 807 ? 21.032 -4.275 35.551 1.00 87.56 807 LEU A CA 1
ATOM 6228 C C . LEU A 1 807 ? 20.913 -3.769 34.106 1.00 87.56 807 LEU A C 1
ATOM 6230 O O . LEU A 1 807 ? 20.423 -4.490 33.235 1.00 87.56 807 LEU A O 1
ATOM 6234 N N . PRO A 1 808 ? 21.431 -2.566 33.802 1.00 85.00 808 PRO A N 1
ATOM 6235 C CA . PRO A 1 808 ? 21.549 -2.095 32.428 1.00 85.00 808 PRO A CA 1
ATOM 6236 C C . PRO A 1 808 ? 22.565 -2.933 31.633 1.00 85.00 808 PRO A C 1
ATOM 6238 O O . PRO A 1 808 ? 23.704 -3.137 32.060 1.00 85.00 808 PRO A O 1
ATOM 6241 N N . ILE A 1 809 ? 22.158 -3.370 30.440 1.00 85.19 809 ILE A N 1
ATOM 6242 C CA . ILE A 1 809 ? 22.984 -4.145 29.506 1.00 85.19 809 ILE A CA 1
ATOM 6243 C C . ILE A 1 809 ? 23.775 -3.186 28.596 1.00 85.19 809 ILE A C 1
ATOM 6245 O O . ILE A 1 809 ? 23.184 -2.375 27.880 1.00 85.19 809 ILE A O 1
ATOM 6249 N N . ALA A 1 810 ? 25.109 -3.258 28.634 1.00 81.81 810 ALA A N 1
ATOM 6250 C CA . ALA A 1 810 ? 26.030 -2.357 27.939 1.00 81.81 810 ALA A CA 1
ATOM 6251 C C . ALA A 1 810 ? 27.380 -3.041 27.589 1.00 81.81 810 ALA A C 1
ATOM 6253 O O . ALA A 1 810 ? 28.015 -3.623 28.477 1.00 81.81 810 ALA A O 1
ATOM 6254 N N . PRO A 1 811 ? 27.872 -2.929 26.334 1.00 80.69 811 PRO A N 1
ATOM 6255 C CA . PRO A 1 811 ? 29.160 -3.485 25.908 1.00 80.69 811 PRO A CA 1
ATOM 6256 C C . PRO A 1 811 ? 30.347 -3.042 26.771 1.00 80.69 811 PRO A C 1
ATOM 6258 O O . PRO A 1 811 ? 30.506 -1.854 27.065 1.00 80.69 811 PRO A O 1
ATOM 6261 N N . GLY A 1 812 ? 31.188 -4.000 27.170 1.00 73.69 812 GLY A N 1
ATOM 6262 C CA . GLY A 1 812 ? 32.399 -3.766 27.972 1.00 73.69 812 GLY A CA 1
ATOM 6263 C C . GLY A 1 812 ? 32.163 -3.311 29.421 1.00 73.69 812 GLY A C 1
ATOM 6264 O O . GLY A 1 812 ? 33.131 -3.037 30.124 1.00 73.69 812 GLY A O 1
ATOM 6265 N N . VAL A 1 813 ? 30.907 -3.213 29.881 1.00 76.81 813 VAL A N 1
ATOM 6266 C CA . VAL A 1 813 ? 30.567 -2.745 31.242 1.00 76.81 813 VAL A CA 1
ATOM 6267 C C . VAL A 1 813 ? 29.677 -3.730 31.998 1.00 76.81 813 VAL A C 1
ATOM 6269 O O . VAL A 1 813 ? 29.836 -3.875 33.208 1.00 76.81 813 VAL A O 1
ATOM 6272 N N . THR A 1 814 ? 28.763 -4.427 31.317 1.00 82.69 814 THR A N 1
ATOM 6273 C CA . THR A 1 814 ? 27.986 -5.514 31.930 1.00 82.69 814 THR A CA 1
ATOM 6274 C C . THR A 1 814 ? 28.898 -6.709 32.238 1.00 82.69 814 THR A C 1
ATOM 6276 O O . THR A 1 814 ? 29.586 -7.178 31.327 1.00 82.69 814 THR A O 1
ATOM 6279 N N . PRO A 1 815 ? 28.925 -7.206 33.491 1.00 78.31 815 PRO A N 1
ATOM 6280 C CA . PRO A 1 815 ? 29.609 -8.449 33.831 1.00 78.31 815 PRO A CA 1
ATOM 6281 C C . PRO A 1 815 ? 28.995 -9.634 33.081 1.00 78.31 815 PRO A C 1
ATOM 6283 O O . PRO A 1 815 ? 27.795 -9.657 32.809 1.00 78.31 815 PRO A O 1
ATOM 6286 N N . VAL A 1 816 ? 29.818 -10.636 32.792 1.00 81.00 816 VAL A N 1
ATOM 6287 C CA . VAL A 1 816 ? 29.395 -11.930 32.240 1.00 81.00 816 VAL A CA 1
ATOM 6288 C C . VAL A 1 816 ? 30.094 -13.045 33.007 1.00 81.00 816 VAL A C 1
ATOM 6290 O O . VAL A 1 816 ? 31.137 -12.812 33.627 1.00 81.00 816 VAL A O 1
ATOM 6293 N N . TRP A 1 817 ? 29.533 -14.251 32.972 1.00 81.56 817 TRP A N 1
ATOM 6294 C CA . TRP A 1 817 ? 30.177 -15.416 33.567 1.00 81.56 817 TRP A CA 1
ATOM 6295 C C . TRP A 1 817 ? 31.516 -15.736 32.861 1.00 81.56 817 TRP A C 1
ATOM 6297 O O . TRP A 1 817 ? 31.657 -15.458 31.664 1.00 81.56 817 TRP A O 1
ATOM 6307 N N . PRO A 1 818 ? 32.535 -16.287 33.550 1.00 76.06 818 PRO A N 1
ATOM 6308 C CA . PRO A 1 818 ? 33.807 -16.631 32.916 1.00 76.06 818 PRO A CA 1
ATOM 6309 C C . PRO A 1 818 ? 33.652 -17.663 31.783 1.00 76.06 818 PRO A C 1
ATOM 6311 O O . PRO A 1 818 ? 33.511 -18.858 32.024 1.00 76.06 818 PRO A O 1
ATOM 6314 N N . GLY A 1 819 ? 33.724 -17.189 30.535 1.00 74.50 819 GLY A N 1
ATOM 6315 C CA . GLY A 1 819 ? 33.573 -17.997 29.317 1.00 74.50 819 GLY A CA 1
ATOM 6316 C C . GLY A 1 819 ? 32.366 -17.624 28.447 1.00 74.50 819 GLY A C 1
ATOM 6317 O O . GLY A 1 819 ? 32.316 -18.038 27.289 1.00 74.50 819 GLY A O 1
ATOM 6318 N N . ASP A 1 820 ? 31.438 -16.813 28.962 1.00 79.81 820 ASP A N 1
ATOM 6319 C CA . ASP A 1 820 ? 30.183 -16.494 28.279 1.00 79.81 820 ASP A CA 1
ATOM 6320 C C . ASP A 1 820 ? 30.326 -15.507 27.099 1.00 79.81 820 ASP A C 1
ATOM 6322 O O . ASP A 1 820 ? 31.221 -14.652 27.087 1.00 79.81 820 ASP A O 1
ATOM 6326 N N . PRO A 1 821 ? 29.408 -15.559 26.109 1.00 81.19 821 PRO A N 1
ATOM 6327 C CA . PRO A 1 821 ? 29.327 -14.572 25.035 1.00 81.19 821 PRO A CA 1
ATOM 6328 C C . PRO A 1 821 ? 29.141 -13.133 25.545 1.00 81.19 821 PRO A C 1
ATOM 6330 O O . PRO A 1 821 ? 28.128 -12.790 26.159 1.00 81.19 821 PRO A O 1
ATOM 6333 N N . VAL A 1 822 ? 30.106 -12.269 25.218 1.00 82.81 822 VAL A N 1
ATOM 6334 C CA . VAL A 1 822 ? 30.098 -10.840 25.573 1.00 82.81 822 VAL A CA 1
ATOM 6335 C C . VAL A 1 822 ? 28.944 -10.064 24.925 1.00 82.81 822 VAL A C 1
ATOM 6337 O O . VAL A 1 822 ? 28.447 -10.422 23.857 1.00 82.81 822 VAL A O 1
ATOM 6340 N N . VAL A 1 823 ? 28.553 -8.953 25.557 1.00 85.44 823 VAL A N 1
ATOM 6341 C CA . VAL A 1 823 ? 27.530 -8.031 25.038 1.00 85.44 823 VAL A CA 1
ATOM 6342 C C . VAL A 1 823 ? 28.078 -7.209 23.869 1.00 85.44 823 VAL A C 1
ATOM 6344 O O . VAL A 1 823 ? 28.882 -6.297 24.063 1.00 85.44 823 VAL A O 1
ATOM 6347 N N . GLU A 1 824 ? 27.567 -7.455 22.666 1.00 85.44 824 GLU A N 1
ATOM 6348 C CA . GLU A 1 824 ? 27.754 -6.608 21.487 1.00 85.44 824 GLU A CA 1
ATOM 6349 C C . GLU A 1 824 ? 26.459 -5.859 21.143 1.00 85.44 824 GLU A C 1
ATOM 6351 O O . GLU A 1 824 ? 25.400 -6.466 20.963 1.00 85.44 824 GLU A O 1
ATOM 6356 N N . ILE A 1 825 ? 26.548 -4.541 20.948 1.00 85.94 825 ILE A N 1
ATOM 6357 C CA . ILE A 1 825 ? 25.480 -3.732 20.346 1.00 85.94 825 ILE A CA 1
ATOM 6358 C C . ILE A 1 825 ? 26.055 -3.050 19.109 1.00 85.94 825 ILE A C 1
ATOM 6360 O O . ILE A 1 825 ? 26.898 -2.164 19.212 1.00 85.94 825 ILE A O 1
ATOM 6364 N N . SER A 1 826 ? 25.593 -3.458 17.927 1.00 83.44 826 SER A N 1
ATOM 6365 C CA . SER A 1 826 ? 26.056 -2.920 16.642 1.00 83.44 826 SER A CA 1
ATOM 6366 C C . SER A 1 826 ? 24.911 -2.242 15.896 1.00 83.44 826 SER A C 1
ATOM 6368 O O . SER A 1 826 ? 23.897 -2.870 15.588 1.00 83.44 826 SER A O 1
ATOM 6370 N N . GLN A 1 827 ? 25.059 -0.953 15.586 1.00 81.62 827 GLN A N 1
ATOM 6371 C CA . GLN A 1 827 ? 24.075 -0.237 14.777 1.00 81.62 827 GLN A CA 1
ATOM 6372 C C . GLN A 1 827 ? 24.203 -0.668 13.308 1.00 81.62 827 GLN A C 1
ATOM 6374 O O . GLN A 1 827 ? 25.197 -0.379 12.650 1.00 81.62 827 GLN A O 1
ATOM 6379 N N . GLN A 1 828 ? 23.191 -1.380 12.813 1.00 88.25 828 GLN A N 1
ATOM 6380 C CA . GLN A 1 828 ? 23.114 -1.921 11.452 1.00 88.25 828 GLN A CA 1
ATOM 6381 C C . GLN A 1 828 ? 22.534 -0.901 10.461 1.00 88.25 828 GLN A C 1
ATOM 6383 O O . GLN A 1 828 ? 22.868 -0.921 9.279 1.00 88.25 828 GLN A O 1
ATOM 6388 N N . VAL A 1 829 ? 21.649 -0.018 10.939 1.00 88.62 829 VAL A N 1
ATOM 6389 C CA . VAL A 1 829 ? 20.999 1.047 10.160 1.00 88.62 829 VAL A CA 1
ATOM 6390 C C . VAL A 1 829 ? 20.875 2.292 11.039 1.00 88.62 829 VAL A C 1
ATOM 6392 O O . VAL A 1 829 ? 20.557 2.178 12.228 1.00 88.62 829 VAL A O 1
ATOM 6395 N N . ALA A 1 830 ? 21.099 3.484 10.482 1.00 85.44 830 ALA A N 1
ATOM 6396 C CA . ALA A 1 830 ? 20.981 4.732 11.232 1.00 85.44 830 ALA A CA 1
ATOM 6397 C C . ALA A 1 830 ? 20.323 5.868 10.443 1.00 85.44 830 ALA A C 1
ATOM 6399 O O . ALA A 1 830 ? 20.585 6.062 9.255 1.00 85.44 830 ALA A O 1
ATOM 6400 N N . ILE A 1 831 ? 19.547 6.696 11.146 1.00 86.00 831 ILE A N 1
ATOM 6401 C CA . ILE A 1 831 ? 18.905 7.892 10.579 1.00 86.00 831 ILE A CA 1
ATOM 6402 C C . ILE A 1 831 ? 19.951 8.930 10.143 1.00 86.00 831 ILE A C 1
ATOM 6404 O O . ILE A 1 831 ? 19.798 9.561 9.098 1.00 86.00 831 ILE A O 1
ATOM 6408 N N . ARG A 1 832 ? 21.067 9.049 10.882 1.00 83.94 832 ARG A N 1
ATOM 6409 C CA . ARG A 1 832 ? 22.213 9.904 10.506 1.00 83.94 832 ARG A CA 1
ATOM 6410 C C . ARG A 1 832 ? 22.816 9.548 9.138 1.00 83.94 832 ARG A C 1
ATOM 6412 O O . ARG A 1 832 ? 23.371 10.420 8.482 1.00 83.94 832 ARG A O 1
ATOM 6419 N N . ASP A 1 833 ? 22.665 8.292 8.715 1.00 83.56 833 ASP A N 1
ATOM 6420 C CA . ASP A 1 833 ? 23.217 7.745 7.473 1.00 83.56 833 ASP A CA 1
ATOM 6421 C C . ASP A 1 833 ? 22.167 7.778 6.332 1.00 83.56 833 ASP A C 1
ATOM 6423 O O . ASP A 1 833 ? 22.358 7.187 5.271 1.00 83.56 833 ASP A O 1
ATOM 6427 N N . GLY A 1 834 ? 21.051 8.500 6.531 1.00 73.12 834 GLY A N 1
ATOM 6428 C CA . GLY A 1 834 ? 20.015 8.763 5.524 1.00 73.12 834 GLY A CA 1
ATOM 6429 C C . GLY A 1 834 ? 18.847 7.772 5.501 1.00 73.12 834 GLY A C 1
ATOM 6430 O O . GLY A 1 834 ? 17.986 7.866 4.625 1.00 73.12 834 GLY A O 1
ATOM 6431 N N . HIS A 1 835 ? 18.792 6.827 6.442 1.00 86.00 835 HIS A N 1
ATOM 6432 C CA . HIS A 1 835 ? 17.689 5.870 6.557 1.00 86.00 835 HIS A CA 1
ATOM 6433 C C . HIS A 1 835 ? 16.501 6.439 7.352 1.00 86.00 835 HIS A C 1
ATOM 6435 O O . HIS A 1 835 ? 16.635 7.388 8.118 1.00 86.00 835 HIS A O 1
ATOM 6441 N N . THR A 1 836 ? 15.315 5.846 7.199 1.00 87.69 836 THR A N 1
ATOM 6442 C CA . THR A 1 836 ? 14.088 6.302 7.882 1.00 87.69 836 THR A CA 1
ATOM 6443 C C . THR A 1 836 ? 13.957 5.830 9.334 1.00 87.69 836 THR A C 1
ATOM 6445 O O . THR A 1 836 ? 13.071 6.300 10.041 1.00 87.69 836 THR A O 1
ATOM 6448 N N . TYR A 1 837 ? 14.818 4.919 9.793 1.00 79.69 837 TYR A N 1
ATOM 6449 C CA . TYR A 1 837 ? 14.817 4.374 11.153 1.00 79.69 837 TYR A CA 1
ATOM 6450 C C . TYR A 1 837 ? 16.237 4.006 11.605 1.00 79.69 837 TYR A C 1
ATOM 6452 O O . TYR A 1 837 ? 17.149 3.851 10.791 1.00 79.69 837 TYR A O 1
ATOM 6460 N N . ASN A 1 838 ? 16.418 3.857 12.919 1.00 84.50 838 ASN A N 1
ATOM 6461 C CA . ASN A 1 838 ? 17.602 3.226 13.499 1.00 84.50 838 ASN A CA 1
ATOM 6462 C C . ASN A 1 838 ? 17.318 1.729 13.697 1.00 84.50 838 ASN A C 1
ATOM 6464 O O . ASN A 1 838 ? 16.239 1.373 14.163 1.00 84.50 838 ASN A O 1
ATOM 6468 N N . LEU A 1 839 ? 18.286 0.865 13.395 1.00 89.00 839 LEU A N 1
ATOM 6469 C CA . LEU A 1 839 ? 18.241 -0.567 13.701 1.00 89.00 839 LEU A CA 1
ATOM 6470 C C . LEU A 1 839 ? 19.573 -0.987 14.311 1.00 89.00 839 LEU A C 1
ATOM 6472 O O . LEU A 1 839 ? 20.624 -0.760 13.711 1.00 89.00 839 LEU A O 1
ATOM 6476 N N . SER A 1 840 ? 19.521 -1.647 15.464 1.00 88.12 840 SER A N 1
ATOM 6477 C CA . SER A 1 840 ? 20.693 -2.211 16.132 1.00 88.12 840 SER A CA 1
ATOM 6478 C C . SER A 1 840 ? 20.532 -3.717 16.293 1.00 88.12 840 SER A C 1
ATOM 6480 O O . SER A 1 840 ? 19.460 -4.191 16.661 1.00 88.12 840 SER A O 1
ATOM 6482 N N . LYS A 1 841 ? 21.609 -4.464 16.045 1.00 89.31 841 LYS A N 1
ATOM 6483 C CA . LYS A 1 841 ? 21.729 -5.876 16.410 1.00 89.31 841 LYS A CA 1
ATOM 6484 C C . LYS A 1 841 ? 22.366 -5.952 17.799 1.00 89.31 841 LYS A C 1
ATOM 6486 O O . LYS A 1 841 ? 23.491 -5.484 17.977 1.00 89.31 841 LYS A O 1
ATOM 6491 N N . LEU A 1 842 ? 21.652 -6.569 18.735 1.00 88.25 842 LEU A N 1
ATOM 6492 C CA . LEU A 1 842 ? 22.169 -7.034 20.023 1.00 88.25 842 LEU A CA 1
ATOM 6493 C C . LEU A 1 842 ? 22.669 -8.483 19.870 1.00 88.25 842 LEU A C 1
ATOM 6495 O O . LEU A 1 842 ? 22.064 -9.270 19.140 1.00 88.25 842 LEU A O 1
ATOM 6499 N N . SER A 1 843 ? 23.771 -8.824 20.532 1.00 89.44 843 SER A N 1
ATOM 6500 C CA . SER A 1 843 ? 24.314 -10.183 20.638 1.00 89.44 843 SER A CA 1
ATOM 6501 C C . SER A 1 843 ? 24.877 -10.353 22.048 1.00 89.44 843 SER A C 1
ATOM 6503 O O . SER A 1 843 ? 25.641 -9.501 22.484 1.00 89.44 843 SER A O 1
ATOM 6505 N N . MET A 1 844 ? 24.465 -11.393 22.772 1.00 89.69 844 MET A N 1
ATOM 6506 C CA . MET A 1 844 ? 24.865 -11.678 24.160 1.00 89.69 844 MET A CA 1
ATOM 6507 C C . MET A 1 844 ? 24.396 -13.089 24.551 1.00 89.69 844 MET A C 1
ATOM 6509 O O . MET A 1 844 ? 23.606 -13.686 23.814 1.00 89.69 844 MET A O 1
ATOM 6513 N N . SER A 1 845 ? 24.846 -13.597 25.699 1.00 89.50 845 SER A N 1
ATOM 6514 C CA . SER A 1 845 ? 24.292 -14.814 26.314 1.00 89.50 845 SER A CA 1
ATOM 6515 C C . SER A 1 845 ? 22.815 -14.660 26.712 1.00 89.50 845 SER A C 1
ATOM 6517 O O . SER A 1 845 ? 22.354 -13.552 26.998 1.00 89.50 845 SER A O 1
ATOM 6519 N N . THR A 1 846 ? 22.078 -15.773 26.782 1.00 91.62 846 THR A N 1
ATOM 6520 C CA . THR A 1 846 ? 20.760 -15.855 27.442 1.00 91.62 846 THR A CA 1
ATOM 6521 C C . THR A 1 846 ? 20.854 -15.551 28.941 1.00 91.62 846 THR A C 1
ATOM 6523 O O . THR A 1 846 ? 19.922 -14.969 29.500 1.00 91.62 846 THR A O 1
ATOM 6526 N N . HIS A 1 847 ? 22.017 -15.826 29.540 1.00 90.81 847 HIS A N 1
ATOM 6527 C CA . HIS A 1 847 ? 22.356 -15.635 30.954 1.00 90.81 847 HIS A CA 1
ATOM 6528 C C . HIS A 1 847 ? 23.103 -14.306 31.214 1.00 90.81 847 HIS A C 1
ATOM 6530 O O . HIS A 1 847 ? 24.047 -14.226 32.000 1.00 90.81 847 HIS A O 1
ATOM 6536 N N . CYS A 1 848 ? 22.742 -13.236 30.490 1.00 88.00 848 CYS A N 1
ATOM 6537 C CA . CYS A 1 848 ? 23.457 -11.955 30.532 1.00 88.00 848 CYS A CA 1
ATOM 6538 C C . CYS A 1 848 ? 22.662 -10.828 31.211 1.00 88.00 848 CYS A C 1
ATOM 6540 O O . CYS A 1 848 ? 21.520 -10.543 30.846 1.00 88.00 848 CYS A O 1
ATOM 6542 N N . GLY A 1 849 ? 23.306 -10.122 32.150 1.00 88.38 849 GLY A N 1
ATOM 6543 C CA . GLY A 1 849 ? 22.656 -9.107 32.984 1.00 88.38 849 GLY A CA 1
ATOM 6544 C C . GLY A 1 849 ? 21.684 -9.745 33.978 1.00 88.38 849 GLY A C 1
ATOM 6545 O O . GLY A 1 849 ? 21.854 -10.902 34.351 1.00 88.38 849 GLY A O 1
ATOM 6546 N N . THR A 1 850 ? 20.653 -9.012 34.405 1.00 93.81 850 THR A N 1
ATOM 6547 C CA . THR A 1 850 ? 19.546 -9.621 35.161 1.00 93.81 850 THR A CA 1
ATOM 6548 C C . THR A 1 850 ? 18.769 -10.555 34.245 1.00 93.81 850 THR A C 1
ATOM 6550 O O . THR A 1 850 ? 18.251 -10.115 33.216 1.00 93.81 850 THR A O 1
ATOM 6553 N N . HIS A 1 851 ? 18.683 -11.830 34.608 1.00 95.19 851 HIS A N 1
ATOM 6554 C CA . HIS A 1 851 ? 18.084 -12.876 33.783 1.00 95.19 851 HIS A CA 1
ATOM 6555 C C . HIS A 1 851 ? 17.341 -13.908 34.638 1.00 95.19 851 HIS A C 1
ATOM 6557 O O . HIS A 1 851 ? 17.376 -13.834 35.864 1.00 95.19 851 HIS A O 1
ATOM 6563 N N . ILE A 1 852 ? 16.596 -14.802 33.985 1.00 95.62 852 ILE A N 1
ATOM 6564 C CA . ILE A 1 852 ? 15.798 -15.858 34.616 1.00 95.62 852 ILE A CA 1
ATOM 6565 C C . ILE A 1 852 ? 16.255 -17.219 34.112 1.00 95.62 852 ILE A C 1
ATOM 6567 O O . ILE A 1 852 ? 16.283 -17.439 32.896 1.00 95.62 852 ILE A O 1
ATOM 6571 N N . ASP A 1 853 ? 16.481 -18.131 35.053 1.00 95.75 853 ASP A N 1
ATOM 6572 C CA . ASP A 1 853 ? 16.898 -19.506 34.804 1.00 95.75 853 ASP A CA 1
ATOM 6573 C C . ASP A 1 853 ? 15.721 -20.457 35.059 1.00 95.75 853 ASP A C 1
ATOM 6575 O O . ASP A 1 853 ? 15.344 -20.724 36.211 1.00 95.75 853 ASP A O 1
ATOM 6579 N N . PRO A 1 854 ? 15.064 -20.944 33.992 1.00 94.06 854 PRO A N 1
ATOM 6580 C CA . PRO A 1 854 ? 14.102 -22.026 34.082 1.00 94.06 854 PRO A CA 1
ATOM 6581 C C . PRO A 1 854 ? 14.797 -23.371 34.367 1.00 94.06 854 PRO A C 1
ATOM 6583 O O . PRO A 1 854 ? 15.986 -23.543 34.094 1.00 94.06 854 PRO A O 1
ATOM 6586 N N . PRO A 1 855 ? 14.041 -24.395 34.801 1.00 93.94 855 PRO A N 1
ATOM 6587 C CA . PRO A 1 855 ? 14.552 -25.755 34.953 1.00 93.94 855 PRO A CA 1
ATOM 6588 C C . PRO A 1 855 ? 15.290 -26.346 33.739 1.00 93.94 855 PRO A C 1
ATOM 6590 O O . PRO A 1 855 ? 16.145 -27.206 33.943 1.00 93.94 855 PRO A O 1
ATOM 6593 N N . LEU A 1 856 ? 15.012 -25.902 32.503 1.00 93.44 856 LEU A N 1
ATOM 6594 C CA . LEU A 1 856 ? 15.754 -26.333 31.310 1.00 93.44 856 LEU A CA 1
ATOM 6595 C C . LEU A 1 856 ? 17.258 -26.004 31.370 1.00 93.44 856 LEU A C 1
ATOM 6597 O O . LEU A 1 856 ? 18.032 -26.779 30.816 1.00 93.44 856 LEU A O 1
ATOM 6601 N N . HIS A 1 857 ? 17.679 -24.941 32.073 1.00 91.81 857 HIS A N 1
ATOM 6602 C CA . HIS A 1 857 ? 19.081 -24.490 32.132 1.00 91.81 857 HIS A CA 1
ATOM 6603 C C . HIS A 1 857 ? 20.077 -25.627 32.443 1.00 91.81 857 HIS A C 1
ATOM 6605 O O . HIS A 1 857 ? 21.134 -25.706 31.823 1.00 91.81 857 HIS A O 1
ATOM 6611 N N . LEU A 1 858 ? 19.720 -26.552 33.349 1.00 90.69 858 LEU A N 1
ATOM 6612 C CA . LEU A 1 858 ? 20.556 -27.710 33.714 1.00 90.69 858 LEU A CA 1
ATOM 6613 C C . LEU A 1 858 ? 19.909 -29.084 33.464 1.00 90.69 858 LEU A C 1
ATOM 6615 O O . LEU A 1 858 ? 20.498 -30.105 33.832 1.00 90.69 858 LEU A O 1
ATOM 6619 N N . PHE A 1 859 ? 18.704 -29.146 32.888 1.00 90.44 859 PHE A N 1
ATOM 6620 C CA . PHE A 1 859 ? 17.949 -30.397 32.761 1.00 90.44 859 PHE A CA 1
ATOM 6621 C C . PHE A 1 859 ? 17.194 -30.498 31.427 1.00 90.44 859 PHE A C 1
ATOM 6623 O O . PHE A 1 859 ? 16.116 -29.922 31.258 1.00 90.44 859 PHE A O 1
ATOM 6630 N N . ASP A 1 860 ? 17.724 -31.318 30.513 1.00 84.56 860 ASP A N 1
ATOM 6631 C CA . ASP A 1 860 ? 17.122 -31.620 29.209 1.00 84.56 860 ASP A CA 1
ATOM 6632 C C . ASP A 1 860 ? 15.619 -31.940 29.301 1.00 84.56 860 ASP A C 1
ATOM 6634 O O . ASP A 1 860 ? 15.177 -32.788 30.084 1.00 84.56 860 ASP A O 1
ATOM 6638 N N . GLY A 1 861 ? 14.821 -31.283 28.455 1.00 82.94 861 GLY A N 1
ATOM 6639 C CA . GLY A 1 861 ? 13.384 -31.548 28.330 1.00 82.94 861 GLY A CA 1
ATOM 6640 C C . GLY A 1 861 ? 12.529 -31.107 29.525 1.00 82.94 861 GLY A C 1
ATOM 6641 O O . GLY A 1 861 ? 11.381 -31.540 29.638 1.00 82.94 861 GLY A O 1
ATOM 6642 N N . LYS A 1 862 ? 13.059 -30.269 30.424 1.00 89.69 862 LYS A N 1
ATOM 6643 C CA . LYS A 1 862 ? 12.259 -29.549 31.427 1.00 89.69 862 LYS A CA 1
ATOM 6644 C C . LYS A 1 862 ? 11.674 -28.248 30.862 1.00 89.69 862 LYS A C 1
ATOM 6646 O O . LYS A 1 862 ? 11.994 -27.838 29.752 1.00 89.69 862 LYS A O 1
ATOM 6651 N N . THR A 1 863 ? 10.807 -27.622 31.661 1.00 89.44 863 THR A N 1
ATOM 6652 C CA . THR A 1 863 ? 10.240 -26.276 31.481 1.00 89.44 863 THR A CA 1
ATOM 6653 C C . THR A 1 863 ? 11.291 -25.301 30.948 1.00 89.44 863 THR A C 1
ATOM 6655 O O . THR A 1 863 ? 12.293 -25.089 31.630 1.00 89.44 863 THR A O 1
ATOM 6658 N N . ALA A 1 864 ? 11.069 -24.712 29.771 1.00 93.69 864 ALA A N 1
ATOM 6659 C CA . ALA A 1 864 ? 11.886 -23.631 29.217 1.00 93.69 864 ALA A CA 1
ATOM 6660 C C . ALA A 1 864 ? 11.323 -22.260 29.636 1.00 93.69 864 ALA A C 1
ATOM 6662 O O . ALA A 1 864 ? 10.257 -22.188 30.251 1.00 93.69 864 ALA A O 1
ATOM 6663 N N . VAL A 1 865 ? 11.986 -21.156 29.264 1.00 91.88 865 VAL A N 1
ATOM 6664 C CA . VAL A 1 865 ? 11.532 -19.787 29.611 1.00 91.88 865 VAL A CA 1
ATOM 6665 C C . VAL A 1 865 ? 10.057 -19.555 29.256 1.00 91.88 865 VAL A C 1
ATOM 6667 O O . VAL A 1 865 ? 9.290 -19.074 30.087 1.00 91.88 865 VAL A O 1
ATOM 6670 N N . HIS A 1 866 ? 9.641 -19.937 28.045 1.00 92.19 866 HIS A N 1
ATOM 6671 C CA . HIS A 1 866 ? 8.266 -19.732 27.571 1.00 92.19 866 HIS A CA 1
ATOM 6672 C C . HIS A 1 866 ? 7.194 -20.589 28.269 1.00 92.19 866 HIS A C 1
ATOM 6674 O O . HIS A 1 866 ? 6.005 -20.323 28.102 1.00 92.19 866 HIS A O 1
ATOM 6680 N N . ASP A 1 867 ? 7.600 -21.593 29.054 1.00 93.44 867 ASP A N 1
ATOM 6681 C CA . ASP A 1 867 ? 6.697 -22.476 29.801 1.00 93.44 867 ASP A CA 1
ATOM 6682 C C . ASP A 1 867 ? 6.509 -22.016 31.262 1.00 93.44 867 ASP A C 1
ATOM 6684 O O . ASP A 1 867 ? 5.710 -22.599 32.000 1.00 93.44 867 ASP A O 1
ATOM 6688 N N . ILE A 1 868 ? 7.238 -20.983 31.713 1.00 91.94 868 ILE A N 1
ATOM 6689 C CA . ILE A 1 868 ? 7.076 -20.428 33.061 1.00 91.94 868 ILE A CA 1
ATOM 6690 C C . ILE A 1 868 ? 5.727 -19.701 33.145 1.00 91.94 868 ILE A C 1
ATOM 6692 O O . ILE A 1 868 ? 5.493 -18.695 32.473 1.00 91.94 868 ILE A O 1
ATOM 6696 N N . ALA A 1 869 ? 4.843 -20.161 34.031 1.00 91.31 869 ALA A N 1
ATOM 6697 C CA . ALA A 1 869 ? 3.581 -19.477 34.287 1.00 91.31 869 ALA A CA 1
ATOM 6698 C C . ALA A 1 869 ? 3.826 -18.051 34.841 1.00 91.31 869 ALA A C 1
ATOM 6700 O O . ALA A 1 869 ? 4.568 -17.902 35.817 1.00 91.31 869 ALA A O 1
ATOM 6701 N N . PRO A 1 870 ? 3.163 -16.994 34.324 1.00 90.62 870 PRO A N 1
ATOM 6702 C CA . PRO A 1 870 ? 3.321 -15.626 34.838 1.00 90.62 870 PRO A CA 1
ATOM 6703 C C . PRO A 1 870 ? 2.993 -15.472 36.332 1.00 90.62 870 PRO A C 1
ATOM 6705 O O . PRO A 1 870 ? 3.528 -14.590 36.998 1.00 90.62 870 PRO A O 1
ATOM 6708 N N . SER A 1 871 ? 2.166 -16.368 36.882 1.00 91.62 871 SER A N 1
ATOM 6709 C CA . SER A 1 871 ? 1.865 -16.481 38.314 1.00 91.62 871 SER A CA 1
ATOM 6710 C C . SER A 1 871 ? 3.038 -16.969 39.177 1.00 91.62 871 SER A C 1
ATOM 6712 O O . SER A 1 871 ? 2.938 -16.914 40.399 1.00 91.62 871 SER A O 1
ATOM 6714 N N . VAL A 1 872 ? 4.159 -17.394 38.583 1.00 93.56 872 VAL A N 1
ATOM 6715 C CA . VAL A 1 872 ? 5.457 -17.554 39.264 1.00 93.56 872 VAL A CA 1
ATOM 6716 C C . VAL A 1 872 ? 6.209 -16.221 39.262 1.00 93.56 872 VAL A C 1
ATOM 6718 O O . VAL A 1 872 ? 6.664 -15.777 40.312 1.00 93.56 872 VAL A O 1
ATOM 6721 N N . LEU A 1 873 ? 6.257 -15.526 38.122 1.00 94.88 873 LEU A N 1
ATOM 6722 C CA . LEU A 1 873 ? 7.066 -14.316 37.910 1.00 94.88 873 LEU A CA 1
ATOM 6723 C C . LEU A 1 873 ? 6.486 -13.013 38.498 1.00 94.88 873 LEU A C 1
ATOM 6725 O O . LEU A 1 873 ? 7.223 -12.035 38.632 1.00 94.88 873 LEU A O 1
ATOM 6729 N N . VAL A 1 874 ? 5.192 -12.972 38.839 1.00 94.75 874 VAL A N 1
ATOM 6730 C CA . VAL A 1 874 ? 4.496 -11.750 39.295 1.00 94.75 874 VAL A CA 1
ATOM 6731 C C . VAL A 1 874 ? 3.714 -11.977 40.592 1.00 94.75 874 VAL A C 1
ATOM 6733 O O . VAL A 1 874 ? 2.938 -12.928 40.696 1.00 94.75 874 VAL A O 1
ATOM 6736 N N . GLY A 1 875 ? 3.886 -11.076 41.563 1.00 92.50 875 GLY A N 1
ATOM 6737 C CA . GLY A 1 875 ? 3.166 -11.030 42.842 1.00 92.50 875 GLY A CA 1
ATOM 6738 C C . GLY A 1 875 ? 4.085 -10.773 44.049 1.00 92.50 875 GLY A C 1
ATOM 6739 O O . GLY A 1 875 ? 5.248 -10.400 43.863 1.00 92.50 875 GLY A O 1
ATOM 6740 N N . PRO A 1 876 ? 3.612 -11.029 45.284 1.00 92.75 876 PRO A N 1
ATOM 6741 C CA . PRO A 1 876 ? 4.363 -10.745 46.504 1.00 92.75 876 PRO A CA 1
ATOM 6742 C C . PRO A 1 876 ? 5.724 -11.447 46.572 1.00 92.75 876 PRO A C 1
ATOM 6744 O O . PRO A 1 876 ? 5.852 -12.620 46.196 1.00 92.75 876 PRO A O 1
ATOM 6747 N N . VAL A 1 877 ? 6.721 -10.733 47.100 1.00 95.62 877 VAL A N 1
ATOM 6748 C CA . VAL A 1 877 ? 8.086 -11.198 47.376 1.00 95.62 877 VAL A CA 1
ATOM 6749 C C . VAL A 1 877 ? 8.548 -10.742 48.757 1.00 95.62 877 VAL A C 1
ATOM 6751 O O . VAL A 1 877 ? 8.350 -9.591 49.148 1.00 95.62 877 VAL A O 1
ATOM 6754 N N . LEU A 1 878 ? 9.206 -11.634 49.492 1.00 95.81 878 LEU A N 1
ATOM 6755 C CA . LEU A 1 878 ? 9.921 -11.288 50.714 1.00 95.81 878 LEU A CA 1
ATOM 6756 C C . LEU A 1 878 ? 11.364 -10.913 50.358 1.00 95.81 878 LEU A C 1
ATOM 6758 O O . LEU A 1 878 ? 12.090 -11.737 49.804 1.00 95.81 878 LEU A O 1
ATOM 6762 N N . VAL A 1 879 ? 11.792 -9.690 50.681 1.00 95.44 879 VAL A N 1
ATOM 6763 C CA . VAL A 1 879 ? 13.197 -9.275 50.551 1.00 95.44 879 VAL A CA 1
ATOM 6764 C C . VAL A 1 879 ? 13.893 -9.432 51.903 1.00 95.44 879 VAL A C 1
ATOM 6766 O O . VAL A 1 879 ? 13.476 -8.812 52.883 1.00 95.44 879 VAL A O 1
ATOM 6769 N N . VAL A 1 880 ? 14.962 -10.229 51.959 1.00 94.06 880 VAL A N 1
ATOM 6770 C CA . VAL A 1 880 ? 15.810 -10.411 53.154 1.00 94.06 880 VAL A CA 1
ATOM 6771 C C . VAL A 1 880 ? 17.167 -9.730 52.971 1.00 94.06 880 VAL A C 1
ATOM 6773 O O . VAL A 1 880 ? 17.760 -9.830 51.898 1.00 94.06 880 VAL A O 1
ATOM 6776 N N . SER A 1 881 ? 17.673 -9.061 54.015 1.00 91.44 881 SER A N 1
ATOM 6777 C CA . SER A 1 881 ? 19.019 -8.465 54.020 1.00 91.44 881 SER A CA 1
ATOM 6778 C C . SER A 1 881 ? 19.995 -9.281 54.875 1.00 91.44 881 SER A C 1
ATOM 6780 O O . SER A 1 881 ? 19.747 -9.516 56.066 1.00 91.44 881 SER A O 1
ATOM 6782 N N . LEU A 1 882 ? 21.109 -9.705 54.269 1.00 86.44 882 LEU A N 1
ATOM 6783 C CA . LEU A 1 882 ? 22.204 -10.451 54.903 1.00 86.44 882 LEU A CA 1
ATOM 6784 C C . LEU A 1 882 ? 23.474 -9.586 54.980 1.00 86.44 882 LEU A C 1
ATOM 6786 O O . LEU A 1 882 ? 24.465 -9.825 54.295 1.00 86.44 882 LEU A O 1
ATOM 6790 N N . GLU A 1 883 ? 23.436 -8.558 55.829 1.00 64.94 883 GLU A N 1
ATOM 6791 C CA . GLU A 1 883 ? 24.509 -7.555 55.966 1.00 64.94 883 GLU A CA 1
ATOM 6792 C C . GLU A 1 883 ? 25.752 -8.050 56.737 1.00 64.94 883 GLU A C 1
ATOM 6794 O O . GLU A 1 883 ? 26.777 -7.371 56.753 1.00 64.94 883 GLU A O 1
ATOM 6799 N N . SER A 1 884 ? 25.706 -9.237 57.357 1.00 57.31 884 SER A N 1
ATOM 6800 C CA . SER A 1 884 ? 26.887 -9.956 57.872 1.00 57.31 884 SER A CA 1
ATOM 6801 C C . SER A 1 884 ? 26.588 -11.437 58.122 1.00 57.31 884 SER A C 1
ATOM 6803 O O . SER A 1 884 ? 25.765 -11.759 58.982 1.00 57.31 884 SER A O 1
ATOM 6805 N N . PRO A 1 885 ? 27.283 -12.335 57.409 1.00 44.09 885 PRO A N 1
ATOM 6806 C CA . PRO A 1 885 ? 27.862 -13.534 58.027 1.00 44.09 885 PRO A CA 1
ATOM 6807 C C . PRO A 1 885 ? 29.392 -13.440 58.191 1.00 44.09 885 PRO A C 1
ATOM 6809 O O . PRO A 1 885 ? 29.979 -12.360 58.148 1.00 44.09 885 PRO A O 1
ATOM 6812 N N . THR A 1 886 ? 30.028 -14.584 58.460 1.00 43.56 886 THR A N 1
ATOM 6813 C CA . THR A 1 886 ? 31.453 -14.717 58.820 1.00 43.56 886 THR A CA 1
ATOM 6814 C C . THR A 1 886 ? 32.422 -14.597 57.624 1.00 43.56 886 THR A C 1
ATOM 6816 O O . THR A 1 886 ? 32.071 -14.106 56.557 1.00 43.56 886 THR A O 1
ATOM 6819 N N . GLN A 1 887 ? 33.681 -15.024 57.797 1.00 47.91 887 GLN A N 1
ATOM 6820 C CA . GLN A 1 887 ? 34.761 -14.999 56.792 1.00 47.91 887 GLN A CA 1
ATOM 6821 C C . GLN A 1 887 ? 34.535 -15.950 55.588 1.00 47.91 887 GLN A C 1
ATOM 6823 O O . GLN A 1 887 ? 35.465 -16.215 54.830 1.00 47.91 887 GLN A O 1
ATOM 6828 N N . SER A 1 888 ? 33.322 -16.479 55.422 1.00 54.53 888 SER A N 1
ATOM 6829 C CA . SER A 1 888 ? 32.892 -17.410 54.380 1.00 54.53 888 SER A CA 1
ATOM 6830 C C . SER A 1 888 ? 32.166 -16.686 53.240 1.00 54.53 888 SER A C 1
ATOM 6832 O O . SER A 1 888 ? 31.291 -15.857 53.478 1.00 54.53 888 SER A O 1
ATOM 6834 N N . SER A 1 889 ? 32.474 -17.038 51.990 1.00 70.81 889 SER A N 1
ATOM 6835 C CA . SER A 1 889 ? 31.798 -16.513 50.785 1.00 70.81 889 SER A CA 1
ATOM 6836 C C . SER A 1 889 ? 30.485 -17.242 50.437 1.00 70.81 889 SER A C 1
ATOM 6838 O O . SER A 1 889 ? 29.989 -17.143 49.318 1.00 70.81 889 SER A O 1
ATOM 6840 N N . GLU A 1 890 ? 29.907 -17.962 51.399 1.00 82.75 890 GLU A N 1
ATOM 6841 C CA . GLU A 1 890 ? 28.677 -18.743 51.255 1.00 82.75 890 GLU A CA 1
ATOM 6842 C C . GLU A 1 890 ? 27.645 -18.342 52.314 1.00 82.75 890 GLU A C 1
ATOM 6844 O O . GLU A 1 890 ? 27.990 -18.139 53.480 1.00 82.75 890 GLU A O 1
ATOM 6849 N N . ILE A 1 891 ? 26.377 -18.294 51.903 1.00 89.75 891 ILE A N 1
ATOM 6850 C CA . ILE A 1 891 ? 25.200 -18.131 52.762 1.00 89.75 891 ILE A CA 1
ATOM 6851 C C . ILE A 1 891 ? 24.789 -19.497 53.323 1.00 89.75 891 ILE A C 1
ATOM 6853 O O . ILE A 1 891 ? 24.563 -20.445 52.557 1.00 89.75 891 ILE A O 1
ATOM 6857 N N . SER A 1 892 ? 24.621 -19.600 54.642 1.00 89.94 892 SER A N 1
ATOM 6858 C CA . SER A 1 892 ? 24.144 -20.825 55.298 1.00 89.94 892 SER A CA 1
ATOM 6859 C C . SER A 1 892 ? 22.613 -20.901 55.412 1.00 89.94 892 SER A C 1
ATOM 6861 O O . SER A 1 892 ? 21.891 -19.902 55.356 1.00 89.94 892 SER A O 1
ATOM 6863 N N . ALA A 1 893 ? 22.087 -22.117 55.594 1.00 90.12 893 ALA A N 1
ATOM 6864 C CA . ALA A 1 893 ? 20.652 -22.331 55.797 1.00 90.12 893 ALA A CA 1
ATOM 6865 C C . ALA A 1 893 ? 20.127 -21.653 57.076 1.00 90.12 893 ALA A C 1
ATOM 6867 O O . ALA A 1 893 ? 18.989 -21.186 57.103 1.00 90.12 893 ALA A O 1
ATOM 6868 N N . ASP A 1 894 ? 20.945 -21.586 58.130 1.00 87.62 894 ASP A N 1
ATOM 6869 C CA . ASP A 1 894 ? 20.535 -21.036 59.423 1.00 87.62 894 ASP A CA 1
ATOM 6870 C C . ASP A 1 894 ? 20.567 -19.498 59.446 1.00 87.62 894 ASP A C 1
ATOM 6872 O O . ASP A 1 894 ? 19.712 -18.888 60.089 1.00 87.62 894 ASP A O 1
ATOM 6876 N N . GLU A 1 895 ? 21.439 -18.858 58.657 1.00 87.62 895 GLU A N 1
ATOM 6877 C CA . GLU A 1 895 ? 21.373 -17.411 58.386 1.00 87.62 895 GLU A CA 1
ATOM 6878 C C . GLU A 1 895 ? 20.060 -17.018 57.699 1.00 87.62 895 GLU A C 1
ATOM 6880 O O . GLU A 1 895 ? 19.392 -16.075 58.131 1.00 87.62 895 GLU A O 1
ATOM 6885 N N . LEU A 1 896 ? 19.654 -17.758 56.661 1.00 89.81 896 LEU A N 1
ATOM 6886 C CA . LEU A 1 896 ? 18.398 -17.494 55.954 1.00 89.81 896 LEU A CA 1
ATOM 6887 C C . LEU A 1 896 ? 17.176 -17.730 56.844 1.00 89.81 896 LEU A C 1
ATOM 6889 O O . LEU A 1 896 ? 16.271 -16.895 56.866 1.00 89.81 896 LEU A O 1
ATOM 6893 N N . ARG A 1 897 ? 17.167 -18.812 57.633 1.00 89.56 897 ARG A N 1
ATOM 6894 C CA . ARG A 1 897 ? 16.120 -19.063 58.640 1.00 89.56 897 ARG A CA 1
ATOM 6895 C C . ARG A 1 897 ? 16.031 -17.918 59.647 1.00 89.56 897 ARG A C 1
ATOM 6897 O O . ARG A 1 897 ? 14.931 -17.443 59.918 1.00 89.56 897 ARG A O 1
ATOM 6904 N N . ALA A 1 898 ? 17.165 -17.441 60.163 1.00 87.56 898 ALA A N 1
ATOM 6905 C CA . ALA A 1 898 ? 17.206 -16.321 61.100 1.00 87.56 898 ALA A CA 1
ATOM 6906 C C . ALA A 1 898 ? 16.721 -15.003 60.465 1.00 87.56 898 ALA A C 1
ATOM 6908 O O . ALA A 1 898 ? 15.980 -14.255 61.104 1.00 87.56 898 ALA A O 1
ATOM 6909 N N . ALA A 1 899 ? 17.082 -14.727 59.208 1.00 88.12 899 ALA A N 1
ATOM 6910 C CA . ALA A 1 899 ? 16.646 -13.531 58.486 1.00 88.12 899 ALA A CA 1
ATOM 6911 C C . ALA A 1 899 ? 15.141 -13.547 58.156 1.00 88.12 899 ALA A C 1
ATOM 6913 O O . ALA A 1 899 ? 14.465 -12.535 58.331 1.00 88.12 899 ALA A O 1
ATOM 6914 N N . VAL A 1 900 ? 14.588 -14.692 57.744 1.00 90.19 900 VAL A N 1
ATOM 6915 C CA . VAL A 1 900 ? 13.144 -14.843 57.484 1.00 90.19 900 VAL A CA 1
ATOM 6916 C C . VAL A 1 900 ? 12.337 -14.788 58.789 1.00 90.19 900 VAL A C 1
ATOM 6918 O O . VAL A 1 900 ? 11.320 -14.093 58.852 1.00 90.19 900 VAL A O 1
ATOM 6921 N N . ALA A 1 901 ? 12.830 -15.414 59.865 1.00 87.19 901 ALA A N 1
ATOM 6922 C CA . ALA A 1 901 ? 12.214 -15.334 61.190 1.00 87.19 901 ALA A CA 1
ATOM 6923 C C . ALA A 1 901 ? 12.250 -13.909 61.780 1.00 87.19 901 ALA A C 1
ATOM 6925 O O . ALA A 1 901 ? 11.279 -13.491 62.413 1.00 87.19 901 ALA A O 1
ATOM 6926 N N . ARG A 1 902 ? 13.315 -13.124 61.528 1.00 88.50 902 ARG A N 1
ATOM 6927 C CA . ARG A 1 902 ? 13.402 -11.693 61.898 1.00 88.50 902 ARG A CA 1
ATOM 6928 C C . ARG A 1 902 ? 12.260 -10.867 61.294 1.00 88.50 902 ARG A C 1
ATOM 6930 O O . ARG A 1 902 ? 11.796 -9.925 61.929 1.00 88.50 902 ARG A O 1
ATOM 6937 N N . LEU A 1 903 ? 11.784 -11.244 60.107 1.00 88.56 903 LEU A N 1
ATOM 6938 C CA . LEU A 1 903 ? 10.667 -10.603 59.404 1.00 88.56 903 LEU A CA 1
ATOM 6939 C C . LEU A 1 903 ? 9.295 -11.218 59.748 1.00 88.56 903 LEU A C 1
ATOM 6941 O O . LEU A 1 903 ? 8.308 -10.944 59.065 1.00 88.56 903 LEU A O 1
ATOM 6945 N N . GLY A 1 904 ? 9.212 -12.051 60.792 1.00 80.00 904 GLY A N 1
ATOM 6946 C CA . GLY A 1 904 ? 7.958 -12.621 61.299 1.00 80.00 904 GLY A CA 1
ATOM 6947 C C . GLY A 1 904 ? 7.300 -13.663 60.388 1.00 80.00 904 GLY A C 1
ATOM 6948 O O . GLY A 1 904 ? 6.140 -14.005 60.604 1.00 80.00 904 GLY A O 1
ATOM 6949 N N . CYS A 1 905 ? 8.011 -14.163 59.375 1.00 78.12 905 CYS A N 1
ATOM 6950 C CA . CYS A 1 905 ? 7.485 -15.133 58.416 1.00 78.12 905 CYS A CA 1
ATOM 6951 C C . CYS A 1 905 ? 7.833 -16.567 58.851 1.00 78.12 905 CYS A C 1
ATOM 6953 O O . CYS A 1 905 ? 8.986 -16.860 59.166 1.00 78.12 905 CYS A O 1
ATOM 6955 N N . SER A 1 906 ? 6.838 -17.459 58.872 1.00 68.44 906 SER A N 1
ATOM 6956 C CA . SER A 1 906 ? 6.974 -18.858 59.321 1.00 68.44 906 SER A CA 1
ATOM 6957 C C . SER A 1 906 ? 6.655 -19.908 58.249 1.00 68.44 906 SER A C 1
ATOM 6959 O O . SER A 1 906 ? 7.013 -21.070 58.424 1.00 68.44 906 SER A O 1
ATOM 6961 N N . ASP A 1 907 ? 6.031 -19.506 57.141 1.00 77.69 907 ASP A N 1
ATOM 6962 C CA . ASP A 1 907 ? 5.813 -20.314 55.938 1.00 77.69 907 ASP A CA 1
ATOM 6963 C C . ASP A 1 907 ? 6.211 -19.473 54.710 1.00 77.69 907 ASP A C 1
ATOM 6965 O O . ASP A 1 907 ? 6.016 -18.255 54.698 1.00 77.69 907 ASP A O 1
ATOM 6969 N N . LEU A 1 908 ? 6.801 -20.117 53.701 1.00 85.06 908 LEU A N 1
ATOM 6970 C CA . LEU A 1 908 ? 7.199 -19.525 52.416 1.00 85.06 908 LEU A CA 1
ATOM 6971 C C . LEU A 1 908 ? 6.591 -20.276 51.219 1.00 85.06 908 LEU A C 1
ATOM 6973 O O . LEU A 1 908 ? 6.917 -19.978 50.068 1.00 85.06 908 LEU A O 1
ATOM 6977 N N . LYS A 1 909 ? 5.690 -21.234 51.453 1.00 88.25 909 LYS A N 1
ATOM 6978 C CA . LYS A 1 909 ? 5.094 -22.062 50.406 1.00 88.25 909 LYS A CA 1
ATOM 6979 C C . LYS A 1 909 ? 4.307 -21.216 49.402 1.00 88.25 909 LYS A C 1
ATOM 6981 O O . LYS A 1 909 ? 3.387 -20.490 49.767 1.00 88.25 909 LYS A O 1
ATOM 6986 N N . GLY A 1 910 ? 4.671 -21.304 48.123 1.00 84.50 910 GLY A N 1
ATOM 6987 C CA . GLY A 1 910 ? 4.108 -20.467 47.056 1.00 84.50 910 GLY A CA 1
ATOM 6988 C C . GLY A 1 910 ? 4.640 -19.027 47.025 1.00 84.50 910 GLY A C 1
ATOM 6989 O O . GLY A 1 910 ? 4.222 -18.248 46.169 1.00 84.50 910 GLY A O 1
ATOM 6990 N N . SER A 1 911 ? 5.549 -18.657 47.933 1.00 88.12 911 SER A N 1
ATOM 6991 C CA . SER A 1 911 ? 6.124 -17.309 48.024 1.00 88.12 911 SER A CA 1
ATOM 6992 C C . SER A 1 911 ? 7.350 -17.140 47.124 1.00 88.12 911 SER A C 1
ATOM 6994 O O . SER A 1 911 ? 7.948 -18.105 46.639 1.00 88.12 911 SER A O 1
ATOM 6996 N N . ARG A 1 912 ? 7.753 -15.881 46.943 1.00 95.75 912 ARG A N 1
ATOM 6997 C CA . ARG A 1 912 ? 9.002 -15.482 46.285 1.00 95.75 912 ARG A CA 1
ATOM 6998 C C . ARG A 1 912 ? 9.967 -14.962 47.343 1.00 95.75 912 ARG A C 1
ATOM 7000 O O . ARG A 1 912 ? 9.534 -14.264 48.262 1.00 95.75 912 ARG A O 1
ATOM 7007 N N . LEU A 1 913 ? 11.254 -15.252 47.195 1.00 96.50 913 LEU A N 1
ATOM 7008 C CA . LEU A 1 913 ? 12.301 -14.820 48.123 1.00 96.50 913 LEU A CA 1
ATOM 7009 C C . LEU A 1 913 ? 13.404 -14.098 47.349 1.00 96.50 913 LEU A C 1
ATOM 7011 O O . LEU A 1 913 ? 14.008 -14.690 46.463 1.00 96.50 913 LEU A O 1
ATOM 7015 N N . PHE A 1 914 ? 13.675 -12.836 47.676 1.00 97.38 914 PHE A N 1
ATOM 7016 C CA . PHE A 1 914 ? 14.792 -12.066 47.120 1.00 97.38 914 PHE A CA 1
ATOM 7017 C C . PHE A 1 914 ? 15.852 -11.847 48.208 1.00 97.38 914 PHE A C 1
ATOM 7019 O O . PHE A 1 914 ? 15.546 -11.332 49.287 1.00 97.38 914 PHE A O 1
ATOM 7026 N N . ILE A 1 915 ? 17.098 -12.234 47.934 1.00 94.88 915 ILE A N 1
ATOM 7027 C CA . ILE A 1 915 ? 18.214 -12.179 48.884 1.00 94.88 915 ILE A CA 1
ATOM 7028 C C . ILE A 1 915 ? 19.144 -11.023 48.513 1.00 94.88 915 ILE A C 1
ATOM 7030 O O . ILE A 1 915 ? 19.764 -11.032 47.450 1.00 94.88 915 ILE A O 1
ATOM 7034 N N . LYS A 1 916 ? 19.256 -10.044 49.417 1.00 92.88 916 LYS A N 1
ATOM 7035 C CA . LYS A 1 916 ? 20.196 -8.921 49.334 1.00 92.88 916 LYS A CA 1
ATOM 7036 C C . LYS A 1 916 ? 21.456 -9.224 50.146 1.00 92.88 916 LYS A C 1
ATOM 7038 O O . LYS A 1 916 ? 21.371 -9.598 51.319 1.00 92.88 916 LYS A O 1
ATOM 7043 N N . THR A 1 917 ? 22.615 -9.002 49.537 1.00 90.31 917 THR A N 1
ATOM 7044 C CA . THR A 1 917 ? 23.945 -9.192 50.128 1.00 90.31 917 THR A CA 1
ATOM 7045 C C . THR A 1 917 ? 24.838 -7.974 49.831 1.00 90.31 917 THR A C 1
ATOM 7047 O O . THR A 1 917 ? 24.369 -6.926 49.380 1.00 90.31 917 THR A O 1
ATOM 7050 N N . ARG A 1 918 ? 26.153 -8.105 50.058 1.00 85.44 918 ARG A N 1
ATOM 7051 C CA . ARG A 1 918 ? 27.161 -7.132 49.601 1.00 85.44 918 ARG A CA 1
ATOM 7052 C C . ARG A 1 918 ? 27.362 -7.113 48.077 1.00 85.44 918 ARG A C 1
ATOM 7054 O O . ARG A 1 918 ? 27.931 -6.153 47.566 1.00 85.44 918 ARG A O 1
ATOM 7061 N N . ASN A 1 919 ? 26.891 -8.120 47.329 1.00 86.00 919 ASN A N 1
ATOM 7062 C CA . ASN A 1 919 ? 27.054 -8.164 45.868 1.00 86.00 919 ASN A CA 1
ATOM 7063 C C . ASN A 1 919 ? 26.432 -6.916 45.193 1.00 86.00 919 ASN A C 1
ATOM 7065 O O . ASN A 1 919 ? 27.051 -6.335 44.296 1.00 86.00 919 ASN A O 1
ATOM 7069 N N . SER A 1 920 ? 25.290 -6.432 45.711 1.00 85.50 920 SER A N 1
ATOM 7070 C CA . SER A 1 920 ? 24.611 -5.184 45.308 1.00 85.50 920 SER A CA 1
ATOM 7071 C C . SER A 1 920 ? 25.477 -3.910 45.301 1.00 85.50 920 SER A C 1
ATOM 7073 O O . SER A 1 920 ? 25.134 -2.939 44.614 1.00 85.50 920 SER A O 1
ATOM 7075 N N . GLU A 1 921 ? 26.583 -3.860 46.048 1.00 77.81 921 GLU A N 1
ATOM 7076 C CA . GLU A 1 921 ? 27.494 -2.705 46.045 1.00 77.81 921 GLU A CA 1
ATOM 7077 C C . GLU A 1 921 ? 28.204 -2.567 44.686 1.00 77.81 921 GLU A C 1
ATOM 7079 O O . GLU A 1 921 ? 28.276 -1.471 44.124 1.00 77.81 921 GLU A O 1
ATOM 7084 N N . THR A 1 922 ? 28.611 -3.697 44.097 1.00 72.69 922 THR A N 1
ATOM 7085 C CA . THR A 1 922 ? 29.226 -3.798 42.759 1.00 72.69 922 THR A CA 1
ATOM 7086 C C . THR A 1 922 ? 28.331 -3.187 41.681 1.00 72.69 922 THR A C 1
ATOM 7088 O O . THR A 1 922 ? 28.776 -2.421 40.824 1.00 72.69 922 THR A O 1
ATOM 7091 N N . TRP A 1 923 ? 27.032 -3.480 41.751 1.00 80.62 923 TRP A N 1
ATOM 7092 C CA . TRP A 1 923 ? 26.022 -2.986 40.813 1.00 80.62 923 TRP A CA 1
ATOM 7093 C C . TRP A 1 923 ? 25.764 -1.487 40.975 1.00 80.62 923 TRP A C 1
ATOM 7095 O O . TRP A 1 923 ? 25.486 -0.784 40.002 1.00 80.62 923 TRP A O 1
ATOM 7105 N N . THR A 1 924 ? 25.922 -0.975 42.196 1.00 71.00 924 THR A N 1
ATOM 7106 C CA . THR A 1 924 ? 25.788 0.453 42.495 1.00 71.00 924 THR A CA 1
ATOM 7107 C C . THR A 1 924 ? 26.935 1.258 41.871 1.00 71.00 924 THR A C 1
ATOM 7109 O O . THR A 1 924 ? 26.684 2.301 41.264 1.00 71.00 924 THR A O 1
ATOM 7112 N N . ASP A 1 925 ? 28.172 0.755 41.933 1.00 71.38 925 ASP A N 1
ATOM 7113 C CA . ASP A 1 925 ? 29.338 1.327 41.240 1.00 71.38 925 ASP A CA 1
ATOM 7114 C C . ASP A 1 925 ? 29.210 1.228 39.704 1.00 71.38 925 ASP A C 1
ATOM 7116 O O . ASP A 1 925 ? 29.377 2.230 39.003 1.00 71.38 925 ASP A O 1
ATOM 7120 N N . MET A 1 926 ? 28.793 0.073 39.167 1.00 72.56 926 MET A N 1
ATOM 7121 C CA . MET A 1 926 ? 28.478 -0.092 37.737 1.00 72.56 926 MET A CA 1
ATOM 7122 C C . MET A 1 926 ? 27.450 0.949 37.253 1.00 72.56 926 MET A C 1
ATOM 7124 O O . MET A 1 926 ? 27.648 1.604 36.223 1.00 72.56 926 MET A O 1
ATOM 7128 N N . ALA A 1 927 ? 26.372 1.161 38.014 1.00 67.12 927 ALA A N 1
ATOM 7129 C CA . ALA A 1 927 ? 25.343 2.145 37.692 1.00 67.12 927 ALA A CA 1
ATOM 7130 C C . ALA A 1 927 ? 25.848 3.599 37.776 1.00 67.12 927 ALA A C 1
ATOM 7132 O O . ALA A 1 927 ? 25.358 4.454 37.033 1.00 67.12 927 ALA A O 1
ATOM 7133 N N . GLN A 1 928 ? 26.824 3.907 38.640 1.00 68.75 928 GLN A N 1
ATOM 7134 C CA . GLN A 1 928 ? 27.488 5.218 38.666 1.00 68.75 928 GLN A CA 1
ATOM 7135 C C . GLN A 1 928 ? 28.402 5.410 37.448 1.00 68.75 928 GLN A C 1
ATOM 7137 O O . GLN A 1 928 ? 28.295 6.431 36.763 1.00 68.75 928 GLN A O 1
ATOM 7142 N N . LYS A 1 929 ? 29.224 4.407 37.112 1.00 67.75 929 LYS A N 1
ATOM 7143 C CA . LYS A 1 929 ? 30.096 4.415 35.924 1.00 67.75 929 LYS A CA 1
ATOM 7144 C C . LYS A 1 929 ? 29.294 4.637 34.642 1.00 67.75 929 LYS A C 1
ATOM 7146 O O . LYS A 1 929 ? 29.612 5.548 33.876 1.00 67.75 929 LYS A O 1
ATOM 7151 N N . LEU A 1 930 ? 28.184 3.918 34.459 1.00 66.69 930 LEU A N 1
ATOM 7152 C CA . LEU A 1 930 ? 27.299 4.107 33.304 1.00 66.69 930 LEU A CA 1
ATOM 7153 C C . LEU A 1 930 ? 26.665 5.505 33.257 1.00 66.69 930 LEU A C 1
ATOM 7155 O O . LEU A 1 930 ? 26.660 6.119 32.188 1.00 66.69 930 LEU A O 1
ATOM 7159 N N . LYS A 1 931 ? 26.229 6.062 34.397 1.00 62.59 931 LYS A N 1
ATOM 7160 C CA . LYS A 1 931 ? 25.728 7.450 34.474 1.00 62.59 931 LYS A CA 1
ATOM 7161 C C . LYS A 1 931 ? 26.796 8.487 34.107 1.00 62.59 931 LYS A C 1
ATOM 7163 O O . LYS A 1 931 ? 26.455 9.494 33.495 1.00 62.59 931 LYS A O 1
ATOM 7168 N N . SER A 1 932 ? 28.070 8.239 34.423 1.00 64.62 932 SER A N 1
ATOM 7169 C CA . SER A 1 932 ? 29.183 9.117 34.018 1.00 64.62 932 SER A CA 1
ATOM 7170 C C . SER A 1 932 ? 29.626 8.952 32.554 1.00 64.62 932 SER A C 1
ATOM 7172 O O . SER A 1 932 ? 30.226 9.868 32.003 1.00 64.62 932 SER A O 1
ATOM 7174 N N . SER A 1 933 ? 29.317 7.817 31.912 1.00 62.22 933 SER A N 1
ATOM 7175 C CA . SER A 1 933 ? 29.820 7.469 30.569 1.00 62.22 933 SER A CA 1
ATOM 7176 C C . SER A 1 933 ? 29.068 8.102 29.387 1.00 62.22 933 SER A C 1
ATOM 7178 O O . SER A 1 933 ? 29.569 8.072 28.268 1.00 62.22 933 SER A O 1
ATOM 7180 N N . GLY A 1 934 ? 27.878 8.676 29.601 1.00 53.75 934 GLY A N 1
ATOM 7181 C CA . GLY A 1 934 ? 27.191 9.476 28.574 1.00 53.75 934 GLY A CA 1
ATOM 7182 C C . GLY A 1 934 ? 26.553 8.716 27.395 1.00 53.75 934 GLY A C 1
ATOM 7183 O O . GLY A 1 934 ? 26.238 9.364 26.404 1.00 53.75 934 GLY A O 1
ATOM 7184 N N . LEU A 1 935 ? 26.299 7.404 27.543 1.00 48.03 935 LEU A N 1
ATOM 7185 C CA . LEU A 1 935 ? 25.712 6.435 26.583 1.00 48.03 935 LEU A CA 1
ATOM 7186 C C . LEU A 1 935 ? 26.656 5.796 25.541 1.00 48.03 935 LEU A C 1
ATOM 7188 O O . LEU A 1 935 ? 27.058 6.412 24.561 1.00 48.03 935 LEU A O 1
ATOM 7192 N N . LEU A 1 936 ? 26.814 4.471 25.679 1.00 46.75 936 LEU A N 1
ATOM 7193 C CA . LEU A 1 936 ? 26.854 3.468 24.595 1.00 46.75 936 LEU A CA 1
ATOM 7194 C C . LEU A 1 936 ? 27.839 3.676 23.421 1.00 46.75 936 LEU A C 1
ATOM 7196 O O . LEU A 1 936 ? 27.595 3.180 22.321 1.00 46.75 936 LEU A O 1
ATOM 7200 N N . GLN A 1 937 ? 28.987 4.313 23.659 1.00 44.59 937 GLN A N 1
ATOM 7201 C CA . GLN A 1 937 ? 30.189 4.172 22.817 1.00 44.59 937 GLN A CA 1
ATOM 7202 C C . GLN A 1 937 ? 31.431 3.873 23.669 1.00 44.59 937 GLN A C 1
ATOM 7204 O O . GLN A 1 937 ? 32.430 4.587 23.640 1.00 44.59 937 GLN A O 1
ATOM 7209 N N . THR A 1 938 ? 31.356 2.794 24.448 1.00 48.16 938 THR A N 1
ATOM 7210 C CA . THR A 1 938 ? 32.531 2.089 24.971 1.00 48.16 938 THR A CA 1
ATOM 7211 C C . THR A 1 938 ? 33.118 1.205 23.869 1.00 48.16 938 THR A C 1
ATOM 7213 O O . THR A 1 938 ? 32.393 0.430 23.244 1.00 48.16 938 THR A O 1
ATOM 7216 N N . ASP A 1 939 ? 34.425 1.314 23.617 1.00 47.03 939 ASP A N 1
ATOM 7217 C CA . ASP A 1 939 ? 35.123 0.432 22.675 1.00 47.03 939 ASP A CA 1
ATOM 7218 C C . ASP A 1 939 ? 34.997 -1.031 23.128 1.00 47.03 939 ASP A C 1
ATOM 7220 O O . ASP A 1 939 ? 35.407 -1.391 24.233 1.00 47.03 939 ASP A O 1
ATOM 7224 N N . ALA A 1 940 ? 34.486 -1.898 22.249 1.00 51.25 940 ALA A N 1
ATOM 7225 C CA . ALA A 1 940 ? 34.256 -3.323 22.520 1.00 51.25 940 ALA A CA 1
ATOM 7226 C C . ALA A 1 940 ? 35.553 -4.167 22.610 1.00 51.25 940 ALA A C 1
ATOM 7228 O O . ALA A 1 940 ? 35.528 -5.385 22.457 1.00 51.25 940 ALA A O 1
ATOM 7229 N N . THR A 1 941 ? 36.700 -3.516 22.819 1.00 51.78 941 THR A N 1
ATOM 7230 C CA . THR A 1 941 ? 38.032 -4.124 22.948 1.00 51.78 941 THR A CA 1
ATOM 7231 C C . THR A 1 941 ? 38.476 -4.285 24.403 1.00 51.78 941 THR A C 1
ATOM 7233 O O . THR A 1 941 ? 39.425 -5.023 24.670 1.00 51.78 941 THR A O 1
ATOM 7236 N N . ALA A 1 942 ? 37.796 -3.632 25.351 1.00 57.12 942 ALA A N 1
ATOM 7237 C CA . ALA A 1 942 ? 37.999 -3.858 26.777 1.00 57.12 942 ALA A CA 1
ATOM 7238 C C . ALA A 1 942 ? 37.270 -5.145 27.219 1.00 57.12 942 ALA A C 1
ATOM 7240 O O . ALA A 1 942 ? 36.065 -5.263 26.975 1.00 57.12 942 ALA A O 1
ATOM 7241 N N . PRO A 1 943 ? 37.951 -6.110 27.872 1.00 61.34 943 PRO A N 1
ATOM 7242 C CA . PRO A 1 943 ? 37.281 -7.285 28.419 1.00 61.34 943 PRO A CA 1
ATOM 7243 C C . PRO A 1 943 ? 36.322 -6.876 29.554 1.00 61.34 943 PRO A C 1
ATOM 7245 O O . PRO A 1 943 ? 36.639 -5.949 30.307 1.00 61.34 943 PRO A O 1
ATOM 7248 N N . PRO A 1 944 ? 35.168 -7.551 29.705 1.00 66.88 944 PRO A N 1
ATOM 7249 C CA . PRO A 1 944 ? 34.221 -7.257 30.777 1.00 66.88 944 PRO A CA 1
ATOM 7250 C C . PRO A 1 944 ? 34.842 -7.523 32.161 1.00 66.88 944 PRO A C 1
ATOM 7252 O O . PRO A 1 944 ? 35.738 -8.364 32.286 1.00 66.88 944 PRO A O 1
ATOM 7255 N N . PRO A 1 945 ? 34.378 -6.827 33.215 1.00 66.81 945 PRO A N 1
ATOM 7256 C CA . PRO A 1 945 ? 34.887 -7.035 34.564 1.00 66.81 945 PRO A CA 1
ATOM 7257 C C . PRO A 1 945 ? 34.527 -8.446 35.073 1.00 66.81 945 PRO A C 1
ATOM 7259 O O . PRO A 1 945 ? 33.362 -8.839 34.968 1.00 66.81 945 PRO A O 1
ATOM 7262 N N . PRO A 1 946 ? 35.484 -9.204 35.645 1.00 66.50 946 PRO A N 1
ATOM 7263 C CA . PRO A 1 946 ? 35.196 -10.489 36.280 1.00 66.50 946 PRO A CA 1
ATOM 7264 C C . PRO A 1 946 ? 34.384 -10.303 37.578 1.00 66.50 946 PRO A C 1
ATOM 7266 O O . PRO A 1 946 ? 34.383 -9.202 38.144 1.00 66.50 946 PRO A O 1
ATOM 7269 N N . PRO A 1 947 ? 33.724 -11.361 38.092 1.00 67.25 947 PRO A N 1
ATOM 7270 C CA . PRO A 1 947 ? 33.060 -11.312 39.393 1.00 67.25 947 PRO A CA 1
ATOM 7271 C C . PRO A 1 947 ? 34.040 -10.915 40.523 1.00 67.25 947 PRO A C 1
ATOM 7273 O O . PRO A 1 947 ? 35.224 -11.261 40.460 1.00 67.25 947 PRO A O 1
ATOM 7276 N N . PRO A 1 948 ? 33.588 -10.188 41.567 1.00 66.62 948 PRO A N 1
ATOM 7277 C CA . PRO A 1 948 ? 34.466 -9.747 42.651 1.00 66.62 948 PRO A CA 1
ATOM 7278 C C . PRO A 1 948 ? 35.044 -10.913 43.460 1.00 66.62 948 PRO A C 1
ATOM 7280 O O . PRO A 1 948 ? 34.337 -11.864 43.768 1.00 66.62 948 PRO A O 1
ATOM 7283 N N . ALA A 1 949 ? 36.273 -10.779 43.970 1.00 62.94 949 ALA A N 1
ATOM 7284 C CA . ALA A 1 949 ? 36.846 -11.734 44.936 1.00 62.94 949 ALA A CA 1
ATOM 7285 C C . ALA A 1 949 ? 36.088 -11.794 46.290 1.00 62.94 949 ALA A C 1
ATOM 7287 O O . ALA A 1 949 ? 36.408 -12.598 47.160 1.00 62.94 949 ALA A O 1
ATOM 7288 N N . THR A 1 950 ? 35.097 -10.920 46.480 1.00 66.06 950 THR A N 1
ATOM 7289 C CA . THR A 1 950 ? 34.169 -10.865 47.617 1.00 66.06 950 THR A CA 1
ATOM 7290 C C . THR A 1 950 ? 32.772 -11.404 47.282 1.00 66.06 950 THR A C 1
ATOM 7292 O O . THR A 1 950 ? 31.863 -11.228 48.095 1.00 66.06 950 THR A O 1
ATOM 7295 N N . PHE A 1 951 ? 32.588 -12.048 46.125 1.00 77.56 951 PHE A N 1
ATOM 7296 C CA . PHE A 1 951 ? 31.344 -12.698 45.701 1.00 77.56 951 PHE A CA 1
ATOM 7297 C C . PHE A 1 951 ? 30.710 -13.538 46.824 1.00 77.56 951 PHE A C 1
ATOM 7299 O O . PHE A 1 951 ? 31.418 -14.176 47.604 1.00 77.56 951 PHE A O 1
ATOM 7306 N N . VAL A 1 952 ? 29.381 -13.502 46.928 1.00 86.56 952 VAL A N 1
ATOM 7307 C CA . VAL A 1 952 ? 28.602 -14.275 47.909 1.00 86.56 952 VAL A CA 1
ATOM 7308 C C . VAL A 1 952 ? 27.624 -15.189 47.178 1.00 86.56 952 VAL A C 1
ATOM 7310 O O . VAL A 1 952 ? 26.785 -14.690 46.427 1.00 86.56 952 VAL A O 1
ATOM 7313 N N . ALA A 1 953 ? 27.725 -16.493 47.443 1.00 88.88 953 ALA A N 1
ATOM 7314 C CA . ALA A 1 953 ? 26.922 -17.564 46.849 1.00 88.88 953 ALA A CA 1
ATOM 7315 C C . ALA A 1 953 ? 26.010 -18.259 47.883 1.00 88.88 953 ALA A C 1
ATOM 7317 O O . ALA A 1 953 ? 26.107 -18.011 49.088 1.00 88.88 953 ALA A O 1
ATOM 7318 N N . LEU A 1 954 ? 25.149 -19.176 47.437 1.00 91.88 954 LEU A N 1
ATOM 7319 C CA . LEU A 1 954 ? 24.358 -20.057 48.302 1.00 91.88 954 LEU A CA 1
ATOM 7320 C C . LEU A 1 954 ? 25.092 -21.376 48.567 1.00 91.88 954 LEU A C 1
ATOM 7322 O O . LEU A 1 954 ? 25.467 -22.088 47.638 1.00 91.88 954 LEU A O 1
ATOM 7326 N N . SER A 1 955 ? 25.205 -21.769 49.839 1.00 91.69 955 SER A N 1
ATOM 7327 C CA . SER A 1 955 ? 25.595 -23.144 50.172 1.00 91.69 955 SER A CA 1
ATOM 7328 C C . SER A 1 955 ? 24.524 -24.143 49.707 1.00 91.69 955 SER A C 1
ATOM 7330 O O . SER A 1 955 ? 23.324 -23.844 49.680 1.00 91.69 955 SER A O 1
ATOM 7332 N N . SER A 1 956 ? 24.913 -25.390 49.425 1.00 90.94 956 SER A N 1
ATOM 7333 C CA . SER A 1 956 ? 23.951 -26.437 49.034 1.00 90.94 956 SER A CA 1
ATOM 7334 C C . SER A 1 956 ? 22.879 -26.696 50.107 1.00 90.94 956 SER A C 1
ATOM 7336 O O . SER A 1 956 ? 21.749 -27.053 49.780 1.00 90.94 956 SER A O 1
ATOM 7338 N N . GLY A 1 957 ? 23.201 -26.474 51.388 1.00 91.00 957 GLY A N 1
ATOM 7339 C CA . GLY A 1 957 ? 22.236 -26.550 52.489 1.00 91.00 957 GLY A CA 1
ATOM 7340 C C . GLY A 1 957 ? 21.206 -25.414 52.466 1.00 91.00 957 GLY A C 1
ATOM 7341 O O . GLY A 1 957 ? 20.027 -25.652 52.733 1.00 91.00 957 GLY A O 1
ATOM 7342 N N . ALA A 1 958 ? 21.617 -24.196 52.094 1.00 92.75 958 ALA A N 1
ATOM 7343 C CA . ALA A 1 958 ? 20.703 -23.075 51.881 1.00 92.75 958 ALA A CA 1
ATOM 7344 C C . ALA A 1 958 ? 19.744 -23.351 50.709 1.00 92.75 958 ALA A C 1
ATOM 7346 O O . ALA A 1 958 ? 18.532 -23.199 50.866 1.00 92.75 958 ALA A O 1
ATOM 7347 N N . ALA A 1 959 ? 20.261 -23.852 49.581 1.00 94.94 959 ALA A N 1
ATOM 7348 C CA . ALA A 1 959 ? 19.451 -24.253 48.428 1.00 94.94 959 ALA A CA 1
ATOM 7349 C C . ALA A 1 959 ? 18.422 -25.350 48.779 1.00 94.94 959 ALA A C 1
ATOM 7351 O O . ALA A 1 959 ? 17.246 -25.231 48.429 1.00 94.94 959 ALA A O 1
ATOM 7352 N N . GLN A 1 960 ? 18.830 -26.381 49.535 1.00 94.25 960 GLN A N 1
ATOM 7353 C CA . GLN A 1 960 ? 17.921 -27.432 50.022 1.00 94.25 960 GLN A CA 1
ATOM 7354 C C . GLN A 1 960 ? 16.826 -26.865 50.926 1.00 94.25 960 GLN A C 1
ATOM 7356 O O . GLN A 1 960 ? 15.668 -27.270 50.818 1.00 94.25 960 GLN A O 1
ATOM 7361 N N . TRP A 1 961 ? 17.170 -25.917 51.803 1.00 94.56 961 TRP A N 1
ATOM 7362 C CA . TRP A 1 961 ? 16.184 -25.296 52.675 1.00 94.56 961 TRP A CA 1
ATOM 7363 C C . TRP A 1 961 ? 15.161 -24.463 51.888 1.00 94.56 961 TRP A C 1
ATOM 7365 O O . TRP A 1 961 ? 13.965 -24.657 52.101 1.00 94.56 961 TRP A O 1
ATOM 7375 N N . ILE A 1 962 ? 15.602 -23.627 50.939 1.00 95.19 962 ILE A N 1
ATOM 7376 C CA . ILE A 1 962 ? 14.726 -22.818 50.067 1.00 95.19 962 ILE A CA 1
ATOM 7377 C C . ILE A 1 962 ? 13.726 -23.710 49.314 1.00 95.19 962 ILE A C 1
ATOM 7379 O O . ILE A 1 962 ? 12.522 -23.446 49.345 1.00 95.19 962 ILE A O 1
ATOM 7383 N N . ALA A 1 963 ? 14.204 -24.804 48.712 1.00 92.81 963 ALA A N 1
ATOM 7384 C CA . ALA A 1 963 ? 13.352 -25.789 48.047 1.00 92.81 963 ALA A CA 1
ATOM 7385 C C . ALA A 1 963 ? 12.359 -26.455 49.022 1.00 92.81 963 ALA A C 1
ATOM 7387 O O . ALA A 1 963 ? 11.163 -26.529 48.740 1.00 92.81 963 ALA A O 1
ATOM 7388 N N . SER A 1 964 ? 12.821 -26.880 50.206 1.00 92.31 964 SER A N 1
ATOM 7389 C CA . SER A 1 964 ? 11.961 -27.499 51.231 1.00 92.31 964 SER A CA 1
ATOM 7390 C C . SER A 1 964 ? 10.898 -26.552 51.806 1.00 92.31 964 SER A C 1
ATOM 7392 O O . SER A 1 964 ? 9.847 -27.009 52.249 1.00 92.31 964 SER A O 1
ATOM 7394 N N . ALA A 1 965 ? 11.152 -25.240 51.770 1.00 91.12 965 ALA A N 1
ATOM 7395 C CA . ALA A 1 965 ? 10.229 -24.197 52.206 1.00 91.12 965 ALA A CA 1
ATOM 7396 C C . ALA A 1 965 ? 9.159 -23.851 51.148 1.00 91.12 965 ALA A C 1
ATOM 7398 O O . ALA A 1 965 ? 8.268 -23.050 51.421 1.00 91.12 965 ALA A O 1
ATOM 7399 N N . GLY A 1 966 ? 9.220 -24.451 49.951 1.00 90.81 966 GLY A N 1
ATOM 7400 C CA . GLY A 1 966 ? 8.205 -24.294 48.906 1.00 90.81 966 GLY A CA 1
ATOM 7401 C C . GLY A 1 966 ? 8.215 -22.938 48.193 1.00 90.81 966 GLY A C 1
ATOM 7402 O O . GLY A 1 966 ? 7.183 -22.545 47.646 1.00 90.81 966 GLY A O 1
ATOM 7403 N N . VAL A 1 967 ? 9.348 -22.229 48.203 1.00 94.94 967 VAL A N 1
ATOM 7404 C CA . VAL A 1 967 ? 9.564 -21.006 47.411 1.00 94.94 967 VAL A CA 1
ATOM 7405 C C . VAL A 1 967 ? 9.438 -21.334 45.919 1.00 94.94 967 VAL A C 1
ATOM 7407 O O . VAL A 1 967 ? 10.000 -22.326 45.466 1.00 94.94 967 VAL A O 1
ATOM 7410 N N . VAL A 1 968 ? 8.725 -20.511 45.143 1.00 94.88 968 VAL A N 1
ATOM 7411 C CA . VAL A 1 968 ? 8.525 -20.736 43.689 1.00 94.88 968 VAL A CA 1
ATOM 7412 C C . VAL A 1 968 ? 9.450 -19.900 42.803 1.00 94.88 968 VAL A C 1
ATOM 7414 O O . VAL A 1 968 ? 9.719 -20.277 41.665 1.00 94.88 968 VAL A O 1
ATOM 7417 N N . LEU A 1 969 ? 9.946 -18.778 43.328 1.00 97.06 969 LEU A N 1
ATOM 7418 C CA . LEU A 1 969 ? 10.878 -17.879 42.652 1.00 97.06 969 LEU A CA 1
ATOM 7419 C C . LEU A 1 969 ? 11.926 -17.388 43.652 1.00 97.06 969 LEU A C 1
ATOM 7421 O O . LEU A 1 969 ? 11.575 -16.795 44.679 1.00 97.06 969 LEU A O 1
ATOM 7425 N N . LEU A 1 970 ? 13.195 -17.605 43.334 1.00 97.69 970 LEU A N 1
ATOM 7426 C CA . LEU A 1 970 ? 14.336 -17.112 44.093 1.00 97.69 970 LEU A CA 1
ATOM 7427 C C . LEU A 1 970 ? 15.036 -16.011 43.297 1.00 97.69 970 LEU A C 1
ATOM 7429 O O . LEU A 1 970 ? 15.396 -16.229 42.149 1.00 97.69 970 LEU A O 1
ATOM 7433 N N . GLY A 1 971 ? 15.259 -14.851 43.905 1.00 97.06 971 GLY A N 1
ATOM 7434 C CA . GLY A 1 971 ? 16.098 -13.797 43.338 1.00 97.06 971 GLY A CA 1
ATOM 7435 C C . GLY A 1 971 ? 17.361 -13.592 44.164 1.00 97.06 971 GLY A C 1
ATOM 7436 O O . GLY A 1 971 ? 17.277 -13.496 45.390 1.00 97.06 971 GLY A O 1
ATOM 7437 N N . VAL A 1 972 ? 18.515 -13.476 43.511 1.00 94.50 972 VAL A N 1
ATOM 7438 C CA . VAL A 1 972 ? 19.792 -13.146 44.161 1.00 94.50 972 VAL A CA 1
ATOM 7439 C C . VAL A 1 972 ? 20.448 -11.925 43.527 1.00 94.50 972 VAL A C 1
ATOM 7441 O O . VAL A 1 972 ? 20.303 -11.657 42.335 1.00 94.50 972 VAL A O 1
ATOM 7444 N N . ASP A 1 973 ? 21.202 -11.180 44.334 1.00 91.50 973 ASP A N 1
ATOM 7445 C CA . ASP A 1 973 ? 22.041 -10.083 43.851 1.00 91.50 973 ASP A CA 1
ATOM 7446 C C . ASP A 1 973 ? 23.461 -10.515 43.443 1.00 91.50 973 ASP A C 1
ATOM 7448 O O . ASP A 1 973 ? 24.266 -9.670 43.062 1.00 91.50 973 ASP A O 1
ATOM 7452 N N . GLY A 1 974 ? 23.785 -11.810 43.488 1.00 88.25 974 GLY A N 1
ATOM 7453 C CA . GLY A 1 974 ? 25.008 -12.361 42.893 1.00 88.25 974 GLY A CA 1
ATOM 7454 C C . GLY A 1 974 ? 24.920 -12.482 41.370 1.00 88.25 974 GLY A C 1
ATOM 7455 O O . GLY A 1 974 ? 23.830 -12.604 40.821 1.00 88.25 974 GLY A O 1
ATOM 7456 N N . LEU A 1 975 ? 26.078 -12.486 40.695 1.00 87.12 975 LEU A N 1
ATOM 7457 C CA . LEU A 1 975 ? 26.180 -12.882 39.277 1.00 87.12 975 LEU A CA 1
ATOM 7458 C C . LEU A 1 975 ? 25.749 -14.343 39.062 1.00 87.12 975 LEU A C 1
ATOM 7460 O O . LEU A 1 975 ? 25.358 -14.665 37.952 1.00 87.12 975 LEU A O 1
ATOM 7464 N N . SER A 1 976 ? 25.808 -15.175 40.113 1.00 90.19 976 SER A N 1
ATOM 7465 C CA . SER A 1 976 ? 25.124 -16.467 40.185 1.00 90.19 976 SER A CA 1
ATOM 7466 C C . SER A 1 976 ? 24.767 -16.885 41.624 1.00 90.19 976 SER A C 1
ATOM 7468 O O . SER A 1 976 ? 25.265 -16.287 42.583 1.00 90.19 976 SER A O 1
ATOM 7470 N N . VAL A 1 977 ? 23.905 -17.898 41.786 1.00 91.81 977 VAL A N 1
ATOM 7471 C CA . VAL A 1 977 ? 23.637 -18.618 43.043 1.00 91.81 977 VAL A CA 1
ATOM 7472 C C . VAL A 1 977 ? 24.784 -19.535 43.470 1.00 91.81 977 VAL A C 1
ATOM 7474 O O . VAL A 1 977 ? 24.916 -19.796 44.666 1.00 91.81 977 VAL A O 1
ATOM 7477 N N . ASP A 1 978 ? 25.608 -20.014 42.534 1.00 90.62 978 ASP A N 1
ATOM 7478 C CA . ASP A 1 978 ? 26.757 -20.894 42.794 1.00 90.62 978 ASP A CA 1
ATOM 7479 C C . ASP A 1 978 ? 28.098 -20.116 42.741 1.00 90.62 978 ASP A C 1
ATOM 7481 O O . ASP A 1 978 ? 28.208 -19.127 42.012 1.00 90.62 978 ASP A O 1
ATOM 7485 N N . PRO A 1 979 ? 29.146 -20.532 43.488 1.00 83.94 979 PRO A N 1
ATOM 7486 C CA . PRO A 1 979 ? 30.483 -19.937 43.391 1.00 83.94 979 PRO A CA 1
ATOM 7487 C C . PRO A 1 979 ? 31.124 -20.148 42.006 1.00 83.94 979 PRO A C 1
ATOM 7489 O O . PRO A 1 979 ? 31.012 -21.248 41.456 1.00 83.94 979 PRO A O 1
ATOM 7492 N N . PRO A 1 980 ? 31.871 -19.166 41.459 1.00 74.25 980 PRO A N 1
ATOM 7493 C CA . PRO A 1 980 ? 32.537 -19.295 40.158 1.00 74.25 980 PRO A CA 1
ATOM 7494 C C . PRO A 1 980 ? 33.627 -20.378 40.110 1.00 74.25 980 PRO A C 1
ATOM 7496 O O . PRO A 1 980 ? 34.046 -20.779 39.027 1.00 74.25 980 PRO A O 1
ATOM 7499 N N . GLU A 1 981 ? 34.076 -20.884 41.259 1.00 75.44 981 GLU A N 1
ATOM 7500 C CA . GLU A 1 981 ? 35.014 -22.002 41.371 1.00 75.44 981 GLU A CA 1
ATOM 7501 C C . GLU A 1 981 ? 34.351 -23.392 41.243 1.00 75.44 981 GLU A C 1
ATOM 7503 O O . GLU A 1 981 ? 35.064 -24.396 41.170 1.00 75.44 981 GLU A O 1
ATOM 7508 N N . LEU A 1 982 ? 33.011 -23.492 41.238 1.00 78.31 982 LEU A N 1
ATOM 7509 C CA . LEU A 1 982 ? 32.282 -24.767 41.283 1.00 78.31 982 LEU A CA 1
ATOM 7510 C C . LEU A 1 982 ? 31.561 -25.109 39.966 1.00 78.31 982 LEU A C 1
ATOM 7512 O O . LEU A 1 982 ? 30.338 -25.014 39.868 1.00 78.31 982 LEU A O 1
ATOM 7516 N N . GLU A 1 983 ? 32.298 -25.683 39.005 1.00 73.88 983 GLU A N 1
ATOM 7517 C CA . GLU A 1 983 ? 31.761 -26.273 37.752 1.00 73.88 983 GLU A CA 1
ATOM 7518 C C . GLU A 1 983 ? 30.581 -27.252 37.967 1.00 73.88 983 GLU A C 1
ATOM 7520 O O . GLU A 1 983 ? 29.799 -27.538 37.060 1.00 73.88 983 GLU A O 1
ATOM 7525 N N . ALA A 1 984 ? 30.445 -27.804 39.176 1.00 79.44 984 ALA A N 1
ATOM 7526 C CA . ALA A 1 984 ? 29.385 -28.734 39.531 1.00 79.44 984 ALA A CA 1
ATOM 7527 C C . ALA A 1 984 ? 27.994 -28.087 39.702 1.00 79.44 984 ALA A C 1
ATOM 7529 O O . ALA A 1 984 ? 27.021 -28.845 39.713 1.00 79.44 984 ALA A O 1
ATOM 7530 N N . LEU A 1 985 ? 27.887 -26.756 39.835 1.00 89.19 985 LEU A N 1
ATOM 7531 C CA . LEU A 1 985 ? 26.641 -25.985 40.033 1.00 89.19 985 LEU A CA 1
ATOM 7532 C C . LEU A 1 985 ? 25.622 -26.644 41.000 1.00 89.19 985 LEU A C 1
ATOM 7534 O O . LEU A 1 985 ? 24.497 -26.984 40.602 1.00 89.19 985 LEU A O 1
ATOM 7538 N N . PRO A 1 986 ? 26.023 -26.959 42.251 1.00 90.94 986 PRO A N 1
ATOM 7539 C CA . PRO A 1 986 ? 25.178 -27.699 43.181 1.00 90.94 986 PRO A CA 1
ATOM 7540 C C . PRO A 1 986 ? 23.918 -26.939 43.625 1.00 90.94 986 PRO A C 1
ATOM 7542 O O . PRO A 1 986 ? 22.865 -27.572 43.732 1.00 90.94 986 PRO A O 1
ATOM 7545 N N . ALA A 1 987 ? 23.985 -25.628 43.885 1.00 91.94 987 ALA A N 1
ATOM 7546 C CA . ALA A 1 987 ? 22.835 -24.851 44.353 1.00 91.94 987 ALA A CA 1
ATOM 7547 C C . ALA A 1 987 ? 21.753 -24.764 43.267 1.00 91.94 987 ALA A C 1
ATOM 7549 O O . ALA A 1 987 ? 20.598 -25.113 43.533 1.00 91.94 987 ALA A O 1
ATOM 7550 N N . HIS A 1 988 ? 22.137 -24.430 42.031 1.00 93.75 988 HIS A N 1
ATOM 7551 C CA . HIS A 1 988 ? 21.255 -24.487 40.866 1.00 93.75 988 HIS A CA 1
ATOM 7552 C C . HIS A 1 988 ? 20.564 -25.844 40.719 1.00 93.75 988 HIS A C 1
ATOM 7554 O O . HIS A 1 988 ? 19.341 -25.906 40.600 1.00 93.75 988 HIS A O 1
ATOM 7560 N N . LYS A 1 989 ? 21.321 -26.952 40.752 1.00 94.00 989 LYS A N 1
ATOM 7561 C CA . LYS A 1 989 ? 20.753 -28.301 40.565 1.00 94.00 989 LYS A CA 1
ATOM 7562 C C . LYS A 1 989 ? 19.687 -28.624 41.605 1.00 94.00 989 LYS A C 1
ATOM 7564 O O . LYS A 1 989 ? 18.692 -29.263 41.267 1.00 94.00 989 LYS A O 1
ATOM 7569 N N . ILE A 1 990 ? 19.857 -28.167 42.843 1.00 94.62 990 ILE A N 1
ATOM 7570 C CA . ILE A 1 990 ? 18.889 -28.365 43.928 1.00 94.62 990 ILE A CA 1
ATOM 7571 C C . ILE A 1 990 ? 17.627 -27.513 43.712 1.00 94.62 990 ILE A C 1
ATOM 7573 O O . ILE A 1 990 ? 16.515 -28.030 43.831 1.00 94.62 990 ILE A O 1
ATOM 7577 N N . LEU A 1 991 ? 17.787 -26.236 43.355 1.00 95.94 991 LEU A N 1
ATOM 7578 C CA . LEU A 1 991 ? 16.681 -25.296 43.133 1.00 95.94 991 LEU A CA 1
ATOM 7579 C C . LEU A 1 991 ? 15.851 -25.676 41.896 1.00 95.94 991 LEU A C 1
ATOM 7581 O O . LEU A 1 991 ? 14.650 -25.939 42.001 1.00 95.94 991 LEU A O 1
ATOM 7585 N N . LEU A 1 992 ? 16.511 -25.800 40.743 1.00 94.50 992 LEU A N 1
ATOM 7586 C CA . LEU A 1 992 ? 15.883 -26.055 39.447 1.00 94.50 992 LEU A CA 1
ATOM 7587 C C . LEU A 1 992 ? 15.226 -27.443 39.366 1.00 94.50 992 LEU A C 1
ATOM 7589 O O . LEU A 1 992 ? 14.141 -27.572 38.799 1.00 94.50 992 LEU A O 1
ATOM 7593 N N . SER A 1 993 ? 15.816 -28.487 39.973 1.00 91.88 993 SER A N 1
ATOM 7594 C CA . SER A 1 993 ? 15.173 -29.817 40.018 1.00 91.88 993 SER A CA 1
ATOM 7595 C C . SER A 1 993 ? 13.933 -29.853 40.915 1.00 91.88 993 SER A C 1
ATOM 7597 O O . SER A 1 993 ? 13.030 -30.655 40.670 1.00 91.88 993 SER A O 1
ATOM 7599 N N . SER A 1 994 ? 13.861 -28.951 41.899 1.00 90.94 994 SER A N 1
ATOM 7600 C CA . SER A 1 994 ? 12.698 -28.748 42.770 1.00 90.94 994 SER A CA 1
ATOM 7601 C C . SER A 1 994 ? 11.633 -27.831 42.148 1.00 90.94 994 SER A C 1
ATOM 7603 O O . SER A 1 994 ? 10.587 -27.615 42.755 1.00 90.94 994 SER A O 1
ATOM 7605 N N . GLY A 1 995 ? 11.876 -27.297 40.943 1.00 89.25 995 GLY A N 1
ATOM 7606 C CA . GLY A 1 995 ? 10.965 -26.387 40.245 1.00 89.25 995 GLY A CA 1
ATOM 7607 C C . GLY A 1 995 ? 11.010 -24.934 40.732 1.00 89.25 995 GLY A C 1
ATOM 7608 O O . GLY A 1 995 ? 10.139 -24.155 40.349 1.00 89.25 995 GLY A O 1
ATOM 7609 N N . VAL A 1 996 ? 12.000 -24.561 41.550 1.00 95.50 996 VAL A N 1
ATOM 7610 C CA . VAL A 1 996 ? 12.229 -23.163 41.944 1.00 95.50 996 VAL A CA 1
ATOM 7611 C C . VAL A 1 996 ? 12.885 -22.447 40.769 1.00 95.50 996 VAL A C 1
ATOM 7613 O O . VAL A 1 996 ? 13.993 -22.809 40.379 1.00 95.50 996 VAL A O 1
ATOM 7616 N N . VAL A 1 997 ? 12.217 -21.442 40.203 1.00 96.38 997 VAL A N 1
ATOM 7617 C CA . VAL A 1 997 ? 12.809 -20.589 39.159 1.00 96.38 997 VAL A CA 1
ATOM 7618 C C . VAL A 1 997 ? 13.800 -19.623 39.814 1.00 96.38 997 VAL A C 1
ATOM 7620 O O . VAL A 1 997 ? 13.509 -19.082 40.886 1.00 96.38 997 VAL A O 1
ATOM 7623 N N . VAL A 1 998 ? 14.956 -19.401 39.189 1.00 97.31 998 VAL A N 1
ATOM 7624 C CA . VAL A 1 998 ? 15.999 -18.497 39.702 1.00 97.31 998 VAL A CA 1
ATOM 7625 C C . VAL A 1 998 ? 16.021 -17.198 38.889 1.00 97.31 998 VAL A C 1
ATOM 7627 O O . VAL A 1 998 ? 15.688 -17.189 37.706 1.00 97.31 998 VAL A O 1
ATOM 7630 N N . ILE A 1 999 ? 16.353 -16.086 39.548 1.00 97.31 999 ILE A N 1
ATOM 7631 C CA . ILE A 1 999 ? 16.675 -14.796 38.938 1.00 97.31 999 ILE A CA 1
ATOM 7632 C C . ILE A 1 999 ? 18.023 -14.335 39.482 1.00 97.31 999 ILE A C 1
ATOM 7634 O O . ILE A 1 999 ? 18.149 -14.052 40.678 1.00 97.31 999 ILE A O 1
ATOM 7638 N N . GLU A 1 1000 ? 19.008 -14.218 38.603 1.00 94.94 1000 GLU A N 1
ATOM 7639 C CA . GLU A 1 1000 ? 20.365 -13.809 38.960 1.00 94.94 1000 GLU A CA 1
ATOM 7640 C C . GLU A 1 1000 ? 20.618 -12.330 38.629 1.00 94.94 1000 GLU A C 1
ATOM 7642 O O . GLU A 1 1000 ? 19.872 -11.680 37.888 1.00 94.94 1000 GLU A O 1
ATOM 7647 N N . SER A 1 1001 ? 21.691 -11.774 39.195 1.00 91.88 1001 SER A N 1
ATOM 7648 C CA . SER A 1 1001 ? 22.152 -10.401 38.962 1.00 91.88 1001 SER A CA 1
ATOM 7649 C C . SER A 1 1001 ? 21.114 -9.306 39.261 1.00 91.88 1001 SER A C 1
ATOM 7651 O O . SER A 1 1001 ? 20.910 -8.398 38.453 1.00 91.88 1001 SER A O 1
ATOM 7653 N N . LEU A 1 1002 ? 20.441 -9.352 40.416 1.00 93.31 1002 LEU A N 1
ATOM 7654 C CA . LEU A 1 1002 ? 19.541 -8.276 40.866 1.00 93.31 1002 LEU A CA 1
ATOM 7655 C C . LEU A 1 1002 ? 20.279 -7.104 41.535 1.00 93.31 1002 LEU A C 1
ATOM 7657 O O . LEU A 1 1002 ? 21.181 -7.286 42.345 1.00 93.31 1002 LEU A O 1
ATOM 7661 N N . SER A 1 1003 ? 19.828 -5.874 41.288 1.00 91.81 1003 SER A N 1
ATOM 7662 C CA . SER A 1 1003 ? 20.346 -4.650 41.915 1.00 91.81 1003 SER A CA 1
ATOM 7663 C C . SER A 1 1003 ? 19.539 -4.252 43.158 1.00 91.81 1003 SER A C 1
ATOM 7665 O O . SER A 1 1003 ? 18.773 -3.285 43.144 1.00 91.81 1003 SER A O 1
ATOM 7667 N N . LEU A 1 1004 ? 19.728 -4.977 44.265 1.00 92.00 1004 LEU A N 1
ATOM 7668 C CA . LEU A 1 1004 ? 18.946 -4.807 45.501 1.00 92.00 1004 LEU A CA 1
ATOM 7669 C C . LEU A 1 1004 ? 19.482 -3.724 46.462 1.00 92.00 1004 LEU A C 1
ATOM 7671 O O . LEU A 1 1004 ? 18.898 -3.495 47.522 1.00 92.00 1004 LEU A O 1
ATOM 7675 N N . GLY A 1 1005 ? 20.549 -3.001 46.104 1.00 86.44 1005 GLY A N 1
ATOM 7676 C CA . GLY A 1 1005 ? 21.204 -1.999 46.963 1.00 86.44 1005 GLY A CA 1
ATOM 7677 C C . GLY A 1 1005 ? 20.253 -0.953 47.566 1.00 86.44 1005 GLY A C 1
ATOM 7678 O O . GLY A 1 1005 ? 20.285 -0.713 48.775 1.00 86.44 1005 GLY A O 1
ATOM 7679 N N . ALA A 1 1006 ? 19.345 -0.402 46.753 1.00 86.94 1006 ALA A N 1
ATOM 7680 C CA . ALA A 1 1006 ? 18.346 0.593 47.169 1.00 86.94 1006 ALA A CA 1
ATOM 7681 C C . ALA A 1 1006 ? 17.079 -0.001 47.829 1.00 86.94 1006 ALA A C 1
ATOM 7683 O O . ALA A 1 1006 ? 16.195 0.746 48.248 1.00 86.94 1006 ALA A O 1
ATOM 7684 N N . VAL A 1 1007 ? 16.968 -1.330 47.910 1.00 91.38 1007 VAL A N 1
ATOM 7685 C CA . VAL A 1 1007 ? 15.788 -2.038 48.425 1.00 91.38 1007 VAL A CA 1
ATOM 7686 C C . VAL A 1 1007 ? 15.921 -2.248 49.937 1.00 91.38 1007 VAL A C 1
ATOM 7688 O O . VAL A 1 1007 ? 16.993 -2.606 50.434 1.00 91.38 1007 VAL A O 1
ATOM 7691 N N . THR A 1 1008 ? 14.834 -2.025 50.677 1.00 91.44 1008 THR A N 1
ATOM 7692 C CA . THR A 1 1008 ? 14.718 -2.314 52.118 1.00 91.44 1008 THR A CA 1
ATOM 7693 C C . THR A 1 1008 ? 14.086 -3.684 52.358 1.00 91.44 1008 THR A C 1
ATOM 7695 O O . THR A 1 1008 ? 13.311 -4.158 51.528 1.00 91.44 1008 THR A O 1
ATOM 7698 N N . GLU A 1 1009 ? 14.387 -4.323 53.489 1.00 92.56 1009 GLU A N 1
ATOM 7699 C CA . GLU A 1 1009 ? 13.831 -5.643 53.812 1.00 92.56 1009 GLU A CA 1
ATOM 7700 C C . GLU A 1 1009 ? 12.302 -5.646 54.045 1.00 92.56 1009 GLU A C 1
ATOM 7702 O O . GLU A 1 1009 ? 11.642 -4.601 54.134 1.00 92.56 1009 GLU A O 1
ATOM 7707 N N . GLY A 1 1010 ? 11.725 -6.849 54.089 1.00 91.81 1010 GLY A N 1
ATOM 7708 C CA . GLY A 1 1010 ? 10.287 -7.089 54.220 1.00 91.81 1010 GLY A CA 1
ATOM 7709 C C . GLY A 1 1010 ? 9.574 -7.327 52.885 1.00 91.81 1010 GLY A C 1
ATOM 7710 O O . GLY A 1 1010 ? 10.199 -7.478 51.835 1.00 91.81 1010 GLY A O 1
ATOM 7711 N N . TRP A 1 1011 ? 8.244 -7.378 52.936 1.00 92.69 1011 TRP A N 1
ATOM 7712 C CA . TRP A 1 1011 ? 7.388 -7.689 51.788 1.00 92.69 1011 TRP A CA 1
ATOM 7713 C C . TRP A 1 1011 ? 7.303 -6.545 50.775 1.00 92.69 1011 TRP A C 1
ATOM 7715 O O . TRP A 1 1011 ? 6.963 -5.423 51.143 1.00 92.69 1011 TRP A O 1
ATOM 7725 N N . TRP A 1 1012 ? 7.564 -6.849 49.506 1.00 95.06 1012 TRP A N 1
ATOM 7726 C CA . TRP A 1 1012 ? 7.290 -6.006 48.338 1.00 95.06 1012 TRP A CA 1
ATOM 7727 C C . TRP A 1 1012 ? 6.348 -6.754 47.388 1.00 95.06 1012 TRP A C 1
ATOM 7729 O O . TRP A 1 1012 ? 6.228 -7.976 47.457 1.00 95.06 1012 TRP A O 1
ATOM 7739 N N . GLU A 1 1013 ? 5.732 -6.043 46.452 1.00 95.06 1013 GLU A N 1
ATOM 7740 C CA . GLU A 1 1013 ? 5.221 -6.660 45.225 1.00 95.06 1013 GLU A CA 1
ATOM 7741 C C . GLU A 1 1013 ? 6.329 -6.707 44.166 1.00 95.06 1013 GLU A C 1
ATOM 7743 O O . GLU A 1 1013 ? 7.173 -5.808 44.120 1.00 95.06 1013 GLU A O 1
ATOM 7748 N N . CYS A 1 1014 ? 6.327 -7.734 43.314 1.00 95.69 1014 CYS A N 1
ATOM 7749 C CA . CYS A 1 1014 ? 7.329 -7.952 42.269 1.00 95.69 1014 CYS A CA 1
ATOM 7750 C C . CYS A 1 1014 ? 6.691 -8.265 40.910 1.00 95.69 1014 CYS A C 1
ATOM 7752 O O . CYS A 1 1014 ? 5.662 -8.938 40.828 1.00 95.69 1014 CYS A O 1
ATOM 7754 N N . ALA A 1 1015 ? 7.351 -7.838 39.834 1.00 96.50 1015 ALA A N 1
ATOM 7755 C CA . ALA A 1 1015 ? 7.146 -8.371 38.494 1.00 96.50 1015 ALA A CA 1
ATOM 7756 C C . ALA A 1 1015 ? 8.498 -8.587 37.800 1.00 96.50 1015 ALA A C 1
ATOM 7758 O O . ALA A 1 1015 ? 9.243 -7.630 37.575 1.00 96.50 1015 ALA A O 1
ATOM 7759 N N . ALA A 1 1016 ? 8.796 -9.836 37.438 1.00 95.62 1016 ALA A N 1
ATOM 7760 C CA . ALA A 1 1016 ? 9.947 -10.202 36.621 1.00 95.62 1016 ALA A CA 1
ATOM 7761 C C . ALA A 1 1016 ? 9.527 -10.357 35.150 1.00 95.62 1016 ALA A C 1
ATOM 7763 O O . ALA A 1 1016 ? 8.848 -11.311 34.775 1.00 95.62 1016 ALA A O 1
ATOM 7764 N N . LEU A 1 1017 ? 9.899 -9.386 34.315 1.00 93.31 1017 LEU A N 1
ATOM 7765 C CA . LEU A 1 1017 ? 9.479 -9.288 32.916 1.00 93.31 1017 LEU A CA 1
ATOM 7766 C C . LEU A 1 1017 ? 10.607 -9.772 31.993 1.00 93.31 1017 LEU A C 1
ATOM 7768 O O . LEU A 1 1017 ? 11.421 -8.972 31.525 1.00 93.31 1017 LEU A O 1
ATOM 7772 N N . CYS A 1 1018 ? 10.680 -11.085 31.767 1.00 91.56 1018 CYS A N 1
ATOM 7773 C CA . CYS A 1 1018 ? 11.633 -11.701 30.839 1.00 91.56 1018 CYS A CA 1
ATOM 7774 C C . CYS A 1 1018 ? 11.199 -11.590 29.371 1.00 91.56 1018 CYS A C 1
ATOM 7776 O O . CYS A 1 1018 ? 10.016 -11.443 29.053 1.00 91.56 1018 CYS A O 1
ATOM 7778 N N . LEU A 1 1019 ? 12.161 -11.720 28.453 1.00 90.06 1019 LEU A N 1
ATOM 7779 C CA . LEU A 1 1019 ? 11.843 -12.007 27.054 1.00 90.06 1019 LEU A CA 1
ATOM 7780 C C . LEU A 1 1019 ? 11.219 -13.406 26.942 1.00 90.06 1019 LEU A C 1
ATOM 7782 O O . LEU A 1 1019 ? 11.767 -14.375 27.461 1.00 90.06 1019 LEU A O 1
ATOM 7786 N N . ASN A 1 1020 ? 10.090 -13.525 26.241 1.00 87.94 1020 ASN A N 1
ATOM 7787 C CA . ASN A 1 1020 ? 9.410 -14.804 26.026 1.00 87.94 1020 ASN A CA 1
ATOM 7788 C C . ASN A 1 1020 ? 10.113 -15.620 24.921 1.00 87.94 1020 ASN A C 1
ATOM 7790 O O . ASN A 1 1020 ? 9.687 -15.629 23.764 1.00 87.94 1020 ASN A O 1
ATOM 7794 N N . LEU A 1 1021 ? 11.251 -16.230 25.263 1.00 91.19 1021 LEU A N 1
ATOM 7795 C CA . LEU A 1 1021 ? 12.104 -16.956 24.324 1.00 91.19 1021 LEU A CA 1
ATOM 7796 C C . LEU A 1 1021 ? 11.697 -18.437 24.233 1.00 91.19 1021 LEU A C 1
ATOM 7798 O O . LEU A 1 1021 ? 11.817 -19.205 25.188 1.00 91.19 1021 LEU A O 1
ATOM 7802 N N . VAL A 1 1022 ? 11.217 -18.837 23.052 1.00 90.12 1022 VAL A N 1
ATOM 7803 C CA . VAL A 1 1022 ? 10.742 -20.200 22.763 1.00 90.12 1022 VAL A CA 1
ATOM 7804 C C . VAL A 1 1022 ? 11.893 -21.203 22.837 1.00 90.12 1022 VAL A C 1
ATOM 7806 O O . VAL A 1 1022 ? 12.846 -21.102 22.065 1.00 90.12 1022 VAL A O 1
ATOM 7809 N N . GLY A 1 1023 ? 11.778 -22.186 23.735 1.00 88.94 1023 GLY A N 1
ATOM 7810 C CA . GLY A 1 1023 ? 12.778 -23.245 23.918 1.00 88.94 1023 GLY A CA 1
ATOM 7811 C C . GLY A 1 1023 ? 14.136 -22.782 24.461 1.00 88.94 1023 GLY A C 1
ATOM 7812 O O . GLY A 1 1023 ? 15.113 -23.504 24.286 1.00 88.94 1023 GLY A O 1
ATOM 7813 N N . ALA A 1 1024 ? 14.216 -21.595 25.073 1.00 91.19 1024 ALA A N 1
ATOM 7814 C CA . ALA A 1 1024 ? 15.457 -21.078 25.645 1.00 91.19 1024 ALA A CA 1
ATOM 7815 C C . ALA A 1 1024 ? 15.764 -21.643 27.043 1.00 91.19 1024 ALA A C 1
ATOM 7817 O O . ALA A 1 1024 ? 14.860 -21.888 27.850 1.00 91.19 1024 ALA A O 1
ATOM 7818 N N . ASP A 1 1025 ? 17.062 -21.789 27.296 1.00 92.75 1025 ASP A N 1
ATOM 7819 C CA . ASP A 1 1025 ? 17.712 -22.196 28.545 1.00 92.75 1025 ASP A CA 1
ATOM 7820 C C . ASP A 1 1025 ? 17.743 -21.091 29.609 1.00 92.75 1025 ASP A C 1
ATOM 7822 O O . ASP A 1 1025 ? 17.714 -21.413 30.790 1.00 92.75 1025 ASP A O 1
ATOM 7826 N N . GLY A 1 1026 ? 17.716 -19.821 29.201 1.00 94.25 1026 GLY A N 1
ATOM 7827 C CA . GLY A 1 1026 ? 17.553 -18.645 30.060 1.00 94.25 1026 GLY A CA 1
ATOM 7828 C C . GLY A 1 1026 ? 17.026 -17.435 29.285 1.00 94.25 1026 GLY A C 1
ATOM 7829 O O . GLY A 1 1026 ? 16.916 -17.465 28.054 1.00 94.25 1026 GLY A O 1
ATOM 7830 N N . ALA A 1 1027 ? 16.667 -16.352 29.979 1.00 94.62 1027 ALA A N 1
ATOM 7831 C CA . ALA A 1 1027 ? 16.318 -15.090 29.316 1.00 94.62 1027 ALA A CA 1
ATOM 7832 C C . ALA A 1 1027 ? 16.579 -13.840 30.171 1.00 94.62 1027 ALA A C 1
ATOM 7834 O O . ALA A 1 1027 ? 16.216 -13.825 31.348 1.00 94.62 1027 ALA A O 1
ATOM 7835 N N . PRO A 1 1028 ? 17.077 -12.738 29.573 1.00 93.62 1028 PRO A N 1
ATOM 7836 C CA . PRO A 1 1028 ? 17.213 -11.454 30.256 1.00 93.62 1028 PRO A CA 1
ATOM 7837 C C . PRO A 1 1028 ? 15.840 -10.908 30.673 1.00 93.62 1028 PRO A C 1
ATOM 7839 O O . PRO A 1 1028 ? 14.849 -11.048 29.941 1.00 93.62 1028 PRO A O 1
ATOM 7842 N N . ALA A 1 1029 ? 15.785 -10.255 31.834 1.00 94.56 1029 ALA A N 1
ATOM 7843 C CA . ALA A 1 1029 ? 14.548 -9.789 32.443 1.00 94.56 1029 ALA A CA 1
ATOM 7844 C C . ALA A 1 1029 ? 14.658 -8.424 33.117 1.00 94.56 1029 ALA A C 1
ATOM 7846 O O . ALA A 1 1029 ? 15.593 -8.122 33.858 1.00 94.56 1029 ALA A O 1
ATOM 7847 N N . ARG A 1 1030 ? 13.614 -7.616 32.918 1.00 95.88 1030 ARG A N 1
ATOM 7848 C CA . ARG A 1 1030 ? 13.412 -6.375 33.660 1.00 95.88 1030 ARG A CA 1
ATOM 7849 C C . ARG A 1 1030 ? 12.598 -6.672 34.912 1.00 95.88 1030 ARG A C 1
ATOM 7851 O O . ARG A 1 1030 ? 11.426 -7.028 34.817 1.00 95.88 1030 ARG A O 1
ATOM 7858 N N . VAL A 1 1031 ? 13.215 -6.531 36.078 1.00 96.62 1031 VAL A N 1
ATOM 7859 C CA . VAL A 1 1031 ? 12.608 -6.880 37.366 1.00 96.62 1031 VAL A CA 1
ATOM 7860 C C . VAL A 1 1031 ? 12.287 -5.604 38.132 1.00 96.62 1031 VAL A C 1
ATOM 7862 O O . VAL A 1 1031 ? 13.153 -4.751 38.321 1.00 96.62 1031 VAL A O 1
ATOM 7865 N N . VAL A 1 1032 ? 11.030 -5.460 38.551 1.00 96.75 1032 VAL A N 1
ATOM 7866 C CA . VAL A 1 1032 ? 10.518 -4.250 39.209 1.00 96.75 1032 VAL A CA 1
ATOM 7867 C C . VAL A 1 1032 ? 9.856 -4.617 40.532 1.00 96.75 1032 VAL A C 1
ATOM 7869 O O . VAL A 1 1032 ? 9.020 -5.518 40.575 1.00 96.75 1032 VAL A O 1
ATOM 7872 N N . LEU A 1 1033 ? 10.204 -3.886 41.592 1.00 96.25 1033 LEU A N 1
ATOM 7873 C CA . LEU A 1 1033 ? 9.588 -3.979 42.917 1.00 96.25 1033 LEU A CA 1
ATOM 7874 C C . LEU A 1 1033 ? 8.736 -2.741 43.214 1.00 96.25 1033 LEU A C 1
ATOM 7876 O O . LEU A 1 1033 ? 9.116 -1.631 42.830 1.00 96.25 1033 LEU A O 1
ATOM 7880 N N . TRP A 1 1034 ? 7.626 -2.890 43.943 1.00 94.81 1034 TRP A N 1
ATOM 7881 C CA . TRP A 1 1034 ? 6.888 -1.735 44.473 1.00 94.81 1034 TRP A CA 1
ATOM 7882 C C . TRP A 1 1034 ? 6.259 -1.932 45.860 1.00 94.81 1034 TRP A C 1
ATOM 7884 O O . TRP A 1 1034 ? 6.009 -3.055 46.303 1.00 94.81 1034 TRP A O 1
ATOM 7894 N N . LYS A 1 1035 ? 6.021 -0.795 46.524 1.00 85.31 1035 LYS A N 1
ATOM 7895 C CA . LYS A 1 1035 ? 5.281 -0.604 47.783 1.00 85.31 1035 LYS A CA 1
ATOM 7896 C C . LYS A 1 1035 ? 4.374 0.621 47.628 1.00 85.31 1035 LYS A C 1
ATOM 7898 O O . LYS A 1 1035 ? 4.895 1.680 47.207 1.00 85.31 1035 LYS A O 1
#

Foldseek 3Di:
DDDDDPDPDDPVVVVVVVLVVLVVVVPDDPPPCPPSVVLSVLLVVLVVVVVVVVVVVVVVCVPDDVVVVVVVVVVVVPAQDPDPVLVVLVVVLCCQLDVDCPDPLNVLVVVLLVLLVVLLVLLLVLLLLLLQLLLCVVVVVPVSNVVSVVVNVVSVVVNVVSVVVNVVSLVVSLVSSLVRLLVVLVVLCPFPVLVLCCPFQFALDDCLVCLSPPLSSVLSSLVSVLCSLQSNLVVLLVVLVVVLQVLLCVAQNPPPSVVLVVLVVCLVVVLVVSLVSNPDPVLVLVVQLVVLVVVLVVLVVVCVVCVVVCVVVVVVVVSVVVNVVSVVSNVVSVVVSVVSVVSSVVSLCCSLPPVLLVSLVCSLVVSVVVVVVVVVVVVVVQVVPPPVSVVVVVVPDPPPDDNVPDDPSRSSSSSSSSSSSSNSSSVSVSSVVVCSVSVSVSSVSSVSNSSSVVSSVCVSVVHHDHPQDPPVDQDPLQQAAEAEAADPQQKWWWFQWFQAGSNRRGLARGDTDIDHFPQAEEEEEDPPSCRVSVVCVQLVVDGTSYTYTYGHDNLQEDEAAPQFDADQFFQLCLLQPPDDPVVCVVVVHDVVVLCVLCVLLVNNVVCVVQPHRRHGDPCVVPADLQRSLSSSLSNCVNSVHSEYEAEQSRVVPDLVSVVSSLVVNVVSRHHYHYYDDDLSCLVSHFKYWYGHRPRDIDIDTGPSPVVVVVVVVVVVVVQVVQCVVVVVVVVVVVCVVVVHDDCVVCVVDPDDDDDDDDDDDDDDDDDDDDDDDDDDDDDDDDDDDDDDDDDDDDDDDDDWDKDFFWFDQAFQQWEDFVPWFTWDKAWPDDVVVVDPDTDIDIDTDQLTTWKKFALCLPDPPGDALLNDDQLLQWWKEFEFECADDDPDLEDAQVSVVVRCVVQVDDAQASHEYEYHYCLLVSSVVSVVVCVVPPDHPDPNPNHHDYRDPSHHAYDLNNLLNCLVRNHQEYEYLGSDNDDSVDPPPNSCVSCNVSNRMYIYNTNCVPPDGGMWTKGWAWDSDPPDRMTHTGIMTID

Radius of gyration: 46.04 Å; chains: 1; bounding box: 85×90×159 Å

Sequence (1035 aa):
MTTDTVRPGNRSAGAALLAKRLLALVGSTQGKIATAGVVAAVVAAVVKKRRERAKAHRALMASLSEDEKKALSLRRKNRVAVNSEFFRRLQYLLRIVLPGWRSKEAMLLLLHSSFLVVRTFLSLYVASLDGAIVKSIVEREGRQFLWELTKWIGIAIPATYINSMIRFLESKLALAFRSRLVEHVYRVYMNNETYYRIGNLDGRIANADQCMTEDVSRFCNHLAHLYSHLSKPFLDVLLMTGQLLRLGVQTAGAKSTFGPIGIAAIAVGCTAQILQLTSPPFGKLVADQASRDGHLRYVHSRLITHAEEIAFYGGDKIEMGYLAKAYQALVSQINLIYRERILYVMLEQFLMKYVWSASGMCMIAIPALASKAMLEQQAAAAAAAGAGGAAAAAASKPSSVQGFGETAGERTEKFMTARSLLSTAADAVERIMSSYKEVTELAGYTARVHEMVSVFKDVESGHFERKSLDVEHADPILQGTGTVIESHDDLVKLDNIPVVTPNGDVLVRSLSFEIRPHMHLLITGPNGCGKSSTFRLLGGLWPIYGGTLTRPKRSNMFYIPQRPYLSLGNLREQVIYPDTVEDMRAKGRTDEFLEGVLNVVNLGYVVKREGGWDAINDWHDVLSGGEKQRIGMARLFYHKPSYALLDECTSAVSIDVEGQMYQHAKDIGITLLTVTHRPSLWKFHTHLLQFDGEGGYKFSELDATARFSLKEEKSQLEAQLSGIPKAQSRLRELCQLLGEDSVLLEGGGARPHSSAAVVSSIPSSAADDEVDATGHSESTEATTKNGKQKSGRSRADASRIVLDVSLPIAPGVTPVWPGDPVVEISQQVAIRDGHTYNLSKLSMSTHCGTHIDPPLHLFDGKTAVHDIAPSVLVGPVLVVSLESPTQSSEISADELRAAVARLGCSDLKGSRLFIKTRNSETWTDMAQKLKSSGLLQTDATAPPPPPPATFVALSSGAAQWIASAGVVLLGVDGLSVDPPELEALPAHKILLSSGVVVIESLSLGAVTEGWWECAALCLNLVGADGAPARVVLWK

pLDDT: mean 77.31, std 19.45, range [21.89, 97.69]

InterPro domains:
  IPR003439 ABC transporter-like, ATP-binding domain [PF00005] (509-651)
  IPR003439 ABC transporter-like, ATP-binding domain [PS50893] (492-718)
  IPR003593 AAA+ ATPase domain [SM00382] (517-718)
  IPR007325 Kynurenine formamidase/cyclase-like [PF04199] (804-979)
  IPR011527 ABC transporter type 1, transmembrane domain [PF06472] (93-368)
  IPR011527 ABC transporter type 1, transmembrane domain [PS50929] (115-352)
  IPR017871 ABC transporter-like, conserved site [PS00211] (623-637)
  IPR027417 P-loop containing nucleoside triphosphate hydrolase [G3DSA:3.40.50.300] (482-731)
  IPR027417 P-loop containing nucleoside triphosphate hydrolase [SSF52540] (487-693)
  IPR037175 Kynurenine formamidase superfamily [G3DSA:3.50.30.50] (798-1034)
  IPR037175 Kynurenine formamidase superfamily [SSF102198] (802-1034)
  IPR050835 ATP-binding cassette sub-family D [PTHR11384] (49-703)

Organism: Capsaspora owczarzaki (strain ATCC 30864) (NCBI:txid595528)